Protein 4KD5 (pdb70)

Secondary structure (DSSP, 8-state):
-EEEEEEEEGGGS---HHHHHHHTT-TTEEEEEEEE-HHHHHHHHHHT---SEEE-SSS---HHHHTT-EETT--EEEE--EEEEEETT------GGGTTT-S-EEEE-TTT-HHHHHHHHHHHHTT-TTTTTTTEEEESSHHHHHHHHGGGSSSEEEEEHHHHTT-SSEEEEEEPPGGGS---EEEEEEETT-S-HHHHHHHHHHHTSHHHHHHHGGGT-B---/-EEEEEEEETTSS---HHHHHHHHH-TTEEEEEEEE-HHHHHHHHHTT---SEEE-SSS---HHHHTT-B-TT--EEEE--EEEEEETT-S----GGGSSS---EEEE-TTT-HHHHHHHHHHHHTT-TTGGGGTEEEESSHHHHHHHHHHTSSSEEEEEGGGSTT--SEEEEEEPPGGGS---EEEEEEBTT-TTHHHHHHHHHHHHSHHHHTTTGGGT-B--/-EEEEEEEEGGGTT--HHHHHHHTT-TTEEEEEEEE-HHHHHHHHHHT---SEEE-SSS---HHHHTT-B-TT--EEEE--EEEEEETT------TTSSTT---EEEE-TTT-HHHHHHHHHHHHTT-TTTTTTTEEEESSHHHHHHHHHHTSSSEEEEEGGGTTT-SSEEEEEEPPGGGS---EEEEEEBTT-S-HHHHHHHHHHHTSHHHHHHHHHTT-EE--/-EEEEEEEGGGS---HHHHHHHHH-SS-EEEEEEE-HHHHHHHHHTT---SEEE-SSS---HHHHTT-B-TT--EEEE--EEEEEETTS------TTSTT---EEEE-TTT-HHHHHHHHHHHHTT-TTTSTTTEEEESSHHHHHHHHHTTSSSEEEEEGGGSTT-TTEEEEEE--GGGS---EEEEEEBTT-S-HHHHHHHHHHHHSHHHHHHHHTTT-B--

Structure (mmCIF, N/CA/C/O backbone):
data_4KD5
#
_entry.id   4KD5
#
_cell.length_a   123.644
_cell.length_b   141.068
_cell.length_c   122.590
_cell.angle_alpha   90.00
_cell.angle_beta   90.00
_cell.angle_gamma   90.00
#
_symmetry.space_group_name_H-M   'C 2 2 21'
#
loop_
_entity.id
_entity.type
_entity.pdbx_description
1 polymer 'ABC-type transport system, molybdenum-specific extracellular solute-binding protein'
2 non-polymer 'FORMIC ACID'
3 non-polymer 2-BUTANOL
4 non-polymer 'SULFATE ION'
5 water water
#
loop_
_atom_site.group_PDB
_atom_site.id
_atom_site.type_symbol
_atom_site.label_atom_id
_atom_site.label_alt_id
_atom_site.label_comp_id
_atom_site.label_asym_id
_atom_site.label_entity_id
_atom_site.label_seq_id
_atom_site.pdbx_PDB_ins_code
_atom_site.Cartn_x
_atom_site.Cartn_y
_atom_site.Cartn_z
_atom_site.occupancy
_atom_site.B_iso_or_equiv
_atom_site.auth_seq_id
_atom_site.auth_comp_id
_atom_site.auth_asym_id
_atom_site.auth_atom_id
_atom_site.pdbx_PDB_model_num
ATOM 1 N N . SER A 1 5 ? 84.216 53.520 23.588 1.00 75.82 42 SER C N 1
ATOM 2 C CA . SER A 1 5 ? 83.500 54.429 22.696 1.00 79.33 42 SER C CA 1
ATOM 3 C C . SER A 1 5 ? 82.977 55.653 23.448 1.00 80.60 42 SER C C 1
ATOM 4 O O . SER A 1 5 ? 82.630 55.570 24.627 1.00 87.42 42 SER C O 1
ATOM 7 N N . VAL A 1 6 ? 82.932 56.790 22.760 1.00 70.72 43 VAL C N 1
ATOM 8 C CA . VAL A 1 6 ? 82.498 58.043 23.370 1.00 64.87 43 VAL C CA 1
ATOM 9 C C . VAL A 1 6 ? 81.364 58.678 22.572 1.00 61.49 43 VAL C C 1
ATOM 10 O O . VAL A 1 6 ? 81.410 58.718 21.342 1.00 60.36 43 VAL C O 1
ATOM 14 N N . GLU A 1 7 ? 80.345 59.163 23.276 1.00 63.41 44 GLU C N 1
ATOM 15 C CA . GLU A 1 7 ? 79.244 59.870 22.636 1.00 69.11 44 GLU C CA 1
ATOM 16 C C . GLU A 1 7 ? 79.238 61.332 23.068 1.00 64.82 44 GLU C C 1
ATOM 17 O O . GLU A 1 7 ? 78.954 61.643 24.227 1.00 65.84 44 GLU C O 1
ATOM 23 N N . LEU A 1 8 ? 79.562 62.223 22.134 1.00 66.05 45 LEU C N 1
ATOM 24 C CA . LEU A 1 8 ? 79.581 63.657 22.413 1.00 59.03 45 LEU C CA 1
ATOM 25 C C . LEU A 1 8 ? 78.271 64.317 21.987 1.00 51.42 45 LEU C C 1
ATOM 26 O O . LEU A 1 8 ? 77.773 64.080 20.880 1.00 54.62 45 LEU C O 1
ATOM 31 N N . ASN A 1 9 ? 77.708 65.133 22.871 1.00 49.85 46 ASN C N 1
ATOM 32 C CA . ASN A 1 9 ? 76.543 65.931 22.524 1.00 42.02 46 ASN C CA 1
ATOM 33 C C . ASN A 1 9 ? 76.968 67.324 22.090 1.00 41.86 46 ASN C C 1
ATOM 34 O O . ASN A 1 9 ? 77.538 68.082 22.880 1.00 41.88 46 ASN C O 1
ATOM 39 N N . ILE A 1 10 ? 76.705 67.659 20.832 1.00 42.75 47 ILE C N 1
ATOM 40 C CA . ILE A 1 10 ? 77.012 68.995 20.334 1.00 50.78 47 ILE C CA 1
ATOM 41 C C . ILE A 1 10 ? 75.731 69.779 20.050 1.00 50.41 47 ILE C C 1
ATOM 42 O O . ILE A 1 10 ? 74.843 69.300 19.343 1.00 57.27 47 ILE C O 1
ATOM 47 N N . SER A 1 11 ? 75.634 70.977 20.617 1.00 47.75 48 SER C N 1
ATOM 48 C CA . SER A 1 11 ? 74.544 71.891 20.290 1.00 54.08 48 SER C CA 1
ATOM 49 C C . SER A 1 11 ? 75.102 73.034 19.448 1.00 57.87 48 SER C C 1
ATOM 50 O O . SER A 1 11 ? 76.092 73.660 19.828 1.00 63.94 48 SER C O 1
ATOM 53 N N . ALA A 1 12 ? 74.478 73.294 18.301 1.00 49.35 49 ALA C N 1
ATOM 54 C CA . ALA A 1 12 ? 74.967 74.309 17.372 1.00 46.31 49 ALA C CA 1
ATOM 55 C C . ALA A 1 12 ? 73.823 75.154 16.845 1.00 57.73 49 ALA C C 1
ATOM 56 O O . ALA A 1 12 ? 72.674 74.723 16.854 1.00 63.45 49 ALA C O 1
ATOM 58 N N . ALA A 1 13 ? 74.141 76.354 16.369 1.00 62.15 50 ALA C N 1
ATOM 59 C CA . ALA A 1 13 ? 73.137 77.201 15.738 1.00 63.79 50 ALA C CA 1
ATOM 60 C C . ALA A 1 13 ? 72.601 76.482 14.509 1.00 62.90 50 ALA C C 1
ATOM 61 O O . ALA A 1 13 ? 73.377 75.922 13.733 1.00 60.05 50 ALA C O 1
ATOM 63 N N . ALA A 1 14 ? 71.283 76.519 14.319 1.00 61.09 51 ALA C N 1
ATOM 64 C CA . ALA A 1 14 ? 70.626 75.781 13.237 1.00 61.18 51 ALA C CA 1
ATOM 65 C C . ALA A 1 14 ? 71.102 76.145 11.829 1.00 59.46 51 ALA C C 1
ATOM 66 O O . ALA A 1 14 ? 70.755 75.470 10.859 1.00 68.24 51 ALA C O 1
ATOM 68 N N A SER A 1 15 ? 71.906 77.198 11.726 0.53 58.31 52 SER C N 1
ATOM 69 N N B SER A 1 15 ? 71.872 77.226 11.725 0.47 58.36 52 SER C N 1
ATOM 70 C CA A SER A 1 15 ? 72.450 77.628 10.448 0.53 59.44 52 SER C CA 1
ATOM 71 C CA B SER A 1 15 ? 72.412 77.685 10.450 0.47 59.74 52 SER C CA 1
ATOM 72 C C A SER A 1 15 ? 73.631 76.760 10.022 0.53 57.95 52 SER C C 1
ATOM 73 C C B SER A 1 15 ? 73.588 76.837 9.979 0.47 57.95 52 SER C C 1
ATOM 74 O O A SER A 1 15 ? 73.966 76.698 8.840 0.53 57.42 52 SER C O 1
ATOM 75 O O B SER A 1 15 ? 73.944 76.853 8.801 0.47 57.44 52 SER C O 1
ATOM 80 N N A LEU A 1 16 ? 74.252 76.090 10.989 0.53 54.59 53 LEU C N 1
ATOM 81 N N B LEU A 1 16 ? 74.184 76.095 10.907 0.47 55.13 53 LEU C N 1
ATOM 82 C CA A LEU A 1 16 ? 75.436 75.270 10.729 0.53 55.55 53 LEU C CA 1
ATOM 83 C CA B LEU A 1 16 ? 75.393 75.322 10.633 0.47 55.29 53 LEU C CA 1
ATOM 84 C C A LEU A 1 16 ? 75.112 73.851 10.272 0.53 57.51 53 LEU C C 1
ATOM 85 C C B LEU A 1 16 ? 75.107 73.866 10.273 0.47 57.50 53 LEU C C 1
ATOM 86 O O A LEU A 1 16 ? 76.020 73.082 9.967 0.53 58.23 53 LEU C O 1
ATOM 87 O O B LEU A 1 16 ? 76.030 73.088 10.042 0.47 58.09 53 LEU C O 1
ATOM 96 N N . LYS A 1 17 ? 73.827 73.506 10.231 1.00 58.27 54 LYS C N 1
ATOM 97 C CA . LYS A 1 17 ? 73.402 72.118 9.973 1.00 64.33 54 LYS C CA 1
ATOM 98 C C . LYS A 1 17 ? 74.049 71.431 8.771 1.00 65.46 54 LYS C C 1
ATOM 99 O O . LYS A 1 17 ? 74.456 70.269 8.854 1.00 60.06 54 LYS C O 1
ATOM 105 N N A GLU A 1 18 ? 74.157 72.156 7.664 0.45 65.58 55 GLU C N 1
ATOM 106 N N B GLU A 1 18 ? 74.155 72.154 7.661 0.55 65.49 55 GLU C N 1
ATOM 107 C CA A GLU A 1 18 ? 74.713 71.582 6.446 0.45 67.01 55 GLU C CA 1
ATOM 108 C CA B GLU A 1 18 ? 74.712 71.578 6.442 0.55 66.99 55 GLU C CA 1
ATOM 109 C C A GLU A 1 18 ? 76.209 71.322 6.571 0.45 65.79 55 GLU C C 1
ATOM 110 C C B GLU A 1 18 ? 76.212 71.324 6.565 0.55 65.82 55 GLU C C 1
ATOM 111 O O A GLU A 1 18 ? 76.720 70.350 6.023 0.45 71.21 55 GLU C O 1
ATOM 112 O O B GLU A 1 18 ? 76.728 70.353 6.018 0.55 71.61 55 GLU C O 1
ATOM 123 N N . ALA A 1 19 ? 76.907 72.186 7.298 1.00 53.83 56 ALA C N 1
ATOM 124 C CA . ALA A 1 19 ? 78.347 72.027 7.485 1.00 47.31 56 ALA C CA 1
ATOM 125 C C . ALA A 1 19 ? 78.671 70.900 8.464 1.00 51.14 56 ALA C C 1
ATOM 126 O O . ALA A 1 19 ? 79.630 70.151 8.269 1.00 46.26 56 ALA C O 1
ATOM 136 N N . ALA A 1 21 ? 77.168 68.185 9.045 1.00 62.30 58 ALA C N 1
ATOM 137 C CA . ALA A 1 21 ? 76.985 66.855 8.474 1.00 61.76 58 ALA C CA 1
ATOM 138 C C . ALA A 1 21 ? 78.265 66.351 7.807 1.00 60.38 58 ALA C C 1
ATOM 139 O O . ALA A 1 21 ? 78.606 65.173 7.915 1.00 58.62 58 ALA C O 1
ATOM 141 N N . LYS A 1 22 ? 78.967 67.239 7.111 1.00 52.44 59 LYS C N 1
ATOM 142 C CA . LYS A 1 22 ? 80.249 66.889 6.506 1.00 49.54 59 LYS C CA 1
ATOM 143 C C . LYS A 1 22 ? 81.317 66.771 7.594 1.00 56.19 59 LYS C C 1
ATOM 144 O O . LYS A 1 22 ? 82.264 66.000 7.458 1.00 57.85 59 LYS C O 1
ATOM 150 N N . ILE A 1 23 ? 81.152 67.534 8.672 1.00 51.31 60 ILE C N 1
ATOM 151 C CA . ILE A 1 23 ? 82.035 67.431 9.835 1.00 56.79 60 ILE C CA 1
ATOM 152 C C . ILE A 1 23 ? 81.936 66.044 10.493 1.00 55.69 60 ILE C C 1
ATOM 153 O O . ILE A 1 23 ? 82.945 65.467 10.912 1.00 48.78 60 ILE C O 1
ATOM 158 N N . GLU A 1 24 ? 80.720 65.509 10.571 1.00 58.37 61 GLU C N 1
ATOM 159 C CA . GLU A 1 24 ? 80.490 64.201 11.180 1.00 57.16 61 GLU C CA 1
ATOM 160 C C . GLU A 1 24 ? 81.132 63.059 10.394 1.00 57.19 61 GLU C C 1
ATOM 161 O O . GLU A 1 24 ? 81.858 62.244 10.959 1.00 47.37 61 GLU C O 1
ATOM 167 N N . GLU A 1 25 ? 80.863 63.006 9.092 1.00 58.82 62 GLU C N 1
ATOM 168 C CA . GLU A 1 25 ? 81.405 61.947 8.240 1.00 67.19 62 GLU C CA 1
ATOM 169 C C . GLU A 1 25 ? 82.925 62.023 8.122 1.00 69.50 62 GLU C C 1
ATOM 170 O O . GLU A 1 25 ? 83.590 61.009 7.918 1.00 77.05 62 GLU C O 1
ATOM 176 N N . GLU A 1 26 ? 83.473 63.225 8.268 1.00 58.28 63 GLU C N 1
ATOM 177 C CA . GLU A 1 26 ? 84.908 63.430 8.114 1.00 56.96 63 GLU C CA 1
ATOM 178 C C . GLU A 1 26 ? 85.669 63.148 9.403 1.00 49.39 63 GLU C C 1
ATOM 179 O O . GLU A 1 26 ? 86.817 62.712 9.367 1.00 57.49 63 GLU C O 1
ATOM 185 N N . TYR A 1 27 ? 85.031 63.400 10.542 1.00 43.05 64 TYR C N 1
ATOM 186 C CA . TYR A 1 27 ? 85.650 63.111 11.831 1.00 46.69 64 TYR C CA 1
ATOM 187 C C . TYR A 1 27 ? 85.634 61.616 12.085 1.00 49.87 64 TYR C C 1
ATOM 188 O O . TYR A 1 27 ? 86.523 61.076 12.741 1.00 46.87 64 TYR C O 1
ATOM 197 N N . LYS A 1 28 ? 84.606 60.954 11.568 1.00 51.51 65 LYS C N 1
ATOM 198 C CA . LYS A 1 28 ? 84.469 59.515 11.717 1.00 54.16 65 LYS C CA 1
ATOM 199 C C . LYS A 1 28 ? 85.643 58.803 11.050 1.00 53.99 65 LYS C C 1
ATOM 200 O O . LYS A 1 28 ? 86.066 57.736 11.496 1.00 57.13 65 LYS C O 1
ATOM 206 N N . LYS A 1 29 ? 86.178 59.415 9.997 1.00 53.10 66 LYS C N 1
ATOM 207 C CA . LYS A 1 29 ? 87.292 58.841 9.245 1.00 57.96 66 LYS C CA 1
ATOM 208 C C . LYS A 1 29 ? 88.632 58.969 9.966 1.00 59.37 66 LYS C C 1
ATOM 209 O O . LYS A 1 29 ? 89.560 58.212 9.694 1.00 67.30 66 LYS C O 1
ATOM 215 N N . VAL A 1 30 ? 88.720 59.923 10.888 1.00 58.44 67 VAL C N 1
ATOM 216 C CA . VAL A 1 30 ? 89.950 60.153 11.650 1.00 56.88 67 VAL C CA 1
ATOM 217 C C . VAL A 1 30 ? 89.828 59.748 13.124 1.00 58.01 67 VAL C C 1
ATOM 218 O O . VAL A 1 30 ? 90.789 59.850 13.883 1.00 66.86 67 VAL C O 1
ATOM 222 N N . ASP A 1 31 ? 88.642 59.290 13.517 1.00 56.09 68 ASP C N 1
ATOM 223 C CA . ASP A 1 31 ? 88.395 58.823 14.883 1.00 56.15 68 ASP C CA 1
ATOM 224 C C . ASP A 1 31 ? 87.131 57.964 14.939 1.00 59.07 68 ASP C C 1
ATOM 225 O O . ASP A 1 31 ? 86.031 58.488 15.106 1.00 57.02 68 ASP C O 1
ATOM 230 N N . SER A 1 32 ? 87.295 56.651 14.795 1.00 51.45 69 SER C N 1
ATOM 231 C CA . SER A 1 32 ? 86.169 55.716 14.803 1.00 63.49 69 SER C CA 1
ATOM 232 C C . SER A 1 32 ? 85.462 55.632 16.154 1.00 64.75 69 SER C C 1
ATOM 233 O O . SER A 1 32 ? 84.315 55.198 16.237 1.00 67.50 69 SER C O 1
ATOM 236 N N . ASN A 1 33 ? 86.151 56.048 17.209 1.00 63.36 70 ASN C N 1
ATOM 237 C CA . ASN A 1 33 ? 85.663 55.848 18.572 1.00 67.13 70 ASN C CA 1
ATOM 238 C C . ASN A 1 33 ? 84.656 56.879 19.082 1.00 65.56 70 ASN C C 1
ATOM 239 O O . ASN A 1 33 ? 84.135 56.741 20.188 1.00 69.52 70 ASN C O 1
ATOM 244 N N . VAL A 1 34 ? 84.379 57.906 18.286 1.00 62.39 71 VAL C N 1
ATOM 245 C CA . VAL A 1 34 ? 83.455 58.953 18.711 1.00 55.66 71 VAL C CA 1
ATOM 246 C C . VAL A 1 34 ? 82.166 58.938 17.900 1.00 56.12 71 VAL C C 1
ATOM 247 O O . VAL A 1 34 ? 82.199 58.931 16.667 1.00 51.68 71 VAL C O 1
ATOM 251 N N . LYS A 1 35 ? 81.037 58.914 18.604 1.00 61.17 72 LYS C N 1
ATOM 252 C CA . LYS A 1 35 ? 79.730 59.081 17.983 1.00 60.92 72 LYS C CA 1
ATOM 253 C C . LYS A 1 35 ? 79.233 60.477 18.324 1.00 50.38 72 LYS C C 1
ATOM 254 O O . LYS A 1 35 ? 79.162 60.843 19.499 1.00 49.30 72 LYS C O 1
ATOM 260 N N . LEU A 1 36 ? 78.884 61.257 17.307 1.00 50.36 73 LEU C N 1
ATOM 261 C CA . LEU A 1 36 ? 78.420 62.624 17.527 1.00 49.12 73 LEU C CA 1
ATOM 262 C C . LEU A 1 36 ? 76.897 62.716 17.433 1.00 51.48 73 LEU C C 1
ATOM 263 O O . LEU A 1 36 ? 76.293 62.195 16.492 1.00 51.66 73 LEU C O 1
ATOM 268 N N . THR A 1 37 ? 76.278 63.373 18.410 1.00 55.41 74 THR C N 1
ATOM 269 C CA . THR A 1 37 ? 74.845 63.651 18.351 1.00 58.99 74 THR C CA 1
ATOM 270 C C . THR A 1 37 ? 74.638 65.165 18.325 1.00 63.66 74 THR C C 1
ATOM 271 O O . THR A 1 37 ? 74.846 65.847 19.333 1.00 67.23 74 THR C O 1
ATOM 275 N N . VAL A 1 38 ? 74.236 65.691 17.171 1.00 59.89 75 VAL C N 1
ATOM 276 C CA . VAL A 1 38 ? 74.133 67.138 16.999 1.00 59.95 75 VAL C CA 1
ATOM 277 C C . VAL A 1 38 ? 72.697 67.646 17.118 1.00 60.30 75 VAL C C 1
ATOM 278 O O . VAL A 1 38 ? 71.825 67.277 16.328 1.00 67.38 75 VAL C O 1
ATOM 282 N N . ASN A 1 39 ? 72.467 68.499 18.110 1.00 57.86 76 ASN C N 1
ATOM 283 C CA . ASN A 1 39 ? 71.171 69.132 18.304 1.00 57.83 76 ASN C CA 1
ATOM 284 C C . ASN A 1 39 ? 71.214 70.584 17.831 1.00 59.63 76 ASN C C 1
ATOM 285 O O . ASN A 1 39 ? 72.158 71.315 18.140 1.00 58.70 76 ASN C O 1
ATOM 290 N N . TYR A 1 40 ? 70.201 70.999 17.077 1.00 59.92 77 TYR C N 1
ATOM 291 C CA . TYR A 1 40 ? 70.156 72.356 16.545 1.00 62.10 77 TYR C CA 1
ATOM 292 C C . TYR A 1 40 ? 69.072 73.200 17.214 1.00 67.58 77 TYR C C 1
ATOM 293 O O . TYR A 1 40 ? 68.028 72.680 17.619 1.00 70.47 77 TYR C O 1
ATOM 302 N N . GLY A 1 41 ? 69.327 74.501 17.332 1.00 62.40 78 GLY C N 1
ATOM 303 C CA . GLY A 1 41 ? 68.354 75.422 17.893 1.00 68.54 78 GLY C CA 1
ATOM 304 C C . GLY A 1 41 ? 68.813 76.868 17.862 1.00 64.13 78 GLY C C 1
ATOM 305 O O . GLY A 1 41 ? 69.858 77.189 17.289 1.00 53.48 78 GLY C O 1
ATOM 306 N N . ALA A 1 42 ? 68.020 77.745 18.474 1.00 62.67 79 ALA C N 1
ATOM 307 C CA . ALA A 1 42 ? 68.388 79.153 18.618 1.00 61.89 79 ALA C CA 1
ATOM 308 C C . ALA A 1 42 ? 69.365 79.317 19.780 1.00 64.86 79 ALA C C 1
ATOM 309 O O . ALA A 1 42 ? 69.109 78.827 20.882 1.00 65.98 79 ALA C O 1
ATOM 311 N N . SER A 1 43 ? 70.463 80.028 19.529 1.00 64.29 80 SER C N 1
ATOM 312 C CA . SER A 1 43 ? 71.565 80.151 20.480 1.00 58.19 80 SER C CA 1
ATOM 313 C C . SER A 1 43 ? 71.130 80.524 21.894 1.00 56.68 80 SER C C 1
ATOM 314 O O . SER A 1 43 ? 71.636 79.966 22.868 1.00 62.75 80 SER C O 1
ATOM 317 N N . GLY A 1 44 ? 70.189 81.456 22.001 1.00 62.31 81 GLY C N 1
ATOM 318 C CA . GLY A 1 44 ? 69.695 81.891 23.294 1.00 59.67 81 GLY C CA 1
ATOM 319 C C . GLY A 1 44 ? 69.013 80.797 24.095 1.00 58.44 81 GLY C C 1
ATOM 320 O O . GLY A 1 44 ? 69.202 80.707 25.307 1.00 62.23 81 GLY C O 1
ATOM 321 N N . SER A 1 45 ? 68.217 79.968 23.424 1.00 56.39 82 SER C N 1
ATOM 322 C CA . SER A 1 45 ? 67.519 78.869 24.081 1.00 56.89 82 SER C CA 1
ATOM 323 C C . SER A 1 45 ? 68.476 77.730 24.421 1.00 59.48 82 SER C C 1
ATOM 324 O O . SER A 1 45 ? 68.340 77.074 25.457 1.00 63.56 82 SER C O 1
ATOM 327 N N . LEU A 1 46 ? 69.433 77.495 23.530 1.00 50.99 83 LEU C N 1
ATOM 328 C CA . LEU A 1 46 ? 70.493 76.526 23.770 1.00 54.05 83 LEU C CA 1
ATOM 329 C C . LEU A 1 46 ? 71.282 76.910 25.019 1.00 58.07 83 LEU C C 1
ATOM 330 O O . LEU A 1 46 ? 71.689 76.049 25.798 1.00 60.55 83 LEU C O 1
ATOM 335 N N . GLN A 1 47 ? 71.485 78.211 25.204 1.00 62.88 84 GLN C N 1
ATOM 336 C CA . GLN A 1 47 ? 72.135 78.740 26.401 1.00 64.76 84 GLN C CA 1
ATOM 337 C C . GLN A 1 47 ? 71.348 78.372 27.657 1.00 71.03 84 GLN C C 1
ATOM 338 O O . GLN A 1 47 ? 71.928 77.950 28.660 1.00 73.72 84 GLN C O 1
ATOM 344 N N . GLN A 1 48 ? 70.027 78.522 27.586 1.00 71.40 85 GLN C N 1
ATOM 345 C CA . GLN A 1 48 ? 69.140 78.232 28.712 1.00 76.08 85 GLN C CA 1
ATOM 346 C C . GLN A 1 48 ? 69.209 76.768 29.145 1.00 75.88 85 GLN C C 1
ATOM 347 O O . GLN A 1 48 ? 69.225 76.473 30.338 1.00 78.82 85 GLN C O 1
ATOM 353 N N . GLN A 1 49 ? 69.254 75.858 28.176 1.00 70.44 86 GLN C N 1
ATOM 354 C CA . GLN A 1 49 ? 69.355 74.429 28.471 1.00 68.20 86 GLN C CA 1
ATOM 355 C C . GLN A 1 49 ? 70.649 74.090 29.205 1.00 60.24 86 GLN C C 1
ATOM 356 O O . GLN A 1 49 ? 70.641 73.334 30.176 1.00 60.31 86 GLN C O 1
ATOM 362 N N . ILE A 1 50 ? 71.756 74.648 28.729 1.00 52.61 87 ILE C N 1
ATOM 363 C CA . ILE A 1 50 ? 73.048 74.482 29.383 1.00 48.28 87 ILE C CA 1
ATOM 364 C C . ILE A 1 50 ? 72.988 75.052 30.804 1.00 50.86 87 ILE C C 1
ATOM 365 O O . ILE A 1 50 ? 73.594 74.509 31.728 1.00 58.30 87 ILE C O 1
ATOM 370 N N . GLU A 1 51 ? 72.236 76.138 30.973 1.00 53.55 88 GLU C N 1
ATOM 371 C CA . GLU A 1 51 ? 72.052 76.753 32.284 1.00 56.09 88 GLU C CA 1
ATOM 372 C C . GLU A 1 51 ? 71.179 75.895 33.197 1.00 60.68 88 GLU C C 1
ATOM 373 O O . GLU A 1 51 ? 71.297 75.974 34.416 1.00 59.90 88 GLU C O 1
ATOM 379 N N . GLN A 1 52 ? 70.300 75.089 32.605 1.00 65.62 89 GLN C N 1
ATOM 380 C CA . GLN A 1 52 ? 69.438 74.187 33.367 1.00 70.96 89 GLN C CA 1
ATOM 381 C C . GLN A 1 52 ? 70.189 72.915 33.752 1.00 69.86 89 GLN C C 1
ATOM 382 O O . GLN A 1 52 ? 69.782 72.196 34.664 1.00 75.09 89 GLN C O 1
ATOM 388 N N . GLY A 1 53 ? 71.282 72.639 33.048 1.00 64.14 90 GLY C N 1
ATOM 389 C CA . GLY A 1 53 ? 72.089 71.465 33.327 1.00 61.34 90 GLY C CA 1
ATOM 390 C C . GLY A 1 53 ? 71.896 70.333 32.335 1.00 66.15 90 GLY C C 1
ATOM 391 O O . GLY A 1 53 ? 72.155 69.172 32.650 1.00 70.37 90 GLY C O 1
ATOM 392 N N . ALA A 1 54 ? 71.435 70.674 31.135 1.00 60.67 91 ALA C N 1
ATOM 393 C CA . ALA A 1 54 ? 71.283 69.695 30.065 1.00 56.44 91 ALA C CA 1
ATOM 394 C C . ALA A 1 54 ? 72.653 69.188 29.643 1.00 63.99 91 ALA C C 1
ATOM 395 O O . ALA A 1 54 ? 73.570 69.980 29.410 1.00 65.26 91 ALA C O 1
ATOM 397 N N . PRO A 1 55 ? 72.788 67.860 29.523 1.00 69.05 92 PRO C N 1
ATOM 398 C CA . PRO A 1 55 ? 74.078 67.205 29.269 1.00 63.80 92 PRO C CA 1
ATOM 399 C C . PRO A 1 55 ? 74.641 67.481 27.878 1.00 62.08 92 PRO C C 1
ATOM 400 O O . PRO A 1 55 ? 74.531 66.643 26.977 1.00 73.73 92 PRO C O 1
ATOM 404 N N A CYS A 1 56 ? 75.239 68.653 27.708 0.63 56.59 93 CYS C N 1
ATOM 405 N N B CYS A 1 56 ? 75.239 68.659 27.711 0.37 57.02 93 CYS C N 1
ATOM 406 C CA A CYS A 1 56 ? 75.861 69.014 26.443 0.63 55.52 93 CYS C CA 1
ATOM 407 C CA B CYS A 1 56 ? 75.857 69.049 26.446 0.37 55.25 93 CYS C CA 1
ATOM 408 C C A CYS A 1 56 ? 77.373 69.008 26.604 0.63 53.80 93 CYS C C 1
ATOM 409 C C B CYS A 1 56 ? 77.377 69.061 26.588 0.37 53.86 93 CYS C C 1
ATOM 410 O O A CYS A 1 56 ? 77.889 69.337 27.667 0.63 56.41 93 CYS C O 1
ATOM 411 O O B CYS A 1 56 ? 77.903 69.456 27.625 0.37 55.79 93 CYS C O 1
ATOM 416 N N . ASP A 1 57 ? 78.080 68.622 25.549 1.00 48.94 94 ASP C N 1
ATOM 417 C CA . ASP A 1 57 ? 79.536 68.529 25.601 1.00 57.75 94 ASP C CA 1
ATOM 418 C C . ASP A 1 57 ? 80.243 69.693 24.921 1.00 54.38 94 ASP C C 1
ATOM 419 O O . ASP A 1 57 ? 81.201 70.241 25.459 1.00 54.01 94 ASP C O 1
ATOM 424 N N . LEU A 1 58 ? 79.765 70.060 23.738 1.00 55.82 95 LEU C N 1
ATOM 425 C CA . LEU A 1 58 ? 80.321 71.184 22.995 1.00 56.89 95 LEU C CA 1
ATOM 426 C C . LEU A 1 58 ? 79.182 72.094 22.532 1.00 59.62 95 LEU C C 1
ATOM 427 O O . LEU A 1 58 ? 78.085 71.616 22.227 1.00 67.63 95 LEU C O 1
ATOM 432 N N . PHE A 1 59 ? 79.434 73.399 22.495 1.00 51.70 96 PHE C N 1
ATOM 433 C CA . PHE A 1 59 ? 78.425 74.358 22.057 1.00 49.92 96 PHE C CA 1
ATOM 434 C C . PHE A 1 59 ? 79.012 75.311 21.015 1.00 49.03 96 PHE C C 1
ATOM 435 O O . PHE A 1 59 ? 80.057 75.925 21.242 1.00 50.78 96 PHE C O 1
ATOM 443 N N . ILE A 1 60 ? 78.344 75.410 19.868 1.00 45.41 97 ILE C N 1
ATOM 444 C CA . ILE A 1 60 ? 78.729 76.350 18.821 1.00 48.44 97 ILE C CA 1
ATOM 445 C C . ILE A 1 60 ? 77.631 77.399 18.680 1.00 52.41 97 ILE C C 1
ATOM 446 O O . ILE A 1 60 ? 76.482 77.069 18.371 1.00 53.80 97 ILE C O 1
ATOM 451 N N . SER A 1 61 ? 77.982 78.663 18.896 1.00 53.86 98 SER C N 1
ATOM 452 C CA . SER A 1 61 ? 76.983 79.725 18.942 1.00 58.73 98 SER C CA 1
ATOM 453 C C . SER A 1 61 ? 76.983 80.604 17.696 1.00 62.80 98 SER C C 1
ATOM 454 O O . SER A 1 61 ? 77.926 80.580 16.911 1.00 65.05 98 SER C O 1
ATOM 457 N N . ALA A 1 62 ? 75.921 81.390 17.534 1.00 58.23 99 ALA C N 1
ATOM 458 C CA . ALA A 1 62 ? 75.798 82.318 16.412 1.00 64.63 99 ALA C CA 1
ATOM 459 C C . ALA A 1 62 ? 76.431 83.661 16.753 1.00 75.94 99 ALA C C 1
ATOM 460 O O . ALA A 1 62 ? 76.831 84.420 15.866 1.00 87.68 99 ALA C O 1
ATOM 462 N N . GLY A 1 63 ? 76.495 83.961 18.046 1.00 69.51 100 GLY C N 1
ATOM 463 C CA . GLY A 1 63 ? 77.049 85.223 18.505 1.00 72.08 100 GLY C CA 1
ATOM 464 C C . GLY A 1 63 ? 77.823 85.090 19.802 1.00 71.17 100 GLY C C 1
ATOM 465 O O . GLY A 1 63 ? 77.837 84.024 20.420 1.00 67.53 100 GLY C O 1
ATOM 466 N N . GLN A 1 64 ? 78.460 86.181 20.220 1.00 71.47 101 GLN C N 1
ATOM 467 C CA . GLN A 1 64 ? 79.305 86.170 21.412 1.00 67.71 101 GLN C CA 1
ATOM 468 C C . GLN A 1 64 ? 78.538 86.437 22.703 1.00 69.09 101 GLN C C 1
ATOM 469 O O . GLN A 1 64 ? 79.040 86.165 23.792 1.00 72.45 101 GLN C O 1
ATOM 475 N N . LYS A 1 65 ? 77.327 86.971 22.571 1.00 70.40 102 LYS C N 1
ATOM 476 C CA . LYS A 1 65 ? 76.502 87.356 23.718 1.00 73.31 102 LYS C CA 1
ATOM 477 C C . LYS A 1 65 ? 76.219 86.191 24.669 1.00 68.14 102 LYS C C 1
ATOM 478 O O . LYS A 1 65 ? 76.372 86.315 25.884 1.00 69.09 102 LYS C O 1
ATOM 484 N N . GLN A 1 66 ? 75.820 85.056 24.110 1.00 61.77 103 GLN C N 1
ATOM 485 C CA . GLN A 1 66 ? 75.451 83.893 24.913 1.00 64.62 103 GLN C CA 1
ATOM 486 C C . GLN A 1 66 ? 76.644 83.193 25.570 1.00 61.15 103 GLN C C 1
ATOM 487 O O . GLN A 1 66 ? 76.502 82.581 26.629 1.00 59.95 103 GLN C O 1
ATOM 501 N N . LYS A 1 68 ? 79.307 84.817 26.694 1.00 49.80 105 LYS C N 1
ATOM 502 C CA . LYS A 1 68 ? 79.679 85.684 27.806 1.00 53.49 105 LYS C CA 1
ATOM 503 C C . LYS A 1 68 ? 78.888 85.394 29.078 1.00 63.93 105 LYS C C 1
ATOM 504 O O . LYS A 1 68 ? 79.453 85.364 30.169 1.00 74.95 105 LYS C O 1
ATOM 510 N N . VAL A 1 69 ? 77.583 85.182 28.930 1.00 63.80 106 VAL C N 1
ATOM 511 C CA . VAL A 1 69 ? 76.730 84.840 30.064 1.00 61.92 106 VAL C CA 1
ATOM 512 C C . VAL A 1 69 ? 77.159 83.501 30.647 1.00 63.33 106 VAL C C 1
ATOM 513 O O . VAL A 1 69 ? 77.412 83.390 31.846 1.00 60.23 106 VAL C O 1
ATOM 517 N N . LEU A 1 70 ? 77.241 82.491 29.785 1.00 60.70 107 LEU C N 1
ATOM 518 C CA . LEU A 1 70 ? 77.658 81.151 30.187 1.00 56.64 107 LEU C CA 1
ATOM 519 C C . LEU A 1 70 ? 78.994 81.140 30.925 1.00 57.15 107 LEU C C 1
ATOM 520 O O . LEU A 1 70 ? 79.165 80.399 31.890 1.00 60.79 107 LEU C O 1
ATOM 525 N N . ASP A 1 71 ? 79.933 81.969 30.480 1.00 56.04 108 ASP C N 1
ATOM 526 C CA . ASP A 1 71 ? 81.245 82.038 31.119 1.00 56.92 108 ASP C CA 1
ATOM 527 C C . ASP A 1 71 ? 81.159 82.791 32.447 1.00 61.06 108 ASP C C 1
ATOM 528 O O . ASP A 1 71 ? 81.870 82.472 33.400 1.00 68.06 108 ASP C O 1
ATOM 533 N N . GLU A 1 72 ? 80.273 83.782 32.507 1.00 61.85 109 GLU C N 1
ATOM 534 C CA . GLU A 1 72 ? 80.008 84.519 33.743 1.00 69.36 109 GLU C CA 1
ATOM 535 C C . GLU A 1 72 ? 79.444 83.590 34.815 1.00 71.16 109 GLU C C 1
ATOM 536 O O . GLU A 1 72 ? 79.745 83.736 36.001 1.00 73.95 109 GLU C O 1
ATOM 542 N N . GLU A 1 73 ? 78.628 82.632 34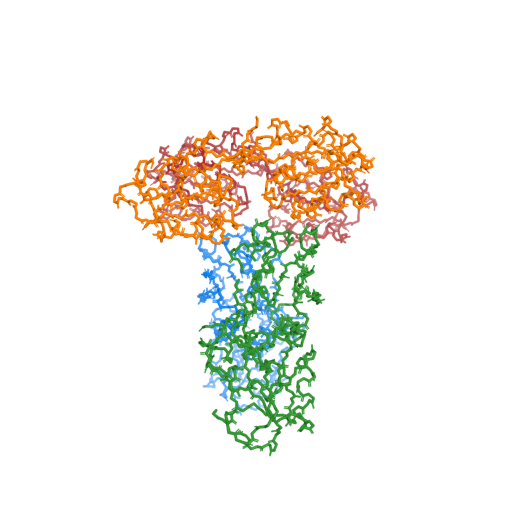.387 1.00 72.02 110 GLU C N 1
ATOM 543 C CA . GLU A 1 73 ? 78.021 81.669 35.297 1.00 71.11 110 GLU C CA 1
ATOM 544 C C . GLU A 1 73 ? 78.897 80.421 35.428 1.00 70.96 110 GLU C C 1
ATOM 545 O O . GLU A 1 73 ? 78.498 79.434 36.049 1.00 72.20 110 GLU C O 1
ATOM 551 N N . LYS A 1 74 ? 80.086 80.478 34.828 1.00 68.73 111 LYS C N 1
ATOM 552 C CA . LYS A 1 74 ? 81.087 79.411 34.931 1.00 67.78 111 LYS C CA 1
ATOM 553 C C . LYS A 1 74 ? 80.610 78.037 34.442 1.00 64.33 111 LYS C C 1
ATOM 554 O O . LYS A 1 74 ? 80.949 77.005 35.021 1.00 72.62 111 LYS C O 1
ATOM 560 N N . LEU A 1 75 ? 79.843 78.037 33.357 1.00 49.94 112 LEU C N 1
ATOM 561 C CA . LEU A 1 75 ? 79.323 76.805 32.781 1.00 44.82 112 LEU C CA 1
ATOM 562 C C . LEU A 1 75 ? 80.183 76.345 31.605 1.00 51.85 112 LEU C C 1
ATOM 563 O O . LEU A 1 75 ? 79.850 75.372 30.923 1.00 55.29 112 LEU C O 1
ATOM 568 N N . LEU A 1 76 ? 81.299 77.037 31.383 1.00 48.66 113 LEU C N 1
ATOM 569 C CA . LEU A 1 76 ? 82.196 76.717 30.276 1.00 41.58 113 LEU C CA 1
ATOM 570 C C . LEU A 1 76 ? 83.587 76.346 30.771 1.00 46.74 113 LEU C C 1
ATOM 571 O O . LEU A 1 76 ? 84.016 76.797 31.838 1.00 48.53 113 LEU C O 1
ATOM 576 N N . VAL A 1 77 ? 84.279 75.512 29.999 1.00 46.27 114 VAL C N 1
ATOM 577 C CA . VAL A 1 77 ? 85.714 75.330 30.167 1.00 46.74 114 VAL C CA 1
ATOM 578 C C . VAL A 1 77 ? 86.356 76.523 29.455 1.00 49.20 114 VAL C C 1
ATOM 579 O O . VAL A 1 77 ? 86.516 76.509 28.232 1.00 45.79 114 VAL C O 1
ATOM 583 N N . SER A 1 78 ? 86.699 77.553 30.229 1.00 48.49 115 SER C N 1
ATOM 584 C CA . SER A 1 78 ? 87.092 78.865 29.703 1.00 49.82 115 SER C CA 1
ATOM 585 C C . SER A 1 78 ? 88.188 78.864 28.634 1.00 51.13 115 SER C C 1
ATOM 586 O O . SER A 1 78 ? 88.080 79.566 27.627 1.00 50.04 115 SER C O 1
ATOM 589 N N . ASP A 1 79 ? 89.242 78.087 28.857 1.00 56.77 116 ASP C N 1
ATOM 590 C CA . ASP A 1 79 ? 90.375 78.064 27.937 1.00 59.27 116 ASP C CA 1
ATOM 591 C C . ASP A 1 79 ? 90.060 77.401 26.593 1.00 50.66 116 ASP C C 1
ATOM 592 O O . ASP A 1 79 ? 90.889 77.413 25.685 1.00 54.20 116 ASP C O 1
ATOM 597 N N . THR A 1 80 ? 88.862 76.835 26.464 1.00 43.13 117 THR C N 1
ATOM 598 C CA . THR A 1 80 ? 88.426 76.253 25.196 1.00 46.52 117 THR C CA 1
ATOM 599 C C . THR A 1 80 ? 87.599 77.237 24.382 1.00 53.51 117 THR C C 1
ATOM 600 O O . THR A 1 80 ? 87.153 76.911 23.285 1.00 60.32 117 THR C O 1
ATOM 612 N N . LYS A 1 82 ? 86.871 79.748 21.812 1.00 47.71 119 LYS C N 1
ATOM 613 C CA . LYS A 1 82 ? 87.527 80.169 20.576 1.00 49.97 119 LYS C CA 1
ATOM 614 C C . LYS A 1 82 ? 86.518 80.602 19.527 1.00 45.56 119 LYS C C 1
ATOM 615 O O . LYS A 1 82 ? 85.341 80.241 19.597 1.00 49.49 119 LYS C O 1
ATOM 621 N N . ASP A 1 83 ? 86.991 81.362 18.547 1.00 45.22 120 ASP C N 1
ATOM 622 C CA . ASP A 1 83 ? 86.180 81.694 17.392 1.00 52.72 120 ASP C CA 1
ATOM 623 C C . ASP A 1 83 ? 86.390 80.631 16.325 1.00 54.26 120 ASP C C 1
ATOM 624 O O . ASP A 1 83 ? 87.486 80.502 15.781 1.00 55.15 120 ASP C O 1
ATOM 629 N N . LEU A 1 84 ? 85.345 79.852 16.059 1.00 49.76 121 LEU C N 1
ATOM 630 C CA . LEU A 1 84 ? 85.425 78.764 15.095 1.00 48.24 121 LEU C CA 1
ATOM 631 C C . LEU A 1 84 ? 85.536 79.302 13.669 1.00 52.29 121 LEU C C 1
ATOM 632 O O . LEU A 1 84 ? 86.604 79.239 13.052 1.00 56.04 121 LEU C O 1
ATOM 637 N N . VAL A 1 85 ? 84.429 79.831 13.155 1.00 43.93 122 VAL C N 1
ATOM 638 C CA . VAL A 1 85 ? 84.426 80.486 11.853 1.00 44.53 122 VAL C CA 1
ATOM 639 C C . VAL A 1 85 ? 83.691 81.814 11.936 1.00 51.00 122 VAL C C 1
ATOM 640 O O . VAL A 1 85 ? 83.076 82.140 12.953 1.00 50.90 122 VAL C O 1
ATOM 644 N N . LYS A 1 86 ? 83.758 82.578 10.856 1.00 50.55 123 LYS C N 1
ATOM 645 C CA . LYS A 1 86 ? 83.015 83.820 10.768 1.00 63.59 123 LYS C CA 1
ATOM 646 C C . LYS A 1 86 ? 82.333 83.878 9.413 1.00 65.32 123 LYS C C 1
ATOM 647 O O . LYS A 1 86 ? 82.736 83.181 8.481 1.00 64.16 123 LYS C O 1
ATOM 653 N N . ASN A 1 87 ? 81.291 84.693 9.302 1.00 65.53 124 ASN C N 1
ATOM 654 C CA . ASN A 1 87 ? 80.607 84.841 8.028 1.00 55.55 124 ASN C CA 1
ATOM 655 C C . ASN A 1 87 ? 80.962 86.167 7.380 1.00 59.39 124 ASN C C 1
ATOM 656 O O . ASN A 1 87 ? 81.561 87.035 8.016 1.00 68.03 124 ASN C O 1
ATOM 661 N N . ASP A 1 88 ? 80.606 86.315 6.111 1.00 70.24 125 ASP C N 1
ATOM 662 C CA . ASP A 1 88 ? 80.787 87.583 5.421 1.00 75.77 125 ASP C CA 1
ATOM 663 C C . ASP A 1 88 ? 79.449 88.123 4.951 1.00 82.25 125 ASP C C 1
ATOM 664 O O . ASP A 1 88 ? 78.584 87.360 4.525 1.00 69.16 125 ASP C O 1
ATOM 669 N N . LEU A 1 89 ? 79.276 89.439 5.049 1.00 57.81 126 LEU C N 1
ATOM 670 C CA . LEU A 1 89 ? 78.074 90.088 4.537 1.00 50.77 126 LEU C CA 1
ATOM 671 C C . LEU A 1 89 ? 78.340 90.431 3.078 1.00 50.46 126 LEU C C 1
ATOM 672 O O . LEU A 1 89 ? 79.276 91.177 2.769 1.00 42.00 126 LEU C O 1
ATOM 677 N N . VAL A 1 90 ? 77.534 89.879 2.177 1.00 50.43 127 VAL C N 1
ATOM 678 C CA . VAL A 1 90 ? 77.779 90.069 0.752 1.00 50.74 127 VAL C CA 1
ATOM 679 C C . VAL A 1 90 ? 76.630 90.748 0.020 1.00 48.33 127 VAL C C 1
ATOM 680 O O . VAL A 1 90 ? 75.486 90.736 0.482 1.00 44.68 127 VAL C O 1
ATOM 684 N N . LEU A 1 91 ? 76.958 91.345 -1.122 1.00 53.27 128 LEU C N 1
ATOM 685 C CA . LEU A 1 91 ? 75.970 91.959 -2.001 1.00 49.40 128 LEU C CA 1
ATOM 686 C C . LEU A 1 91 ? 75.654 91.006 -3.155 1.00 47.10 128 LEU C C 1
ATOM 687 O O . LEU A 1 91 ? 76.547 90.608 -3.908 1.00 48.13 128 LEU C O 1
ATOM 692 N N . ILE A 1 92 ? 74.385 90.636 -3.294 1.00 43.59 129 ILE C N 1
ATOM 693 C CA . ILE A 1 92 ? 73.983 89.710 -4.351 1.00 49.10 129 ILE C CA 1
ATOM 694 C C . ILE A 1 92 ? 73.069 90.349 -5.400 1.00 53.13 129 ILE C C 1
ATOM 695 O O . ILE A 1 92 ? 72.438 91.379 -5.155 1.00 55.65 129 ILE C O 1
ATOM 700 N N . SER A 1 93 ? 72.998 89.711 -6.564 1.00 52.06 130 SER C N 1
ATOM 701 C CA . SER A 1 93 ? 72.071 90.088 -7.624 1.00 54.78 130 SER C CA 1
ATOM 702 C C . SER A 1 93 ? 71.676 88.813 -8.359 1.00 60.95 130 SER C C 1
ATOM 703 O O . SER A 1 93 ? 72.125 87.728 -7.998 1.00 59.68 130 SER C O 1
ATOM 706 N N . SER A 1 94 ? 70.838 88.927 -9.384 1.00 64.60 131 SER C N 1
ATOM 707 C CA . SER A 1 94 ? 70.527 87.764 -10.206 1.00 64.86 131 SER C CA 1
ATOM 708 C C . SER A 1 94 ? 71.769 87.404 -11.016 1.00 70.18 131 SER C C 1
ATOM 709 O O . SER A 1 94 ? 72.672 88.226 -11.162 1.00 71.73 131 SER C O 1
ATOM 712 N N . ALA A 1 95 ? 71.825 86.179 -11.531 1.00 68.42 132 ALA C N 1
ATOM 713 C CA . ALA A 1 95 ? 73.008 85.713 -12.257 1.00 77.25 132 ALA C CA 1
ATOM 714 C C . ALA A 1 95 ? 73.275 86.511 -13.534 1.00 84.18 132 ALA C C 1
ATOM 715 O O . ALA A 1 95 ? 74.429 86.736 -13.902 1.00 86.15 132 ALA C O 1
ATOM 717 N N . ASP A 1 96 ? 72.207 86.932 -14.204 0.78 85.58 133 ASP C N 1
ATOM 718 C CA . ASP A 1 96 ? 72.329 87.670 -15.458 0.78 91.43 133 ASP C CA 1
ATOM 719 C C . ASP A 1 96 ? 72.195 89.182 -15.267 0.78 89.71 133 ASP C C 1
ATOM 720 O O . ASP A 1 96 ? 72.085 89.931 -16.238 0.78 91.84 133 ASP C O 1
ATOM 725 N N . SER A 1 97 ? 72.222 89.618 -14.011 1.00 85.29 134 SER C N 1
ATOM 726 C CA . SER A 1 97 ? 71.937 91.005 -13.637 1.00 84.89 134 SER C CA 1
ATOM 727 C C . SER A 1 97 ? 72.831 92.073 -14.271 1.00 91.99 134 SER C C 1
ATOM 728 O O . SER A 1 97 ? 72.330 93.075 -14.791 1.00 100.50 134 SER C O 1
ATOM 731 N N . SER A 1 98 ? 74.143 91.853 -14.204 1.00 87.03 135 SER C N 1
ATOM 732 C CA . SER A 1 98 ? 75.156 92.824 -14.643 1.00 92.06 135 SER C CA 1
ATOM 733 C C . SER A 1 98 ? 75.316 94.054 -13.728 1.00 83.60 135 SER C C 1
ATOM 734 O O . SER A 1 98 ? 75.835 95.087 -14.157 1.00 84.19 135 SER C O 1
ATOM 737 N N . VAL A 1 99 ? 74.886 93.941 -12.471 1.00 69.91 136 VAL C N 1
ATOM 738 C CA . VAL A 1 99 ? 75.261 94.924 -11.454 1.00 77.65 136 VAL C CA 1
ATOM 739 C C . VAL A 1 99 ? 76.742 94.722 -11.110 1.00 83.06 136 VAL C C 1
ATOM 740 O O . VAL A 1 99 ? 77.176 93.596 -10.862 1.00 83.66 136 VAL C O 1
ATOM 744 N N . SER A 1 100 ? 77.511 95.809 -11.098 1.00 90.77 137 SER C N 1
ATOM 745 C CA . SER A 1 100 ? 78.971 95.732 -10.976 1.00 95.00 137 SER C CA 1
ATOM 746 C C . SER A 1 100 ? 79.503 95.616 -9.545 1.00 84.87 137 SER C C 1
ATOM 747 O O . SER A 1 100 ? 80.377 94.792 -9.268 1.00 82.89 137 SER C O 1
ATOM 750 N N . GLY A 1 101 ? 78.992 96.448 -8.642 1.00 78.32 138 GLY C N 1
ATOM 751 C CA . GLY A 1 101 ? 79.487 96.469 -7.274 1.00 73.20 138 GLY C CA 1
ATOM 752 C C . GLY A 1 101 ? 78.738 97.380 -6.318 1.00 72.83 138 GLY C C 1
ATOM 753 O O . GLY A 1 101 ? 77.611 97.793 -6.594 1.00 78.71 138 GLY C O 1
ATOM 762 N N . LYS A 1 103 ? 79.420 100.432 -5.553 1.00 75.61 140 LYS C N 1
ATOM 763 C CA . LYS A 1 103 ? 79.279 101.767 -6.127 1.00 80.43 140 LYS C CA 1
ATOM 764 C C . LYS A 1 103 ? 77.949 101.908 -6.864 1.00 85.18 140 LYS C C 1
ATOM 765 O O . LYS A 1 103 ? 77.373 102.994 -6.923 1.00 86.50 140 LYS C O 1
ATOM 771 N N . ASP A 1 104 ? 77.460 100.795 -7.404 1.00 85.58 141 ASP C N 1
ATOM 772 C CA . ASP A 1 104 ? 76.222 100.780 -8.179 1.00 88.22 141 ASP C CA 1
ATOM 773 C C . ASP A 1 104 ? 74.958 100.939 -7.327 1.00 79.47 141 ASP C C 1
ATOM 774 O O . ASP A 1 104 ? 73.856 101.055 -7.863 1.00 77.01 141 ASP C O 1
ATOM 779 N N . LEU A 1 105 ? 75.117 100.939 -6.006 1.00 70.48 142 LEU C N 1
ATOM 780 C CA . LEU A 1 105 ? 73.988 101.162 -5.103 1.00 59.72 142 LEU C CA 1
ATOM 781 C C . LEU A 1 105 ? 73.452 102.587 -5.241 1.00 72.81 142 LEU C C 1
ATOM 782 O O . LEU A 1 105 ? 72.255 102.830 -5.109 1.00 76.37 142 LEU C O 1
ATOM 787 N N . THR A 1 106 ? 74.353 103.525 -5.515 1.00 75.46 143 THR C N 1
ATOM 788 C CA . THR A 1 106 ? 74.009 104.944 -5.575 1.00 75.10 143 THR C CA 1
ATOM 789 C C . THR A 1 106 ? 73.452 105.351 -6.942 1.00 78.40 143 THR C C 1
ATOM 790 O O . THR A 1 106 ? 72.776 106.371 -7.070 1.00 80.77 143 THR C O 1
ATOM 794 N N . THR A 1 107 ? 73.745 104.545 -7.959 1.00 80.81 144 THR C N 1
ATOM 795 C CA . THR A 1 107 ? 73.327 104.830 -9.331 1.00 86.74 144 THR C CA 1
ATOM 796 C C . THR A 1 107 ? 71.856 104.497 -9.562 1.00 83.32 144 THR C C 1
ATOM 797 O O . THR A 1 107 ? 71.194 103.938 -8.692 1.00 73.62 144 THR C O 1
ATOM 801 N N . ASP A 1 108 ? 71.360 104.834 -10.749 1.00 90.43 145 ASP C N 1
ATOM 802 C CA . ASP A 1 108 ? 69.981 104.541 -11.127 1.00 98.65 145 ASP C CA 1
ATOM 803 C C . ASP A 1 108 ? 69.821 103.099 -11.598 1.00 102.65 145 ASP C C 1
ATOM 804 O O . ASP A 1 108 ? 68.709 102.653 -11.878 1.00 103.31 145 ASP C O 1
ATOM 809 N N . LYS A 1 109 ? 70.932 102.375 -11.687 1.00 106.07 146 LYS C N 1
ATOM 810 C CA . LYS A 1 109 ? 70.906 100.986 -12.134 1.00 103.62 146 LYS C CA 1
ATOM 811 C C . LYS A 1 109 ? 70.143 100.089 -11.165 1.00 96.90 146 LYS C C 1
ATOM 812 O O . LYS A 1 109 ? 69.463 99.148 -11.582 1.00 94.69 146 LYS C O 1
ATOM 818 N N . VAL A 1 110 ? 70.253 100.385 -9.874 1.00 91.40 147 VAL C N 1
ATOM 819 C CA . VAL A 1 110 ? 69.474 99.666 -8.873 1.00 83.65 147 VAL C CA 1
ATOM 820 C C . VAL A 1 110 ? 68.355 100.547 -8.315 1.00 81.84 147 VAL C C 1
ATOM 821 O O . VAL A 1 110 ? 68.551 101.730 -8.036 1.00 60.05 147 VAL C O 1
ATOM 825 N N . LYS A 1 111 ? 67.168 99.965 -8.193 1.00 78.97 148 LYS C N 1
ATOM 826 C CA . LYS A 1 111 ? 66.006 100.694 -7.714 1.00 76.29 148 LYS C CA 1
ATOM 827 C C . LYS A 1 111 ? 65.538 100.115 -6.388 1.00 70.72 148 LYS C C 1
ATOM 828 O O . LYS A 1 111 ? 65.022 100.828 -5.537 1.00 72.67 148 LYS C O 1
ATOM 834 N N . LYS A 1 112 ? 65.733 98.814 -6.215 1.00 64.23 149 LYS C N 1
ATOM 835 C CA . LYS A 1 112 ? 65.252 98.129 -5.023 1.00 54.33 149 LYS C CA 1
ATOM 836 C C . LYS A 1 112 ? 66.343 97.277 -4.372 1.00 52.47 149 LYS C C 1
ATOM 837 O O . LYS A 1 112 ? 66.822 96.299 -4.958 1.00 53.77 149 LYS C O 1
ATOM 843 N N . ILE A 1 113 ? 66.740 97.681 -3.166 1.00 53.49 150 ILE C N 1
ATOM 844 C CA . ILE A 1 113 ? 67.756 96.978 -2.387 1.00 53.86 150 ILE C CA 1
ATOM 845 C C . ILE A 1 113 ? 67.095 96.140 -1.291 1.00 54.66 150 ILE C C 1
ATOM 846 O O . ILE A 1 113 ? 66.470 96.679 -0.377 1.00 52.62 150 ILE C O 1
ATOM 851 N N . ALA A 1 114 ? 67.236 94.820 -1.381 1.00 55.09 151 ALA C N 1
ATOM 852 C CA . ALA A 1 114 ? 66.627 93.922 -0.398 1.00 50.91 151 ALA C CA 1
ATOM 853 C C . ALA A 1 114 ? 67.543 93.706 0.802 1.00 48.04 151 ALA C C 1
ATOM 854 O O . ALA A 1 114 ? 68.701 93.316 0.643 1.00 50.06 151 ALA C O 1
ATOM 856 N N . VAL A 1 115 ? 67.018 93.949 2.002 1.00 42.93 152 VAL C N 1
ATOM 857 C CA . VAL A 1 115 ? 67.746 93.667 3.242 1.00 46.33 152 VAL C CA 1
ATOM 858 C C . VAL A 1 115 ? 66.813 93.031 4.266 1.00 51.20 152 VAL C C 1
ATOM 859 O O . VAL A 1 115 ? 65.591 93.155 4.161 1.00 55.96 152 VAL C O 1
ATOM 863 N N . GLY A 1 116 ? 67.383 92.360 5.262 1.00 49.04 153 GLY C N 1
ATOM 864 C CA . GLY A 1 116 ? 66.579 91.830 6.348 1.00 53.61 153 GLY C CA 1
ATOM 865 C C . GLY A 1 116 ? 66.138 92.945 7.282 1.00 59.50 153 GLY C C 1
ATOM 866 O O . GLY A 1 116 ? 66.793 93.992 7.349 1.00 64.62 153 GLY C O 1
ATOM 867 N N . GLU A 1 117 ? 65.030 92.737 7.992 1.00 58.68 154 GLU C N 1
ATOM 868 C CA . GLU A 1 117 ? 64.569 93.718 8.969 1.00 58.51 154 GLU C CA 1
ATOM 869 C C . GLU A 1 117 ? 65.664 93.948 10.011 1.00 56.86 154 GLU C C 1
ATOM 870 O O . GLU A 1 117 ? 66.182 93.000 10.598 1.00 62.92 154 GLU C O 1
ATOM 876 N N . ALA A 1 118 ? 66.007 95.215 10.228 1.00 59.70 155 ALA C N 1
ATOM 877 C CA . ALA A 1 118 ? 67.216 95.599 10.964 1.00 63.24 155 ALA C CA 1
ATOM 878 C C . ALA A 1 118 ? 67.319 95.100 12.410 1.00 68.69 155 ALA C C 1
ATOM 879 O O . ALA A 1 118 ? 68.385 95.191 13.018 1.00 74.00 155 ALA C O 1
ATOM 881 N N . GLU A 1 119 ? 66.220 94.594 12.963 1.00 70.67 156 GLU C N 1
ATOM 882 C CA . GLU A 1 119 ? 66.242 94.065 14.324 1.00 81.73 156 GLU C CA 1
ATOM 883 C C . GLU A 1 119 ? 65.893 92.583 14.401 1.00 84.05 156 GLU C C 1
ATOM 884 O O . GLU A 1 119 ? 66.431 91.858 15.235 1.00 93.79 156 GLU C O 1
ATOM 890 N N . SER A 1 120 ? 64.986 92.139 13.538 1.00 74.14 157 SER C N 1
ATOM 891 C CA . SER A 1 120 ? 64.521 90.753 13.561 1.00 76.14 157 SER C CA 1
ATOM 892 C C . SER A 1 120 ? 65.476 89.787 12.847 1.00 67.67 157 SER C C 1
ATOM 893 O O . SER A 1 120 ? 65.523 88.602 13.169 1.00 72.80 157 SER C O 1
ATOM 896 N N . VAL A 1 121 ? 66.241 90.305 11.890 1.00 56.50 158 VAL C N 1
ATOM 897 C CA . VAL A 1 121 ? 67.130 89.482 11.073 1.00 52.46 158 VAL C CA 1
ATOM 898 C C . VAL A 1 121 ? 68.582 89.914 11.233 1.00 51.84 158 VAL C C 1
ATOM 899 O O . VAL A 1 121 ? 68.924 91.053 10.925 1.00 56.66 158 VAL C O 1
ATOM 903 N N . PRO A 1 122 ? 69.444 88.998 11.709 1.00 58.65 159 PRO C N 1
ATOM 904 C CA . PRO A 1 122 ? 70.861 89.317 11.938 1.00 57.81 159 PRO C CA 1
ATOM 905 C C . PRO A 1 122 ? 71.576 89.837 10.691 1.00 58.54 159 PRO C C 1
ATOM 906 O O . PRO A 1 122 ? 72.368 90.771 10.798 1.00 58.70 159 PRO C O 1
ATOM 910 N N . ALA A 1 123 ? 71.291 89.257 9.530 1.00 53.05 160 ALA C N 1
ATOM 911 C CA . ALA A 1 123 ? 71.860 89.758 8.280 1.00 50.49 160 ALA C CA 1
ATOM 912 C C . ALA A 1 123 ? 71.381 91.182 7.975 1.00 46.06 160 ALA C C 1
ATOM 913 O O . ALA A 1 123 ? 72.074 91.953 7.301 1.00 44.51 160 ALA C O 1
ATOM 915 N N . GLY A 1 124 ? 70.188 91.522 8.460 1.00 46.87 161 GLY C N 1
ATOM 916 C CA . GLY A 1 124 ? 69.662 92.871 8.322 1.00 40.41 161 GLY C CA 1
ATOM 917 C C . GLY A 1 124 ? 70.337 93.821 9.292 1.00 42.72 161 GLY C C 1
ATOM 918 O O . GLY A 1 124 ? 70.592 94.980 8.967 1.00 47.99 161 GLY C O 1
ATOM 919 N N . LYS A 1 125 ? 70.630 93.319 10.488 1.00 43.49 162 LYS C N 1
ATOM 920 C CA . LYS A 1 125 ? 71.325 94.100 11.504 1.00 46.52 162 LYS C CA 1
ATOM 921 C C . LYS A 1 125 ? 72.726 94.495 11.039 1.00 50.41 162 LYS C C 1
ATOM 922 O O . LYS A 1 125 ? 73.197 95.591 11.333 1.00 57.42 162 LYS C O 1
ATOM 928 N N . TYR A 1 126 ? 73.385 93.606 10.301 1.00 46.90 163 TYR C N 1
ATOM 929 C CA . TYR A 1 126 ? 74.731 93.887 9.810 1.00 51.85 163 TYR C CA 1
ATOM 930 C C . TYR A 1 126 ? 74.699 94.711 8.528 1.00 53.92 163 TYR C C 1
ATOM 931 O O . TYR A 1 126 ? 75.621 95.474 8.252 1.00 53.94 163 TYR C O 1
ATOM 940 N N . ALA A 1 127 ? 73.638 94.548 7.745 1.00 57.98 164 ALA C N 1
ATOM 941 C CA . ALA A 1 127 ? 73.435 95.384 6.566 1.00 53.16 164 ALA C CA 1
ATOM 942 C C . ALA A 1 127 ? 73.233 96.831 6.998 1.00 55.35 164 ALA C C 1
ATOM 943 O O . ALA A 1 127 ? 73.719 97.757 6.351 1.00 58.03 164 ALA C O 1
ATOM 945 N N . ASP A 1 128 ? 72.506 97.015 8.095 1.00 54.49 165 ASP C N 1
ATOM 946 C CA . ASP A 1 128 ? 72.272 98.341 8.647 1.00 52.39 165 ASP C CA 1
ATOM 947 C C . ASP A 1 128 ? 73.581 98.975 9.104 1.00 50.97 165 ASP C C 1
ATOM 948 O O . ASP A 1 128 ? 73.786 100.175 8.929 1.00 51.95 165 ASP C O 1
ATOM 953 N N . GLU A 1 129 ? 74.466 98.166 9.680 1.00 52.04 166 GLU C N 1
ATOM 954 C CA . GLU A 1 129 ? 75.771 98.655 10.116 1.00 55.24 166 GLU C CA 1
ATOM 955 C C . GLU A 1 129 ? 76.606 99.156 8.943 1.00 57.21 166 GLU C C 1
ATOM 956 O O . GLU A 1 129 ? 77.169 100.251 9.001 1.00 57.39 166 GLU C O 1
ATOM 962 N N . VAL A 1 130 ? 76.684 98.348 7.887 1.00 48.99 167 VAL C N 1
ATOM 963 C CA . VAL A 1 130 ? 77.438 98.709 6.687 1.00 52.78 167 VAL C CA 1
ATOM 964 C C . VAL A 1 130 ? 76.955 100.027 6.081 1.00 55.48 167 VAL C C 1
ATOM 965 O O . VAL A 1 130 ? 77.742 100.948 5.869 1.00 53.53 167 VAL C O 1
ATOM 969 N N . LEU A 1 131 ? 75.655 100.114 5.819 1.00 57.59 168 LEU C N 1
ATOM 970 C CA . LEU A 1 131 ? 75.067 101.302 5.205 1.00 50.90 168 LEU C CA 1
ATOM 971 C C . LEU A 1 131 ? 75.216 102.539 6.096 1.00 50.05 168 LEU C C 1
ATOM 972 O O . LEU A 1 131 ? 75.397 103.649 5.600 1.00 55.77 168 LEU C O 1
ATOM 977 N N . THR A 1 132 ? 75.149 102.335 7.410 1.00 49.05 169 THR C N 1
ATOM 978 C CA . THR A 1 132 ? 75.358 103.410 8.382 1.00 51.87 169 THR C CA 1
ATOM 979 C C . THR A 1 132 ? 76.801 103.917 8.337 1.00 52.69 169 THR C C 1
ATOM 980 O O . THR A 1 132 ? 77.047 105.110 8.160 1.00 60.91 169 THR C O 1
ATOM 984 N N . ASN A 1 133 ? 77.747 102.999 8.500 1.00 52.05 170 ASN C N 1
ATOM 985 C CA . ASN A 1 133 ? 79.164 103.334 8.494 1.00 51.38 170 ASN C CA 1
ATOM 986 C C . ASN A 1 133 ? 79.665 103.909 7.169 1.00 50.50 170 ASN C C 1
ATOM 987 O O . ASN A 1 133 ? 80.568 104.737 7.156 1.00 57.89 170 ASN C O 1
ATOM 992 N N . LEU A 1 134 ? 79.078 103.463 6.064 1.00 49.38 171 LEU C N 1
ATOM 993 C CA . LEU A 1 134 ? 79.437 103.972 4.742 1.00 57.61 171 LEU C CA 1
ATOM 994 C C . LEU A 1 134 ? 78.642 105.235 4.381 1.00 61.33 171 LEU C C 1
ATOM 995 O O . LEU A 1 134 ? 78.764 105.751 3.267 1.00 60.70 171 LEU C O 1
ATOM 1000 N N . ASN A 1 135 ? 77.835 105.717 5.327 1.00 58.45 172 ASN C N 1
ATOM 1001 C CA . ASN A 1 135 ? 77.041 106.932 5.151 1.00 66.09 172 ASN C CA 1
ATOM 1002 C C . ASN A 1 135 ? 76.089 106.851 3.958 1.00 60.62 172 ASN C C 1
ATOM 1003 O O . ASN A 1 135 ? 75.880 107.831 3.251 1.00 66.91 172 ASN C O 1
ATOM 1008 N N . LEU A 1 136 ? 75.512 105.673 3.750 1.00 59.30 173 LEU C N 1
ATOM 1009 C CA . LEU A 1 136 ? 74.628 105.433 2.619 1.00 61.77 173 LEU C CA 1
ATOM 1010 C C . LEU A 1 136 ? 73.191 105.209 3.067 1.00 63.98 173 LEU C C 1
ATOM 1011 O O . LEU A 1 136 ? 72.282 105.149 2.240 1.00 62.95 173 LEU C O 1
ATOM 1016 N N . LYS A 1 137 ? 72.988 105.086 4.376 1.00 67.15 174 LYS C N 1
ATOM 1017 C CA . LYS A 1 137 ? 71.686 104.684 4.905 1.00 72.74 174 LYS C CA 1
ATOM 1018 C C . LYS A 1 137 ? 70.559 105.673 4.608 1.00 77.44 174 LYS C C 1
ATOM 1019 O O . LYS A 1 137 ? 69.429 105.263 4.339 1.00 83.47 174 LYS C O 1
ATOM 1025 N N . ASP A 1 138 ? 70.856 106.968 4.658 1.00 81.98 175 ASP C N 1
ATOM 1026 C CA . ASP A 1 138 ? 69.844 107.978 4.349 1.00 90.37 175 ASP C CA 1
ATOM 1027 C C . ASP A 1 138 ? 69.550 108.062 2.853 1.00 85.19 175 ASP C C 1
ATOM 1028 O O . ASP A 1 138 ? 68.391 108.013 2.447 1.00 89.90 175 ASP C O 1
ATOM 1033 N N . LYS A 1 139 ? 70.602 108.176 2.045 1.00 77.56 176 LYS C N 1
ATOM 1034 C CA . LYS A 1 139 ? 70.465 108.278 0.590 1.00 77.22 176 LYS C CA 1
ATOM 1035 C C . LYS A 1 139 ? 69.656 107.132 -0.018 1.00 70.03 176 LYS C C 1
ATOM 1036 O O . LYS A 1 139 ? 68.971 107.308 -1.020 1.00 75.77 176 LYS C O 1
ATOM 1042 N N . LEU A 1 140 ? 69.735 105.963 0.609 1.00 59.75 177 LEU C N 1
ATOM 1043 C CA . LEU A 1 140 ? 69.183 104.728 0.052 1.00 49.95 177 LEU C CA 1
ATOM 1044 C C . LEU A 1 140 ? 67.799 104.377 0.595 1.00 56.65 177 LEU C C 1
ATOM 1045 O O . LEU A 1 140 ? 67.223 103.360 0.216 1.00 65.27 177 LEU C O 1
ATOM 1050 N N . LYS A 1 141 ? 67.271 105.224 1.474 1.00 54.66 178 LYS C N 1
ATOM 1051 C CA . LYS A 1 141 ? 66.004 104.959 2.156 1.00 58.43 178 LYS C CA 1
ATOM 1052 C C . LYS A 1 141 ? 64.847 104.718 1.184 1.00 66.83 178 LYS C C 1
ATOM 1053 O O . LYS A 1 141 ? 63.938 103.932 1.467 1.00 70.92 178 LYS C O 1
ATOM 1059 N N . ASP A 1 142 ? 64.900 105.376 0.030 1.00 66.47 179 ASP C N 1
ATOM 1060 C CA . ASP A 1 142 ? 63.872 105.219 -0.998 1.00 67.61 179 ASP C CA 1
ATOM 1061 C C . ASP A 1 142 ? 64.005 103.905 -1.770 1.00 64.57 179 ASP C C 1
ATOM 1062 O O . ASP A 1 142 ? 63.093 103.517 -2.500 1.00 72.50 179 ASP C O 1
ATOM 1067 N N . LYS A 1 143 ? 65.133 103.219 -1.596 1.00 57.35 180 LYS C N 1
ATOM 1068 C CA . LYS A 1 143 ? 65.394 101.967 -2.302 1.00 55.09 180 LYS C CA 1
ATOM 1069 C C . LYS A 1 143 ? 65.235 100.749 -1.401 1.00 56.67 180 LYS C C 1
ATOM 1070 O O . LYS A 1 143 ? 65.001 99.641 -1.874 1.00 54.00 180 LYS C O 1
ATOM 1076 N N . LEU A 1 144 ? 65.376 100.965 -0.100 1.00 54.61 181 LEU C N 1
ATOM 1077 C CA . LEU A 1 144 ? 65.395 99.876 0.872 1.00 46.09 181 LEU C CA 1
ATOM 1078 C C . LEU A 1 144 ? 64.041 99.172 1.041 1.00 50.36 181 LEU C C 1
ATOM 1079 O O . LEU A 1 144 ? 63.036 99.804 1.385 1.00 61.23 181 LEU C O 1
ATOM 1084 N N . VAL A 1 145 ? 64.022 97.863 0.789 1.00 47.25 182 VAL C N 1
ATOM 1085 C CA . VAL A 1 145 ? 62.866 97.018 1.107 1.00 51.30 182 VAL C CA 1
ATOM 1086 C C . VAL A 1 145 ? 63.291 95.939 2.107 1.00 54.75 182 VAL C C 1
ATOM 1087 O O . VAL A 1 145 ? 64.421 95.454 2.060 1.00 49.65 182 VAL C O 1
ATOM 1091 N N . PHE A 1 146 ? 62.387 95.562 3.006 1.00 51.76 183 PHE C N 1
ATOM 1092 C CA . PHE A 1 146 ? 62.767 94.737 4.148 1.00 42.81 183 PHE C CA 1
ATOM 1093 C C . PHE A 1 146 ? 62.097 93.357 4.177 1.00 48.46 183 PHE C C 1
ATOM 1094 O O . PHE A 1 146 ? 60.869 93.252 4.172 1.00 59.85 183 PHE C O 1
ATOM 1102 N N . ALA A 1 147 ? 62.919 92.307 4.214 1.00 49.88 184 ALA C N 1
ATOM 1103 C CA . ALA A 1 147 ? 62.430 90.923 4.224 1.00 51.07 184 ALA C CA 1
ATOM 1104 C C . ALA A 1 147 ? 62.422 90.301 5.622 1.00 53.66 184 ALA C C 1
ATOM 1105 O O . ALA A 1 147 ? 63.148 90.749 6.513 1.00 51.08 184 ALA C O 1
ATOM 1107 N N . LYS A 1 148 ? 61.621 89.249 5.792 1.00 58.96 185 LYS C N 1
ATOM 1108 C CA . LYS A 1 148 ? 61.475 88.569 7.079 1.00 60.35 185 LYS C CA 1
ATOM 1109 C C . LYS A 1 148 ? 62.677 87.684 7.396 1.00 53.87 185 LYS C C 1
ATOM 1110 O O . LYS A 1 148 ? 62.944 87.387 8.561 1.00 59.18 185 LYS C O 1
ATOM 1116 N N . ASP A 1 149 ? 63.385 87.257 6.351 1.00 40.76 186 ASP C N 1
ATOM 1117 C CA . ASP A 1 149 ? 64.625 86.496 6.498 1.00 55.92 186 ASP C CA 1
ATOM 1118 C C . ASP A 1 149 ? 65.436 86.458 5.203 1.00 55.83 186 ASP C C 1
ATOM 1119 O O . ASP A 1 149 ? 64.962 86.904 4.154 1.00 55.59 186 ASP C O 1
ATOM 1124 N N . VAL A 1 150 ? 66.655 85.925 5.280 1.00 52.94 187 VAL C N 1
ATOM 1125 C CA . VAL A 1 150 ? 67.549 85.892 4.121 1.00 51.99 187 VAL C CA 1
ATOM 1126 C C . VAL A 1 150 ? 67.014 85.038 2.981 1.00 49.32 187 VAL C C 1
ATOM 1127 O O . VAL A 1 150 ? 67.390 85.225 1.823 1.00 53.15 187 VAL C O 1
ATOM 1131 N N . LYS A 1 151 ? 66.141 84.097 3.318 1.00 50.64 188 LYS C N 1
ATOM 1132 C CA . LYS A 1 151 ? 65.532 83.227 2.323 1.00 57.05 188 LYS C CA 1
ATOM 1133 C C . LYS A 1 151 ? 64.561 84.026 1.458 1.00 58.59 188 LYS C C 1
ATOM 1134 O O . LYS A 1 151 ? 64.400 83.755 0.266 1.00 60.26 188 LYS C O 1
ATOM 1140 N N . GLU A 1 152 ? 63.922 85.024 2.060 1.00 55.05 189 GLU C N 1
ATOM 1141 C CA . GLU A 1 152 ? 63.047 85.919 1.309 1.00 59.02 189 GLU C CA 1
ATOM 1142 C C . GLU A 1 152 ? 63.864 86.931 0.498 1.00 55.59 189 GLU C C 1
ATOM 1143 O O . GLU A 1 152 ? 63.472 87.307 -0.610 1.00 48.12 189 GLU C O 1
ATOM 1149 N N . VAL A 1 153 ? 65.002 87.358 1.046 1.00 52.61 190 VAL C N 1
ATOM 1150 C CA . VAL A 1 153 ? 65.900 88.272 0.340 1.00 45.69 190 VAL C CA 1
ATOM 1151 C C . VAL A 1 153 ? 66.368 87.643 -0.967 1.00 50.04 190 VAL C C 1
ATOM 1152 O O . VAL A 1 153 ? 66.280 88.258 -2.028 1.00 50.93 190 VAL C O 1
ATOM 1156 N N . LEU A 1 154 ? 66.850 86.406 -0.879 1.00 45.76 191 LEU C N 1
ATOM 1157 C CA . LEU A 1 154 ? 67.323 85.665 -2.046 1.00 48.32 191 LEU C CA 1
ATOM 1158 C C . LEU A 1 154 ? 66.221 85.463 -3.084 1.00 52.09 191 LEU C C 1
ATOM 1159 O O . LEU A 1 154 ? 66.466 85.552 -4.285 1.00 61.27 191 LEU C O 1
ATOM 1164 N N . ALA A 1 155 ? 65.005 85.204 -2.614 1.00 47.61 192 ALA C N 1
ATOM 1165 C CA . ALA A 1 155 ? 63.870 84.960 -3.502 1.00 52.29 192 ALA C CA 1
ATOM 1166 C C . ALA A 1 155 ? 63.492 86.200 -4.309 1.00 61.17 192 ALA C C 1
ATOM 1167 O O . ALA A 1 155 ? 63.183 86.103 -5.500 1.00 67.62 192 ALA C O 1
ATOM 1169 N N . TRP A 1 156 ? 63.507 87.356 -3.646 1.00 58.87 193 TRP C N 1
ATOM 1170 C CA . TRP A 1 156 ? 63.207 88.641 -4.274 1.00 60.87 193 TRP C CA 1
ATOM 1171 C C . TRP A 1 156 ? 64.233 88.976 -5.345 1.00 62.86 193 TRP C C 1
ATOM 1172 O O . TRP A 1 156 ? 63.889 89.454 -6.426 1.00 62.52 193 TRP C O 1
ATOM 1183 N N . VAL A 1 157 ? 65.499 88.725 -5.024 1.00 60.62 194 VAL C N 1
ATOM 1184 C CA . VAL A 1 157 ? 66.609 89.038 -5.915 1.00 61.67 194 VAL C CA 1
ATOM 1185 C C . VAL A 1 157 ? 66.619 88.100 -7.122 1.00 61.20 194 VAL C C 1
ATOM 1186 O O . VAL A 1 157 ? 66.896 88.521 -8.244 1.00 67.93 194 VAL C O 1
ATOM 1190 N N . GLN A 1 158 ? 66.300 86.833 -6.880 1.00 58.11 195 GLN C N 1
ATOM 1191 C CA . GLN A 1 158 ? 66.196 85.830 -7.940 1.00 63.69 195 GLN C CA 1
ATOM 1192 C C . GLN A 1 158 ? 65.076 86.158 -8.920 1.00 62.80 195 GLN C C 1
ATOM 1193 O O . GLN A 1 158 ? 65.207 85.942 -10.121 1.00 66.27 195 GLN C O 1
ATOM 1199 N N . SER A 1 159 ? 63.973 86.676 -8.390 1.00 58.90 196 SER C N 1
ATOM 1200 C CA . SER A 1 159 ? 62.782 86.950 -9.186 1.00 61.46 196 SER C CA 1
ATOM 1201 C C . SER A 1 159 ? 62.813 88.345 -9.797 1.00 65.09 196 SER C C 1
ATOM 1202 O O . SER A 1 159 ? 61.936 88.698 -10.587 1.00 68.01 196 SER C O 1
ATOM 1205 N N . GLY A 1 160 ? 63.812 89.141 -9.426 1.00 69.78 197 GLY C N 1
ATOM 1206 C CA . GLY A 1 160 ? 63.971 90.469 -9.994 1.00 67.91 197 GLY C CA 1
ATOM 1207 C C . GLY A 1 160 ? 63.187 91.549 -9.275 1.00 67.94 197 GLY C C 1
ATOM 1208 O O . GLY A 1 160 ? 63.282 92.729 -9.621 1.00 65.51 197 GLY C O 1
ATOM 1209 N N . ASN A 1 161 ? 62.408 91.145 -8.276 1.00 69.63 198 ASN C N 1
ATOM 1210 C CA . ASN A 1 161 ? 61.636 92.087 -7.473 1.00 69.49 198 ASN C CA 1
ATOM 1211 C C . ASN A 1 161 ? 62.542 93.089 -6.771 1.00 68.76 198 ASN C C 1
ATOM 1212 O O . ASN A 1 161 ? 62.162 94.234 -6.546 1.00 76.21 198 ASN C O 1
ATOM 1217 N N . ALA A 1 162 ? 63.741 92.640 -6.420 1.00 64.67 199 ALA C N 1
ATOM 1218 C CA . ALA A 1 162 ? 64.784 93.534 -5.934 1.00 59.91 199 ALA C CA 1
ATOM 1219 C C . ALA A 1 162 ? 65.989 93.396 -6.849 1.00 64.67 199 ALA C C 1
ATOM 1220 O O . ALA A 1 162 ? 66.339 92.284 -7.250 1.00 76.46 199 ALA C O 1
ATOM 1222 N N . ASP A 1 163 ? 66.624 94.518 -7.172 1.00 58.45 200 ASP C N 1
ATOM 1223 C CA . ASP A 1 163 ? 67.789 94.504 -8.046 1.00 58.66 200 ASP C CA 1
ATOM 1224 C C . ASP A 1 163 ? 68.983 93.858 -7.354 1.00 58.01 200 ASP C C 1
ATOM 1225 O O . ASP A 1 163 ? 69.665 93.011 -7.931 1.00 56.57 200 ASP C O 1
ATOM 1230 N N . VAL A 1 164 ? 69.233 94.269 -6.115 1.00 57.47 201 VAL C N 1
ATOM 1231 C CA . VAL A 1 164 ? 70.309 93.687 -5.319 1.00 59.65 201 VAL C CA 1
ATOM 1232 C C . VAL A 1 164 ? 69.830 93.302 -3.923 1.00 59.75 201 VAL C C 1
ATOM 1233 O O . VAL A 1 164 ? 68.702 93.614 -3.535 1.00 63.13 201 VAL C O 1
ATOM 1237 N N . GLY A 1 165 ? 70.698 92.631 -3.170 1.00 48.71 202 GLY C N 1
ATOM 1238 C CA . GLY A 1 165 ? 70.373 92.222 -1.815 1.00 42.48 202 GLY C CA 1
ATOM 1239 C C . GLY A 1 165 ? 71.586 92.098 -0.912 1.00 47.75 202 GLY C C 1
ATOM 1240 O O . GLY A 1 165 ? 72.722 92.012 -1.386 1.00 56.87 202 GLY C O 1
ATOM 1241 N N . PHE A 1 166 ? 71.343 92.101 0.396 1.00 44.75 203 PHE C N 1
ATOM 1242 C CA . PHE A 1 166 ? 72.404 91.882 1.375 1.00 49.38 203 PHE C CA 1
ATOM 1243 C C . PHE A 1 166 ? 72.159 90.579 2.122 1.00 49.89 203 PHE C C 1
ATOM 1244 O O . PHE A 1 166 ? 71.066 90.341 2.640 1.00 51.42 203 PHE C O 1
ATOM 1252 N N . VAL A 1 167 ? 73.184 89.737 2.175 1.00 48.93 204 VAL C N 1
ATOM 1253 C CA . VAL A 1 167 ? 73.012 88.369 2.637 1.00 44.85 204 VAL C CA 1
ATOM 1254 C C . VAL A 1 167 ? 74.358 87.807 3.109 1.00 42.12 204 VAL C C 1
ATOM 1255 O O . VAL A 1 167 ? 75.400 88.360 2.772 1.00 49.49 204 VAL C O 1
ATOM 1259 N N . TYR A 1 168 ? 74.343 86.744 3.912 1.00 42.12 205 TYR C N 1
ATOM 1260 C CA . TYR A 1 168 ? 75.593 86.080 4.293 1.00 45.38 205 TYR C CA 1
ATOM 1261 C C . TYR A 1 168 ? 76.129 85.270 3.115 1.00 45.38 205 TYR C C 1
ATOM 1262 O O . TYR A 1 168 ? 75.352 84.784 2.298 1.00 53.24 205 TYR C O 1
ATOM 1271 N N . PHE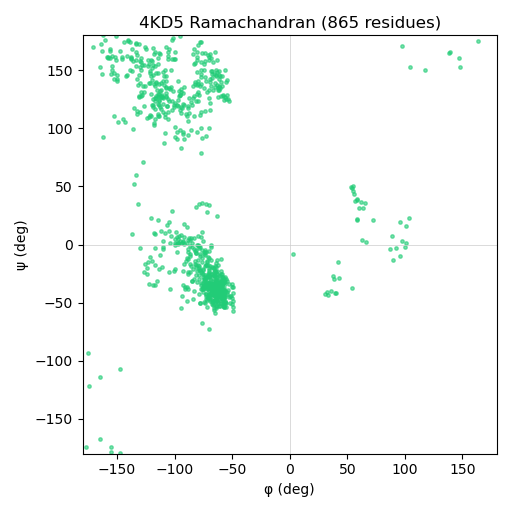 A 1 169 ? 77.445 85.107 3.025 1.00 44.66 206 PHE C N 1
ATOM 1272 C CA . PHE A 1 169 ? 78.008 84.323 1.933 1.00 47.15 206 PHE C CA 1
ATOM 1273 C C . PHE A 1 169 ? 77.534 82.875 1.997 1.00 48.48 206 PHE C C 1
ATOM 1274 O O . PHE A 1 169 ? 77.316 82.240 0.969 1.00 52.24 206 PHE C O 1
ATOM 1282 N N . SER A 1 170 ? 77.367 82.363 3.213 1.00 45.38 207 SER C N 1
ATOM 1283 C CA . SER A 1 170 ? 76.937 80.981 3.411 1.00 44.24 207 SER C CA 1
ATOM 1284 C C . SER A 1 170 ? 75.514 80.733 2.917 1.00 52.83 207 SER C C 1
ATOM 1285 O O . SER A 1 170 ? 75.128 79.587 2.671 1.00 60.53 207 SER C O 1
ATOM 1288 N N . ASP A 1 171 ? 74.738 81.805 2.775 1.00 49.04 208 ASP C N 1
ATOM 1289 C CA . ASP A 1 171 ? 73.382 81.702 2.245 1.00 48.69 208 ASP C CA 1
ATOM 1290 C C . ASP A 1 171 ? 73.383 81.653 0.719 1.00 52.89 208 ASP C C 1
ATOM 1291 O O . ASP A 1 171 ? 72.340 81.459 0.099 1.00 56.39 208 ASP C O 1
ATOM 1296 N N . THR A 1 172 ? 74.559 81.830 0.122 1.00 48.70 209 THR C N 1
ATOM 1297 C CA . THR A 1 172 ? 74.685 81.878 -1.337 1.00 53.59 209 THR C CA 1
ATOM 1298 C C . THR A 1 172 ? 75.162 80.572 -1.959 1.00 56.88 209 THR C C 1
ATOM 1299 O O . THR A 1 172 ? 74.967 80.351 -3.155 1.00 61.50 209 THR C O 1
ATOM 1303 N N . VAL A 1 173 ? 75.809 79.723 -1.162 1.00 56.57 210 VAL C N 1
ATOM 1304 C CA . VAL A 1 173 ? 76.348 78.462 -1.679 1.00 63.71 210 VAL C CA 1
ATOM 1305 C C . VAL A 1 173 ? 75.244 77.561 -2.231 1.00 71.05 210 VAL C C 1
ATOM 1306 O O . VAL A 1 173 ? 74.102 77.609 -1.767 1.00 72.45 210 VAL C O 1
ATOM 1310 N N . ASN A 1 174 ? 75.595 76.766 -3.239 1.00 75.38 211 ASN C N 1
ATOM 1311 C CA . ASN A 1 174 ? 74.659 75.855 -3.905 1.00 89.19 211 ASN C CA 1
ATOM 1312 C C . ASN A 1 174 ? 73.511 76.579 -4.615 1.00 87.42 211 ASN C C 1
ATOM 1313 O O . ASN A 1 174 ? 72.409 76.043 -4.726 1.00 88.14 211 ASN C O 1
ATOM 1318 N N . ASN A 1 175 ? 73.782 77.788 -5.106 1.00 83.60 212 ASN C N 1
ATOM 1319 C CA . ASN A 1 175 ? 72.780 78.578 -5.834 1.00 79.29 212 ASN C CA 1
ATOM 1320 C C . ASN A 1 175 ? 73.377 79.369 -7.005 1.00 77.86 212 ASN C C 1
ATOM 1321 O O . ASN A 1 175 ? 74.050 80.387 -6.806 1.00 77.28 212 ASN C O 1
ATOM 1326 N N . ASP A 1 176 ? 73.123 78.896 -8.223 1.00 76.44 213 ASP C N 1
ATOM 1327 C CA . ASP A 1 176 ? 73.638 79.545 -9.430 1.00 84.59 213 ASP C CA 1
ATOM 1328 C C . ASP A 1 176 ? 72.686 80.613 -9.966 1.00 83.06 213 ASP C C 1
ATOM 1329 O O . ASP A 1 176 ? 73.056 81.405 -10.835 1.00 82.27 213 ASP C O 1
ATOM 1334 N N . LYS A 1 177 ? 71.464 80.633 -9.441 1.00 79.58 214 LYS C N 1
ATOM 1335 C CA . LYS A 1 177 ? 70.448 81.581 -9.893 1.00 79.39 214 LYS C CA 1
ATOM 1336 C C . LYS A 1 177 ? 70.806 83.004 -9.483 1.00 77.62 214 LYS C C 1
ATOM 1337 O O . LYS A 1 177 ? 70.442 83.966 -10.157 1.00 77.92 214 LYS C O 1
ATOM 1343 N N . ILE A 1 178 ? 71.516 83.125 -8.366 1.00 78.80 215 ILE C N 1
ATOM 1344 C CA . ILE A 1 178 ? 72.041 84.408 -7.918 1.00 70.99 215 ILE C CA 1
ATOM 1345 C C . ILE A 1 178 ? 73.548 84.431 -8.118 1.00 74.82 215 ILE C C 1
ATOM 1346 O O . ILE A 1 178 ? 74.158 83.399 -8.402 1.00 77.01 215 ILE C O 1
ATOM 1351 N N . LYS A 1 179 ? 74.143 85.607 -7.951 1.00 74.42 216 LYS C N 1
ATOM 1352 C CA . LYS A 1 179 ? 75.590 85.755 -8.037 1.00 54.20 216 LYS C CA 1
ATOM 1353 C C . LYS A 1 179 ? 76.076 86.744 -6.978 1.00 59.24 216 LYS C C 1
ATOM 1354 O O . LYS A 1 179 ? 75.368 87.696 -6.641 1.00 56.64 216 LYS C O 1
ATOM 1360 N N . VAL A 1 180 ? 77.268 86.505 -6.435 1.00 55.62 217 VAL C N 1
ATOM 1361 C CA . VAL A 1 180 ? 77.833 87.391 -5.417 1.00 49.86 217 VAL C CA 1
ATOM 1362 C C . VAL A 1 180 ? 78.615 88.514 -6.085 1.00 61.45 217 VAL C C 1
ATOM 1363 O O . VAL A 1 180 ? 79.709 88.294 -6.608 1.00 64.31 217 VAL C O 1
ATOM 1367 N N . VAL A 1 181 ? 78.042 89.714 -6.063 1.00 65.56 218 VAL C N 1
ATOM 1368 C CA . VAL A 1 181 ? 78.621 90.874 -6.733 1.00 64.94 218 VAL C CA 1
ATOM 1369 C C . VAL A 1 181 ? 79.903 91.357 -6.059 1.00 57.05 218 VAL C C 1
ATOM 1370 O O . VAL A 1 181 ? 80.919 91.593 -6.713 1.00 54.12 218 VAL C O 1
ATOM 1374 N N . GLU A 1 182 ? 79.841 91.508 -4.742 1.00 59.15 219 GLU C N 1
ATOM 1375 C CA . GLU A 1 182 ? 80.972 92.007 -3.973 1.00 64.84 219 GLU C CA 1
ATOM 1376 C C . GLU A 1 182 ? 80.771 91.693 -2.497 1.00 61.71 219 GLU C C 1
ATOM 1377 O O . GLU A 1 182 ? 79.638 91.674 -2.009 1.00 57.27 219 GLU C O 1
ATOM 1383 N N . LYS A 1 183 ? 81.865 91.439 -1.786 1.00 59.23 220 LYS C N 1
ATOM 1384 C CA . LYS A 1 183 ? 81.789 91.229 -0.348 1.00 57.82 220 LYS C CA 1
ATOM 1385 C C . LYS A 1 183 ? 82.067 92.546 0.361 1.00 59.69 220 LYS C C 1
ATOM 1386 O O . LYS A 1 183 ? 83.038 93.230 0.041 1.00 61.38 220 LYS C O 1
ATOM 1392 N N . THR A 1 184 ? 81.211 92.903 1.315 1.00 54.80 221 THR C N 1
ATOM 1393 C CA . THR A 1 184 ? 81.399 94.135 2.075 1.00 56.46 221 THR C CA 1
ATOM 1394 C C . THR A 1 184 ? 82.713 94.074 2.836 1.00 56.29 221 THR C C 1
ATOM 1395 O O . THR A 1 184 ? 83.119 93.005 3.294 1.00 54.94 221 THR C O 1
ATOM 1399 N N . ASP A 1 185 ? 83.361 95.214 2.980 1.00 62.44 222 ASP C N 1
ATOM 1400 C CA . ASP A 1 185 ? 84.590 95.296 3.732 1.00 69.23 222 ASP C CA 1
ATOM 1401 C C . ASP A 1 185 ? 84.302 94.943 5.179 1.00 72.10 222 ASP C C 1
ATOM 1402 O O . ASP A 1 185 ? 83.323 95.385 5.750 1.00 68.68 222 ASP C O 1
ATOM 1407 N N . GLU A 1 186 ? 85.176 94.153 5.774 1.00 78.93 223 GLU C N 1
ATOM 1408 C CA . GLU A 1 186 ? 85.000 93.720 7.157 1.00 81.52 223 GLU C CA 1
ATOM 1409 C C . GLU A 1 186 ? 85.107 94.873 8.155 1.00 78.92 223 GLU C C 1
ATOM 1410 O O . GLU A 1 186 ? 84.520 94.819 9.235 1.00 83.75 223 GLU C O 1
ATOM 1416 N N . LYS A 1 187 ? 85.855 95.909 7.784 1.00 69.61 224 LYS C N 1
ATOM 1417 C CA . LYS A 1 187 ? 86.039 97.095 8.623 1.00 75.80 224 LYS C CA 1
ATOM 1418 C C . LYS A 1 187 ? 84.732 97.840 8.883 1.00 74.15 224 LYS C C 1
ATOM 1419 O O . LYS A 1 187 ? 84.643 98.654 9.801 1.00 80.53 224 LYS C O 1
ATOM 1425 N N . THR A 1 188 ? 83.724 97.561 8.062 1.00 65.16 225 THR C N 1
ATOM 1426 C CA . THR A 1 188 ? 82.493 98.349 8.039 1.00 61.99 225 THR C CA 1
ATOM 1427 C C . THR A 1 188 ? 81.365 97.818 8.932 1.00 59.43 225 THR C C 1
ATOM 1428 O O . THR A 1 188 ? 80.278 98.397 8.958 1.00 66.20 225 THR C O 1
ATOM 1432 N N . HIS A 1 189 ? 81.617 96.722 9.648 1.00 49.65 226 HIS C N 1
ATOM 1433 C CA . HIS A 1 189 ? 80.608 96.138 10.538 1.00 49.69 226 HIS C CA 1
ATOM 1434 C C . HIS A 1 189 ? 81.206 95.268 11.645 1.00 51.39 226 HIS C C 1
ATOM 1435 O O . HIS A 1 189 ? 82.354 94.830 11.555 1.00 58.35 226 HIS C O 1
ATOM 1442 N N . SER A 1 190 ? 80.416 95.031 12.691 1.00 53.49 227 SER C N 1
ATOM 1443 C CA . SER A 1 190 ? 80.821 94.171 13.800 1.00 53.04 227 SER C CA 1
ATOM 1444 C C . SER A 1 190 ? 81.068 92.753 13.290 1.00 54.34 227 SER C C 1
ATOM 1445 O O . SER A 1 190 ? 80.346 92.277 12.413 1.00 52.84 227 SER C O 1
ATOM 1448 N N . PRO A 1 191 ? 82.093 92.075 13.833 1.00 54.89 228 PRO C N 1
ATOM 1449 C CA . PRO A 1 191 ? 82.447 90.721 13.386 1.00 51.70 228 PRO C CA 1
ATOM 1450 C C . PRO A 1 191 ? 81.265 89.757 13.454 1.00 49.31 228 PRO C C 1
ATOM 1451 O O . PRO A 1 191 ? 80.600 89.666 14.491 1.00 54.89 228 PRO C O 1
ATOM 1455 N N . ILE A 1 192 ? 81.008 89.059 12.350 1.00 49.94 229 ILE C N 1
ATOM 1456 C CA . ILE A 1 192 ? 79.960 88.047 12.291 1.00 50.79 229 ILE C CA 1
ATOM 1457 C C . ILE A 1 192 ? 80.589 86.684 12.584 1.00 57.34 229 ILE C C 1
ATOM 1458 O O . ILE A 1 192 ? 80.916 85.935 11.666 1.00 59.54 229 ILE C O 1
ATOM 1463 N N . THR A 1 193 ? 80.751 86.363 13.867 1.00 58.77 230 THR C N 1
ATOM 1464 C CA . THR A 1 193 ? 81.523 85.187 14.266 1.00 58.35 230 THR C CA 1
ATOM 1465 C C . THR A 1 193 ? 80.699 84.100 14.946 1.00 55.59 230 THR C C 1
ATOM 1466 O O . THR A 1 193 ? 79.664 84.373 15.550 1.00 55.80 230 THR C O 1
ATOM 1470 N N . TYR A 1 194 ? 81.190 82.868 14.857 1.00 53.80 231 TYR C N 1
ATOM 1471 C CA . TYR A 1 194 ? 80.565 81.739 15.527 1.00 46.49 231 TYR C CA 1
ATOM 1472 C C . TYR A 1 194 ? 81.545 81.161 16.543 1.00 49.06 231 TYR C C 1
ATOM 1473 O O . TYR A 1 194 ? 82.499 80.474 16.172 1.00 53.64 231 TYR C O 1
ATOM 1482 N N . PRO A 1 195 ? 81.329 81.460 17.834 1.00 54.38 232 PRO C N 1
ATOM 1483 C CA . PRO A 1 195 ? 82.235 80.952 18.872 1.00 51.62 232 PRO C CA 1
ATOM 1484 C C . PRO A 1 195 ? 81.925 79.509 19.255 1.00 49.47 232 PRO C C 1
ATOM 1485 O O . PRO A 1 195 ? 80.761 79.091 19.192 1.00 47.05 232 PRO C O 1
ATOM 1489 N N . VAL A 1 196 ? 82.960 78.760 19.635 1.00 38.59 233 VAL C N 1
ATOM 1490 C CA . VAL A 1 196 ? 82.792 77.392 20.106 1.00 33.62 233 VAL C CA 1
ATOM 1491 C C . VAL A 1 196 ? 83.357 77.297 21.523 1.00 40.20 233 VAL C C 1
ATOM 1492 O O . VAL A 1 196 ? 84.276 78.035 21.877 1.00 41.22 233 VAL C O 1
ATOM 1496 N N . SER A 1 197 ? 82.798 76.412 22.343 1.00 40.35 234 SER C N 1
ATOM 1497 C CA . SER A 1 197 ? 83.355 76.162 23.672 1.00 45.86 234 SER C CA 1
ATOM 1498 C C . SER A 1 197 ? 82.998 74.771 24.182 1.00 48.23 234 SER C C 1
ATOM 1499 O O . SER A 1 197 ? 81.923 74.254 23.879 1.00 51.62 234 SER C O 1
ATOM 1502 N N . VAL A 1 198 ? 83.896 74.167 24.956 1.00 45.64 235 VAL C N 1
ATOM 1503 C CA . VAL A 1 198 ? 83.579 72.922 25.648 1.00 48.72 235 VAL C CA 1
ATOM 1504 C C . VAL A 1 198 ? 82.764 73.268 26.893 1.00 49.87 235 VAL C C 1
ATOM 1505 O O . VAL A 1 198 ? 83.070 74.241 27.587 1.00 46.76 235 VAL C O 1
ATOM 1509 N N . ILE A 1 199 ? 81.724 72.486 27.168 1.00 44.98 236 ILE C N 1
ATOM 1510 C CA . ILE A 1 199 ? 80.866 72.731 28.323 1.00 45.31 236 ILE C CA 1
ATOM 1511 C C . ILE A 1 199 ? 81.504 72.176 29.602 1.00 44.34 236 ILE C C 1
ATOM 1512 O O . ILE A 1 199 ? 82.055 71.076 29.594 1.00 46.14 236 ILE C O 1
ATOM 1517 N N . LYS A 1 200 ? 81.430 72.939 30.692 1.00 45.75 237 LYS C N 1
ATOM 1518 C CA . LYS A 1 200 ? 82.083 72.582 31.955 1.00 53.82 237 LYS C CA 1
ATOM 1519 C C . LYS A 1 200 ? 81.537 71.292 32.564 1.00 54.25 237 LYS C C 1
ATOM 1520 O O . LYS A 1 200 ? 82.295 70.453 33.050 1.00 49.91 237 LYS C O 1
ATOM 1526 N N . ALA A 1 201 ? 80.219 71.133 32.522 1.00 56.60 238 ALA C N 1
ATOM 1527 C CA . ALA A 1 201 ? 79.566 69.974 33.132 1.00 59.86 238 ALA C CA 1
ATOM 1528 C C . ALA A 1 201 ? 79.748 68.686 32.338 1.00 63.80 238 ALA C C 1
ATOM 1529 O O . ALA A 1 201 ? 79.358 67.612 32.797 1.00 64.92 238 ALA C O 1
ATOM 1531 N N . SER A 1 202 ? 80.316 68.801 31.141 1.00 62.24 239 SER C N 1
ATOM 1532 C CA . SER A 1 202 ? 80.540 67.640 30.281 1.00 53.97 239 SER C CA 1
ATOM 1533 C C . SER A 1 202 ? 81.338 66.552 30.988 1.00 52.60 239 SER C C 1
ATOM 1534 O O . SER A 1 202 ? 82.287 66.837 31.721 1.00 59.28 239 SER C O 1
ATOM 1537 N N . LYS A 1 203 ? 80.944 65.305 30.767 1.00 56.31 240 LYS C N 1
ATOM 1538 C CA . LYS A 1 203 ? 81.639 64.166 31.350 1.00 58.25 240 LYS C CA 1
ATOM 1539 C C . LYS A 1 203 ? 82.704 63.637 30.401 1.00 56.70 240 LYS C C 1
ATOM 1540 O O . LYS A 1 203 ? 83.374 62.649 30.690 1.00 58.91 240 LYS C O 1
ATOM 1546 N N . ASN A 1 204 ? 82.848 64.307 29.263 1.00 62.62 241 ASN C N 1
ATOM 1547 C CA . ASN A 1 204 ? 83.889 63.978 28.300 1.00 57.28 241 ASN C CA 1
ATOM 1548 C C . ASN A 1 204 ? 84.608 65.233 27.812 1.00 53.93 241 ASN C C 1
ATOM 1549 O O . ASN A 1 204 ? 84.611 65.528 26.615 1.00 54.01 241 ASN C O 1
ATOM 1554 N N . VAL A 1 205 ? 85.216 65.960 28.747 1.00 46.42 242 VAL C N 1
ATOM 1555 C CA . VAL A 1 205 ? 85.903 67.208 28.434 1.00 47.84 242 VAL C CA 1
ATOM 1556 C C . VAL A 1 205 ? 87.005 67.016 27.398 1.00 49.34 242 VAL C C 1
ATOM 1557 O O . VAL A 1 205 ? 87.055 67.730 26.399 1.00 55.51 242 VAL C O 1
ATOM 1561 N N . ASP A 1 206 ? 87.870 66.036 27.627 1.00 55.40 243 ASP C N 1
ATOM 1562 C CA . ASP A 1 206 ? 88.974 65.757 26.710 1.00 60.03 243 ASP C CA 1
ATOM 1563 C C . ASP A 1 206 ? 88.525 65.323 25.313 1.00 51.86 243 ASP C C 1
ATOM 1564 O O . ASP A 1 206 ? 89.046 65.811 24.312 1.00 58.52 243 ASP C O 1
ATOM 1569 N N . ALA A 1 207 ? 87.555 64.418 25.242 1.00 42.98 244 ALA C N 1
ATOM 1570 C CA . ALA A 1 207 ? 86.998 64.018 23.952 1.00 49.30 244 ALA C CA 1
ATOM 1571 C C . ALA A 1 207 ? 86.387 65.221 23.227 1.00 57.70 244 ALA C C 1
ATOM 1572 O O . ALA A 1 207 ? 86.421 65.303 21.998 1.00 61.13 244 ALA C O 1
ATOM 1574 N N . ALA A 1 208 ? 85.831 66.152 23.997 1.00 55.20 245 ALA C N 1
ATOM 1575 C CA . ALA A 1 208 ? 85.243 67.364 23.436 1.00 54.23 245 ALA C CA 1
ATOM 1576 C C . ALA A 1 208 ? 86.321 68.331 22.945 1.00 51.53 245 ALA C C 1
ATOM 1577 O O . ALA A 1 208 ? 86.180 68.936 21.879 1.00 49.95 245 ALA C O 1
ATOM 1579 N N . LYS A 1 209 ? 87.382 68.492 23.734 1.00 47.96 246 LYS C N 1
ATOM 1580 C CA . LYS A 1 209 ? 88.506 69.335 23.344 1.00 46.61 246 LYS C CA 1
ATOM 1581 C C . LYS A 1 209 ? 89.148 68.836 22.055 1.00 49.47 246 LYS C C 1
ATOM 1582 O O . LYS A 1 209 ? 89.558 69.622 21.205 1.00 48.61 246 LYS C O 1
ATOM 1588 N N . LYS A 1 210 ? 89.241 67.518 21.924 1.00 53.12 247 LYS C N 1
ATOM 1589 C CA . LYS A 1 210 ? 89.839 66.910 20.740 1.00 57.55 247 LYS C CA 1
ATOM 1590 C C . LYS A 1 210 ? 88.969 67.104 19.502 1.00 52.25 247 LYS C C 1
ATOM 1591 O O . LYS A 1 210 ? 89.480 67.314 18.407 1.00 53.37 247 LYS C O 1
ATOM 1597 N N . PHE A 1 211 ? 87.653 67.030 19.673 1.00 43.74 248 PHE C N 1
ATOM 1598 C CA . PHE A 1 211 ? 86.752 67.284 18.557 1.00 40.35 248 PHE C CA 1
ATOM 1599 C C . PHE A 1 211 ? 86.734 68.760 18.192 1.00 41.56 248 PHE C C 1
ATOM 1600 O O . PHE A 1 211 ? 86.562 69.114 17.029 1.00 53.26 248 PHE C O 1
ATOM 1608 N N . GLU A 1 212 ? 86.903 69.622 19.188 1.00 43.76 249 GLU C N 1
ATOM 1609 C CA . GLU A 1 212 ? 86.963 71.058 18.935 1.00 52.90 249 GLU C CA 1
ATOM 1610 C C . GLU A 1 212 ? 88.201 71.399 18.110 1.00 49.57 249 GLU C C 1
ATOM 1611 O O . GLU A 1 212 ? 88.151 72.256 17.226 1.00 53.92 249 GLU C O 1
ATOM 1617 N N A GLU A 1 213 ? 89.316 70.732 18.389 0.54 47.63 250 GLU C N 1
ATOM 1618 N N B GLU A 1 213 ? 89.300 70.707 18.401 0.46 47.74 250 GLU C N 1
ATOM 1619 C CA A GLU A 1 213 ? 90.536 71.012 17.638 0.54 49.89 250 GLU C CA 1
ATOM 1620 C CA B GLU A 1 213 ? 90.561 70.899 17.690 0.46 49.17 250 GLU C CA 1
ATOM 1621 C C A GLU A 1 213 ? 90.477 70.517 16.196 0.54 49.33 250 GLU C C 1
ATOM 1622 C C B GLU A 1 213 ? 90.456 70.527 16.219 0.46 49.23 250 GLU C C 1
ATOM 1623 O O A GLU A 1 213 ? 91.214 71.003 15.346 0.54 50.66 250 GLU C O 1
ATOM 1624 O O B GLU A 1 213 ? 91.148 71.093 15.380 0.46 50.50 250 GLU C O 1
ATOM 1635 N N . PHE A 1 214 ? 89.591 69.567 15.915 1.00 43.06 251 PHE C N 1
ATOM 1636 C CA . PHE A 1 214 ? 89.374 69.141 14.537 1.00 46.12 251 PHE C CA 1
ATOM 1637 C C . PHE A 1 214 ? 88.680 70.262 13.775 1.00 40.98 251 PHE C C 1
ATOM 1638 O O . PHE A 1 214 ? 88.981 70.522 12.613 1.00 46.26 251 PHE C O 1
ATOM 1646 N N . LEU A 1 215 ? 87.748 70.920 14.454 1.00 43.70 252 LEU C N 1
ATOM 1647 C CA . LEU A 1 215 ? 87.010 72.038 13.884 1.00 47.94 252 LEU C CA 1
ATOM 1648 C C . LEU A 1 215 ? 87.943 73.208 13.589 1.00 49.88 252 LEU C C 1
ATOM 1649 O O . LEU A 1 215 ? 87.789 73.898 12.583 1.00 46.27 252 LEU C O 1
ATOM 1654 N N . LEU A 1 216 ? 88.916 73.415 14.471 1.00 44.55 253 LEU C N 1
ATOM 1655 C CA . LEU A 1 216 ? 89.856 74.524 14.353 1.00 43.71 253 LEU C CA 1
ATOM 1656 C C . LEU A 1 216 ? 91.046 74.155 13.470 1.00 51.63 253 LEU C C 1
ATOM 1657 O O . LEU A 1 216 ? 91.932 74.976 13.230 1.00 53.94 253 LEU C O 1
ATOM 1662 N N . SER A 1 217 ? 91.059 72.917 12.981 1.00 53.97 254 SER C N 1
ATOM 1663 C CA . SER A 1 217 ? 92.160 72.434 12.146 1.00 58.15 254 SER C CA 1
ATOM 1664 C C . SER A 1 217 ? 91.981 72.819 10.679 1.00 55.47 254 SER C C 1
ATOM 1665 O O . SER A 1 217 ? 90.884 73.196 10.257 1.00 57.31 254 SER C O 1
ATOM 1668 N N . GLU A 1 218 ? 93.065 72.719 9.914 1.00 59.14 255 GLU C N 1
ATOM 1669 C CA . GLU A 1 218 ? 93.064 73.099 8.505 1.00 64.16 255 GLU C CA 1
ATOM 1670 C C . GLU A 1 218 ? 92.006 72.347 7.701 1.00 71.82 255 GLU C C 1
ATOM 1671 O O . GLU A 1 218 ? 91.281 72.944 6.910 1.00 78.97 255 GLU C O 1
ATOM 1677 N N . SER A 1 219 ? 91.908 71.040 7.921 1.00 67.17 256 SER C N 1
ATOM 1678 C CA . SER A 1 219 ? 90.914 70.226 7.222 1.00 72.95 256 SER C CA 1
ATOM 1679 C C . SER A 1 219 ? 89.486 70.569 7.653 1.00 69.82 256 SER C C 1
ATOM 1680 O O . SER A 1 219 ? 88.574 70.595 6.826 1.00 71.08 256 SER C O 1
ATOM 1683 N N . GLY A 1 220 ? 89.295 70.831 8.944 1.00 60.71 257 GLY C N 1
ATOM 1684 C CA . GLY A 1 220 ? 87.985 71.189 9.465 1.00 55.60 257 GLY C CA 1
ATOM 1685 C C . GLY A 1 220 ? 87.555 72.571 9.004 1.00 55.62 257 GLY C C 1
ATOM 1686 O O . GLY A 1 220 ? 86.397 72.777 8.633 1.00 49.56 257 GLY C O 1
ATOM 1687 N N . GLN A 1 221 ? 88.491 73.517 9.029 1.00 52.79 258 GLN C N 1
ATOM 1688 C CA . GLN A 1 221 ? 88.244 74.860 8.519 1.00 54.30 258 GLN C CA 1
ATOM 1689 C C . GLN A 1 221 ? 87.861 74.830 7.043 1.00 54.86 258 GLN C C 1
ATOM 1690 O O . GLN A 1 221 ? 86.933 75.525 6.625 1.00 52.90 258 GLN C O 1
ATOM 1696 N N . LYS A 1 222 ? 88.572 74.022 6.260 1.00 49.62 259 LYS C N 1
ATOM 1697 C CA . LYS A 1 222 ? 88.271 73.873 4.836 1.00 59.90 259 LYS C CA 1
ATOM 1698 C C . LYS A 1 222 ? 86.891 73.270 4.582 1.00 65.02 259 LYS C C 1
ATOM 1699 O O . LYS A 1 222 ? 86.304 73.482 3.523 1.00 74.18 259 LYS C O 1
ATOM 1705 N N . ILE A 1 223 ? 86.385 72.511 5.548 1.00 56.75 260 ILE C N 1
ATOM 1706 C CA . ILE A 1 223 ? 85.038 71.953 5.455 1.00 59.59 260 ILE C CA 1
ATOM 1707 C C . ILE A 1 223 ? 83.995 73.060 5.606 1.00 56.71 260 ILE C C 1
ATOM 1708 O O . ILE A 1 223 ? 83.034 73.128 4.839 1.00 51.48 260 ILE C O 1
ATOM 1713 N N . PHE A 1 224 ? 84.199 73.935 6.584 1.00 43.06 261 PHE C N 1
ATOM 1714 C CA . PHE A 1 224 ? 83.299 75.059 6.795 1.00 48.65 261 PHE C CA 1
ATOM 1715 C C . PHE A 1 224 ? 83.334 76.034 5.617 1.00 51.15 261 PHE C C 1
ATOM 1716 O O . PHE A 1 224 ? 82.357 76.734 5.363 1.00 60.78 261 PHE C O 1
ATOM 1724 N N . GLU A 1 225 ? 84.453 76.069 4.897 1.00 49.82 262 GLU C N 1
ATOM 1725 C CA . GLU A 1 225 ? 84.598 76.948 3.735 1.00 53.95 262 GLU C CA 1
ATOM 1726 C C . GLU A 1 225 ? 83.902 76.407 2.480 1.00 57.77 262 GLU C C 1
ATOM 1727 O O . GLU A 1 225 ? 83.638 77.152 1.535 1.00 70.63 262 GLU C O 1
ATOM 1733 N N . GLU A 1 226 ? 83.604 75.111 2.477 1.00 52.39 263 GLU C N 1
ATOM 1734 C CA . GLU A 1 226 ? 82.789 74.518 1.421 1.00 59.20 263 GLU C CA 1
ATOM 1735 C C . GLU A 1 226 ? 81.363 75.039 1.525 1.00 57.13 263 GLU C C 1
ATOM 1736 O O . GLU A 1 226 ? 80.622 75.063 0.548 1.00 59.94 263 GLU C O 1
ATOM 1742 N N . PHE A 1 227 ? 80.985 75.450 2.728 1.00 47.95 264 PHE C N 1
ATOM 1743 C CA . PHE A 1 227 ? 79.610 75.841 2.993 1.00 54.53 264 PHE C CA 1
ATOM 1744 C C . PHE A 1 227 ? 79.454 77.354 3.132 1.00 52.52 264 PHE C C 1
ATOM 1745 O O . PHE A 1 227 ? 78.440 77.841 3.639 1.00 46.50 264 PHE C O 1
ATOM 1753 N N . GLY A 1 228 ? 80.458 78.091 2.663 1.00 50.78 265 GLY C N 1
ATOM 1754 C CA . GLY A 1 228 ? 80.373 79.539 2.585 1.00 54.50 265 GLY C CA 1
ATOM 1755 C C . GLY A 1 228 ? 80.906 80.274 3.799 1.00 49.35 265 GLY C C 1
ATOM 1756 O O . GLY A 1 228 ? 80.938 81.507 3.825 1.00 57.56 265 GLY C O 1
ATOM 1757 N N . TYR A 1 229 ? 81.323 79.525 4.811 1.00 45.25 266 TYR C N 1
ATOM 1758 C CA . TYR A 1 229 ? 81.910 80.143 5.990 1.00 43.63 266 TYR C CA 1
ATOM 1759 C C . TYR A 1 229 ? 83.365 80.505 5.737 1.00 49.05 266 TYR C C 1
ATOM 1760 O O . TYR A 1 229 ? 83.935 80.135 4.707 1.00 46.24 266 TYR C O 1
ATOM 1769 N N . LYS A 1 230 ? 83.960 81.236 6.672 1.00 51.01 267 LYS C N 1
ATOM 1770 C CA . LYS A 1 230 ? 85.297 81.770 6.461 1.00 56.16 267 LYS C CA 1
ATOM 1771 C C . LYS A 1 230 ? 86.160 81.612 7.706 1.00 54.79 267 LYS C C 1
ATOM 1772 O O . LYS A 1 230 ? 85.651 81.623 8.830 1.00 45.41 267 LYS C O 1
ATOM 1778 N N . LYS A 1 231 ? 87.463 81.456 7.484 1.00 62.22 268 LYS C N 1
ATOM 1779 C CA . LYS A 1 231 ? 88.453 81.292 8.547 1.00 68.38 268 LYS C CA 1
ATOM 1780 C C . LYS A 1 231 ? 88.574 82.556 9.403 1.00 72.21 268 LYS C C 1
ATOM 1781 O O . LYS A 1 231 ? 88.423 83.670 8.899 1.00 62.24 268 LYS C O 1
ATOM 1787 N N . VAL A 1 232 ? 88.841 82.385 10.696 1.00 81.13 269 VAL C N 1
ATOM 1788 C CA . VAL A 1 232 ? 88.959 83.523 11.609 1.00 81.45 269 VAL C CA 1
ATOM 1789 C C . VAL A 1 232 ? 90.374 84.104 11.653 1.00 83.38 269 VAL C C 1
ATOM 1790 O O . VAL A 1 232 ? 91.306 83.443 12.114 1.00 89.39 269 VAL C O 1
ATOM 1794 N N . GLU A 1 233 ? 90.512 85.336 11.167 0.74 82.60 270 GLU C N 1
ATOM 1795 C CA . GLU A 1 233 ? 91.750 86.116 11.268 0.74 83.16 270 GLU C CA 1
ATOM 1796 C C . GLU A 1 233 ? 93.026 85.356 10.911 0.74 80.70 270 GLU C C 1
ATOM 1797 O O . GLU A 1 233 ? 93.791 85.791 10.049 0.74 80.74 270 GLU C O 1
ATOM 1803 N N . SER B 1 5 ? 100.478 73.784 22.884 0.81 83.16 42 SER A N 1
ATOM 1804 C CA . SER B 1 5 ? 100.660 72.807 21.816 0.81 85.75 42 SER A CA 1
ATOM 1805 C C . SER B 1 5 ? 101.442 71.588 22.308 0.81 89.48 42 SER A C 1
ATOM 1806 O O . SER B 1 5 ? 102.667 71.637 22.439 0.81 95.85 42 SER A O 1
ATOM 1809 N N . VAL B 1 6 ? 100.724 70.499 22.574 1.00 83.00 43 VAL A N 1
ATOM 1810 C CA . VAL B 1 6 ? 101.322 69.268 23.091 1.00 75.68 43 VAL A CA 1
ATOM 1811 C C . VAL B 1 6 ? 102.385 68.704 22.150 1.00 75.35 43 VAL A C 1
ATOM 1812 O O . VAL B 1 6 ? 102.195 68.674 20.932 1.00 76.01 43 VAL A O 1
ATOM 1816 N N . GLU B 1 7 ? 103.507 68.272 22.720 1.00 76.87 44 GLU A N 1
ATOM 1817 C CA . GLU B 1 7 ? 104.561 67.627 21.949 1.00 77.16 44 GLU A CA 1
ATOM 1818 C C . GLU B 1 7 ? 104.563 66.126 22.247 1.00 69.69 44 GLU A C 1
ATOM 1819 O O . GLU B 1 7 ? 104.747 65.715 23.393 1.00 67.33 44 GLU A O 1
ATOM 1825 N N . LEU B 1 8 ? 104.340 65.311 21.219 1.00 60.41 45 LEU A N 1
ATOM 1826 C CA . LEU B 1 8 ? 104.275 63.860 21.394 1.00 58.52 45 LEU A CA 1
ATOM 1827 C C . LEU B 1 8 ? 105.535 63.164 20.892 1.00 62.02 45 LEU A C 1
ATOM 1828 O O . LEU B 1 8 ? 105.916 63.317 19.727 1.00 61.68 45 LEU A O 1
ATOM 1833 N N . ASN B 1 9 ? 106.179 62.400 21.768 1.00 59.86 46 ASN A N 1
ATOM 1834 C CA . ASN B 1 9 ? 107.299 61.569 21.346 1.00 59.50 46 ASN A CA 1
ATOM 1835 C C . ASN B 1 9 ? 106.812 60.198 20.889 1.00 57.56 46 ASN A C 1
ATOM 1836 O O . ASN B 1 9 ? 106.332 59.392 21.693 1.00 48.96 46 ASN A O 1
ATOM 1841 N N . ILE B 1 10 ? 106.917 59.955 19.586 1.00 56.89 47 ILE A N 1
ATOM 1842 C CA . ILE B 1 10 ? 106.548 58.674 19.002 1.00 52.19 47 ILE A CA 1
ATOM 1843 C C . ILE B 1 10 ? 107.819 57.935 18.604 1.00 53.40 47 ILE A C 1
ATOM 1844 O O . ILE B 1 10 ? 108.690 58.503 17.943 1.00 65.09 47 ILE A O 1
ATOM 1849 N N . SER B 1 11 ? 107.932 56.676 19.015 1.00 56.52 48 SER A N 1
ATOM 1850 C CA . SER B 1 11 ? 109.024 55.821 18.561 1.00 63.09 48 SER A CA 1
ATOM 1851 C C . SER B 1 11 ? 108.451 54.658 17.755 1.00 59.49 48 SER A C 1
ATOM 1852 O O . SER B 1 11 ? 107.541 53.961 18.213 1.00 57.80 48 SER A O 1
ATOM 1855 N N . ALA B 1 12 ? 108.975 54.457 16.550 1.00 53.91 49 ALA A N 1
ATOM 1856 C CA . ALA B 1 12 ? 108.452 53.432 15.654 1.00 54.87 49 ALA A CA 1
ATOM 1857 C C . ALA B 1 12 ? 109.576 52.612 15.039 1.00 56.49 49 ALA A C 1
ATOM 1858 O O . ALA B 1 12 ? 110.694 53.100 14.893 1.00 58.95 49 ALA A O 1
ATOM 1860 N N . ALA B 1 13 ? 109.276 51.368 14.673 1.00 57.35 50 ALA A N 1
ATOM 1861 C CA . ALA B 1 13 ? 110.229 50.532 13.945 1.00 56.72 50 ALA A CA 1
ATOM 1862 C C . ALA B 1 13 ? 110.694 51.272 12.698 1.00 61.77 50 ALA A C 1
ATOM 1863 O O . ALA B 1 13 ? 109.895 51.941 12.043 1.00 66.60 50 ALA A O 1
ATOM 1865 N N . ALA B 1 14 ? 111.974 51.139 12.358 1.00 63.36 51 ALA A N 1
ATOM 1866 C CA . ALA B 1 14 ? 112.560 51.893 11.249 1.00 66.90 51 ALA A CA 1
ATOM 1867 C C . ALA B 1 14 ? 111.888 51.611 9.907 1.00 71.06 51 ALA A C 1
ATOM 1868 O O . ALA B 1 14 ? 111.985 52.412 8.976 1.00 74.41 51 ALA A O 1
ATOM 1870 N N A SER B 1 15 ? 111.220 50.464 9.826 0.74 70.90 52 SER A N 1
ATOM 1871 N N B SER B 1 15 ? 111.198 50.480 9.809 0.26 71.23 52 SER A N 1
ATOM 1872 C CA A SER B 1 15 ? 110.496 50.038 8.631 0.74 72.59 52 SER A CA 1
ATOM 1873 C CA B SER B 1 15 ? 110.540 50.103 8.562 0.26 72.58 52 SER A CA 1
ATOM 1874 C C A SER B 1 15 ? 109.319 50.951 8.296 0.74 70.48 52 SER A C 1
ATOM 1875 C C B SER B 1 15 ? 109.289 50.932 8.288 0.26 70.42 52 SER A C 1
ATOM 1876 O O A SER B 1 15 ? 108.932 51.079 7.139 0.74 73.44 52 SER A O 1
ATOM 1877 O O B SER B 1 15 ? 108.813 50.980 7.158 0.26 72.44 52 SER A O 1
ATOM 1882 N N . LEU B 1 16 ? 108.755 51.582 9.318 1.00 65.80 53 LEU A N 1
ATOM 1883 C CA . LEU B 1 16 ? 107.564 52.414 9.149 1.00 63.83 53 LEU A CA 1
ATOM 1884 C C . LEU B 1 16 ? 107.880 53.820 8.666 1.00 66.56 53 LEU A C 1
ATOM 1885 O O . LEU B 1 16 ? 106.967 54.588 8.381 1.00 68.38 53 LEU A O 1
ATOM 1890 N N . LYS B 1 17 ? 109.166 54.149 8.568 1.00 65.02 54 LYS A N 1
ATOM 1891 C CA . LYS B 1 17 ? 109.600 55.534 8.346 1.00 60.35 54 LYS A CA 1
ATOM 1892 C C . LYS B 1 17 ? 108.905 56.292 7.212 1.00 63.01 54 LYS A C 1
ATOM 1893 O O . LYS B 1 17 ? 108.370 57.382 7.424 1.00 61.35 54 LYS A O 1
ATOM 1899 N N . GLU B 1 18 ? 108.912 55.714 6.017 1.00 70.24 55 GLU A N 1
ATOM 1900 C CA . GLU B 1 18 ? 108.335 56.362 4.840 1.00 73.29 55 GLU A CA 1
ATOM 1901 C C . GLU B 1 18 ? 106.831 56.593 4.999 1.00 78.53 55 GLU A C 1
ATOM 1902 O O . GLU B 1 18 ? 106.300 57.630 4.598 1.00 84.43 55 GLU A O 1
ATOM 1908 N N . ALA B 1 19 ? 106.149 55.617 5.587 1.00 69.56 56 ALA A N 1
ATOM 1909 C CA . ALA B 1 19 ? 104.712 55.716 5.810 1.00 64.39 56 ALA A CA 1
ATOM 1910 C C . ALA B 1 19 ? 104.390 56.636 6.981 1.00 61.87 56 ALA A C 1
ATOM 1911 O O . ALA B 1 19 ? 103.342 57.280 7.004 1.00 58.03 56 ALA A O 1
ATOM 1921 N N . ALA B 1 21 ? 105.971 59.308 7.815 1.00 59.05 58 ALA A N 1
ATOM 1922 C CA . ALA B 1 21 ? 106.090 60.698 7.388 1.00 60.39 58 ALA A CA 1
ATOM 1923 C C . ALA B 1 21 ? 104.777 61.209 6.806 1.00 63.52 58 ALA A C 1
ATOM 1924 O O . ALA B 1 21 ? 104.384 62.351 7.053 1.00 62.47 58 ALA A O 1
ATOM 1926 N N . LYS B 1 22 ? 104.106 60.369 6.021 1.00 56.56 59 LYS A N 1
ATOM 1927 C CA . LYS B 1 22 ? 102.810 60.736 5.457 1.00 60.05 59 LYS A CA 1
ATOM 1928 C C . LYS B 1 22 ? 101.745 60.815 6.549 1.00 64.73 59 LYS A C 1
ATOM 1929 O O . LYS B 1 22 ? 100.882 61.688 6.518 1.00 70.52 59 LYS A O 1
ATOM 1935 N N . ILE B 1 23 ? 101.815 59.898 7.510 1.00 59.49 60 ILE A N 1
ATOM 1936 C CA . ILE B 1 23 ? 100.923 59.915 8.665 1.00 60.64 60 ILE A CA 1
ATOM 1937 C C . ILE B 1 23 ? 101.081 61.226 9.439 1.00 64.47 60 ILE A C 1
ATOM 1938 O O . ILE B 1 23 ? 100.100 61.832 9.879 1.00 61.70 60 ILE A O 1
ATOM 1943 N N . GLU B 1 24 ? 102.328 61.663 9.581 1.00 65.58 61 GLU A N 1
ATOM 1944 C CA . GLU B 1 24 ? 102.664 62.869 10.330 1.00 64.64 61 GLU A CA 1
ATOM 1945 C C . GLU B 1 24 ? 102.065 64.140 9.718 1.00 67.54 61 GLU A C 1
ATOM 1946 O O . GLU B 1 24 ? 101.486 64.967 10.427 1.00 62.01 61 GLU A O 1
ATOM 1952 N N . GLU B 1 25 ? 102.199 64.288 8.402 1.00 64.14 62 GLU A N 1
ATOM 1953 C CA . GLU B 1 25 ? 101.721 65.488 7.720 1.00 63.22 62 GLU A CA 1
ATOM 1954 C C . GLU B 1 25 ? 100.200 65.520 7.643 1.00 71.49 62 GLU A C 1
ATOM 1955 O O . GLU B 1 25 ? 99.593 66.593 7.615 1.00 87.83 62 GLU A O 1
ATOM 1961 N N . GLU B 1 26 ? 99.588 64.341 7.613 1.00 62.64 63 GLU A N 1
ATOM 1962 C CA . GLU B 1 26 ? 98.142 64.240 7.498 1.00 64.32 63 GLU A CA 1
ATOM 1963 C C . GLU B 1 26 ? 97.463 64.494 8.832 1.00 68.15 63 GLU A C 1
ATOM 1964 O O . GLU B 1 26 ? 96.287 64.856 8.876 1.00 75.91 63 GLU A O 1
ATOM 1970 N N . TYR B 1 27 ? 98.211 64.306 9.916 1.00 61.18 64 TYR A N 1
ATOM 1971 C CA . TYR B 1 27 ? 97.692 64.559 11.258 1.00 59.95 64 TYR A CA 1
ATOM 1972 C C . TYR B 1 27 ? 97.862 66.030 11.644 1.00 62.83 64 TYR A C 1
ATOM 1973 O O . TYR B 1 27 ? 97.211 66.511 12.568 1.00 65.47 64 TYR A O 1
ATOM 1982 N N . LYS B 1 28 ? 98.741 66.734 10.934 1.00 66.34 65 LYS A N 1
ATOM 1983 C CA . LYS B 1 28 ? 98.888 68.179 11.097 1.00 64.99 65 LYS A CA 1
ATOM 1984 C C . LYS B 1 28 ? 97.600 68.888 10.697 1.00 64.53 65 LYS A C 1
ATOM 1985 O O . LYS B 1 28 ? 97.216 69.883 11.308 1.00 67.63 65 LYS A O 1
ATOM 1991 N N . LYS B 1 29 ? 96.943 68.358 9.667 1.00 63.60 66 LYS A N 1
ATOM 1992 C CA . LYS B 1 29 ? 95.735 68.950 9.092 1.00 66.75 66 LYS A CA 1
ATOM 1993 C C . LYS B 1 29 ? 94.482 68.680 9.923 1.00 72.64 66 LYS A C 1
ATOM 1994 O O . LYS B 1 29 ? 93.493 69.401 9.819 1.00 79.12 66 LYS A O 1
ATOM 2000 N N . VAL B 1 30 ? 94.543 67.632 10.738 1.00 66.20 67 VAL A N 1
ATOM 2001 C CA . VAL B 1 30 ? 93.409 67.146 11.523 1.00 61.85 67 VAL A CA 1
ATOM 2002 C C . VAL B 1 30 ? 93.524 67.619 12.978 1.00 61.91 67 VAL A C 1
ATOM 2003 O O . VAL B 1 30 ? 92.531 67.728 13.699 1.00 64.70 67 VAL A O 1
ATOM 2007 N N . ASP B 1 31 ? 94.752 67.926 13.385 1.00 71.21 68 ASP A N 1
ATOM 2008 C CA . ASP B 1 31 ? 95.032 68.485 14.709 1.00 71.21 68 ASP A CA 1
ATOM 2009 C C . ASP B 1 31 ? 96.254 69.397 14.625 1.00 74.63 68 ASP A C 1
ATOM 2010 O O . ASP B 1 31 ? 97.383 68.923 14.505 1.00 71.37 68 ASP A O 1
ATOM 2015 N N . SER B 1 32 ? 96.020 70.705 14.674 1.00 81.46 69 SER A N 1
ATOM 2016 C CA . SER B 1 32 ? 97.094 71.693 14.608 1.00 83.96 69 SER A CA 1
ATOM 2017 C C . SER B 1 32 ? 97.794 71.869 15.955 1.00 86.14 69 SER A C 1
ATOM 2018 O O . SER B 1 32 ? 98.875 72.454 16.036 1.00 88.29 69 SER A O 1
ATOM 2021 N N . ASN B 1 33 ? 97.172 71.348 17.006 1.00 83.73 70 ASN A N 1
ATOM 2022 C CA . ASN B 1 33 ? 97.641 71.559 18.372 1.00 82.23 70 ASN A CA 1
ATOM 2023 C C . ASN B 1 33 ? 98.582 70.464 18.874 1.00 73.75 70 ASN A C 1
ATOM 2024 O O . ASN B 1 33 ? 99.004 70.485 20.029 1.00 75.23 70 ASN A O 1
ATOM 2029 N N . VAL B 1 34 ? 98.905 69.505 18.012 1.00 74.63 71 VAL A N 1
ATOM 2030 C CA . VAL B 1 34 ? 99.836 68.438 18.376 1.00 69.84 71 VAL A CA 1
ATOM 2031 C C . VAL B 1 34 ? 101.111 68.511 17.544 1.00 68.50 71 VAL A C 1
ATOM 2032 O O . VAL B 1 34 ? 101.056 68.577 16.314 1.00 65.85 71 VAL A O 1
ATOM 2036 N N . LYS B 1 35 ? 102.257 68.510 18.220 1.00 68.73 72 LYS A N 1
ATOM 2037 C CA . LYS B 1 35 ? 103.547 68.495 17.542 1.00 71.99 72 LYS A CA 1
ATOM 2038 C C . LYS B 1 35 ? 104.160 67.100 17.665 1.00 64.55 72 LYS A C 1
ATOM 2039 O O . LYS B 1 35 ? 104.501 66.658 18.763 1.00 63.47 72 LYS A O 1
ATOM 2045 N N . LEU B 1 36 ? 104.295 66.407 16.538 1.00 62.88 73 LEU A N 1
ATOM 2046 C CA . LEU B 1 36 ? 104.796 65.032 16.540 1.00 54.57 73 LEU A CA 1
ATOM 2047 C C . LEU B 1 36 ? 106.292 64.966 16.271 1.00 59.55 73 LEU A C 1
ATOM 2048 O O . LEU B 1 36 ? 106.782 65.533 15.294 1.00 72.11 73 LEU A O 1
ATOM 2053 N N . THR B 1 37 ? 107.012 64.262 17.137 1.00 65.66 74 THR A N 1
ATOM 2054 C CA . THR B 1 37 ? 108.425 63.985 16.908 1.00 67.63 74 THR A CA 1
ATOM 2055 C C . THR B 1 37 ? 108.649 62.474 16.891 1.00 73.48 74 THR A C 1
ATOM 2056 O O . THR B 1 37 ? 108.508 61.798 17.916 1.00 73.40 74 THR A O 1
ATOM 2060 N N . VAL B 1 38 ? 108.988 61.949 15.716 1.00 77.10 75 VAL A N 1
ATOM 2061 C CA . VAL B 1 38 ? 109.144 60.510 15.533 1.00 79.24 75 VAL A CA 1
ATOM 2062 C C . VAL B 1 38 ? 110.599 60.105 15.324 1.00 78.36 75 VAL A C 1
ATOM 2063 O O . VAL B 1 38 ? 111.214 60.465 14.316 1.00 77.96 75 VAL A O 1
ATOM 2067 N N . ASN B 1 39 ? 111.144 59.365 16.287 1.00 76.95 76 ASN A N 1
ATOM 2068 C CA . ASN B 1 39 ? 112.452 58.741 16.119 1.00 86.70 76 ASN A CA 1
ATOM 2069 C C . ASN B 1 39 ? 112.288 57.244 15.868 1.00 83.90 76 ASN A C 1
ATOM 2070 O O . ASN B 1 39 ? 111.502 56.576 16.543 1.00 81.99 76 ASN A O 1
ATOM 2075 N N . TYR B 1 40 ? 113.019 56.720 14.891 1.00 80.03 77 TYR A N 1
ATOM 2076 C CA . TYR B 1 40 ? 112.901 55.312 14.533 1.00 75.45 77 TYR A CA 1
ATOM 2077 C C . TYR B 1 40 ? 114.050 54.481 15.097 1.00 75.59 77 TYR A C 1
ATOM 2078 O O . TYR B 1 40 ? 114.983 55.019 15.696 1.00 77.76 77 TYR A O 1
ATOM 2087 N N . GLY B 1 41 ? 113.976 53.169 14.897 1.00 74.64 78 GLY A N 1
ATOM 2088 C CA . GLY B 1 41 ? 115.019 52.258 15.335 1.00 81.14 78 GLY A CA 1
ATOM 2089 C C . GLY B 1 41 ? 114.496 50.835 15.344 1.00 83.76 78 GLY A C 1
ATOM 2090 O O . GLY B 1 41 ? 113.315 50.613 15.080 1.00 84.04 78 GLY A O 1
ATOM 2091 N N . ALA B 1 42 ? 115.364 49.869 15.635 1.00 83.70 79 ALA A N 1
ATOM 2092 C CA . ALA B 1 42 ? 114.923 48.484 15.801 1.00 67.31 79 ALA A CA 1
ATOM 2093 C C . ALA B 1 42 ? 114.050 48.376 17.049 1.00 70.70 79 ALA A C 1
ATOM 2094 O O . ALA B 1 42 ? 114.256 49.109 18.017 1.00 66.72 79 ALA A O 1
ATOM 2096 N N . SER B 1 43 ? 113.093 47.452 17.031 1.00 72.05 80 SER A N 1
ATOM 2097 C CA . SER B 1 43 ? 112.108 47.330 18.104 1.00 73.00 80 SER A CA 1
ATOM 2098 C C . SER B 1 43 ? 112.710 47.024 19.477 1.00 73.02 80 SER A C 1
ATOM 2099 O O . SER B 1 43 ? 112.174 47.454 20.500 1.00 67.04 80 SER A O 1
ATOM 2102 N N . GLY B 1 44 ? 113.814 46.282 19.496 1.00 81.43 81 GLY A N 1
ATOM 2103 C CA . GLY B 1 44 ? 114.465 45.908 20.740 1.00 82.76 81 GLY A CA 1
ATOM 2104 C C . GLY B 1 44 ? 115.168 47.063 21.429 1.00 78.91 81 GLY A C 1
ATOM 2105 O O . GLY B 1 44 ? 115.149 47.166 22.654 1.00 74.56 81 GLY A O 1
ATOM 2106 N N . SER B 1 45 ? 115.791 47.933 20.641 1.00 79.61 82 SER A N 1
ATOM 2107 C CA . SER B 1 45 ? 116.497 49.087 21.185 1.00 77.78 82 SER A CA 1
ATOM 2108 C C . SER B 1 45 ? 115.515 50.154 21.657 1.00 74.51 82 SER A C 1
ATOM 2109 O O . SER B 1 45 ? 115.767 50.846 22.643 1.00 80.92 82 SER A O 1
ATOM 2112 N N . LEU B 1 46 ? 114.397 50.284 20.947 1.00 67.52 83 LEU A N 1
ATOM 2113 C CA . LEU B 1 46 ? 113.334 51.210 21.335 1.00 63.89 83 LEU A CA 1
ATOM 2114 C C . LEU B 1 46 ? 112.656 50.749 22.624 1.00 64.95 83 LEU A C 1
ATOM 2115 O O . LEU B 1 46 ? 112.358 51.555 23.506 1.00 70.67 83 LEU A O 1
ATOM 2120 N N . GLN B 1 47 ? 112.412 49.446 22.717 1.00 63.58 84 GLN A N 1
ATOM 2121 C CA . GLN B 1 47 ? 111.879 48.827 23.925 1.00 59.69 84 GLN A CA 1
ATOM 2122 C C . GLN B 1 47 ? 112.819 49.080 25.097 1.00 63.98 84 GLN A C 1
ATOM 2123 O O . GLN B 1 47 ? 112.381 49.336 26.217 1.00 64.25 84 GLN A O 1
ATOM 2129 N N . GLN B 1 48 ? 114.116 49.022 24.818 1.00 70.20 85 GLN A N 1
ATOM 2130 C CA . GLN B 1 48 ? 115.146 49.224 25.828 1.00 74.55 85 GLN A CA 1
ATOM 2131 C C . GLN B 1 48 ? 115.048 50.616 26.445 1.00 75.29 85 GLN A C 1
ATOM 2132 O O . GLN B 1 48 ? 115.128 50.768 27.665 1.00 77.69 85 GLN A O 1
ATOM 2138 N N . GLN B 1 49 ? 114.856 51.627 25.602 1.00 71.48 86 GLN A N 1
ATOM 2139 C CA . GLN B 1 49 ? 114.818 53.011 26.066 1.00 73.97 86 GLN A CA 1
ATOM 2140 C C . GLN B 1 49 ? 113.621 53.304 26.972 1.00 71.41 86 GLN A C 1
ATOM 2141 O O . GLN B 1 49 ? 113.766 53.975 27.991 1.00 72.29 86 GLN A O 1
ATOM 2147 N N . ILE B 1 50 ? 112.448 52.801 26.596 1.00 66.27 87 ILE A N 1
ATOM 2148 C CA . ILE B 1 50 ? 111.235 52.973 27.393 1.00 61.84 87 ILE A CA 1
ATOM 2149 C C . ILE B 1 50 ? 111.433 52.414 28.809 1.00 64.29 87 ILE A C 1
ATOM 2150 O O . ILE B 1 50 ? 110.951 52.989 29.785 1.00 67.79 87 ILE A O 1
ATOM 2155 N N . GLU B 1 51 ? 112.163 51.306 28.913 1.00 67.95 88 GLU A N 1
ATOM 2156 C CA . GLU B 1 51 ? 112.424 50.666 30.200 1.00 70.77 88 GLU A CA 1
ATOM 2157 C C . GLU B 1 51 ? 113.370 51.471 31.090 1.00 68.59 88 GLU A C 1
ATOM 2158 O O . GLU B 1 51 ? 113.367 51.305 32.306 1.00 68.41 88 GLU A O 1
ATOM 2164 N N . GLN B 1 52 ? 114.186 52.326 30.481 1.00 71.23 89 GLN A N 1
ATOM 2165 C CA . GLN B 1 52 ? 115.127 53.157 31.227 1.00 75.85 89 GLN A CA 1
ATOM 2166 C C . GLN B 1 52 ? 114.479 54.461 31.686 1.00 76.90 89 GLN A C 1
ATOM 2167 O O . GLN B 1 52 ? 115.057 55.208 32.475 1.00 77.00 89 GLN A O 1
ATOM 2173 N N . GLY B 1 53 ? 113.277 54.731 31.188 1.00 77.03 90 GLY A N 1
ATOM 2174 C CA . GLY B 1 53 ? 112.566 55.943 31.551 1.00 72.69 90 GLY A CA 1
ATOM 2175 C C . GLY B 1 53 ? 112.642 57.039 30.504 1.00 73.62 90 GLY A C 1
ATOM 2176 O O . GLY B 1 53 ? 112.345 58.200 30.787 1.00 81.39 90 GLY A O 1
ATOM 2177 N N . ALA B 1 54 ? 113.048 56.673 29.292 1.00 64.90 91 ALA A N 1
ATOM 2178 C CA . ALA B 1 54 ? 113.047 57.611 28.180 1.00 63.23 91 ALA A CA 1
ATOM 2179 C C . ALA B 1 54 ? 111.619 58.077 27.952 1.00 65.05 91 ALA A C 1
ATOM 2180 O O . ALA B 1 54 ? 110.693 57.266 27.929 1.00 63.81 91 ALA A O 1
ATOM 2182 N N . PRO B 1 55 ? 111.439 59.392 27.778 1.00 67.87 92 PRO A N 1
ATOM 2183 C CA . PRO B 1 55 ? 110.108 59.997 27.674 1.00 70.05 92 PRO A CA 1
ATOM 2184 C C . PRO B 1 55 ? 109.466 59.774 26.310 1.00 69.89 92 PRO A C 1
ATOM 2185 O O . PRO B 1 55 ? 109.450 60.686 25.477 1.00 77.23 92 PRO A O 1
ATOM 2189 N N . CYS B 1 56 ? 108.930 58.578 26.093 1.00 58.31 93 CYS A N 1
ATOM 2190 C CA . CYS B 1 56 ? 108.197 58.283 24.868 1.00 57.15 93 CYS A CA 1
ATOM 2191 C C . CYS B 1 56 ? 106.716 58.150 25.179 1.00 56.36 93 CYS A C 1
ATOM 2192 O O . CYS B 1 56 ? 106.338 57.538 26.179 1.00 58.33 93 CYS A O 1
ATOM 2195 N N . ASP B 1 57 ? 105.886 58.733 24.320 1.00 48.35 94 ASP A N 1
ATOM 2196 C CA . ASP B 1 57 ? 104.446 58.756 24.533 1.00 43.32 94 ASP A CA 1
ATOM 2197 C C . ASP B 1 57 ? 103.735 57.589 23.860 1.00 46.52 94 ASP A C 1
ATOM 2198 O O . ASP B 1 57 ? 102.755 57.062 24.388 1.00 44.96 94 ASP A O 1
ATOM 2203 N N . LEU B 1 58 ? 104.238 57.188 22.696 1.00 51.22 95 LEU A N 1
ATOM 2204 C CA . LEU B 1 58 ? 103.623 56.115 21.917 1.00 53.77 95 LEU A CA 1
ATOM 2205 C C . LEU B 1 58 ? 104.689 55.243 21.247 1.00 58.38 95 LEU A C 1
ATOM 2206 O O . LEU B 1 58 ? 105.740 55.740 20.828 1.00 61.02 95 LEU A O 1
ATOM 2211 N N . PHE B 1 59 ? 104.410 53.945 21.145 1.00 53.69 96 PHE A N 1
ATOM 2212 C CA . PHE B 1 59 ? 105.371 52.982 20.615 1.00 52.48 96 PHE A CA 1
ATOM 2213 C C . PHE B 1 59 ? 104.730 52.131 19.520 1.00 51.66 96 PHE A C 1
ATOM 2214 O O . PHE B 1 59 ? 103.636 51.593 19.704 1.00 48.81 96 PHE A O 1
ATOM 2222 N N . ILE B 1 60 ? 105.417 52.013 18.386 1.00 56.64 97 ILE A N 1
ATOM 2223 C CA . ILE B 1 60 ? 104.989 51.136 17.303 1.00 60.32 97 ILE A CA 1
ATOM 2224 C C . ILE B 1 60 ? 106.115 50.160 16.966 1.00 65.31 97 ILE A C 1
ATOM 2225 O O . ILE B 1 60 ? 107.133 50.553 16.395 1.00 71.85 97 ILE A O 1
ATOM 2230 N N . SER B 1 61 ? 105.936 48.890 17.317 1.00 60.15 98 SER A N 1
ATOM 2231 C CA . SER B 1 61 ? 106.995 47.908 17.119 1.00 66.47 98 SER A CA 1
ATOM 2232 C C . SER B 1 61 ? 106.703 46.979 15.955 1.00 67.32 98 SER A C 1
ATOM 2233 O O . SER B 1 61 ? 105.557 46.839 15.528 1.00 58.12 98 SER A O 1
ATOM 2236 N N . ALA B 1 62 ? 107.754 46.355 15.438 1.00 53.53 99 ALA A N 1
ATOM 2237 C CA . ALA B 1 62 ? 107.597 45.263 14.488 1.00 67.63 99 ALA A CA 1
ATOM 2238 C C . ALA B 1 62 ? 107.758 43.964 15.269 1.00 76.58 99 ALA A C 1
ATOM 2239 O O . ALA B 1 62 ? 108.879 43.559 15.589 1.00 90.10 99 ALA A O 1
ATOM 2241 N N . GLY B 1 63 ? 106.638 43.322 15.593 1.00 72.76 100 GLY A N 1
ATOM 2242 C CA . GLY B 1 63 ? 106.656 42.123 16.415 1.00 71.13 100 GLY A CA 1
ATOM 2243 C C . GLY B 1 63 ? 105.918 42.296 17.732 1.00 69.42 100 GLY A C 1
ATOM 2244 O O . GLY B 1 63 ? 105.869 43.394 18.290 1.00 56.02 100 GLY A O 1
ATOM 2245 N N . GLN B 1 64 ? 105.357 41.201 18.237 1.00 76.88 101 GLN A N 1
ATOM 2246 C CA . GLN B 1 64 ? 104.594 41.223 19.482 1.00 78.90 101 GLN A CA 1
ATOM 2247 C C . GLN B 1 64 ? 105.492 41.001 20.704 1.00 78.55 101 GLN A C 1
ATOM 2248 O O . GLN B 1 64 ? 105.078 41.222 21.843 1.00 75.94 101 GLN A O 1
ATOM 2254 N N . LYS B 1 65 ? 106.725 40.574 20.450 1.00 82.98 102 LYS A N 1
ATOM 2255 C CA . LYS B 1 65 ? 107.679 40.215 21.501 1.00 84.03 102 LYS A CA 1
ATOM 2256 C C . LYS B 1 65 ? 108.042 41.371 22.430 1.00 74.89 102 LYS A C 1
ATOM 2257 O O . LYS B 1 65 ? 108.010 41.238 23.652 1.00 72.80 102 LYS A O 1
ATOM 2263 N N . GLN B 1 66 ? 108.388 42.507 21.839 1.00 69.14 103 GLN A N 1
ATOM 2264 C CA . GLN B 1 66 ? 108.845 43.663 22.597 1.00 68.49 103 GLN A CA 1
ATOM 2265 C C . GLN B 1 66 ? 107.713 44.301 23.404 1.00 70.55 103 GLN A C 1
ATOM 2266 O O . GLN B 1 66 ? 107.962 45.020 24.372 1.00 66.90 103 GLN A O 1
ATOM 2280 N N . LYS B 1 68 ? 104.924 42.559 24.960 1.00 58.04 105 LYS A N 1
ATOM 2281 C CA . LYS B 1 68 ? 104.552 41.815 26.170 1.00 61.59 105 LYS A CA 1
ATOM 2282 C C . LYS B 1 68 ? 105.655 41.731 27.226 1.00 67.45 105 LYS A C 1
ATOM 2283 O O . LYS B 1 68 ? 105.417 41.266 28.342 1.00 76.84 105 LYS A O 1
ATOM 2289 N N . VAL B 1 69 ? 106.854 42.181 26.873 1.00 64.96 106 VAL A N 1
ATOM 2290 C CA . VAL B 1 69 ? 107.901 42.399 27.862 1.00 64.84 106 VAL A CA 1
ATOM 2291 C C . VAL B 1 69 ? 107.600 43.717 28.571 1.00 63.81 106 VAL A C 1
ATOM 2292 O O . VAL B 1 69 ? 107.587 43.783 29.799 1.00 60.02 106 VAL A O 1
ATOM 2296 N N . LEU B 1 70 ? 107.354 44.758 27.780 1.00 51.42 107 LEU A N 1
ATOM 2297 C CA . LEU B 1 70 ? 106.956 46.062 28.303 1.00 56.47 107 LEU A CA 1
ATOM 2298 C C . LEU B 1 70 ? 105.686 45.967 29.142 1.00 52.77 107 LEU A C 1
ATOM 2299 O O . LEU B 1 70 ? 105.597 46.554 30.217 1.00 53.71 107 LEU A O 1
ATOM 2304 N N . ASP B 1 71 ? 104.709 45.218 28.643 1.00 50.81 108 ASP A N 1
ATOM 2305 C CA . ASP B 1 71 ? 103.440 45.025 29.337 1.00 52.54 108 ASP A CA 1
ATOM 2306 C C . ASP B 1 71 ? 103.645 44.266 30.650 1.00 57.02 108 ASP A C 1
ATOM 2307 O O . ASP B 1 71 ? 102.982 44.543 31.648 1.00 58.18 108 ASP A O 1
ATOM 2312 N N . GLU B 1 72 ? 104.583 43.323 30.647 1.00 64.65 109 GLU A N 1
ATOM 2313 C CA . GLU B 1 72 ? 104.903 42.550 31.846 1.00 68.85 109 GLU A CA 1
ATOM 2314 C C . GLU B 1 72 ? 105.535 43.433 32.919 1.00 66.56 109 GLU A C 1
ATOM 2315 O O . GLU B 1 72 ? 105.349 43.203 34.113 1.00 68.13 109 GLU A O 1
ATOM 2321 N N . GLU B 1 73 ? 106.272 44.451 32.484 1.00 64.24 110 GLU A N 1
ATOM 2322 C CA . GLU B 1 73 ? 106.896 45.397 33.400 1.00 65.66 110 GLU A CA 1
ATOM 2323 C C . GLU B 1 73 ? 105.948 46.545 33.714 1.00 59.66 110 GLU A C 1
ATOM 2324 O O . GLU B 1 73 ? 106.321 47.489 34.409 1.00 56.00 110 GLU A O 1
ATOM 2330 N N . LYS B 1 74 ? 104.729 46.460 33.183 1.00 65.78 111 LYS A N 1
ATOM 2331 C CA . LYS B 1 74 ? 103.688 47.461 33.428 1.00 64.24 111 LYS A CA 1
ATOM 2332 C C . LYS B 1 74 ? 104.048 48.866 32.939 1.00 56.80 111 LYS A C 1
ATOM 2333 O O . LYS B 1 74 ? 103.681 49.858 33.563 1.00 57.85 111 LYS A O 1
ATOM 2339 N N . LEU B 1 75 ? 104.749 48.940 31.812 1.00 56.90 112 LEU A N 1
ATOM 2340 C CA . LEU B 1 75 ? 105.154 50.219 31.239 1.00 50.06 112 LEU A CA 1
ATOM 2341 C C . LEU B 1 75 ? 104.196 50.685 30.139 1.00 47.02 112 LEU A C 1
ATOM 2342 O O . LEU B 1 75 ? 104.431 51.708 29.497 1.00 48.47 112 LEU A O 1
ATOM 2347 N N . LEU B 1 76 ? 103.117 49.935 29.929 1.00 50.75 113 LEU A N 1
ATOM 2348 C CA . LEU B 1 76 ? 102.146 50.261 28.884 1.00 47.40 113 LEU A CA 1
ATOM 2349 C C . LEU B 1 76 ? 100.771 50.593 29.455 1.00 48.93 113 LEU A C 1
ATOM 2350 O O . LEU B 1 76 ? 100.366 50.043 30.483 1.00 47.91 113 LEU A O 1
ATOM 2355 N N . VAL B 1 77 ? 100.054 51.496 28.790 1.00 51.11 114 VAL A N 1
ATOM 2356 C CA . VAL B 1 77 ? 98.630 51.651 29.049 1.00 50.31 114 VAL A CA 1
ATOM 2357 C C . VAL B 1 77 ? 97.946 50.476 28.354 1.00 46.93 114 VAL A C 1
ATOM 2358 O O . VAL B 1 77 ? 97.609 50.562 27.176 1.00 49.43 114 VAL A O 1
ATOM 2362 N N . SER B 1 78 ? 97.754 49.383 29.089 1.00 51.56 115 SER A N 1
ATOM 2363 C CA . SER B 1 78 ? 97.347 48.097 28.512 1.00 57.09 115 SER A CA 1
ATOM 2364 C C . SER B 1 78 ? 96.143 48.108 27.565 1.00 59.60 115 SER A C 1
ATOM 2365 O O . SER B 1 78 ? 96.124 47.358 26.586 1.00 61.82 115 SER A O 1
ATOM 2368 N N . ASP B 1 79 ? 95.146 48.943 27.845 1.00 54.36 116 ASP A N 1
ATOM 2369 C CA . ASP B 1 79 ? 93.947 48.961 27.006 1.00 60.05 116 ASP A CA 1
ATOM 2370 C C . ASP B 1 79 ? 94.185 49.639 25.654 1.00 52.40 116 ASP A C 1
ATOM 2371 O O . ASP B 1 79 ? 93.319 49.619 24.783 1.00 58.11 116 ASP A O 1
ATOM 2376 N N . THR B 1 80 ? 95.369 50.222 25.482 1.00 36.45 117 THR A N 1
ATOM 2377 C CA . THR B 1 80 ? 95.727 50.868 24.222 1.00 46.30 117 THR A CA 1
ATOM 2378 C C . THR B 1 80 ? 96.562 49.945 23.351 1.00 53.63 117 THR A C 1
ATOM 2379 O O . THR B 1 80 ? 97.050 50.360 22.303 1.00 62.48 117 THR A O 1
ATOM 2391 N N . LYS B 1 82 ? 96.938 47.514 20.646 1.00 67.05 119 LYS A N 1
ATOM 2392 C CA . LYS B 1 82 ? 96.151 47.110 19.484 1.00 65.06 119 LYS A CA 1
ATOM 2393 C C . LYS B 1 82 ? 97.075 46.677 18.358 1.00 62.49 119 LYS A C 1
ATOM 2394 O O . LYS B 1 82 ? 98.215 47.139 18.279 1.00 73.64 119 LYS A O 1
ATOM 2400 N N . ASP B 1 83 ? 96.589 45.795 17.490 1.00 67.29 120 ASP A N 1
ATOM 2401 C CA . ASP B 1 83 ? 97.294 45.509 16.253 1.00 61.09 120 ASP A CA 1
ATOM 2402 C C . ASP B 1 83 ? 97.034 46.665 15.295 1.00 64.56 120 ASP A C 1
ATOM 2403 O O . ASP B 1 83 ? 95.896 46.894 14.891 1.00 65.77 120 ASP A O 1
ATOM 2408 N N . LEU B 1 84 ? 98.079 47.418 14.966 1.00 65.89 121 LEU A N 1
ATOM 2409 C CA . LEU B 1 84 ? 97.929 48.578 14.096 1.00 66.86 121 LEU A CA 1
ATOM 2410 C C . LEU B 1 84 ? 97.804 48.156 12.644 1.00 67.17 121 LEU A C 1
ATOM 2411 O O . LEU B 1 84 ? 96.885 48.569 11.935 1.00 67.15 121 LEU A O 1
ATOM 2416 N N . VAL B 1 85 ? 98.734 47.317 12.207 1.00 66.63 122 VAL A N 1
ATOM 2417 C CA . VAL B 1 85 ? 98.834 46.979 10.797 1.00 66.03 122 VAL A CA 1
ATOM 2418 C C . VAL B 1 85 ? 99.518 45.628 10.620 1.00 67.21 122 VAL A C 1
ATOM 2419 O O . VAL B 1 85 ? 100.186 45.148 11.535 1.00 70.54 122 VAL A O 1
ATOM 2423 N N . LYS B 1 86 ? 99.334 45.011 9.455 1.00 63.37 123 LYS A N 1
ATOM 2424 C CA . LYS B 1 86 ? 99.966 43.728 9.164 1.00 57.60 123 LYS A CA 1
ATOM 2425 C C . LYS B 1 86 ? 100.794 43.772 7.888 1.00 56.38 123 LYS A C 1
ATOM 2426 O O . LYS B 1 86 ? 100.713 44.722 7.112 1.00 61.27 123 LYS A O 1
ATOM 2432 N N . ASN B 1 87 ? 101.594 42.733 7.679 1.00 54.74 124 ASN A N 1
ATOM 2433 C CA . ASN B 1 87 ? 102.420 42.637 6.485 1.00 54.38 124 ASN A CA 1
ATOM 2434 C C . ASN B 1 87 ? 102.278 41.259 5.863 1.00 55.04 124 ASN A C 1
ATOM 2435 O O . ASN B 1 87 ? 101.800 40.326 6.511 1.00 57.49 124 ASN A O 1
ATOM 2440 N N . ASP B 1 88 ? 102.684 41.131 4.607 1.00 49.82 125 ASP A N 1
ATOM 2441 C CA . ASP B 1 88 ? 102.697 39.831 3.957 1.00 52.84 125 ASP A CA 1
ATOM 2442 C C . ASP B 1 88 ? 104.119 39.437 3.602 1.00 50.81 125 ASP A C 1
ATOM 2443 O O . ASP B 1 88 ? 104.915 40.276 3.173 1.00 50.03 125 ASP A O 1
ATOM 2448 N N . LEU B 1 89 ? 104.440 38.163 3.810 1.00 50.23 126 LEU A N 1
ATOM 2449 C CA . LEU B 1 89 ? 105.698 37.607 3.335 1.00 51.95 126 LEU A CA 1
ATOM 2450 C C . LEU B 1 89 ? 105.506 37.320 1.852 1.00 56.57 126 LEU A C 1
ATOM 2451 O O . LEU B 1 89 ? 104.576 36.606 1.473 1.00 59.73 126 LEU A O 1
ATOM 2456 N N . VAL B 1 90 ? 106.357 37.885 1.003 1.00 58.99 127 VAL A N 1
ATOM 2457 C CA . VAL B 1 90 ? 106.220 37.650 -0.433 1.00 63.17 127 VAL A CA 1
ATOM 2458 C C . VAL B 1 90 ? 107.460 37.036 -1.062 1.00 62.10 127 VAL A C 1
ATOM 2459 O O . VAL B 1 90 ? 108.585 37.295 -0.631 1.00 62.30 127 VAL A O 1
ATOM 2463 N N . LEU B 1 91 ? 107.235 36.210 -2.080 1.00 62.52 128 LEU A N 1
ATOM 2464 C CA . LEU B 1 91 ? 108.313 35.687 -2.909 1.00 61.84 128 LEU A CA 1
ATOM 2465 C C . LEU B 1 91 ? 108.583 36.712 -4.004 1.00 69.29 128 LEU A C 1
ATOM 2466 O O . LEU B 1 91 ? 107.675 37.078 -4.756 1.00 79.09 128 LEU A O 1
ATOM 2471 N N . ILE B 1 92 ? 109.822 37.190 -4.084 1.00 63.21 129 ILE A N 1
ATOM 2472 C CA . ILE B 1 92 ? 110.203 38.154 -5.113 1.00 62.12 129 ILE A CA 1
ATOM 2473 C C . ILE B 1 92 ? 111.264 37.581 -6.045 1.00 62.02 129 ILE A C 1
ATOM 2474 O O . ILE B 1 92 ? 111.894 36.572 -5.737 1.00 60.29 129 ILE A O 1
ATOM 2479 N N . SER B 1 93 ? 111.468 38.245 -7.178 1.00 63.20 130 SER A N 1
ATOM 2480 C CA . SER B 1 93 ? 112.474 37.830 -8.148 1.00 71.44 130 SER A CA 1
ATOM 2481 C C . SER B 1 93 ? 112.972 39.051 -8.897 1.00 71.56 130 SER A C 1
ATOM 2482 O O . SER B 1 93 ? 112.524 40.165 -8.639 1.00 69.23 130 SER A O 1
ATOM 2485 N N . SER B 1 94 ? 113.905 38.846 -9.818 1.00 72.72 131 SER A N 1
ATOM 2486 C CA . SER B 1 94 ? 114.254 39.898 -10.754 1.00 84.12 131 SER A CA 1
ATOM 2487 C C . SER B 1 94 ? 113.033 40.091 -11.644 1.00 91.81 131 SER A C 1
ATOM 2488 O O . SER B 1 94 ? 112.315 39.133 -11.918 1.00 95.53 131 SER A O 1
ATOM 2491 N N . ALA B 1 95 ? 112.793 41.323 -12.087 1.00 96.42 132 ALA A N 1
ATOM 2492 C CA . ALA B 1 95 ? 111.605 41.651 -12.880 1.00 100.91 132 ALA A CA 1
ATOM 2493 C C . ALA B 1 95 ? 111.518 40.829 -14.161 1.00 107.91 132 ALA A C 1
ATOM 2494 O O . ALA B 1 95 ? 110.431 40.580 -14.685 1.00 109.34 132 ALA A O 1
ATOM 2496 N N . ASP B 1 96 ? 112.681 40.423 -14.654 1.00 113.03 133 ASP A N 1
ATOM 2497 C CA . ASP B 1 96 ? 112.806 39.697 -15.906 1.00 117.53 133 ASP A CA 1
ATOM 2498 C C . ASP B 1 96 ? 112.867 38.184 -15.700 1.00 114.86 133 ASP A C 1
ATOM 2499 O O . ASP B 1 96 ? 112.991 37.423 -16.662 1.00 120.47 133 ASP A O 1
ATOM 2504 N N . SER B 1 97 ? 112.776 37.750 -14.447 1.00 107.72 134 SER A N 1
ATOM 2505 C CA . SER B 1 97 ? 112.881 36.333 -14.118 1.00 99.51 134 SER A CA 1
ATOM 2506 C C . SER B 1 97 ? 111.675 35.540 -14.602 1.00 98.53 134 SER A C 1
ATOM 2507 O O . SER B 1 97 ? 110.539 36.008 -14.537 1.00 97.76 134 SER A O 1
ATOM 2510 N N . SER B 1 98 ? 111.935 34.325 -15.070 1.00 93.58 135 SER A N 1
ATOM 2511 C CA . SER B 1 98 ? 110.890 33.469 -15.611 1.00 96.55 135 SER A CA 1
ATOM 2512 C C . SER B 1 98 ? 110.087 32.745 -14.525 1.00 93.30 135 SER A C 1
ATOM 2513 O O . SER B 1 98 ? 109.153 32.004 -14.835 1.00 93.95 135 SER A O 1
ATOM 2516 N N . VAL B 1 99 ? 110.445 32.970 -13.261 1.00 88.54 136 VAL A N 1
ATOM 2517 C CA . VAL B 1 99 ? 109.746 32.357 -12.129 1.00 80.99 136 VAL A CA 1
ATOM 2518 C C . VAL B 1 99 ? 108.332 32.923 -11.984 1.00 83.42 136 VAL A C 1
ATOM 2519 O O . VAL B 1 99 ? 108.130 34.133 -12.088 1.00 82.29 136 VAL A O 1
ATOM 2523 N N . SER B 1 100 ? 107.362 32.043 -11.738 1.00 91.46 137 SER A N 1
ATOM 2524 C CA . SER B 1 100 ? 105.953 32.431 -11.699 1.00 98.95 137 SER A CA 1
ATOM 2525 C C . SER B 1 100 ? 105.173 31.795 -10.546 1.00 95.47 137 SER A C 1
ATOM 2526 O O . SER B 1 100 ? 103.946 31.898 -10.488 1.00 100.64 137 SER A O 1
ATOM 2529 N N . GLY B 1 101 ? 105.878 31.141 -9.629 1.00 87.96 138 GLY A N 1
ATOM 2530 C CA . GLY B 1 101 ? 105.213 30.539 -8.489 1.00 84.85 138 GLY A CA 1
ATOM 2531 C C . GLY B 1 101 ? 106.108 29.930 -7.429 1.00 87.16 138 GLY A C 1
ATOM 2532 O O . GLY B 1 101 ? 107.324 29.814 -7.604 1.00 90.02 138 GLY A O 1
ATOM 2541 N N . LYS B 1 103 ? 105.714 26.997 -6.838 0.96 80.66 140 LYS A N 1
ATOM 2542 C CA . LYS B 1 103 ? 105.899 25.705 -7.480 1.00 79.91 140 LYS A CA 1
ATOM 2543 C C . LYS B 1 103 ? 107.225 25.647 -8.226 0.65 82.93 140 LYS A C 1
ATOM 2544 O O . LYS B 1 103 ? 107.815 24.578 -8.371 0.70 85.69 140 LYS A O 1
ATOM 2550 N N . ASP B 1 104 ? 107.690 26.800 -8.697 1.00 82.82 141 ASP A N 1
ATOM 2551 C CA . ASP B 1 104 ? 108.936 26.872 -9.457 1.00 89.17 141 ASP A CA 1
ATOM 2552 C C . ASP B 1 104 ? 110.167 26.641 -8.582 1.00 86.08 141 ASP A C 1
ATOM 2553 O O . ASP B 1 104 ? 111.247 26.341 -9.088 1.00 85.26 141 ASP A O 1
ATOM 2558 N N . LEU B 1 105 ? 109.988 26.781 -7.270 1.00 80.39 142 LEU A N 1
ATOM 2559 C CA . LEU B 1 105 ? 111.071 26.618 -6.300 1.00 74.35 142 LEU A CA 1
ATOM 2560 C C . LEU B 1 105 ? 111.731 25.240 -6.342 1.00 83.87 142 LEU A C 1
ATOM 2561 O O . LEU B 1 105 ? 112.955 25.126 -6.335 1.00 82.69 142 LEU A O 1
ATOM 2566 N N . THR B 1 106 ? 110.910 24.196 -6.378 1.00 86.20 143 THR A N 1
ATOM 2567 C CA . THR B 1 106 ? 111.406 22.824 -6.344 1.00 80.64 143 THR A CA 1
ATOM 2568 C C . THR B 1 106 ? 111.775 22.302 -7.730 1.00 82.76 143 THR A C 1
ATOM 2569 O O . THR B 1 106 ? 112.102 21.125 -7.892 1.00 90.15 143 THR A O 1
ATOM 2573 N N . THR B 1 107 ? 111.713 23.183 -8.726 1.00 77.70 144 THR A N 1
ATOM 2574 C CA . THR B 1 107 ? 112.176 22.859 -10.073 1.00 84.23 144 THR A CA 1
ATOM 2575 C C . THR B 1 107 ? 113.555 23.473 -10.273 1.00 84.85 144 THR A C 1
ATOM 2576 O O . THR B 1 107 ? 114.056 24.168 -9.389 1.00 72.39 144 THR A O 1
ATOM 2580 N N . ASP B 1 108 ? 114.158 23.232 -11.434 1.00 96.67 145 ASP A N 1
ATOM 2581 C CA . ASP B 1 108 ? 115.501 23.739 -11.716 1.00 101.43 145 ASP A CA 1
ATOM 2582 C C . ASP B 1 108 ? 115.471 25.095 -12.413 1.00 94.55 145 ASP A C 1
ATOM 2583 O O . ASP B 1 108 ? 116.459 25.524 -13.009 1.00 93.33 145 ASP A O 1
ATOM 2588 N N . LYS B 1 109 ? 114.328 25.766 -12.329 1.00 93.40 146 LYS A N 1
ATOM 2589 C CA . LYS B 1 109 ? 114.229 27.152 -12.754 1.00 94.65 146 LYS A CA 1
ATOM 2590 C C . LYS B 1 109 ? 114.928 27.991 -11.694 1.00 90.74 146 LYS A C 1
ATOM 2591 O O . LYS B 1 109 ? 115.443 29.075 -11.971 1.00 95.70 146 LYS A O 1
ATOM 2597 N N . VAL B 1 110 ? 114.952 27.460 -10.475 1.00 80.06 147 VAL A N 1
ATOM 2598 C CA . VAL B 1 110 ? 115.541 28.149 -9.336 1.00 70.67 147 VAL A CA 1
ATOM 2599 C C . VAL B 1 110 ? 116.830 27.473 -8.871 1.00 71.69 147 VAL A C 1
ATOM 2600 O O . VAL B 1 110 ? 116.831 26.293 -8.514 1.00 70.25 147 VAL A O 1
ATOM 2604 N N . LYS B 1 111 ? 117.922 28.234 -8.885 1.00 70.54 148 LYS A N 1
ATOM 2605 C CA . LYS B 1 111 ? 119.212 27.772 -8.381 1.00 65.85 148 LYS A CA 1
ATOM 2606 C C . LYS B 1 111 ? 119.391 28.204 -6.931 1.00 69.65 148 LYS A C 1
ATOM 2607 O O . LYS B 1 111 ? 119.662 27.386 -6.051 1.00 72.58 148 LYS A O 1
ATOM 2613 N N . LYS B 1 112 ? 119.246 29.503 -6.691 1.00 65.79 149 LYS A N 1
ATOM 2614 C CA . LYS B 1 112 ? 119.452 30.063 -5.361 1.00 60.75 149 LYS A CA 1
ATOM 2615 C C . LYS B 1 112 ? 118.193 30.712 -4.790 1.00 62.56 149 LYS A C 1
ATOM 2616 O O . LYS B 1 112 ? 117.457 31.403 -5.497 1.00 68.58 149 LYS A O 1
ATOM 2622 N N . ILE B 1 113 ? 117.959 30.476 -3.503 1.00 57.32 150 ILE A N 1
ATOM 2623 C CA . ILE B 1 113 ? 116.847 31.079 -2.782 1.00 56.05 150 ILE A CA 1
ATOM 2624 C C . ILE B 1 113 ? 117.398 31.893 -1.614 1.00 58.42 150 ILE A C 1
ATOM 2625 O O . ILE B 1 113 ? 117.916 31.333 -0.652 1.00 58.29 150 ILE A O 1
ATOM 2630 N N . ALA B 1 114 ? 117.295 33.217 -1.703 1.00 60.17 151 ALA A N 1
ATOM 2631 C CA . ALA B 1 114 ? 117.807 34.094 -0.649 1.00 60.88 151 ALA A CA 1
ATOM 2632 C C . ALA B 1 114 ? 116.793 34.265 0.482 1.00 61.02 151 ALA A C 1
ATOM 2633 O O . ALA B 1 114 ? 115.647 34.659 0.247 1.00 55.73 151 ALA A O 1
ATOM 2635 N N . VAL B 1 115 ? 117.226 33.982 1.709 1.00 58.50 152 VAL A N 1
ATOM 2636 C CA . VAL B 1 115 ? 116.404 34.213 2.897 1.00 53.03 152 VAL A CA 1
ATOM 2637 C C . VAL B 1 115 ? 117.259 34.806 4.006 1.00 54.62 152 VAL A C 1
ATOM 2638 O O . VAL B 1 115 ? 118.485 34.703 3.970 1.00 58.63 152 VAL A O 1
ATOM 2642 N N . GLY B 1 116 ? 116.618 35.423 4.991 1.00 57.48 153 GLY A N 1
ATOM 2643 C CA . GLY B 1 116 ? 117.345 35.931 6.138 1.00 57.38 153 GLY A CA 1
ATOM 2644 C C . GLY B 1 116 ? 117.636 34.810 7.119 1.00 58.05 153 GLY A C 1
ATOM 2645 O O . GLY B 1 116 ? 116.970 33.769 7.087 1.00 47.25 153 GLY A O 1
ATOM 2646 N N . GLU B 1 117 ? 118.635 35.009 7.977 1.00 61.02 154 GLU A N 1
ATOM 2647 C CA . GLU B 1 117 ? 118.921 34.058 9.045 1.00 60.30 154 GLU A CA 1
ATOM 2648 C C . GLU B 1 117 ? 117.673 33.880 9.905 1.00 63.06 154 GLU A C 1
ATOM 2649 O O . GLU B 1 117 ? 117.135 34.849 10.434 1.00 57.80 154 GLU A O 1
ATOM 2655 N N . ALA B 1 118 ? 117.218 32.640 10.050 1.00 69.24 155 ALA A N 1
ATOM 2656 C CA . ALA B 1 118 ? 115.974 32.361 10.768 1.00 69.64 155 ALA A CA 1
ATOM 2657 C C . ALA B 1 118 ? 116.040 32.716 12.252 1.00 80.26 155 ALA A C 1
ATOM 2658 O O . ALA B 1 118 ? 115.006 32.859 12.902 1.00 87.12 155 ALA A O 1
ATOM 2660 N N . GLU B 1 119 ? 117.253 32.850 12.783 1.00 86.62 156 GLU A N 1
ATOM 2661 C CA . GLU B 1 119 ? 117.441 33.116 14.209 1.00 93.90 156 GLU A CA 1
ATOM 2662 C C . GLU B 1 119 ? 117.547 34.599 14.565 1.00 93.71 156 GLU A C 1
ATOM 2663 O O . GLU B 1 119 ? 117.284 34.980 15.703 1.00 103.64 156 GLU A O 1
ATOM 2669 N N . SER B 1 120 ? 117.931 35.433 13.602 1.00 84.24 157 SER A N 1
ATOM 2670 C CA . SER B 1 120 ? 118.184 36.848 13.884 1.00 76.54 157 SER A CA 1
ATOM 2671 C C . SER B 1 120 ? 117.472 37.810 12.933 1.00 71.45 157 SER A C 1
ATOM 2672 O O . SER B 1 120 ? 117.567 39.027 13.091 1.00 80.87 157 SER A O 1
ATOM 2675 N N . VAL B 1 121 ? 116.776 37.264 11.939 1.00 62.46 158 VAL A N 1
ATOM 2676 C CA . VAL B 1 121 ? 116.027 38.076 10.980 1.00 59.61 158 VAL A CA 1
ATOM 2677 C C . VAL B 1 121 ? 114.578 37.611 10.916 1.00 62.10 158 VAL A C 1
ATOM 2678 O O . VAL B 1 121 ? 114.310 36.459 10.573 1.00 62.11 158 VAL A O 1
ATOM 2682 N N . PRO B 1 122 ? 113.641 38.512 11.249 1.00 65.47 159 PRO A N 1
ATOM 2683 C CA . PRO B 1 122 ? 112.211 38.186 11.283 1.00 61.15 159 PRO A CA 1
ATOM 2684 C C . PRO B 1 122 ? 111.723 37.617 9.954 1.00 58.16 159 PRO A C 1
ATOM 2685 O O . PRO B 1 122 ? 111.095 36.561 9.949 1.00 57.66 159 PRO A O 1
ATOM 2689 N N . ALA B 1 123 ? 112.024 38.293 8.849 1.00 55.93 160 ALA A N 1
ATOM 2690 C CA . ALA B 1 123 ? 111.662 37.790 7.524 1.00 53.84 160 ALA A CA 1
ATOM 2691 C C . ALA B 1 123 ? 112.216 36.386 7.268 1.00 52.76 160 ALA A C 1
ATOM 2692 O O . ALA B 1 123 ? 111.648 35.620 6.486 1.00 55.34 160 ALA A O 1
ATOM 2694 N N . GLY B 1 124 ? 113.330 36.058 7.920 1.00 53.06 161 GLY A N 1
ATOM 2695 C CA . GLY B 1 124 ? 113.901 34.725 7.837 1.00 51.65 161 GLY A CA 1
ATOM 2696 C C . GLY B 1 124 ? 113.131 33.725 8.679 1.00 50.94 161 GLY A C 1
ATOM 2697 O O . GLY B 1 124 ? 112.954 32.573 8.285 1.00 62.13 161 GLY A O 1
ATOM 2698 N N . LYS B 1 125 ? 112.682 34.171 9.847 1.00 50.06 162 LYS A N 1
ATOM 2699 C CA . LYS B 1 125 ? 111.882 33.341 10.741 1.00 55.06 162 LYS A CA 1
ATOM 2700 C C . LYS B 1 125 ? 110.550 32.970 10.092 1.00 51.42 162 LYS A C 1
ATOM 2701 O O . LYS B 1 125 ? 110.090 31.834 10.208 1.00 53.13 162 LYS A O 1
ATOM 2707 N N . TYR B 1 126 ? 109.938 33.928 9.400 1.00 47.61 163 TYR A N 1
ATOM 2708 C CA . TYR B 1 126 ? 108.662 33.679 8.736 1.00 57.13 163 TYR A CA 1
ATOM 2709 C C . TYR B 1 126 ? 108.864 32.829 7.491 1.00 59.45 163 TYR A C 1
ATOM 2710 O O . TYR B 1 126 ? 108.048 31.966 7.185 1.00 60.18 163 TYR A O 1
ATOM 2719 N N . ALA B 1 127 ? 109.957 33.074 6.776 1.00 53.87 164 ALA A N 1
ATOM 2720 C CA . ALA B 1 127 ? 110.303 32.263 5.615 1.00 52.56 164 ALA A CA 1
ATOM 2721 C C . ALA B 1 127 ? 110.505 30.816 6.037 1.00 60.59 164 ALA A C 1
ATOM 2722 O O . ALA B 1 127 ? 110.032 29.891 5.374 1.00 62.58 164 ALA A O 1
ATOM 2724 N N . ASP B 1 128 ? 111.220 30.636 7.144 1.00 61.85 165 ASP A N 1
ATOM 2725 C CA . ASP B 1 128 ? 111.467 29.318 7.706 1.00 50.72 165 ASP A CA 1
ATOM 2726 C C . ASP B 1 128 ? 110.152 28.612 8.006 1.00 51.72 165 ASP A C 1
ATOM 2727 O O . ASP B 1 128 ? 109.939 27.484 7.563 1.00 59.81 165 ASP A O 1
ATOM 2732 N N . GLU B 1 129 ? 109.274 29.284 8.749 1.00 46.90 166 GLU A N 1
ATOM 2733 C CA . GLU B 1 129 ? 107.960 28.738 9.080 1.00 54.10 166 GLU A CA 1
ATOM 2734 C C . GLU B 1 129 ? 107.184 28.314 7.833 1.00 51.35 166 GLU A C 1
ATOM 2735 O O . GLU B 1 129 ? 106.553 27.260 7.817 1.00 57.49 166 GLU A O 1
ATOM 2741 N N . VAL B 1 130 ? 107.230 29.142 6.795 1.00 50.38 167 VAL A N 1
ATOM 2742 C CA . VAL B 1 130 ? 106.562 28.829 5.535 1.00 52.84 167 VAL A CA 1
ATOM 2743 C C . VAL B 1 130 ? 107.171 27.596 4.869 1.00 58.82 167 VAL A C 1
ATOM 2744 O O . VAL B 1 130 ? 106.459 26.650 4.530 1.00 55.94 167 VAL A O 1
ATOM 2748 N N . LEU B 1 131 ? 108.490 27.606 4.694 1.00 56.31 168 LEU A N 1
ATOM 2749 C CA . LEU B 1 131 ? 109.187 26.466 4.104 1.00 53.64 168 LEU A CA 1
ATOM 2750 C C . LEU B 1 131 ? 108.968 25.196 4.927 1.00 56.23 168 LEU A C 1
ATOM 2751 O O . LEU B 1 131 ? 108.773 24.118 4.373 1.00 53.14 168 LEU A O 1
ATOM 2756 N N . THR B 1 132 ? 108.976 25.338 6.250 1.00 57.29 169 THR A N 1
ATOM 2757 C CA . THR B 1 132 ? 108.702 24.223 7.155 1.00 59.65 169 THR A CA 1
ATOM 2758 C C . THR B 1 132 ? 107.270 23.707 6.997 1.00 61.76 169 THR A C 1
ATOM 2759 O O . THR B 1 132 ? 107.048 22.516 6.763 1.00 61.62 169 THR A O 1
ATOM 2763 N N . ASN B 1 133 ? 106.302 24.609 7.137 1.00 62.29 170 ASN A N 1
ATOM 2764 C CA . ASN B 1 133 ? 104.892 24.246 7.041 1.00 63.51 170 ASN A CA 1
ATOM 2765 C C . ASN B 1 133 ? 104.498 23.714 5.663 1.00 61.99 170 ASN A C 1
ATOM 2766 O O . ASN B 1 133 ? 103.664 22.821 5.557 1.00 60.10 170 ASN A O 1
ATOM 2771 N N . LEU B 1 134 ? 105.108 24.262 4.616 1.00 57.44 171 LEU A N 1
ATOM 2772 C CA . LEU B 1 134 ? 104.857 23.795 3.254 1.00 60.01 171 LEU A CA 1
ATOM 2773 C C . LEU B 1 134 ? 105.632 22.519 2.924 1.00 63.71 171 LEU A C 1
ATOM 2774 O O . LEU B 1 134 ? 105.521 21.995 1.815 1.00 61.88 171 LEU A O 1
ATOM 2779 N N . ASN B 1 135 ? 106.406 22.026 3.890 1.00 67.54 172 ASN A N 1
ATOM 2780 C CA . ASN B 1 135 ? 107.231 20.831 3.708 1.00 67.20 172 ASN A CA 1
ATOM 2781 C C . ASN B 1 135 ? 108.164 20.946 2.505 1.00 66.21 172 ASN A C 1
ATOM 2782 O O . ASN B 1 135 ? 108.278 20.025 1.702 1.00 79.94 172 ASN A O 1
ATOM 2787 N N . LEU B 1 136 ? 108.829 22.091 2.403 1.00 62.04 173 LEU A N 1
ATOM 2788 C CA . LEU B 1 136 ? 109.694 22.414 1.275 1.00 66.95 173 LEU A CA 1
ATOM 2789 C C . LEU B 1 136 ? 111.123 22.644 1.745 1.00 71.11 173 LEU A C 1
ATOM 2790 O O . LEU B 1 136 ? 112.057 22.663 0.945 1.00 73.70 173 LEU A O 1
ATOM 2795 N N . LYS B 1 137 ? 111.284 22.816 3.052 1.00 69.70 174 LYS A N 1
ATOM 2796 C CA . LYS B 1 137 ? 112.551 23.263 3.625 1.00 69.70 174 LYS A CA 1
ATOM 2797 C C . LYS B 1 137 ? 113.720 22.285 3.442 1.00 74.72 174 LYS A C 1
ATOM 2798 O O . LYS B 1 137 ? 114.860 22.710 3.239 1.00 71.61 174 LYS A O 1
ATOM 2804 N N . ASP B 1 138 ? 113.445 20.985 3.514 1.00 81.39 175 ASP A N 1
ATOM 2805 C CA . ASP B 1 138 ? 114.489 19.983 3.314 1.00 84.02 175 ASP A CA 1
ATOM 2806 C C . ASP B 1 138 ? 114.938 19.922 1.856 1.00 82.30 175 ASP A C 1
ATOM 2807 O O . ASP B 1 138 ? 116.132 19.905 1.567 1.00 84.57 175 ASP A O 1
ATOM 2812 N N . LYS B 1 139 ? 113.970 19.901 0.945 1.00 80.61 176 LYS A N 1
ATOM 2813 C CA . LYS B 1 139 ? 114.246 19.797 -0.483 1.00 74.58 176 LYS A CA 1
ATOM 2814 C C . LYS B 1 139 ? 114.998 21.005 -1.035 1.00 70.35 176 LYS A C 1
ATOM 2815 O O . LYS B 1 139 ? 115.662 20.917 -2.065 1.00 73.01 176 LYS A O 1
ATOM 2821 N N . LEU B 1 140 ? 114.887 22.133 -0.343 1.00 61.87 177 LEU A N 1
ATOM 2822 C CA . LEU B 1 140 ? 115.442 23.393 -0.826 1.00 58.82 177 LEU A CA 1
ATOM 2823 C C . LEU B 1 140 ? 116.735 23.803 -0.122 1.00 55.19 177 LEU A C 1
ATOM 2824 O O . LEU B 1 140 ? 117.295 24.854 -0.425 1.00 62.32 177 LEU A O 1
ATOM 2829 N N . LYS B 1 141 ? 117.205 22.978 0.810 1.00 57.51 178 LYS A N 1
ATOM 2830 C CA . LYS B 1 141 ? 118.420 23.286 1.566 1.00 61.84 178 LYS A CA 1
ATOM 2831 C C . LYS B 1 141 ? 119.633 23.477 0.661 1.00 60.53 178 LYS A C 1
ATOM 2832 O O . LYS B 1 141 ? 120.535 24.252 0.978 1.00 56.67 178 LYS A O 1
ATOM 2838 N N . ASP B 1 142 ? 119.635 22.787 -0.474 1.00 63.00 179 ASP A N 1
ATOM 2839 C CA . ASP B 1 142 ? 120.716 22.916 -1.445 1.00 65.98 179 ASP A CA 1
ATOM 2840 C C . ASP B 1 142 ? 120.632 24.219 -2.240 1.00 61.11 179 ASP A C 1
ATOM 2841 O O . ASP B 1 142 ? 121.445 24.450 -3.127 1.00 60.42 179 ASP A O 1
ATOM 2846 N N . LYS B 1 143 ? 119.660 25.068 -1.914 1.00 56.61 180 LYS A N 1
ATOM 2847 C CA . LYS B 1 143 ? 119.437 26.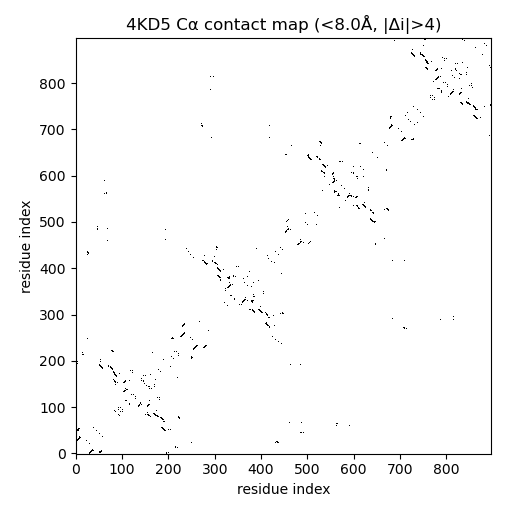307 -2.655 1.00 52.99 180 LYS A CA 1
ATOM 2848 C C . LYS B 1 143 ? 119.423 27.516 -1.731 1.00 55.62 180 LYS A C 1
ATOM 2849 O O . LYS B 1 143 ? 119.664 28.641 -2.164 1.00 58.32 180 LYS A O 1
ATOM 2855 N N . LEU B 1 144 ? 119.128 27.273 -0.459 1.00 52.30 181 LEU A N 1
ATOM 2856 C CA . LEU B 1 144 ? 118.982 28.343 0.524 1.00 47.77 181 LEU A CA 1
ATOM 2857 C C . LEU B 1 144 ? 120.308 29.042 0.847 1.00 57.80 181 LEU A C 1
ATOM 2858 O O . LEU B 1 144 ? 121.240 28.426 1.377 1.00 54.31 181 LEU A O 1
ATOM 2863 N N . VAL B 1 145 ? 120.394 30.327 0.516 1.00 57.24 182 VAL A N 1
ATOM 2864 C CA . VAL B 1 145 ? 121.514 31.149 0.967 1.00 59.62 182 VAL A CA 1
ATOM 2865 C C . VAL B 1 145 ? 120.999 32.146 2.002 1.00 62.42 182 VAL A C 1
ATOM 2866 O O . VAL B 1 145 ? 119.897 32.682 1.866 1.00 58.62 182 VAL A O 1
ATOM 2870 N N . PHE B 1 146 ? 121.789 32.387 3.040 1.00 61.25 183 PHE A N 1
ATOM 2871 C CA . PHE B 1 146 ? 121.296 33.150 4.181 1.00 57.84 183 PHE A CA 1
ATOM 2872 C C . PHE B 1 146 ? 121.872 34.565 4.268 1.00 61.92 183 PHE A C 1
ATOM 2873 O O . PHE B 1 146 ? 123.075 34.766 4.085 1.00 64.64 183 PHE A O 1
ATOM 2881 N N . ALA B 1 147 ? 120.997 35.539 4.524 1.00 61.31 184 ALA A N 1
ATOM 2882 C CA . ALA B 1 147 ? 121.384 36.950 4.589 1.00 60.99 184 ALA A CA 1
ATOM 2883 C C . ALA B 1 147 ? 121.248 37.478 6.013 1.00 60.37 184 ALA A C 1
ATOM 2884 O O . ALA B 1 147 ? 120.569 36.863 6.837 1.00 57.66 184 ALA A O 1
ATOM 2886 N N . LYS B 1 148 ? 121.874 38.623 6.291 1.00 68.31 185 LYS A N 1
ATOM 2887 C CA . LYS B 1 148 ? 121.888 39.193 7.641 1.00 71.64 185 LYS A CA 1
ATOM 2888 C C . LYS B 1 148 ? 120.745 40.183 7.882 1.00 69.16 185 LYS A C 1
ATOM 2889 O O . LYS B 1 148 ? 120.439 40.521 9.027 1.00 73.88 185 LYS A O 1
ATOM 2895 N N . ASP B 1 149 ? 120.133 40.656 6.799 1.00 69.89 186 ASP A N 1
ATOM 2896 C CA . ASP B 1 149 ? 118.941 41.499 6.879 1.00 70.87 186 ASP A CA 1
ATOM 2897 C C . ASP B 1 149 ? 118.115 41.439 5.598 1.00 69.23 186 ASP A C 1
ATOM 2898 O O . ASP B 1 149 ? 118.590 40.951 4.568 1.00 64.76 186 ASP A O 1
ATOM 2903 N N . VAL B 1 150 ? 116.882 41.936 5.671 1.00 69.71 187 VAL A N 1
ATOM 2904 C CA . VAL B 1 150 ? 115.990 41.960 4.515 1.00 65.34 187 VAL A CA 1
ATOM 2905 C C . VAL B 1 150 ? 116.571 42.803 3.386 1.00 64.00 187 VAL A C 1
ATOM 2906 O O . VAL B 1 150 ? 116.266 42.583 2.215 1.00 66.51 187 VAL A O 1
ATOM 2910 N N . LYS B 1 151 ? 117.418 43.762 3.748 1.00 66.62 188 LYS A N 1
ATOM 2911 C CA . LYS B 1 151 ? 118.039 44.653 2.775 1.00 70.63 188 LYS A CA 1
ATOM 2912 C C . LYS B 1 151 ? 119.110 43.915 1.974 1.00 70.88 188 LYS A C 1
ATOM 2913 O O . LYS B 1 151 ? 119.519 44.360 0.903 1.00 80.94 188 LYS A O 1
ATOM 2919 N N . GLU B 1 152 ? 119.556 42.777 2.495 1.00 67.28 189 GLU A N 1
ATOM 2920 C CA . GLU B 1 152 ? 120.554 41.963 1.810 1.00 61.56 189 GLU A CA 1
ATOM 2921 C C . GLU B 1 152 ? 119.879 40.933 0.901 1.00 58.09 189 GLU A C 1
ATOM 2922 O O . GLU B 1 152 ? 120.379 40.630 -0.186 1.00 59.32 189 GLU A O 1
ATOM 2928 N N . VAL B 1 153 ? 118.742 40.403 1.349 1.00 54.07 190 VAL A N 1
ATOM 2929 C CA . VAL B 1 153 ? 117.953 39.469 0.547 1.00 56.78 190 VAL A CA 1
ATOM 2930 C C . VAL B 1 153 ? 117.568 40.115 -0.776 1.00 59.46 190 VAL A C 1
ATOM 2931 O O . VAL B 1 153 ? 117.787 39.543 -1.842 1.00 64.07 190 VAL A O 1
ATOM 2935 N N . LEU B 1 154 ? 116.999 41.316 -0.687 1.00 59.42 191 LEU A N 1
ATOM 2936 C CA . LEU B 1 154 ? 116.634 42.118 -1.853 1.00 60.81 191 LEU A CA 1
ATOM 2937 C C . LEU B 1 154 ? 117.830 42.369 -2.769 1.00 66.92 191 LEU A C 1
ATOM 2938 O O . LEU B 1 154 ? 117.751 42.171 -3.981 1.00 71.65 191 LEU A O 1
ATOM 2943 N N . ALA B 1 155 ? 118.940 42.796 -2.178 1.00 57.98 192 ALA A N 1
ATOM 2944 C CA . ALA B 1 155 ? 120.146 43.132 -2.932 1.00 65.37 192 ALA A CA 1
ATOM 2945 C C . ALA B 1 155 ? 120.752 41.935 -3.668 1.00 67.06 192 ALA A C 1
ATOM 2946 O O . ALA B 1 155 ? 121.483 42.111 -4.642 1.00 78.07 192 ALA A O 1
ATOM 2948 N N . TRP B 1 156 ? 120.455 40.727 -3.192 1.00 61.40 193 TRP A N 1
ATOM 2949 C CA . TRP B 1 156 ? 120.903 39.497 -3.846 1.00 66.27 193 TRP A CA 1
ATOM 2950 C C . TRP B 1 156 ? 119.951 39.080 -4.964 1.00 63.09 193 TRP A C 1
ATOM 2951 O O . TRP B 1 156 ? 120.369 38.484 -5.957 1.00 61.10 193 TRP A O 1
ATOM 2962 N N . VAL B 1 157 ? 118.669 39.391 -4.795 1.00 66.30 194 VAL A N 1
ATOM 2963 C CA . VAL B 1 157 ? 117.658 39.066 -5.799 1.00 70.47 194 VAL A CA 1
ATOM 2964 C C . VAL B 1 157 ? 117.800 39.975 -7.023 1.00 80.13 194 VAL A C 1
ATOM 2965 O O . VAL B 1 157 ? 117.699 39.517 -8.162 1.00 84.40 194 VAL A O 1
ATOM 2969 N N . GLN B 1 158 ? 118.034 41.264 -6.781 1.00 85.40 195 GLN A N 1
ATOM 2970 C CA . GLN B 1 158 ? 118.590 42.142 -7.806 1.00 93.32 195 GLN A CA 1
ATOM 2971 C C . GLN B 1 158 ? 120.054 41.735 -7.893 1.00 101.12 195 GLN A C 1
ATOM 2972 O O . GLN B 1 158 ? 120.549 41.051 -7.000 1.00 109.80 195 GLN A O 1
ATOM 2978 N N . SER B 1 159 ? 120.748 42.137 -8.954 1.00 100.76 196 SER A N 1
ATOM 2979 C CA . SER B 1 159 ? 122.146 41.731 -9.168 1.00 98.76 196 SER A CA 1
ATOM 2980 C C . SER B 1 159 ? 122.324 40.216 -9.337 1.00 87.97 196 SER A C 1
ATOM 2981 O O . SER B 1 159 ? 123.451 39.728 -9.448 1.00 85.88 196 SER A O 1
ATOM 2984 N N . GLY B 1 160 ? 121.211 39.484 -9.351 1.00 86.15 197 GLY A N 1
ATOM 2985 C CA . GLY B 1 160 ? 121.190 38.076 -9.716 1.00 91.39 197 GLY A CA 1
ATOM 2986 C C . GLY B 1 160 ? 122.031 37.073 -8.940 1.00 90.62 197 GLY A C 1
ATOM 2987 O O . GLY B 1 160 ? 122.326 35.993 -9.457 1.00 94.14 197 GLY A O 1
ATOM 2988 N N . ASN B 1 161 ? 122.419 37.402 -7.711 1.00 84.74 198 ASN A N 1
ATOM 2989 C CA . ASN B 1 161 ? 123.130 36.428 -6.887 1.00 77.90 198 ASN A CA 1
ATOM 2990 C C . ASN B 1 161 ? 122.174 35.371 -6.352 1.00 74.26 198 ASN A C 1
ATOM 2991 O O . ASN B 1 161 ? 122.579 34.256 -6.037 1.00 74.78 198 ASN A O 1
ATOM 2996 N N . ALA B 1 162 ? 120.901 35.738 -6.249 1.00 68.55 199 ALA A N 1
ATOM 2997 C CA . ALA B 1 162 ? 119.837 34.785 -5.951 1.00 60.94 199 ALA A CA 1
ATOM 2998 C C . ALA B 1 162 ? 118.687 34.994 -6.927 1.00 60.33 199 ALA A C 1
ATOM 2999 O O . ALA B 1 162 ? 118.306 36.132 -7.211 1.00 62.37 199 ALA A O 1
ATOM 3001 N N . ASP B 1 163 ? 118.132 33.900 -7.435 1.00 64.85 200 ASP A N 1
ATOM 3002 C CA . ASP B 1 163 ? 117.054 33.982 -8.408 1.00 69.25 200 ASP A CA 1
ATOM 3003 C C . ASP B 1 163 ? 115.772 34.495 -7.770 1.00 68.38 200 ASP A C 1
ATOM 3004 O O . ASP B 1 163 ? 114.935 35.114 -8.427 1.00 73.77 200 ASP A O 1
ATOM 3009 N N . VAL B 1 164 ? 115.634 34.231 -6.478 1.00 62.36 201 VAL A N 1
ATOM 3010 C CA . VAL B 1 164 ? 114.371 34.418 -5.786 1.00 62.55 201 VAL A CA 1
ATOM 3011 C C . VAL B 1 164 ? 114.651 34.743 -4.319 1.00 67.37 201 VAL A C 1
ATOM 3012 O O . VAL B 1 164 ? 115.740 34.449 -3.820 1.00 75.25 201 VAL A O 1
ATOM 3016 N N . GLY B 1 165 ? 113.690 35.364 -3.633 1.00 60.14 202 GLY A N 1
ATOM 3017 C CA . GLY B 1 165 ? 113.877 35.724 -2.236 1.00 59.73 202 GLY A CA 1
ATOM 3018 C C . GLY B 1 165 ? 112.597 35.943 -1.447 1.00 64.04 202 GLY A C 1
ATOM 3019 O O . GLY B 1 165 ? 111.527 36.161 -2.019 1.00 69.33 202 GLY A O 1
ATOM 3020 N N . PHE B 1 166 ? 112.704 35.889 -0.125 1.00 55.63 203 PHE A N 1
ATOM 3021 C CA . PHE B 1 166 ? 111.553 36.137 0.736 1.00 53.50 203 PHE A CA 1
ATOM 3022 C C . PHE B 1 166 ? 111.707 37.445 1.517 1.00 52.97 203 PHE A C 1
ATOM 3023 O O . PHE B 1 166 ? 112.624 37.591 2.326 1.00 55.28 203 PHE A O 1
ATOM 3031 N N . VAL B 1 167 ? 110.817 38.398 1.249 1.00 50.66 204 VAL A N 1
ATOM 3032 C CA . VAL B 1 167 ? 110.812 39.692 1.936 1.00 53.64 204 VAL A CA 1
ATOM 3033 C C . VAL B 1 167 ? 109.379 40.106 2.252 1.00 53.07 204 VAL A C 1
ATOM 3034 O O . VAL B 1 167 ? 108.430 39.436 1.842 1.00 53.97 204 VAL A O 1
ATOM 3038 N N . TYR B 1 168 ? 109.218 41.209 2.973 1.00 51.61 205 TYR A N 1
ATOM 3039 C CA . TYR B 1 168 ? 107.885 41.742 3.222 1.00 53.04 205 TYR A CA 1
ATOM 3040 C C . TYR B 1 168 ? 107.401 42.463 1.973 1.00 51.00 205 TYR A C 1
ATOM 3041 O O . TYR B 1 168 ? 108.206 43.045 1.245 1.00 69.60 205 TYR A O 1
ATOM 3050 N N . PHE B 1 169 ? 106.095 42.411 1.716 1.00 54.74 206 PHE A N 1
ATOM 3051 C CA . PHE B 1 169 ? 105.512 43.088 0.560 1.00 60.29 206 PHE A CA 1
ATOM 3052 C C . PHE B 1 169 ? 105.815 44.582 0.587 1.00 60.87 206 PHE A C 1
ATOM 3053 O O . PHE B 1 169 ? 105.926 45.221 -0.454 1.00 59.57 206 PHE A O 1
ATOM 3061 N N . SER B 1 170 ? 105.954 45.125 1.792 1.00 63.89 207 SER A N 1
ATOM 3062 C CA . SER B 1 170 ? 106.228 46.544 1.984 1.00 68.34 207 SER A CA 1
ATOM 3063 C C . SER B 1 170 ? 107.636 46.951 1.535 1.00 67.55 207 SER A C 1
ATOM 3064 O O . SER B 1 170 ? 107.907 48.138 1.313 1.00 67.16 207 SER A O 1
ATOM 3067 N N . ASP B 1 171 ? 108.526 45.969 1.404 1.00 66.50 208 ASP A N 1
ATOM 3068 C CA . ASP B 1 171 ? 109.885 46.215 0.927 1.00 68.79 208 ASP A CA 1
ATOM 3069 C C . ASP B 1 171 ? 109.899 46.287 -0.594 1.00 66.81 208 ASP A C 1
ATOM 3070 O O . ASP B 1 171 ? 110.850 46.781 -1.197 1.00 70.58 208 ASP A O 1
ATOM 3075 N N . THR B 1 172 ? 108.831 45.780 -1.203 1.00 62.96 209 THR A N 1
ATOM 3076 C CA . THR B 1 172 ? 108.746 45.648 -2.656 1.00 66.74 209 THR A CA 1
ATOM 3077 C C . THR B 1 172 ? 108.232 46.912 -3.333 1.00 72.29 209 THR A C 1
ATOM 3078 O O . THR B 1 172 ? 108.483 47.133 -4.518 1.00 75.69 209 THR A O 1
ATOM 3082 N N . VAL B 1 173 ? 107.499 47.728 -2.581 1.00 77.70 210 VAL A N 1
ATOM 3083 C CA . VAL B 1 173 ? 106.924 48.957 -3.126 1.00 84.90 210 VAL A CA 1
ATOM 3084 C C . VAL B 1 173 ? 108.016 49.935 -3.554 1.00 92.44 210 VAL A C 1
ATOM 3085 O O . VAL B 1 173 ? 109.078 50.002 -2.933 1.00 100.78 210 VAL A O 1
ATOM 3089 N N . ASN B 1 174 ? 107.753 50.673 -4.629 1.00 94.68 211 ASN A N 1
ATOM 3090 C CA . ASN B 1 174 ? 108.735 51.594 -5.201 1.00 104.77 211 ASN A CA 1
ATOM 3091 C C . ASN B 1 174 ? 110.069 50.943 -5.572 1.00 110.39 211 ASN A C 1
ATOM 3092 O O . ASN B 1 174 ? 111.142 51.486 -5.308 1.00 114.92 211 ASN A O 1
ATOM 3097 N N . ASN B 1 175 ? 109.977 49.766 -6.182 1.00 107.71 212 ASN A N 1
ATOM 3098 C CA . ASN B 1 175 ? 111.120 49.104 -6.793 1.00 106.31 212 ASN A CA 1
ATOM 3099 C C . ASN B 1 175 ? 110.650 48.379 -8.046 1.00 108.97 212 ASN A C 1
ATOM 3100 O O . ASN B 1 175 ? 109.950 47.368 -7.959 1.00 108.77 212 ASN A O 1
ATOM 3105 N N . ASP B 1 176 ? 111.011 48.909 -9.211 1.00 113.29 213 ASP A N 1
ATOM 3106 C CA . ASP B 1 176 ? 110.647 48.273 -10.473 1.00 112.90 213 ASP A CA 1
ATOM 3107 C C . ASP B 1 176 ? 111.679 47.224 -10.878 1.00 101.64 213 ASP A C 1
ATOM 3108 O O . ASP B 1 176 ? 111.474 46.477 -11.831 1.00 98.77 213 ASP A O 1
ATOM 3113 N N . LYS B 1 177 ? 112.782 47.174 -10.140 1.00 98.51 214 LYS A N 1
ATOM 3114 C CA . LYS B 1 177 ? 113.848 46.216 -10.407 1.00 99.98 214 LYS A CA 1
ATOM 3115 C C . LYS B 1 177 ? 113.468 44.804 -9.981 1.00 92.03 214 LYS A C 1
ATOM 3116 O O . LYS B 1 177 ? 113.874 43.824 -10.610 1.00 92.44 214 LYS A O 1
ATOM 3122 N N . ILE B 1 178 ? 112.693 44.701 -8.907 1.00 85.24 215 ILE A N 1
ATOM 3123 C CA . ILE B 1 178 ? 112.209 43.403 -8.449 1.00 87.58 215 ILE A CA 1
ATOM 3124 C C . ILE B 1 178 ? 110.691 43.313 -8.577 1.00 87.72 215 ILE A C 1
ATOM 3125 O O . ILE B 1 178 ? 109.991 44.321 -8.460 1.00 90.70 215 ILE A O 1
ATOM 3130 N N . LYS B 1 179 ? 110.193 42.110 -8.851 1.00 80.53 216 LYS A N 1
ATOM 3131 C CA . LYS B 1 179 ? 108.754 41.877 -8.919 1.00 77.91 216 LYS A CA 1
ATOM 3132 C C . LYS B 1 179 ? 108.362 40.785 -7.928 1.00 72.80 216 LYS A C 1
ATOM 3133 O O . LYS B 1 179 ? 109.080 39.795 -7.768 1.00 76.93 216 LYS A O 1
ATOM 3139 N N . VAL B 1 180 ? 107.239 40.975 -7.242 1.00 77.92 217 VAL A N 1
ATOM 3140 C CA . VAL B 1 180 ? 106.746 39.946 -6.332 1.00 79.99 217 VAL A CA 1
ATOM 3141 C C . VAL B 1 180 ? 106.044 38.859 -7.143 1.00 79.92 217 VAL A C 1
ATOM 3142 O O . VAL B 1 180 ? 105.196 39.147 -7.988 1.00 82.22 217 VAL A O 1
ATOM 3146 N N . VAL B 1 181 ? 106.442 37.613 -6.906 1.00 81.62 218 VAL A N 1
ATOM 3147 C CA . VAL B 1 181 ? 106.002 36.488 -7.724 1.00 84.88 218 VAL A CA 1
ATOM 3148 C C . VAL B 1 181 ? 104.713 35.890 -7.187 1.00 81.94 218 VAL A C 1
ATOM 3149 O O . VAL B 1 181 ? 103.757 35.668 -7.933 1.00 83.30 218 VAL A O 1
ATOM 3153 N N . GLU B 1 182 ? 104.699 35.629 -5.886 1.00 80.30 219 GLU A N 1
ATOM 3154 C CA . GLU B 1 182 ? 103.532 35.060 -5.231 1.00 83.85 219 GLU A CA 1
ATOM 3155 C C . GLU B 1 182 ? 103.449 35.521 -3.781 1.00 72.51 219 GLU A C 1
ATOM 3156 O O . GLU B 1 182 ? 104.466 35.627 -3.096 1.00 56.18 219 GLU A O 1
ATOM 3162 N N . LYS B 1 183 ? 102.238 35.807 -3.319 1.00 65.32 220 LYS A N 1
ATOM 3163 C CA . LYS B 1 183 ? 102.033 36.138 -1.917 1.00 66.23 220 LYS A CA 1
ATOM 3164 C C . LYS B 1 183 ? 101.908 34.859 -1.102 1.00 66.97 220 LYS A C 1
ATOM 3165 O O . LYS B 1 183 ? 101.111 33.980 -1.433 1.00 73.52 220 LYS A O 1
ATOM 3171 N N . THR B 1 184 ? 102.707 34.750 -0.045 1.00 59.62 221 THR A N 1
ATOM 3172 C CA . THR B 1 184 ? 102.658 33.584 0.829 1.00 56.23 221 THR A CA 1
ATOM 3173 C C . THR B 1 184 ? 101.287 33.464 1.486 1.00 55.25 221 THR A C 1
ATOM 3174 O O . THR B 1 184 ? 100.754 34.450 1.997 1.00 55.67 221 THR A O 1
ATOM 3178 N N . ASP B 1 185 ? 100.722 32.257 1.459 1.00 60.87 222 ASP A N 1
ATOM 3179 C CA . ASP B 1 185 ? 99.470 31.955 2.146 1.00 66.59 222 ASP A CA 1
ATOM 3180 C C . ASP B 1 185 ? 99.556 32.378 3.616 1.00 62.52 222 ASP A C 1
ATOM 3181 O O . ASP B 1 185 ? 100.458 31.952 4.343 1.00 56.67 222 ASP A O 1
ATOM 3186 N N . GLU B 1 186 ? 98.629 33.232 4.043 1.00 59.82 223 GLU A N 1
ATOM 3187 C CA . GLU B 1 186 ? 98.591 33.719 5.424 1.00 63.42 223 GLU A CA 1
ATOM 3188 C C . GLU B 1 186 ? 98.531 32.565 6.430 1.00 65.63 223 GLU A C 1
ATOM 3189 O O . GLU B 1 186 ? 99.034 32.674 7.549 1.00 61.37 223 GLU A O 1
ATOM 3195 N N . LYS B 1 187 ? 97.937 31.451 6.012 1.00 67.20 224 LYS A N 1
ATOM 3196 C CA . LYS B 1 187 ? 97.768 30.285 6.875 1.00 68.87 224 LYS A CA 1
ATOM 3197 C C . LYS B 1 187 ? 99.073 29.579 7.236 1.00 69.34 224 LYS A C 1
ATOM 3198 O O . LYS B 1 187 ? 99.098 28.745 8.140 1.00 70.81 224 LYS A O 1
ATOM 3204 N N . THR B 1 188 ? 100.150 29.905 6.529 1.00 67.59 225 THR A N 1
ATOM 3205 C CA . THR B 1 188 ? 101.382 29.119 6.624 1.00 69.07 225 THR A CA 1
ATOM 3206 C C . THR B 1 188 ? 102.466 29.707 7.536 1.00 63.05 225 THR A C 1
ATOM 3207 O O . THR B 1 188 ? 103.570 29.171 7.608 1.00 63.84 225 THR A O 1
ATOM 3211 N N . HIS B 1 189 ? 102.161 30.806 8.221 1.00 58.76 226 HIS A N 1
ATOM 3212 C CA . HIS B 1 189 ? 103.130 31.403 9.145 1.00 63.36 226 HIS A CA 1
ATOM 3213 C C . HIS B 1 189 ? 102.485 32.249 10.241 1.00 62.56 226 HIS A C 1
ATOM 3214 O O . HIS B 1 189 ? 101.294 32.554 10.182 1.00 56.66 226 HIS A O 1
ATOM 3221 N N . SER B 1 190 ? 103.287 32.609 11.241 1.00 64.01 227 SER A N 1
ATOM 3222 C CA . SER B 1 190 ? 102.839 33.467 12.333 1.00 62.89 227 SER A CA 1
ATOM 3223 C C . SER B 1 190 ? 102.474 34.853 11.816 1.00 59.58 227 SER A C 1
ATOM 3224 O O . SER B 1 190 ? 103.107 35.347 10.884 1.00 56.74 227 SER A O 1
ATOM 3227 N N . PRO B 1 191 ? 101.456 35.482 12.428 1.00 63.72 228 PRO A N 1
ATOM 3228 C CA . PRO B 1 191 ? 100.993 36.815 12.017 1.00 59.84 228 PRO A CA 1
ATOM 3229 C C . PRO B 1 191 ? 102.131 37.829 12.020 1.00 54.85 228 PRO A C 1
ATOM 3230 O O . PRO B 1 191 ? 102.803 37.983 13.044 1.00 52.95 228 PRO A O 1
ATOM 3234 N N . ILE B 1 192 ? 102.346 38.502 10.894 1.00 52.55 229 ILE A N 1
ATOM 3235 C CA . ILE B 1 192 ? 103.325 39.581 10.833 1.00 53.51 229 ILE A CA 1
ATOM 3236 C C . ILE B 1 192 ? 102.634 40.888 11.225 1.00 59.31 229 ILE A C 1
ATOM 3237 O O . ILE B 1 192 ? 102.025 41.562 10.391 1.00 66.03 229 ILE A O 1
ATOM 3242 N N . THR B 1 193 ? 102.732 41.233 12.508 1.00 51.84 230 THR A N 1
ATOM 3243 C CA . THR B 1 193 ? 101.950 42.325 13.081 1.00 49.65 230 THR A CA 1
ATOM 3244 C C . THR B 1 193 ? 102.828 43.469 13.581 1.00 50.65 230 THR A C 1
ATOM 3245 O O . THR B 1 193 ? 103.887 43.248 14.166 1.00 57.03 230 THR A O 1
ATOM 3249 N N . TYR B 1 194 ? 102.371 44.693 13.346 1.00 53.66 231 TYR A N 1
ATOM 3250 C CA . TYR B 1 194 ? 102.975 45.868 13.945 1.00 55.36 231 TYR A CA 1
ATOM 3251 C C . TYR B 1 194 ? 102.009 46.406 15.004 1.00 57.33 231 TYR A C 1
ATOM 3252 O O . TYR B 1 194 ? 101.069 47.132 14.681 1.00 57.51 231 TYR A O 1
ATOM 3261 N N . PRO B 1 195 ? 102.221 46.023 16.275 1.00 59.16 232 PRO A N 1
ATOM 3262 C CA . PRO B 1 195 ? 101.322 46.499 17.333 1.00 53.99 232 PRO A CA 1
ATOM 3263 C C . PRO B 1 195 ? 101.712 47.887 17.819 1.00 51.51 232 PRO A C 1
ATOM 3264 O O . PRO B 1 195 ? 102.875 48.281 17.682 1.00 52.39 232 PRO A O 1
ATOM 3268 N N . VAL B 1 196 ? 100.744 48.613 18.374 1.00 50.13 233 VAL A N 1
ATOM 3269 C CA . VAL B 1 196 ? 100.974 49.950 18.912 1.00 44.42 233 VAL A CA 1
ATOM 3270 C C . VAL B 1 196 ? 100.412 50.011 20.330 1.00 41.52 233 VAL A C 1
ATOM 3271 O O . VAL B 1 196 ? 99.459 49.299 20.655 1.00 42.55 233 VAL A O 1
ATOM 3275 N N . SER B 1 197 ? 101.007 50.845 21.178 1.00 36.64 234 SER A N 1
ATOM 3276 C CA . SER B 1 197 ? 100.511 51.026 22.541 1.00 44.18 234 SER A CA 1
ATOM 3277 C C . SER B 1 197 ? 100.905 52.397 23.067 1.00 44.85 234 SER A C 1
ATOM 3278 O O . SER B 1 197 ? 101.935 52.942 22.669 1.00 42.00 234 SER A O 1
ATOM 3281 N N . VAL B 1 198 ? 100.085 52.957 23.952 1.00 49.03 235 VAL A N 1
ATOM 3282 C CA . VAL B 1 198 ? 100.452 54.187 24.647 1.00 53.30 235 VAL A CA 1
ATOM 3283 C C . VAL B 1 198 ? 101.310 53.807 25.851 1.00 52.99 235 VAL A C 1
ATOM 3284 O O . VAL B 1 198 ? 100.999 52.841 26.556 1.00 50.06 235 VAL A O 1
ATOM 3288 N N . ILE B 1 199 ? 102.394 54.549 26.070 1.00 50.84 236 ILE A N 1
ATOM 3289 C CA . ILE B 1 199 ? 103.276 54.305 27.210 1.00 47.04 236 ILE A CA 1
ATOM 3290 C C . ILE B 1 199 ? 102.620 54.807 28.502 1.00 47.97 236 ILE A C 1
ATOM 3291 O O . ILE B 1 199 ? 102.060 55.904 28.533 1.00 52.20 236 ILE A O 1
ATOM 3296 N N . LYS B 1 200 ? 102.685 53.995 29.557 1.00 42.00 237 LYS A N 1
ATOM 3297 C CA . LYS B 1 200 ? 102.049 54.303 30.843 1.00 48.95 237 LYS A CA 1
ATOM 3298 C C . LYS B 1 200 ? 102.663 55.521 31.530 1.00 55.79 237 LYS A C 1
ATOM 3299 O O . LYS B 1 200 ? 101.969 56.295 32.186 1.00 62.89 237 LYS A O 1
ATOM 3305 N N . ALA B 1 201 ? 103.968 55.691 31.359 1.00 56.33 238 ALA A N 1
ATOM 3306 C CA . ALA B 1 201 ? 104.696 56.782 32.003 1.00 63.09 238 ALA A CA 1
ATOM 3307 C C . ALA B 1 201 ? 104.510 58.125 31.301 1.00 63.19 238 ALA A C 1
ATOM 3308 O O . ALA B 1 201 ? 105.053 59.139 31.741 1.00 64.63 238 ALA A O 1
ATOM 3310 N N . SER B 1 202 ? 103.756 58.127 30.205 1.00 61.94 239 SER A N 1
ATOM 3311 C CA . SER B 1 202 ? 103.549 59.340 29.412 1.00 56.41 239 SER A CA 1
ATOM 3312 C C . SER B 1 202 ? 102.832 60.439 30.192 1.00 61.79 239 SER A C 1
ATOM 3313 O O . SER B 1 202 ? 101.999 60.163 31.058 1.00 62.36 239 SER A O 1
ATOM 3316 N N . LYS B 1 203 ? 103.163 61.686 29.871 1.00 61.01 240 LYS A N 1
ATOM 3317 C CA . LYS B 1 203 ? 102.531 62.845 30.486 1.00 64.91 240 LYS A CA 1
ATOM 3318 C C . LYS B 1 203 ? 101.425 63.379 29.584 1.00 65.96 240 LYS A C 1
ATOM 3319 O O . LYS B 1 203 ? 100.775 64.374 29.898 1.00 66.57 240 LYS A O 1
ATOM 3325 N N . ASN B 1 204 ? 101.229 62.707 28.455 1.00 60.69 241 ASN A N 1
ATOM 3326 C CA . ASN B 1 204 ? 100.234 63.114 27.478 1.00 56.90 241 ASN A CA 1
ATOM 3327 C C . ASN B 1 204 ? 99.430 61.919 26.979 1.00 57.18 241 ASN A C 1
ATOM 3328 O O . ASN B 1 204 ? 99.320 61.704 25.772 1.00 59.40 241 ASN A O 1
ATOM 3333 N N . VAL B 1 205 ? 98.876 61.148 27.913 1.00 56.15 242 VAL A N 1
ATOM 3334 C CA . VAL B 1 205 ? 98.135 59.929 27.584 1.00 58.52 242 VAL A CA 1
ATOM 3335 C C . VAL B 1 205 ? 96.964 60.177 26.634 1.00 58.89 242 VAL A C 1
ATOM 3336 O O . VAL B 1 205 ? 96.869 59.542 25.581 1.00 55.90 242 VAL A O 1
ATOM 3340 N N . ASP B 1 206 ? 96.086 61.104 27.006 1.00 62.01 243 ASP A N 1
ATOM 3341 C CA . ASP B 1 206 ? 94.916 61.427 26.191 1.00 60.95 243 ASP A CA 1
ATOM 3342 C C . ASP B 1 206 ? 95.285 61.883 24.782 1.00 62.22 243 ASP A C 1
ATOM 3343 O O . ASP B 1 206 ? 94.714 61.405 23.805 1.00 59.83 243 ASP A O 1
ATOM 3348 N N . ALA B 1 207 ? 96.250 62.791 24.680 1.00 61.58 244 ALA A N 1
ATOM 3349 C CA . ALA B 1 207 ? 96.739 63.233 23.375 1.00 58.28 244 ALA A CA 1
ATOM 3350 C C . ALA B 1 207 ? 97.324 62.065 22.584 1.00 57.79 244 ALA A C 1
ATOM 3351 O O . ALA B 1 207 ? 97.151 61.980 21.368 1.00 64.52 244 ALA A O 1
ATOM 3353 N N . ALA B 1 208 ? 98.015 61.165 23.279 1.00 49.45 245 ALA A N 1
ATOM 3354 C CA . ALA B 1 208 ? 98.595 59.984 22.643 1.00 48.85 245 ALA A CA 1
ATOM 3355 C C . ALA B 1 208 ? 97.518 58.987 22.209 1.00 47.88 245 ALA A C 1
ATOM 3356 O O . ALA B 1 208 ? 97.596 58.421 21.116 1.00 44.10 245 ALA A O 1
ATOM 3358 N N . LYS B 1 209 ? 96.534 58.762 23.078 1.00 44.56 246 LYS A N 1
ATOM 3359 C CA . LYS B 1 209 ? 95.411 57.878 22.771 1.00 49.94 246 LYS A CA 1
ATOM 3360 C C . LYS B 1 209 ? 94.668 58.378 21.543 1.00 55.50 246 LYS A C 1
ATOM 3361 O O . LYS B 1 209 ? 94.283 57.602 20.669 1.00 57.00 246 LYS A O 1
ATOM 3367 N N . LYS B 1 210 ? 94.467 59.690 21.500 1.00 58.90 247 LYS A N 1
ATOM 3368 C CA . LYS B 1 210 ? 93.835 60.358 20.368 1.00 65.54 247 LYS A CA 1
ATOM 3369 C C . LYS B 1 210 ? 94.607 60.128 19.069 1.00 60.04 247 LYS A C 1
ATOM 3370 O O . LYS B 1 210 ? 94.015 59.830 18.034 1.00 64.75 247 LYS A O 1
ATOM 3376 N N . PHE B 1 211 ? 95.928 60.255 19.126 1.00 55.76 248 PHE A N 1
ATOM 3377 C CA . PHE B 1 211 ? 96.754 60.044 17.942 1.00 53.49 248 PHE A CA 1
ATOM 3378 C C . PHE B 1 211 ? 96.753 58.585 17.492 1.00 54.26 248 PHE A C 1
ATOM 3379 O O . PHE B 1 211 ? 96.754 58.294 16.293 1.00 49.78 248 PHE A O 1
ATOM 3387 N N . GLU B 1 212 ? 96.754 57.669 18.456 1.00 51.05 249 GLU A N 1
ATOM 3388 C CA . GLU B 1 212 ? 96.691 56.241 18.151 1.00 47.46 249 GLU A CA 1
ATOM 3389 C C . GLU B 1 212 ? 95.390 55.928 17.416 1.00 45.35 249 GLU A C 1
ATOM 3390 O O . GLU B 1 212 ? 95.375 55.163 16.449 1.00 42.99 249 GLU A O 1
ATOM 3396 N N . GLU B 1 213 ? 94.302 56.542 17.872 1.00 52.38 250 GLU A N 1
ATOM 3397 C CA . GLU B 1 213 ? 93.007 56.389 17.220 1.00 58.09 250 GLU A CA 1
ATOM 3398 C C . GLU B 1 213 ? 93.026 56.848 15.765 1.00 49.81 250 GLU A C 1
ATOM 3399 O O . GLU B 1 213 ? 92.306 56.303 14.937 1.00 53.10 250 GLU A O 1
ATOM 3405 N N . PHE B 1 214 ? 93.858 57.839 15.459 1.00 46.66 251 PHE A N 1
ATOM 3406 C CA . PHE B 1 214 ? 94.039 58.288 14.081 1.00 52.82 251 PHE A CA 1
ATOM 3407 C C . PHE B 1 214 ? 94.698 57.198 13.239 1.00 46.85 251 PHE A C 1
ATOM 3408 O O . PHE B 1 214 ? 94.290 56.944 12.107 1.00 50.31 251 PHE A O 1
ATOM 3416 N N . LEU B 1 215 ? 95.722 56.566 13.804 1.00 48.33 252 LEU A N 1
ATOM 3417 C CA . LEU B 1 215 ? 96.403 55.453 13.157 1.00 50.64 252 LEU A CA 1
ATOM 3418 C C . LEU B 1 215 ? 95.429 54.299 12.941 1.00 50.40 252 LEU A C 1
ATOM 3419 O O . LEU B 1 215 ? 95.422 53.665 11.888 1.00 51.05 252 LEU A O 1
ATOM 3424 N N . LEU B 1 216 ? 94.599 54.048 13.950 1.00 50.76 253 LEU A N 1
ATOM 3425 C CA . LEU B 1 216 ? 93.621 52.962 13.920 1.00 52.90 253 LEU A CA 1
ATOM 3426 C C . LEU B 1 216 ? 92.377 53.293 13.093 1.00 59.68 253 LEU A C 1
ATOM 3427 O O . LEU B 1 216 ? 91.487 52.457 12.942 1.00 63.02 253 LEU A O 1
ATOM 3432 N N . SER B 1 217 ? 92.316 54.506 12.552 1.00 64.48 254 SER A N 1
ATOM 3433 C CA . SER B 1 217 ? 91.139 54.946 11.805 1.00 66.36 254 SER A CA 1
ATOM 3434 C C . SER B 1 217 ? 91.313 54.837 10.296 1.00 66.94 254 SER A C 1
ATOM 3435 O O . SER B 1 217 ? 92.434 54.689 9.806 1.00 66.75 254 SER A O 1
ATOM 3438 N N . GLU B 1 218 ? 90.198 54.926 9.573 1.00 55.29 255 GLU A N 1
ATOM 3439 C CA . GLU B 1 218 ? 90.176 54.715 8.127 1.00 61.00 255 GLU A CA 1
ATOM 3440 C C . GLU B 1 218 ? 91.189 55.568 7.365 1.00 63.36 255 GLU A C 1
ATOM 3441 O O . GLU B 1 218 ? 91.742 55.132 6.356 1.00 68.45 255 GLU A O 1
ATOM 3447 N N . SER B 1 219 ? 91.440 56.776 7.856 1.00 60.97 256 SER A N 1
ATOM 3448 C CA . SER B 1 219 ? 92.396 57.659 7.206 1.00 61.36 256 SER A CA 1
ATOM 3449 C C . SER B 1 219 ? 93.828 57.191 7.432 1.00 58.01 256 SER A C 1
ATOM 3450 O O . SER B 1 219 ? 94.630 57.175 6.502 1.00 63.24 256 SER A O 1
ATOM 3453 N N . GLY B 1 220 ? 94.147 56.812 8.665 1.00 50.68 257 GLY A N 1
ATOM 3454 C CA . GLY B 1 220 ? 95.461 56.281 8.971 1.00 53.10 257 GLY A CA 1
ATOM 3455 C C . GLY B 1 220 ? 95.693 54.940 8.298 1.00 59.19 257 GLY A C 1
ATOM 3456 O O . GLY B 1 220 ? 96.765 54.695 7.744 1.00 54.83 257 GLY A O 1
ATOM 3457 N N . GLN B 1 221 ? 94.683 54.074 8.353 1.00 60.89 258 GLN A N 1
ATOM 3458 C CA . GLN B 1 221 ? 94.725 52.770 7.698 1.00 53.70 258 GLN A CA 1
ATOM 3459 C C . GLN B 1 221 ? 94.992 52.880 6.205 1.00 62.14 258 GLN A C 1
ATOM 3460 O O . GLN B 1 221 ? 95.816 52.148 5.662 1.00 63.25 258 GLN A O 1
ATOM 3466 N N . LYS B 1 222 ? 94.281 53.787 5.543 1.00 61.86 259 LYS A N 1
ATOM 3467 C CA . LYS B 1 222 ? 94.433 53.974 4.102 1.00 62.05 259 LYS A CA 1
ATOM 3468 C C . LYS B 1 222 ? 95.822 54.513 3.742 1.00 57.93 259 LYS A C 1
ATOM 3469 O O . LYS B 1 222 ? 96.318 54.285 2.638 1.00 59.40 259 LYS A O 1
ATOM 3475 N N . ILE B 1 223 ? 96.444 55.221 4.682 1.00 53.96 260 ILE A N 1
ATOM 3476 C CA . ILE B 1 223 ? 97.799 55.735 4.499 1.00 60.47 260 ILE A CA 1
ATOM 3477 C C . ILE B 1 223 ? 98.839 54.610 4.569 1.00 62.61 260 ILE A C 1
ATOM 3478 O O . ILE B 1 223 ? 99.731 54.529 3.724 1.00 72.12 260 ILE A O 1
ATOM 3483 N N . PHE B 1 224 ? 98.723 53.744 5.574 1.00 53.58 261 PHE A N 1
ATOM 3484 C CA . PHE B 1 224 ? 99.616 52.597 5.700 1.00 58.51 261 PHE A CA 1
ATOM 3485 C C . PHE B 1 224 ? 99.517 51.694 4.468 1.00 60.59 261 PHE A C 1
ATOM 3486 O O . PHE B 1 224 ? 100.519 51.141 4.013 1.00 64.39 261 PHE A O 1
ATOM 3494 N N . GLU B 1 225 ? 98.305 51.561 3.932 1.00 55.74 262 GLU A N 1
ATOM 3495 C CA . GLU B 1 225 ? 98.054 50.719 2.765 1.00 54.77 262 GLU A CA 1
ATOM 3496 C C . GLU B 1 225 ? 98.702 51.261 1.489 1.00 58.46 262 GLU A C 1
ATOM 3497 O O . GLU B 1 225 ? 98.893 50.529 0.522 1.00 66.90 262 GLU A O 1
ATOM 3503 N N . GLU B 1 226 ? 99.040 52.546 1.489 1.00 64.67 263 GLU A N 1
ATOM 3504 C CA . GLU B 1 226 ? 99.703 53.154 0.337 1.00 70.77 263 GLU A CA 1
ATOM 3505 C C . GLU B 1 226 ? 101.176 52.768 0.289 1.00 62.40 263 GLU A C 1
ATOM 3506 O O . GLU B 1 226 ? 101.838 52.937 -0.733 1.00 66.11 263 GLU A O 1
ATOM 3512 N N . PHE B 1 227 ? 101.683 52.239 1.395 1.00 54.44 264 PHE A N 1
ATOM 3513 C CA . PHE B 1 227 ? 103.082 51.846 1.468 1.00 62.15 264 PHE A CA 1
ATOM 3514 C C . PHE B 1 227 ? 103.277 50.336 1.627 1.00 62.51 264 PHE A C 1
ATOM 3515 O O . PHE B 1 227 ? 104.332 49.883 2.077 1.00 59.10 264 PHE A O 1
ATOM 3523 N N . GLY B 1 228 ? 102.259 49.564 1.251 1.00 60.68 265 GLY A N 1
ATOM 3524 C CA . GLY B 1 228 ? 102.374 48.115 1.201 1.00 63.81 265 GLY A CA 1
ATOM 3525 C C . GLY B 1 228 ? 101.880 47.355 2.421 1.00 58.70 265 GLY A C 1
ATOM 3526 O O . GLY B 1 228 ? 101.772 46.127 2.391 1.00 62.93 265 GLY A O 1
ATOM 3527 N N . TYR B 1 229 ? 101.585 48.071 3.500 1.00 50.33 266 TYR A N 1
ATOM 3528 C CA . TYR B 1 229 ? 101.075 47.431 4.709 1.00 51.28 266 TYR A CA 1
ATOM 3529 C C . TYR B 1 229 ? 99.608 47.041 4.550 1.00 60.97 266 TYR A C 1
ATOM 3530 O O . TYR B 1 229 ? 98.932 47.511 3.633 1.00 67.25 266 TYR A O 1
ATOM 3539 N N . LYS B 1 230 ? 99.115 46.185 5.441 1.00 60.45 267 LYS A N 1
ATOM 3540 C CA . LYS B 1 230 ? 97.800 45.578 5.243 1.00 66.30 267 LYS A CA 1
ATOM 3541 C C . LYS B 1 230 ? 96.859 45.690 6.436 1.00 60.49 267 LYS A C 1
ATOM 3542 O O . LYS B 1 230 ? 97.290 45.898 7.568 1.00 55.84 267 LYS A O 1
ATOM 3548 N N . LYS B 1 231 ? 95.567 45.527 6.163 1.00 64.70 268 LYS A N 1
ATOM 3549 C CA . LYS B 1 231 ? 94.531 45.602 7.185 1.00 69.88 268 LYS A CA 1
ATOM 3550 C C . LYS B 1 231 ? 94.690 44.463 8.189 1.00 71.65 268 LYS A C 1
ATOM 3551 O O . LYS B 1 231 ? 94.987 43.331 7.806 1.00 76.96 268 LYS A O 1
ATOM 3557 N N . VAL B 1 232 ? 94.506 44.762 9.472 1.00 67.79 269 VAL A N 1
ATOM 3558 C CA . VAL B 1 232 ? 94.546 43.730 10.509 1.00 64.88 269 VAL A CA 1
ATOM 3559 C C . VAL B 1 232 ? 93.314 42.830 10.400 1.00 76.31 269 VAL A C 1
ATOM 3560 O O . VAL B 1 232 ? 92.195 43.322 10.264 1.00 79.14 269 VAL A O 1
ATOM 3564 N N . GLU B 1 233 ? 93.531 41.517 10.447 1.00 90.08 270 GLU A N 1
ATOM 3565 C CA . GLU B 1 233 ? 92.454 40.542 10.304 1.00 101.46 270 GLU A CA 1
ATOM 3566 C C . GLU B 1 233 ? 91.407 40.712 11.400 1.00 102.40 270 GLU A C 1
ATOM 3567 O O . GLU B 1 233 ? 90.454 41.473 11.247 1.00 105.19 270 GLU A O 1
ATOM 3573 N N . SER C 1 5 ? 69.061 51.873 49.139 0.72 66.87 42 SER B N 1
ATOM 3574 C CA . SER C 1 5 ? 69.612 52.430 47.912 0.72 68.49 42 SER B CA 1
ATOM 3575 C C . SER C 1 5 ? 68.847 53.696 47.548 0.72 60.75 42 SER B C 1
ATOM 3576 O O . SER C 1 5 ? 67.767 53.636 46.958 0.72 64.79 42 SER B O 1
ATOM 3579 N N . VAL C 1 6 ? 69.409 54.844 47.914 1.00 127.02 43 VAL B N 1
ATOM 3580 C CA . VAL C 1 6 ? 68.737 56.119 47.701 1.00 114.22 43 VAL B CA 1
ATOM 3581 C C . VAL C 1 6 ? 69.485 56.980 46.690 1.00 102.12 43 VAL B C 1
ATOM 3582 O O . VAL C 1 6 ? 70.696 57.184 46.808 1.00 98.66 43 VAL B O 1
ATOM 3586 N N . GLU C 1 7 ? 68.761 57.483 45.696 0.81 93.42 44 GLU B N 1
ATOM 3587 C CA . GLU C 1 7 ? 69.336 58.435 44.757 0.81 90.70 44 GLU B CA 1
ATOM 3588 C C . GLU C 1 7 ? 69.066 59.853 45.246 0.81 87.61 44 GLU B C 1
ATOM 3589 O O . GLU C 1 7 ? 67.939 60.194 45.615 0.81 83.72 44 GLU B O 1
ATOM 3595 N N . LEU C 1 8 ? 70.114 60.668 45.277 1.00 85.90 45 LEU B N 1
ATOM 3596 C CA . LEU C 1 8 ? 69.979 62.068 45.659 1.00 82.43 45 LEU B CA 1
ATOM 3597 C C . LEU C 1 8 ? 70.204 62.961 44.446 1.00 77.02 45 LEU B C 1
ATOM 3598 O O . LEU C 1 8 ? 71.216 62.841 43.751 1.00 69.50 45 LEU B O 1
ATOM 3603 N N . ASN C 1 9 ? 69.244 63.840 44.181 1.00 81.72 46 ASN B N 1
ATOM 3604 C CA . ASN C 1 9 ? 69.386 64.814 43.109 1.00 83.42 46 ASN B CA 1
ATOM 3605 C C . ASN C 1 9 ? 69.926 66.120 43.676 1.00 84.99 46 ASN B C 1
ATOM 3606 O O . ASN C 1 9 ? 69.299 66.742 44.538 1.00 84.47 46 ASN B O 1
ATOM 3611 N N . ILE C 1 10 ? 71.101 66.524 43.206 0.95 85.32 47 ILE B N 1
ATOM 3612 C CA . ILE C 1 10 ? 71.743 67.728 43.713 0.95 84.16 47 ILE B CA 1
ATOM 3613 C C . ILE C 1 10 ? 71.949 68.772 42.623 0.95 83.68 47 ILE B C 1
ATOM 3614 O O . ILE C 1 10 ? 72.613 68.520 41.614 0.95 86.89 47 ILE B O 1
ATOM 3619 N N . SER C 1 11 ? 71.352 69.940 42.835 1.00 79.33 48 SER B N 1
ATOM 3620 C CA . SER C 1 11 ? 71.550 71.087 41.964 1.00 72.51 48 SER B CA 1
ATOM 3621 C C . SER C 1 11 ? 72.546 72.032 42.625 1.00 68.45 48 SER B C 1
ATOM 3622 O O . SER C 1 11 ? 72.309 72.519 43.732 1.00 67.86 48 SER B O 1
ATOM 3625 N N . ALA C 1 12 ? 73.667 72.277 41.953 1.00 65.16 49 ALA B N 1
ATOM 3626 C CA . ALA C 1 12 ? 74.732 73.101 42.516 1.00 60.30 49 ALA B CA 1
ATOM 3627 C C . ALA C 1 12 ? 75.315 74.034 41.471 1.00 62.16 49 ALA B C 1
ATOM 3628 O O . ALA C 1 12 ? 75.331 73.711 40.286 1.00 62.54 49 ALA B O 1
ATOM 3630 N N . ALA C 1 13 ? 75.807 75.188 41.916 1.00 63.00 50 ALA B N 1
ATOM 3631 C CA . ALA C 1 13 ? 76.526 76.098 41.032 1.00 59.69 50 ALA B CA 1
ATOM 3632 C C . ALA C 1 13 ? 77.739 75.385 40.449 1.00 64.02 50 ALA B C 1
ATOM 3633 O O . ALA C 1 13 ? 78.373 74.579 41.129 1.00 69.31 50 ALA B O 1
ATOM 3635 N N . ALA C 1 14 ? 78.079 75.699 39.203 1.00 66.02 51 ALA B N 1
ATOM 3636 C CA . ALA C 1 14 ? 79.191 75.032 38.526 1.00 71.33 51 ALA B CA 1
ATOM 3637 C C . ALA C 1 14 ? 80.566 75.373 39.108 1.00 72.65 51 ALA B C 1
ATOM 3638 O O . ALA C 1 14 ? 81.585 74.873 38.633 1.00 74.65 51 ALA B O 1
ATOM 3640 N N . SER C 1 15 ? 80.591 76.228 40.127 1.00 73.94 52 SER B N 1
ATOM 3641 C CA . SER C 1 15 ? 81.825 76.547 40.833 1.00 79.85 52 SER B CA 1
ATOM 3642 C C . SER C 1 15 ? 82.351 75.323 41.572 1.00 88.81 52 SER B C 1
ATOM 3643 O O . SER C 1 15 ? 83.555 75.068 41.598 1.00 96.20 52 SER B O 1
ATOM 3646 N N . LEU C 1 16 ? 81.434 74.569 42.171 1.00 85.73 53 LEU B N 1
ATOM 3647 C CA . LEU C 1 16 ? 81.790 73.510 43.109 1.00 83.47 53 LEU B CA 1
ATOM 3648 C C . LEU C 1 16 ? 82.128 72.165 42.463 1.00 90.81 53 LEU B C 1
ATOM 3649 O O . LEU C 1 16 ? 82.494 71.225 43.167 1.00 96.60 53 LEU B O 1
ATOM 3654 N N . LYS C 1 17 ? 82.018 72.083 41.137 1.00 87.75 54 LYS B N 1
ATOM 3655 C CA . LYS C 1 17 ? 82.137 70.808 40.415 1.00 87.47 54 LYS B CA 1
ATOM 3656 C C . LYS C 1 17 ? 83.359 69.965 40.784 1.00 91.32 54 LYS B C 1
ATOM 3657 O O . LYS C 1 17 ? 83.235 68.769 41.054 1.00 94.36 54 LYS B O 1
ATOM 3663 N N . GLU C 1 18 ? 84.533 70.587 40.799 0.54 86.83 55 GLU B N 1
ATOM 3664 C CA . GLU C 1 18 ? 85.763 69.863 41.096 1.00 82.39 55 GLU B CA 1
ATOM 3665 C C . GLU C 1 18 ? 85.807 69.432 42.561 1.00 81.40 55 GLU B C 1
ATOM 3666 O O . GLU C 1 18 ? 86.330 68.369 42.887 0.85 84.12 55 GLU B O 1
ATOM 3672 N N . ALA C 1 19 ? 85.245 70.257 43.438 1.00 78.86 56 ALA B N 1
ATOM 3673 C CA . ALA C 1 19 ? 85.195 69.943 44.863 1.00 79.75 56 ALA B CA 1
ATOM 3674 C C . ALA C 1 19 ? 84.195 68.827 45.146 1.00 77.87 56 ALA B C 1
ATOM 3675 O O . ALA C 1 19 ? 84.471 67.913 45.925 1.00 74.98 56 ALA B O 1
ATOM 3685 N N . ALA C 1 21 ? 83.294 66.511 43.239 1.00 90.01 58 ALA B N 1
ATOM 3686 C CA . ALA C 1 21 ? 83.790 65.246 42.708 1.00 91.03 58 ALA B CA 1
ATOM 3687 C C . ALA C 1 21 ? 84.582 64.496 43.773 1.00 96.99 58 ALA B C 1
ATOM 3688 O O . ALA C 1 21 ? 84.667 63.267 43.749 1.00 98.75 58 ALA B O 1
ATOM 3690 N N . LYS C 1 22 ? 85.167 65.244 44.703 1.00 96.63 59 LYS B N 1
ATOM 3691 C CA . LYS C 1 22 ? 85.876 64.653 45.834 1.00 99.34 59 LYS B CA 1
ATOM 3692 C C . LYS C 1 22 ? 84.912 64.399 46.998 1.00 101.11 59 LYS B C 1
ATOM 3693 O O . LYS C 1 22 ? 85.159 63.538 47.843 1.00 110.26 59 LYS B O 1
ATOM 3699 N N . ILE C 1 23 ? 83.811 65.146 47.027 1.00 90.38 60 ILE B N 1
ATOM 3700 C CA . ILE C 1 23 ? 82.759 64.929 48.015 1.00 92.14 60 ILE B CA 1
ATOM 3701 C C . ILE C 1 23 ? 82.018 63.623 47.721 1.00 95.26 60 ILE B C 1
ATOM 3702 O O . ILE C 1 23 ? 81.769 62.823 48.625 1.00 98.79 60 ILE B O 1
ATOM 3707 N N . GLU C 1 24 ? 81.678 63.415 46.451 1.00 95.32 61 GLU B N 1
ATOM 3708 C CA . GLU C 1 24 ? 80.962 62.217 46.016 1.00 100.09 61 GLU B CA 1
ATOM 3709 C C . GLU C 1 24 ? 81.678 60.913 46.378 1.00 109.13 61 GLU B C 1
ATOM 3710 O O . GLU C 1 24 ? 81.075 60.008 46.955 1.00 110.85 61 GLU B O 1
ATOM 3716 N N . GLU C 1 25 ? 82.961 60.821 46.039 1.00 115.53 62 GLU B N 1
ATOM 3717 C CA . GLU C 1 25 ? 83.724 59.597 46.278 1.00 120.74 62 GLU B CA 1
ATOM 3718 C C . GLU C 1 25 ? 83.988 59.367 47.766 1.00 125.50 62 GLU B C 1
ATOM 3719 O O . GLU C 1 25 ? 84.234 58.238 48.188 1.00 134.22 62 GLU B O 1
ATOM 3725 N N . GLU C 1 26 ? 83.927 60.438 48.555 1.00 121.04 63 GLU B N 1
ATOM 3726 C CA . GLU C 1 26 ? 84.104 60.343 50.004 1.00 124.74 63 GLU B CA 1
ATOM 3727 C C . GLU C 1 26 ? 82.806 59.956 50.707 1.00 118.05 63 GLU B C 1
ATOM 3728 O O . GLU C 1 26 ? 82.818 59.172 51.655 1.00 121.30 63 GLU B O 1
ATOM 3734 N N . TYR C 1 27 ? 81.689 60.513 50.247 1.00 107.47 64 TYR B N 1
ATOM 3735 C CA . TYR C 1 27 ? 80.384 60.163 50.798 1.00 105.79 64 TYR B CA 1
ATOM 3736 C C . TYR C 1 27 ? 80.059 58.717 50.450 1.00 106.62 64 TYR B C 1
ATOM 3737 O O . TYR C 1 27 ? 79.281 58.061 51.140 1.00 102.81 64 TYR B O 1
ATOM 3746 N N . LYS C 1 28 ? 80.661 58.237 49.366 1.00 109.07 65 LYS B N 1
ATOM 3747 C CA . LYS C 1 28 ? 80.587 56.833 48.981 1.00 110.26 65 LYS B CA 1
ATOM 3748 C C . LYS C 1 28 ? 81.234 55.961 50.056 1.00 106.24 65 LYS B C 1
ATOM 3749 O O . LYS C 1 28 ? 80.780 54.849 50.323 1.00 105.20 65 LYS B O 1
ATOM 3755 N N . LYS C 1 29 ? 82.299 56.473 50.669 1.00 106.80 66 LYS B N 1
ATOM 3756 C CA . LYS C 1 29 ? 82.946 55.793 51.789 1.00 115.56 66 LYS B CA 1
ATOM 3757 C C . LYS C 1 29 ? 82.075 55.862 53.041 1.00 118.92 66 LYS B C 1
ATOM 3758 O O . LYS C 1 29 ? 81.861 54.858 53.718 1.00 121.84 66 LYS B O 1
ATOM 3764 N N . VAL C 1 30 ? 81.585 57.062 53.343 1.00 118.55 67 VAL B N 1
ATOM 3765 C CA . VAL C 1 30 ? 80.744 57.295 54.512 1.00 117.23 67 VAL B CA 1
ATOM 3766 C C . VAL C 1 30 ? 79.405 56.573 54.396 1.00 112.53 67 VAL B C 1
ATOM 3767 O O . VAL C 1 30 ? 78.923 55.981 55.361 1.00 113.77 67 VAL B O 1
ATOM 3771 N N . ASP C 1 31 ? 78.810 56.631 53.208 1.00 112.61 68 ASP B N 1
ATOM 3772 C CA . ASP C 1 31 ? 77.542 55.957 52.943 1.00 118.54 68 ASP B CA 1
ATOM 3773 C C . ASP C 1 31 ? 77.626 55.187 51.629 1.00 119.14 68 ASP B C 1
ATOM 3774 O O . ASP C 1 31 ? 77.725 55.784 50.556 1.00 117.12 68 ASP B O 1
ATOM 3779 N N . SER C 1 32 ? 77.583 53.862 51.719 0.74 121.05 69 SER B N 1
ATOM 3780 C CA . SER C 1 32 ? 77.777 53.006 50.554 0.74 117.65 69 SER B CA 1
ATOM 3781 C C . SER C 1 32 ? 76.583 52.987 49.600 0.74 112.94 69 SER B C 1
ATOM 3782 O O . SER C 1 32 ? 76.755 52.922 48.382 0.74 109.51 69 SER B O 1
ATOM 3785 N N . ASN C 1 33 ? 75.376 53.058 50.152 0.88 112.07 70 ASN B N 1
ATOM 3786 C CA . ASN C 1 33 ? 74.172 52.842 49.351 0.88 107.83 70 ASN B CA 1
ATOM 3787 C C . ASN C 1 33 ? 73.405 54.100 48.949 0.88 100.61 70 ASN B C 1
ATOM 3788 O O . ASN C 1 33 ? 72.191 54.054 48.762 0.88 96.66 70 ASN B O 1
ATOM 3793 N N . VAL C 1 34 ? 74.105 55.219 48.807 0.99 97.93 71 VAL B N 1
ATOM 3794 C CA . VAL C 1 34 ? 73.472 56.431 48.299 0.99 97.69 71 VAL B CA 1
ATOM 3795 C C . VAL C 1 34 ? 74.085 56.868 46.968 0.99 98.55 71 VAL B C 1
ATOM 3796 O O . VAL C 1 34 ? 75.301 57.027 46.856 0.99 102.03 71 VAL B O 1
ATOM 3800 N N . LYS C 1 35 ? 73.236 57.049 45.959 0.86 93.54 72 LYS B N 1
ATOM 3801 C CA . LYS C 1 35 ? 73.700 57.481 44.647 0.86 91.09 72 LYS B CA 1
ATOM 3802 C C . LYS C 1 35 ? 73.595 58.993 44.505 0.86 90.39 72 LYS B C 1
ATOM 3803 O O . LYS C 1 35 ? 72.496 59.552 44.490 0.86 90.00 72 LYS B O 1
ATOM 3809 N N . LEU C 1 36 ? 74.742 59.654 44.402 1.00 88.08 73 LEU B N 1
ATOM 3810 C CA . LEU C 1 36 ? 74.770 61.099 44.219 1.00 84.63 73 LEU B CA 1
ATOM 3811 C C . LEU C 1 36 ? 74.851 61.466 42.737 1.00 85.20 73 LEU B C 1
ATOM 3812 O O . LEU C 1 36 ? 75.818 61.128 42.051 1.00 84.63 73 LEU B O 1
ATOM 3817 N N . THR C 1 37 ? 73.820 62.148 42.249 1.00 88.00 74 THR B N 1
ATOM 3818 C CA . THR C 1 37 ? 73.821 62.689 40.893 1.00 91.57 74 THR B CA 1
ATOM 3819 C C . THR C 1 37 ? 73.810 64.215 40.960 1.00 89.24 74 THR B C 1
ATOM 3820 O O . THR C 1 37 ? 72.813 64.818 41.360 1.00 87.40 74 THR B O 1
ATOM 3824 N N . VAL C 1 38 ? 74.919 64.841 40.581 1.00 85.57 75 VAL B N 1
ATOM 3825 C CA . VAL C 1 38 ? 75.032 66.289 40.716 1.00 79.31 75 VAL B CA 1
ATOM 3826 C C . VAL C 1 38 ? 74.711 67.008 39.412 1.00 78.57 75 VAL B C 1
ATOM 3827 O O . VAL C 1 38 ? 75.375 66.794 38.395 1.00 75.88 75 VAL B O 1
ATOM 3831 N N . ASN C 1 39 ? 73.686 67.854 39.449 1.00 80.76 76 ASN B N 1
ATOM 3832 C CA . ASN C 1 39 ? 73.341 68.689 38.305 1.00 78.11 76 ASN B CA 1
ATOM 3833 C C . ASN C 1 39 ? 73.946 70.083 38.455 1.00 74.33 76 ASN B C 1
ATOM 3834 O O . ASN C 1 39 ? 73.716 70.764 39.457 1.00 70.93 76 ASN B O 1
ATOM 3839 N N . TYR C 1 40 ? 74.720 70.503 37.459 1.00 75.80 77 TYR B N 1
ATOM 3840 C CA . TYR C 1 40 ? 75.348 71.818 37.487 1.00 75.76 77 TYR B CA 1
ATOM 3841 C C . TYR C 1 40 ? 74.687 72.778 36.506 1.00 72.59 77 TYR B C 1
ATOM 3842 O O . TYR C 1 40 ? 74.544 72.473 35.320 1.00 75.22 77 TYR B O 1
ATOM 3851 N N . GLY C 1 41 ? 74.285 73.939 37.010 1.00 62.95 78 GLY B N 1
ATOM 3852 C CA . GLY C 1 41 ? 73.718 74.976 36.170 1.00 63.71 78 GLY B CA 1
ATOM 3853 C C . GLY C 1 41 ? 73.906 76.342 36.795 1.00 62.07 78 GLY B C 1
ATOM 3854 O O . GLY C 1 41 ? 74.518 76.466 37.858 1.00 63.10 78 GLY B O 1
ATOM 3855 N N . ALA C 1 42 ? 73.395 77.374 36.130 1.00 61.28 79 ALA B N 1
ATOM 3856 C CA . ALA C 1 42 ? 73.353 78.709 36.722 1.00 53.85 79 ALA B CA 1
ATOM 3857 C C . ALA C 1 42 ? 72.347 78.691 37.865 1.00 49.64 79 ALA B C 1
ATOM 3858 O O . ALA C 1 42 ? 71.285 78.076 37.747 1.00 50.50 79 ALA B O 1
ATOM 3860 N N . SER C 1 43 ? 72.674 79.367 38.962 1.00 47.48 80 SER B N 1
ATOM 3861 C CA . SER C 1 43 ? 71.817 79.359 40.142 1.00 54.52 80 SER B CA 1
ATOM 3862 C C . SER C 1 43 ? 70.408 79.857 39.836 1.00 57.63 80 SER B C 1
ATOM 3863 O O . SER C 1 43 ? 69.436 79.392 40.434 1.00 57.54 80 SER B O 1
ATOM 3866 N N . GLY C 1 44 ? 70.303 80.792 38.897 1.00 55.70 81 GLY B N 1
ATOM 3867 C CA . GLY C 1 44 ? 69.015 81.325 38.495 1.00 56.47 81 GLY B CA 1
ATOM 3868 C C . GLY C 1 44 ? 68.159 80.312 37.760 1.00 60.40 81 GLY B C 1
ATOM 3869 O O . GLY C 1 44 ? 66.936 80.309 37.900 1.00 67.24 81 GLY B O 1
ATOM 3870 N N . SER C 1 45 ? 68.798 79.450 36.975 1.00 60.34 82 SER B N 1
ATOM 3871 C CA . SER C 1 45 ? 68.069 78.444 36.210 1.00 56.16 82 SER B CA 1
ATOM 3872 C C . SER C 1 45 ? 67.690 77.244 37.069 1.00 54.75 82 SER B C 1
ATOM 3873 O O . SER C 1 45 ? 66.658 76.615 36.842 1.00 57.48 82 SER B O 1
ATOM 3876 N N . LEU C 1 46 ? 68.530 76.923 38.047 1.00 57.70 83 LEU B N 1
ATOM 3877 C CA . LEU C 1 46 ? 68.222 75.853 38.989 1.00 56.27 83 LEU B CA 1
ATOM 3878 C C . LEU C 1 46 ? 67.052 76.271 39.874 1.00 53.90 83 LEU B C 1
ATOM 3879 O O . LEU C 1 46 ? 66.212 75.451 40.244 1.00 55.37 83 LEU B O 1
ATOM 3884 N N . GLN C 1 47 ? 67.006 77.559 40.198 1.00 50.85 84 GLN B N 1
ATOM 3885 C CA . GLN C 1 47 ? 65.906 78.140 40.958 1.00 50.74 84 GLN B CA 1
ATOM 3886 C C . GLN C 1 47 ? 64.583 77.946 40.222 1.00 51.62 84 GLN B C 1
ATOM 3887 O O . GLN C 1 47 ? 63.581 77.558 40.824 1.00 53.57 84 GLN B O 1
ATOM 3893 N N . GLN C 1 48 ? 64.591 78.210 38.917 1.00 50.55 85 GLN B N 1
ATOM 3894 C CA . GLN C 1 48 ? 63.388 78.100 38.096 1.00 55.27 85 GLN B CA 1
ATOM 3895 C C . GLN C 1 48 ? 62.878 76.668 38.040 1.00 58.40 85 GLN B C 1
ATOM 3896 O O . GLN C 1 48 ? 61.676 76.430 38.129 1.00 60.10 85 GLN B O 1
ATOM 3902 N N . GLN C 1 49 ? 63.794 75.720 37.882 1.00 58.50 86 GLN B N 1
ATOM 3903 C CA . GLN C 1 49 ? 63.427 74.310 37.867 1.00 56.87 86 GLN B CA 1
ATOM 3904 C C . GLN C 1 49 ? 62.748 73.921 39.175 1.00 55.05 86 GLN B C 1
ATOM 3905 O O . GLN C 1 49 ? 61.707 73.271 39.169 1.00 59.65 86 GLN B O 1
ATOM 3911 N N . ILE C 1 50 ? 63.331 74.346 40.291 1.00 50.19 87 ILE B N 1
ATOM 3912 C CA . ILE C 1 50 ? 62.749 74.102 41.607 1.00 54.79 87 ILE B CA 1
ATOM 3913 C C . ILE C 1 50 ? 61.356 74.731 41.733 1.00 56.43 87 ILE B C 1
ATOM 3914 O O . ILE C 1 50 ? 60.463 74.153 42.356 1.00 64.78 87 ILE B O 1
ATOM 3919 N N . GLU C 1 51 ? 61.170 75.900 41.121 1.00 49.99 88 GLU B N 1
ATOM 3920 C CA . GLU C 1 51 ? 59.890 76.609 41.164 1.00 51.30 88 GLU B CA 1
ATOM 3921 C C . GLU C 1 51 ? 58.783 75.929 40.360 1.00 50.06 88 GLU B C 1
ATOM 3922 O O . GLU C 1 51 ? 57.605 76.097 40.660 1.00 55.13 88 GLU B O 1
ATOM 3928 N N . GLN C 1 52 ? 59.164 75.179 39.332 1.00 68.82 89 GLN B N 1
ATOM 3929 C CA . GLN C 1 52 ? 58.196 74.482 38.487 1.00 96.75 89 GLN B CA 1
ATOM 3930 C C . GLN C 1 52 ? 57.668 73.215 39.153 1.00 96.44 89 GLN B C 1
ATOM 3931 O O . GLN C 1 52 ? 56.735 72.584 38.659 1.00 106.02 89 GLN B O 1
ATOM 3937 N N . GLY C 1 53 ? 58.270 72.850 40.279 1.00 93.50 90 GLY B N 1
ATOM 3938 C CA . GLY C 1 53 ? 57.874 71.654 41.000 1.00 97.34 90 GLY B CA 1
ATOM 3939 C C . GLY C 1 53 ? 58.767 70.470 40.677 1.00 100.63 90 GLY B C 1
ATOM 3940 O O . GLY C 1 53 ? 58.529 69.363 41.155 1.00 105.54 90 GLY B O 1
ATOM 3941 N N . ALA C 1 54 ? 59.793 70.707 39.860 1.00 97.76 91 ALA B N 1
ATOM 3942 C CA . ALA C 1 54 ? 60.750 69.668 39.495 1.00 98.94 91 ALA B CA 1
ATOM 3943 C C . ALA C 1 54 ? 61.373 69.062 40.743 1.00 97.73 91 ALA B C 1
ATOM 3944 O O . ALA C 1 54 ? 61.512 69.731 41.767 1.00 94.30 91 ALA B O 1
ATOM 3946 N N . PRO C 1 55 ? 61.758 67.782 40.664 1.00 98.60 92 PRO B N 1
ATOM 3947 C CA . PRO C 1 55 ? 62.165 67.100 41.895 1.00 96.58 92 PRO B CA 1
ATOM 3948 C C . PRO C 1 55 ? 63.672 67.157 42.184 1.00 90.79 92 PRO B C 1
ATOM 3949 O O . PRO C 1 55 ? 64.472 66.517 41.504 1.00 96.02 92 PRO B O 1
ATOM 3953 N N A CYS C 1 56 ? 64.029 67.921 43.212 0.55 85.28 93 CYS B N 1
ATOM 3954 N N B CYS C 1 56 ? 64.070 67.959 43.163 0.45 85.26 93 CYS B N 1
ATOM 3955 C CA A CYS C 1 56 ? 65.398 68.032 43.702 0.55 83.12 93 CYS B CA 1
ATOM 3956 C CA B CYS C 1 56 ? 65.427 67.851 43.682 0.45 83.16 93 CYS B CA 1
ATOM 3957 C C A CYS C 1 56 ? 65.365 67.947 45.222 0.55 82.47 93 CYS B C 1
ATOM 3958 C C B CYS C 1 56 ? 65.409 67.979 45.189 0.45 82.34 93 CYS B C 1
ATOM 3959 O O A CYS C 1 56 ? 64.395 68.363 45.850 0.55 83.63 93 CYS B O 1
ATOM 3960 O O B CYS C 1 56 ? 64.508 68.577 45.769 0.45 82.98 93 CYS B O 1
ATOM 3965 N N . ASP C 1 57 ? 66.423 67.389 45.807 1.00 80.40 94 ASP B N 1
ATOM 3966 C CA . ASP C 1 57 ? 66.514 67.266 47.254 1.00 87.23 94 ASP B CA 1
ATOM 3967 C C . ASP C 1 57 ? 67.199 68.475 47.839 1.00 91.15 94 ASP B C 1
ATOM 3968 O O . ASP C 1 57 ? 66.654 69.150 48.710 1.00 94.19 94 ASP B O 1
ATOM 3973 N N . LEU C 1 58 ? 68.396 68.759 47.336 1.00 90.98 95 LEU B N 1
ATOM 3974 C CA . LEU C 1 58 ? 69.255 69.783 47.922 1.00 88.71 95 LEU B CA 1
ATOM 3975 C C . LEU C 1 58 ? 69.726 70.810 46.884 1.00 81.00 95 LEU B C 1
ATOM 3976 O O . LEU C 1 58 ? 70.120 70.447 45.773 1.00 74.66 95 LEU B O 1
ATOM 3981 N N . PHE C 1 59 ? 69.680 72.087 47.256 1.00 78.66 96 PHE B N 1
ATOM 3982 C CA . PHE C 1 59 ? 70.106 73.169 46.372 1.00 73.40 96 PHE B CA 1
ATOM 3983 C C . PHE C 1 59 ? 71.301 73.932 46.949 1.00 66.62 96 PHE B C 1
ATOM 3984 O O . PHE C 1 59 ? 71.265 74.397 48.090 1.00 63.48 96 PHE B O 1
ATOM 3992 N N . ILE C 1 60 ? 72.363 74.036 46.155 1.00 69.47 97 ILE B N 1
ATOM 3993 C CA . ILE C 1 60 ? 73.530 74.827 46.519 1.00 66.16 97 ILE B CA 1
ATOM 3994 C C . ILE C 1 60 ? 73.649 76.004 45.555 1.00 61.19 97 ILE B C 1
ATOM 3995 O O . ILE C 1 60 ? 73.914 75.820 44.363 1.00 52.95 97 ILE B O 1
ATOM 4000 N N . SER C 1 61 ? 73.445 77.212 46.072 1.00 61.62 98 SER B N 1
ATOM 4001 C CA . SER C 1 61 ? 73.414 78.412 45.236 1.00 58.63 98 SER B CA 1
ATOM 4002 C C . SER C 1 61 ? 74.702 79.221 45.326 1.00 58.63 98 SER B C 1
ATOM 4003 O O . SER C 1 61 ? 75.383 79.219 46.351 1.00 61.92 98 SER B O 1
ATOM 4006 N N . ALA C 1 62 ? 75.035 79.909 44.239 1.00 62.72 99 ALA B N 1
ATOM 4007 C CA . ALA C 1 62 ? 76.134 80.867 44.249 1.00 60.94 99 ALA B CA 1
ATOM 4008 C C . ALA C 1 62 ? 75.544 82.233 44.561 1.00 60.52 99 ALA B C 1
ATOM 4009 O O . ALA C 1 62 ? 75.064 82.930 43.663 1.00 71.24 99 ALA B O 1
ATOM 4011 N N . GLY C 1 63 ? 75.572 82.613 45.834 1.00 57.47 100 GLY B N 1
ATOM 4012 C CA . GLY C 1 63 ? 74.918 83.835 46.267 1.00 67.56 100 GLY B CA 1
ATOM 4013 C C . GLY C 1 63 ? 73.546 83.539 46.846 1.00 75.48 100 GLY B C 1
ATOM 4014 O O . GLY C 1 63 ? 73.050 82.415 46.738 1.00 86.12 100 GLY B O 1
ATOM 4015 N N . GLN C 1 64 ? 72.924 84.551 47.446 1.00 70.55 101 GLN B N 1
ATOM 4016 C CA . GLN C 1 64 ? 71.668 84.360 48.162 1.00 70.95 101 GLN B CA 1
ATOM 4017 C C . GLN C 1 64 ? 70.474 85.000 47.463 1.00 68.14 101 GLN B C 1
ATOM 4018 O O . GLN C 1 64 ? 69.359 84.966 47.982 1.00 63.86 101 GLN B O 1
ATOM 4024 N N . LYS C 1 65 ? 70.718 85.586 46.293 1.00 66.15 102 LYS B N 1
ATOM 4025 C CA . LYS C 1 65 ? 69.663 86.203 45.490 1.00 69.71 102 LYS B CA 1
ATOM 4026 C C . LYS C 1 65 ? 68.555 85.208 45.135 1.00 70.72 102 LYS B C 1
ATOM 4027 O O . LYS C 1 65 ? 67.371 85.542 45.171 1.00 73.09 102 LYS B O 1
ATOM 4033 N N . GLN C 1 66 ? 68.950 83.983 44.806 1.00 65.99 103 GLN B N 1
ATOM 4034 C CA . GLN C 1 66 ? 68.009 82.939 44.418 1.00 60.39 103 GLN B CA 1
ATOM 4035 C C . GLN C 1 66 ? 67.355 82.266 45.625 1.00 61.44 103 GLN B C 1
ATOM 4036 O O . GLN C 1 66 ? 66.154 81.997 45.618 1.00 52.72 103 GLN B O 1
ATOM 4050 N N . LYS C 1 68 ? 66.628 83.441 48.319 1.00 74.26 105 LYS B N 1
ATOM 4051 C CA . LYS C 1 68 ? 65.722 84.365 48.992 1.00 72.07 105 LYS B CA 1
ATOM 4052 C C . LYS C 1 68 ? 64.322 84.230 48.402 1.00 69.59 105 LYS B C 1
ATOM 4053 O O . LYS C 1 68 ? 63.329 84.218 49.128 1.00 71.06 105 LYS B O 1
ATOM 4059 N N . VAL C 1 69 ? 64.259 84.119 47.078 1.00 64.70 106 VAL B N 1
ATOM 4060 C CA . VAL C 1 69 ? 62.998 83.951 46.365 1.00 62.09 106 VAL B CA 1
ATOM 4061 C C . VAL C 1 69 ? 62.323 82.631 46.739 1.00 66.07 106 VAL B C 1
ATOM 4062 O O . VAL C 1 69 ? 61.119 82.586 46.981 1.00 68.20 106 VAL B O 1
ATOM 4066 N N . LEU C 1 70 ? 63.112 81.562 46.788 1.00 64.66 107 LEU B N 1
ATOM 4067 C CA . LEU C 1 70 ? 62.608 80.234 47.126 1.00 60.17 107 LEU B CA 1
ATOM 4068 C C . LEU C 1 70 ? 62.166 80.136 48.582 1.00 61.36 107 LEU B C 1
ATOM 4069 O O . LEU C 1 70 ? 61.140 79.529 48.884 1.00 66.74 107 LEU B O 1
ATOM 4074 N N . ASP C 1 71 ? 62.948 80.722 49.482 1.00 66.10 108 ASP B N 1
ATOM 4075 C CA . ASP C 1 71 ? 62.634 80.685 50.909 1.00 75.83 108 ASP B CA 1
ATOM 4076 C C . ASP C 1 71 ? 61.350 81.454 51.200 1.00 81.51 108 ASP B C 1
ATOM 4077 O O . ASP C 1 71 ? 60.572 81.074 52.076 1.00 84.33 108 ASP B O 1
ATOM 4082 N N . GLU C 1 72 ? 61.127 82.528 50.447 1.00 74.56 109 GLU B N 1
ATOM 4083 C CA . GLU C 1 72 ? 59.880 83.283 50.528 1.00 75.07 109 GLU B CA 1
ATOM 4084 C C . GLU C 1 72 ? 58.720 82.466 49.968 1.00 71.01 109 GLU B C 1
ATOM 4085 O O . GLU C 1 72 ? 57.636 82.435 50.549 1.00 76.03 109 GLU B O 1
ATOM 4091 N N . GLU C 1 73 ? 58.955 81.807 48.836 1.00 73.14 110 GLU B N 1
ATOM 4092 C CA . GLU C 1 73 ? 57.916 81.033 48.156 1.00 79.17 110 GLU B CA 1
ATOM 4093 C C . GLU C 1 73 ? 57.622 79.687 48.830 1.00 81.24 110 GLU B C 1
ATOM 4094 O O . GLU C 1 73 ? 56.923 78.843 48.260 1.00 73.91 110 GLU B O 1
ATOM 4100 N N . LYS C 1 74 ? 58.166 79.493 50.033 1.00 80.14 111 LYS B N 1
ATOM 4101 C CA . LYS C 1 74 ? 57.902 78.302 50.846 1.00 81.00 111 LYS B CA 1
ATOM 4102 C C . LYS C 1 74 ? 58.306 76.990 50.170 1.00 79.58 111 LYS B C 1
ATOM 4103 O O . LYS C 1 74 ? 57.701 75.945 50.414 1.00 76.35 111 LYS B O 1
ATOM 4109 N N . LEU C 1 75 ? 59.346 77.047 49.344 1.00 69.93 112 LEU B N 1
ATOM 4110 C CA . LEU C 1 75 ? 59.806 75.876 48.603 1.00 70.28 112 LEU B CA 1
ATOM 4111 C C . LEU C 1 75 ? 61.013 75.206 49.268 1.00 67.71 112 LEU B C 1
ATOM 4112 O O . LEU C 1 75 ? 61.515 74.193 48.783 1.00 90.30 112 LEU B O 1
ATOM 4117 N N . LEU C 1 76 ? 61.463 75.769 50.388 1.00 83.66 113 LEU B N 1
ATOM 4118 C CA . LEU C 1 76 ? 62.634 75.254 51.096 1.00 82.08 113 LEU B CA 1
ATOM 4119 C C . LEU C 1 76 ? 62.281 74.772 52.504 1.00 89.15 113 LEU B C 1
ATOM 4120 O O . LEU C 1 76 ? 61.213 75.091 53.031 1.00 94.68 113 LEU B O 1
ATOM 4125 N N . VAL C 1 77 ? 63.188 73.999 53.100 1.00 88.70 114 VAL B N 1
ATOM 4126 C CA . VAL C 1 77 ? 63.141 73.702 54.528 1.00 90.54 114 VAL B CA 1
ATOM 4127 C C . VAL C 1 77 ? 64.016 74.742 55.242 1.00 94.58 114 VAL B C 1
ATOM 4128 O O . VAL C 1 77 ? 65.238 74.596 55.308 1.00 89.63 114 VAL B O 1
ATOM 4132 N N . SER C 1 78 ? 63.379 75.793 55.757 1.00 97.95 115 SER B N 1
ATOM 4133 C CA . SER C 1 78 ? 64.073 76.964 56.301 1.00 96.63 115 SER B CA 1
ATOM 4134 C C . SER C 1 78 ? 65.185 76.642 57.302 1.00 98.84 115 SER B C 1
ATOM 4135 O O . SER C 1 78 ? 66.201 77.338 57.359 1.00 99.98 115 SER B O 1
ATOM 4138 N N . ASP C 1 79 ? 64.988 75.579 58.076 1.00 100.59 116 ASP B N 1
ATOM 4139 C CA . ASP C 1 79 ? 65.936 75.184 59.113 1.00 98.40 116 ASP B CA 1
ATOM 4140 C C . ASP C 1 79 ? 67.168 74.509 58.518 1.00 91.13 116 ASP B C 1
ATOM 4141 O O . ASP C 1 79 ? 68.113 74.183 59.232 1.00 93.60 116 ASP B O 1
ATOM 4146 N N . THR C 1 80 ? 67.146 74.299 57.206 1.00 87.25 117 THR B N 1
ATOM 4147 C CA . THR C 1 80 ? 68.262 73.674 56.505 1.00 85.66 117 THR B CA 1
ATOM 4148 C C . THR C 1 80 ? 69.017 74.669 55.636 1.00 80.93 117 THR B C 1
ATOM 4149 O O . THR C 1 80 ? 69.968 74.304 54.948 1.00 83.13 117 THR B O 1
ATOM 4161 N N . LYS C 1 82 ? 71.618 77.129 55.428 1.00 86.59 119 LYS B N 1
ATOM 4162 C CA . LYS C 1 82 ? 72.808 77.730 56.021 1.00 92.51 119 LYS B CA 1
ATOM 4163 C C . LYS C 1 82 ? 73.844 78.022 54.941 1.00 90.45 119 LYS B C 1
ATOM 4164 O O . LYS C 1 82 ? 73.732 77.536 53.813 1.00 86.39 119 LYS B O 1
ATOM 4170 N N . ASP C 1 83 ? 74.845 78.824 55.286 1.00 85.36 120 ASP B N 1
ATOM 4171 C CA . ASP C 1 83 ? 75.916 79.131 54.354 1.00 84.13 120 ASP B CA 1
ATOM 4172 C C . ASP C 1 83 ? 76.951 78.013 54.376 1.00 83.89 120 ASP B C 1
ATOM 4173 O O . ASP C 1 83 ? 77.649 77.830 55.370 1.00 90.97 120 ASP B O 1
ATOM 4178 N N . LEU C 1 84 ? 77.021 77.253 53.285 1.00 79.18 121 LEU B N 1
ATOM 4179 C CA . LEU C 1 84 ? 77.922 76.105 53.193 1.00 81.45 121 LEU B CA 1
ATOM 4180 C C . LEU C 1 84 ? 79.386 76.535 53.235 1.00 86.62 121 LEU B C 1
ATOM 4181 O O . LEU C 1 84 ? 80.149 76.115 54.110 1.00 90.56 121 LEU B O 1
ATOM 4186 N N . VAL C 1 85 ? 79.769 77.376 52.280 1.00 81.33 122 VAL B N 1
ATOM 4187 C CA . VAL C 1 85 ? 81.135 77.875 52.198 1.00 80.20 122 VAL B CA 1
ATOM 4188 C C . VAL C 1 85 ? 81.164 79.339 51.793 1.00 76.47 122 VAL B C 1
ATOM 4189 O O . VAL C 1 85 ? 80.183 79.869 51.270 1.00 70.06 122 VAL B O 1
ATOM 4193 N N . LYS C 1 86 ? 82.300 79.985 52.036 1.00 77.89 123 LYS B N 1
ATOM 4194 C CA . LYS C 1 86 ? 82.536 81.334 51.541 1.00 68.10 123 LYS B CA 1
ATOM 4195 C C . LYS C 1 86 ? 83.736 81.311 50.607 1.00 71.58 123 LYS B C 1
ATOM 4196 O O . LYS C 1 86 ? 84.452 80.310 50.535 1.00 78.65 123 LYS B O 1
ATOM 4202 N N . ASN C 1 87 ? 83.959 82.412 49.897 1.00 71.89 124 ASN B N 1
ATOM 4203 C CA . ASN C 1 87 ? 85.166 82.561 49.091 1.00 67.34 124 ASN B CA 1
ATOM 4204 C C . ASN C 1 87 ? 86.004 83.740 49.559 1.00 66.68 124 ASN B C 1
ATOM 4205 O O . ASN C 1 87 ? 85.478 84.688 50.143 1.00 67.65 124 ASN B O 1
ATOM 4210 N N . ASP C 1 88 ? 87.307 83.679 49.304 1.00 71.34 125 ASP B N 1
ATOM 4211 C CA . ASP C 1 88 ? 88.183 84.806 49.597 1.00 78.18 125 ASP B CA 1
ATOM 4212 C C . ASP C 1 88 ? 88.704 85.432 48.315 1.00 79.43 125 ASP B C 1
ATOM 4213 O O . ASP C 1 88 ? 89.039 84.728 47.361 1.00 77.35 125 ASP B O 1
ATOM 4218 N N . LEU C 1 89 ? 88.750 86.759 48.294 1.00 58.26 126 LEU B N 1
ATOM 4219 C CA . LEU C 1 89 ? 89.327 87.484 47.175 1.00 54.05 126 LEU B CA 1
ATOM 4220 C C . LEU C 1 89 ? 90.809 87.636 47.476 1.00 59.66 126 LEU B C 1
ATOM 4221 O O . LEU C 1 89 ? 91.180 88.257 48.474 1.00 55.52 126 LEU B O 1
ATOM 4226 N N . VAL C 1 90 ? 91.660 87.061 46.632 1.00 64.93 127 VAL B N 1
ATOM 4227 C CA . VAL C 1 90 ? 93.099 87.123 46.877 1.00 66.82 127 VAL B CA 1
ATOM 4228 C C . VAL C 1 90 ? 93.858 87.878 45.791 1.00 59.00 127 VAL B C 1
ATOM 4229 O O . VAL C 1 90 ? 93.418 87.954 44.640 1.00 51.31 127 VAL B O 1
ATOM 4233 N N . LEU C 1 91 ? 94.997 88.444 46.179 1.00 61.34 128 LEU B N 1
ATOM 4234 C CA . LEU C 1 91 ? 95.921 89.056 45.235 1.00 58.84 128 LEU B CA 1
ATOM 4235 C C . LEU C 1 91 ? 96.948 88.018 44.796 1.00 66.76 128 LEU B C 1
ATOM 4236 O O . LEU C 1 91 ? 97.484 87.275 45.622 1.00 75.08 128 LEU B O 1
ATOM 4241 N N . ILE C 1 92 ? 97.225 87.959 43.498 1.00 63.36 129 ILE B N 1
ATOM 4242 C CA . ILE C 1 92 ? 98.213 87.014 42.993 1.00 72.90 129 ILE B CA 1
ATOM 4243 C C . ILE C 1 92 ? 99.273 87.673 42.117 1.00 73.46 129 ILE B C 1
ATOM 4244 O O . ILE C 1 92 ? 99.035 88.721 41.516 1.00 77.23 129 ILE B O 1
ATOM 4249 N N . SER C 1 93 ? 100.443 87.043 42.060 1.00 61.53 130 SER B N 1
ATOM 4250 C CA . SER C 1 93 ? 101.479 87.376 41.092 1.00 65.77 130 SER B CA 1
ATOM 4251 C C . SER C 1 93 ? 102.070 86.047 40.648 1.00 80.56 130 SER B C 1
ATOM 4252 O O . SER C 1 93 ? 101.692 85.005 41.176 1.00 89.43 130 SER B O 1
ATOM 4255 N N . SER C 1 94 ? 102.992 86.067 39.692 1.00 83.78 131 SER B N 1
ATOM 4256 C CA . SER C 1 94 ? 103.691 84.842 39.318 1.00 86.69 131 SER B CA 1
ATOM 4257 C C . SER C 1 94 ? 104.533 84.379 40.499 1.00 90.06 131 SER B C 1
ATOM 4258 O O . SER C 1 94 ? 104.745 85.137 41.444 1.00 90.88 131 SER B O 1
ATOM 4261 N N . ALA C 1 95 ? 104.999 83.135 40.457 1.00 95.75 132 ALA B N 1
ATOM 4262 C CA . ALA C 1 95 ? 105.847 82.615 41.524 1.00 102.93 132 ALA B CA 1
ATOM 4263 C C . ALA C 1 95 ? 107.139 83.422 41.607 1.00 110.06 132 ALA B C 1
ATOM 4264 O O . ALA C 1 95 ? 107.837 83.582 40.606 1.00 114.06 132 ALA B O 1
ATOM 4266 N N . ASP C 1 96 ? 107.447 83.926 42.801 0.90 114.55 133 ASP B N 1
ATOM 4267 C CA . ASP C 1 96 ? 108.625 84.771 43.017 0.90 120.28 133 ASP B CA 1
ATOM 4268 C C . ASP C 1 96 ? 108.678 85.986 42.083 0.90 116.03 133 ASP B C 1
ATOM 4269 O O . ASP C 1 96 ? 109.697 86.235 41.442 0.90 122.32 133 ASP B O 1
ATOM 4274 N N . SER C 1 97 ? 107.583 86.738 42.016 1.00 108.22 134 SER B N 1
ATOM 4275 C CA . SER C 1 97 ? 107.529 87.945 41.193 1.00 107.72 134 SER B CA 1
ATOM 4276 C C . SER C 1 97 ? 108.027 89.161 41.967 1.00 112.61 134 SER B C 1
ATOM 4277 O O . SER C 1 97 ? 107.952 90.289 41.478 1.00 118.13 134 SER B O 1
ATOM 4280 N N . SER C 1 98 ? 108.522 88.916 43.179 1.00 108.65 135 SER B N 1
ATOM 4281 C CA . SER C 1 98 ? 109.029 89.961 44.080 1.00 111.33 135 SER B CA 1
ATOM 4282 C C . SER C 1 98 ? 107.957 90.932 44.595 1.00 107.08 135 SER B C 1
ATOM 4283 O O . SER C 1 98 ? 108.266 91.876 45.327 1.00 106.78 135 SER B O 1
ATOM 4286 N N . VAL C 1 99 ? 106.703 90.691 44.217 1.00 100.47 136 VAL B N 1
ATOM 4287 C CA . VAL C 1 99 ? 105.578 91.411 44.800 1.00 93.18 136 VAL B CA 1
ATOM 4288 C C . VAL C 1 99 ? 105.247 90.758 46.143 1.00 98.60 136 VAL B C 1
ATOM 4289 O O . VAL C 1 99 ? 105.103 89.536 46.228 1.00 99.72 136 VAL B O 1
ATOM 4293 N N . SER C 1 100 ? 105.138 91.576 47.188 1.00 101.69 137 SER B N 1
ATOM 4294 C CA . SER C 1 100 ? 105.016 91.069 48.553 1.00 104.75 137 SER B CA 1
ATOM 4295 C C . SER C 1 100 ? 103.692 91.437 49.216 1.00 103.72 137 SER B C 1
ATOM 4296 O O . SER C 1 100 ? 103.156 90.664 50.010 1.00 106.27 137 SER B O 1
ATOM 4299 N N . GLY C 1 101 ? 103.175 92.622 48.904 1.00 98.08 138 GLY B N 1
ATOM 4300 C CA . GLY C 1 101 ? 101.939 93.083 49.511 1.00 91.01 138 GLY B CA 1
ATOM 4301 C C . GLY C 1 101 ? 101.069 93.966 48.636 1.00 83.17 138 GLY B C 1
ATOM 4302 O O . GLY C 1 101 ? 101.375 94.201 47.465 1.00 74.41 138 GLY B O 1
ATOM 4311 N N . LYS C 1 103 ? 100.719 97.010 49.020 1.00 75.80 140 LYS B N 1
ATOM 4312 C CA . LYS C 1 103 ? 101.451 98.264 48.874 1.00 78.92 140 LYS B CA 1
ATOM 4313 C C . LYS C 1 103 ? 102.037 98.436 47.474 1.00 84.29 140 LYS B C 1
ATOM 4314 O O . LYS C 1 103 ? 102.054 99.542 46.932 1.00 89.03 140 LYS B O 1
ATOM 4320 N N . ASP C 1 104 ? 102.514 97.337 46.897 1.00 86.35 141 ASP B N 1
ATOM 4321 C CA . ASP C 1 104 ? 103.219 97.364 45.616 1.00 86.81 141 ASP B CA 1
ATOM 4322 C C . ASP C 1 104 ? 102.346 97.827 44.449 1.00 82.43 141 ASP B C 1
ATOM 4323 O O . ASP C 1 104 ? 102.857 98.181 43.387 1.00 86.80 141 ASP B O 1
ATOM 4328 N N . LEU C 1 105 ? 101.032 97.823 44.656 1.00 76.33 142 LEU B N 1
ATOM 4329 C CA . LEU C 1 105 ? 100.081 98.258 43.633 1.00 75.34 142 LEU B CA 1
ATOM 4330 C C . LEU C 1 105 ? 100.314 99.702 43.198 1.00 79.33 142 LEU B C 1
ATOM 4331 O O . LEU C 1 105 ? 100.125 100.049 42.033 1.00 82.48 142 LEU B O 1
ATOM 4336 N N . THR C 1 106 ? 100.729 100.539 44.143 1.00 76.05 143 THR B N 1
ATOM 4337 C CA . THR C 1 106 ? 100.937 101.961 43.884 1.00 76.93 143 THR B CA 1
ATOM 4338 C C . THR C 1 106 ? 102.389 102.308 43.547 1.00 81.60 143 THR B C 1
ATOM 4339 O O . THR C 1 106 ? 102.721 103.475 43.358 1.00 88.66 143 THR B O 1
ATOM 4343 N N . THR C 1 107 ? 103.246 101.293 43.472 1.00 84.01 144 THR B N 1
ATOM 4344 C CA . THR C 1 107 ? 104.658 101.496 43.135 1.00 95.18 144 THR B CA 1
ATOM 4345 C C . THR C 1 107 ? 104.911 101.281 41.645 1.00 96.51 144 THR B C 1
ATOM 4346 O O . THR C 1 107 ? 103.991 100.958 40.895 1.00 92.91 144 THR B O 1
ATOM 4350 N N . ASP C 1 108 ? 106.163 101.453 41.225 1.00 98.49 145 ASP B N 1
ATOM 4351 C CA . ASP C 1 108 ? 106.546 101.227 39.833 1.00 102.19 145 ASP B CA 1
ATOM 4352 C C . ASP C 1 108 ? 106.795 99.743 39.564 1.00 103.57 145 ASP B C 1
ATOM 4353 O O . ASP C 1 108 ? 106.865 99.315 38.412 1.00 104.38 145 ASP B O 1
ATOM 4358 N N . LYS C 1 109 ? 106.926 98.968 40.636 1.00 103.09 146 LYS B N 1
ATOM 4359 C CA . LYS C 1 109 ? 107.095 97.519 40.546 1.00 99.81 146 LYS B CA 1
ATOM 4360 C C . LYS C 1 109 ? 105.904 96.892 39.824 1.00 95.41 146 LYS B C 1
ATOM 4361 O O . LYS C 1 109 ? 106.050 95.923 39.077 1.00 96.61 146 LYS B O 1
ATOM 4367 N N . VAL C 1 110 ? 104.728 97.467 40.059 1.00 92.84 147 VAL B N 1
ATOM 4368 C CA . VAL C 1 110 ? 103.492 97.038 39.419 1.00 87.22 147 VAL B CA 1
ATOM 4369 C C . VAL C 1 110 ? 102.988 98.137 38.492 1.00 91.16 147 VAL B C 1
ATOM 4370 O O . VAL C 1 110 ? 102.782 99.272 38.921 1.00 97.68 147 VAL B O 1
ATOM 4374 N N . LYS C 1 111 ? 102.803 97.799 37.219 1.00 88.86 148 LYS B N 1
ATOM 4375 C CA . LYS C 1 111 ? 102.317 98.756 36.230 1.00 91.22 148 LYS B CA 1
ATOM 4376 C C . LYS C 1 111 ? 101.046 98.246 35.560 1.00 87.12 148 LYS B C 1
ATOM 4377 O O . LYS C 1 111 ? 100.329 99.006 34.912 1.00 88.32 148 LYS B O 1
ATOM 4383 N N . LYS C 1 112 ? 100.767 96.957 35.721 1.00 81.42 149 LYS B N 1
ATOM 4384 C CA . LYS C 1 112 ? 99.582 96.361 35.113 1.00 72.42 149 LYS B CA 1
ATOM 4385 C C . LYS C 1 112 ? 98.846 95.442 36.098 1.00 70.60 149 LYS B C 1
ATOM 4386 O O . LYS C 1 112 ? 99.400 94.440 36.563 1.00 73.21 149 LYS B O 1
ATOM 4392 N N . ILE C 1 113 ? 97.601 95.800 36.411 1.00 58.91 150 ILE B N 1
ATOM 4393 C CA . ILE C 1 113 ? 96.773 95.051 37.355 1.00 53.49 150 ILE B CA 1
ATOM 4394 C C . ILE C 1 113 ? 95.598 94.386 36.638 1.00 52.99 150 ILE B C 1
ATOM 4395 O O . ILE C 1 113 ? 94.741 95.065 36.066 1.00 53.32 150 ILE B O 1
ATOM 4400 N N . ALA C 1 114 ? 95.551 93.058 36.677 1.00 51.03 151 ALA B N 1
ATOM 4401 C CA . ALA C 1 114 ? 94.478 92.323 36.014 1.00 53.58 151 ALA B CA 1
ATOM 4402 C C . ALA C 1 114 ? 93.308 92.056 36.960 1.00 56.49 151 ALA B C 1
ATOM 4403 O O . ALA C 1 114 ? 93.469 91.405 37.994 1.00 60.27 151 ALA B O 1
ATOM 4405 N N . VAL C 1 115 ? 92.128 92.556 36.600 1.00 50.23 152 VAL B N 1
ATOM 4406 C CA . VAL C 1 115 ? 90.901 92.233 37.328 1.00 47.46 152 VAL B CA 1
ATOM 4407 C C . VAL C 1 115 ? 89.835 91.788 36.339 1.00 53.39 152 VAL B C 1
ATOM 4408 O O . VAL C 1 115 ? 89.912 92.109 35.154 1.00 57.29 152 VAL B O 1
ATOM 4412 N N . GLY C 1 116 ? 88.839 91.049 36.814 1.00 52.81 153 GLY B N 1
ATOM 4413 C CA . GLY C 1 116 ? 87.714 90.718 35.962 1.00 55.66 153 GLY B CA 1
ATOM 4414 C C . GLY C 1 116 ? 86.933 91.978 35.637 1.00 56.67 153 GLY B C 1
ATOM 4415 O O . GLY C 1 116 ? 87.010 92.967 36.371 1.00 58.48 153 GLY B O 1
ATOM 4416 N N . GLU C 1 117 ? 86.190 91.958 34.535 1.00 58.28 154 GLU B N 1
ATOM 4417 C CA . GLU C 1 117 ? 85.357 93.096 34.173 1.00 60.37 154 GLU B CA 1
ATOM 4418 C C . GLU C 1 117 ? 84.349 93.336 35.301 1.00 63.84 154 GLU B C 1
ATOM 4419 O O . GLU C 1 117 ? 83.814 92.389 35.877 1.00 60.27 154 GLU B O 1
ATOM 4425 N N . ALA C 1 118 ? 84.109 94.601 35.626 1.00 66.72 155 ALA B N 1
ATOM 4426 C CA . ALA C 1 118 ? 83.321 94.953 36.805 1.00 60.36 155 ALA B CA 1
ATOM 4427 C C . ALA C 1 118 ? 81.889 94.413 36.801 1.00 64.03 155 ALA B C 1
ATOM 4428 O O . ALA C 1 118 ? 81.396 93.963 37.832 1.00 70.23 155 ALA B O 1
ATOM 4430 N N . GLU C 1 119 ? 81.221 94.473 35.653 1.00 66.96 156 GLU B N 1
ATOM 4431 C CA . GLU C 1 119 ? 79.803 94.112 35.577 1.00 74.67 156 GLU B CA 1
ATOM 4432 C C . GLU C 1 119 ? 79.511 92.799 34.855 1.00 76.52 156 GLU B C 1
ATOM 4433 O O . GLU C 1 119 ? 78.354 92.486 34.580 1.00 78.52 156 GLU B O 1
ATOM 4439 N N . SER C 1 120 ? 80.553 92.033 34.551 1.00 75.39 157 SER B N 1
ATOM 4440 C CA . SER C 1 120 ? 80.386 90.763 33.849 1.00 76.41 157 SER B CA 1
ATOM 4441 C C . SER C 1 120 ? 80.961 89.587 34.641 1.00 74.66 157 SER B C 1
ATOM 4442 O O . SER C 1 120 ? 80.432 88.482 34.596 1.00 84.78 157 SER B O 1
ATOM 4445 N N . VAL C 1 121 ? 82.040 89.836 35.374 1.00 64.47 158 VAL B N 1
ATOM 4446 C CA . VAL C 1 121 ? 82.728 88.787 36.119 1.00 57.72 158 VAL B CA 1
ATOM 4447 C C . VAL C 1 121 ? 82.609 89.015 37.619 1.00 57.97 158 VAL B C 1
ATOM 4448 O O . VAL C 1 121 ? 82.976 90.079 38.113 1.00 69.57 158 VAL B O 1
ATOM 4452 N N . PRO C 1 122 ? 82.086 88.012 38.345 1.00 51.39 159 PRO B N 1
ATOM 4453 C CA . PRO C 1 122 ? 81.900 88.085 39.800 1.00 50.54 159 PRO B CA 1
ATOM 4454 C C . PRO C 1 122 ? 83.164 88.528 40.530 1.00 57.64 159 PRO B C 1
ATOM 4455 O O . PRO C 1 122 ? 83.110 89.459 41.329 1.00 66.63 159 PRO B O 1
ATOM 4459 N N . ALA C 1 123 ? 84.289 87.880 40.248 1.00 57.69 160 ALA B N 1
ATOM 4460 C CA . ALA C 1 123 ? 85.553 88.256 40.878 1.00 53.35 160 ALA B CA 1
ATOM 4461 C C . ALA C 1 123 ? 86.001 89.662 40.472 1.00 50.33 160 ALA B C 1
ATOM 4462 O O . ALA C 1 123 ? 86.789 90.297 41.178 1.00 46.19 160 ALA B O 1
ATOM 4464 N N . GLY C 1 124 ? 85.509 90.141 39.333 1.00 48.58 161 GLY B N 1
ATOM 4465 C CA . GLY C 1 124 ? 85.808 91.492 38.891 1.00 48.31 161 GLY B CA 1
ATOM 4466 C C . GLY C 1 124 ? 84.957 92.513 39.618 1.00 48.11 161 GLY B C 1
ATOM 4467 O O . GLY C 1 124 ? 85.342 93.673 39.764 1.00 47.02 161 GLY B O 1
ATOM 4468 N N . LYS C 1 125 ? 83.794 92.071 40.079 1.00 49.41 162 LYS B N 1
ATOM 4469 C CA . LYS C 1 125 ? 82.884 92.928 40.826 1.00 52.10 162 LYS B CA 1
ATOM 4470 C C . LYS C 1 125 ? 83.384 93.145 42.255 1.00 54.01 162 LYS B C 1
ATOM 4471 O O . LYS C 1 125 ? 83.308 94.253 42.787 1.00 52.00 162 LYS B O 1
ATOM 4477 N N . TYR C 1 126 ? 83.898 92.084 42.872 1.00 55.15 163 TYR B N 1
ATOM 4478 C CA . TYR C 1 126 ? 84.375 92.166 44.248 1.00 52.52 163 TYR B CA 1
ATOM 4479 C C . TYR C 1 126 ? 85.715 92.883 44.337 1.00 53.98 163 TYR B C 1
ATOM 4480 O O . TYR C 1 126 ? 85.950 93.648 45.267 1.00 58.52 163 TYR B O 1
ATOM 4489 N N . ALA C 1 127 ? 86.589 92.640 43.365 1.00 51.80 164 ALA B N 1
ATOM 4490 C CA . ALA C 1 127 ? 87.846 93.374 43.286 1.00 49.13 164 ALA B CA 1
ATOM 4491 C C . ALA C 1 127 ? 87.579 94.861 43.094 1.00 55.67 164 ALA B C 1
ATOM 4492 O O . ALA C 1 127 ? 88.334 95.703 43.576 1.00 61.32 164 ALA B O 1
ATOM 4494 N N . ASP C 1 128 ? 86.502 95.179 42.384 1.00 54.36 165 ASP B N 1
ATOM 4495 C CA . ASP C 1 128 ? 86.090 96.565 42.207 1.00 53.15 165 ASP B CA 1
ATOM 4496 C C . ASP C 1 128 ? 85.675 97.183 43.539 1.00 52.89 165 ASP B C 1
ATOM 4497 O O . ASP C 1 128 ? 86.054 98.312 43.846 1.00 57.84 165 ASP B O 1
ATOM 4502 N N . GLU C 1 129 ? 84.899 96.439 44.327 1.00 50.94 166 GLU B N 1
ATOM 4503 C CA . GLU C 1 129 ? 84.471 96.905 45.644 1.00 49.75 166 GLU B CA 1
ATOM 4504 C C . GLU C 1 129 ? 85.673 97.156 46.546 1.00 45.98 166 GLU B C 1
ATOM 4505 O O . GLU C 1 129 ? 85.693 98.111 47.317 1.00 55.30 166 GLU B O 1
ATOM 4511 N N . VAL C 1 130 ? 86.675 96.289 46.445 1.00 44.79 167 VAL B N 1
ATOM 4512 C CA . VAL C 1 130 ? 87.893 96.413 47.243 1.00 54.54 167 VAL B CA 1
ATOM 4513 C C . VAL C 1 130 ? 88.696 97.666 46.897 1.00 52.37 167 VAL B C 1
ATOM 4514 O O . VAL C 1 130 ? 88.979 98.488 47.767 1.00 51.45 167 VAL B O 1
ATOM 4518 N N . LEU C 1 131 ? 89.054 97.805 45.624 1.00 47.68 168 LEU B N 1
ATOM 4519 C CA . LEU C 1 131 ? 89.831 98.952 45.154 1.00 49.09 168 LEU B CA 1
ATOM 4520 C C . LEU C 1 131 ? 89.089 100.270 45.390 1.00 53.98 168 LEU B C 1
ATOM 4521 O O . LEU C 1 131 ? 89.703 101.292 45.693 1.00 57.92 168 LEU B O 1
ATOM 4526 N N . THR C 1 132 ? 87.765 100.235 45.263 1.00 50.59 169 THR B N 1
ATOM 4527 C CA . THR C 1 132 ? 86.930 101.403 45.536 1.00 53.30 169 THR B CA 1
ATOM 4528 C C . THR C 1 132 ? 86.950 101.753 47.023 1.00 57.49 169 THR B C 1
ATOM 4529 O O . THR C 1 132 ? 87.187 102.902 47.398 1.00 56.84 169 THR B O 1
ATOM 4533 N N . ASN C 1 133 ? 86.696 100.757 47.866 1.00 59.25 170 ASN B N 1
ATOM 4534 C CA . ASN C 1 133 ? 86.717 100.959 49.307 1.00 59.46 170 ASN B CA 1
ATOM 4535 C C . ASN C 1 133 ? 88.102 101.337 49.829 1.00 58.18 170 ASN B C 1
ATOM 4536 O O . ASN C 1 133 ? 88.221 102.068 50.806 1.00 56.72 170 ASN B O 1
ATOM 4541 N N . LEU C 1 134 ? 89.142 100.836 49.170 1.00 54.64 171 LEU B N 1
ATOM 4542 C CA . LEU C 1 134 ? 90.516 101.148 49.556 1.00 66.61 171 LEU B CA 1
ATOM 4543 C C . LEU C 1 134 ? 90.982 102.488 48.970 1.00 69.33 171 LEU B C 1
ATOM 4544 O O . LEU C 1 134 ? 92.148 102.857 49.117 1.00 72.93 171 LEU B O 1
ATOM 4549 N N . ASN C 1 135 ? 90.067 103.209 48.321 1.00 69.26 172 ASN B N 1
ATOM 4550 C CA . ASN C 1 135 ? 90.373 104.487 47.676 1.00 63.13 172 ASN B CA 1
ATOM 4551 C C . ASN C 1 135 ? 91.501 104.378 46.653 1.00 62.25 172 ASN B C 1
ATOM 4552 O O . ASN C 1 135 ? 92.323 105.283 46.530 1.00 62.49 172 ASN B O 1
ATOM 4557 N N . LEU C 1 136 ? 91.530 103.267 45.922 1.00 56.94 173 LEU B N 1
ATOM 4558 C CA . LEU C 1 136 ? 92.614 102.990 44.984 1.00 63.96 173 LEU B CA 1
ATOM 4559 C C . LEU C 1 136 ? 92.158 102.990 43.526 1.00 65.70 173 LEU B C 1
ATOM 4560 O O . LEU C 1 136 ? 92.977 103.149 42.620 1.00 63.02 173 LEU B O 1
ATOM 4565 N N . LYS C 1 137 ? 90.857 102.806 43.308 1.00 69.13 174 LYS B N 1
ATOM 4566 C CA . LYS C 1 137 ? 90.308 102.655 41.958 1.00 75.77 174 LYS B CA 1
ATOM 4567 C C . LYS C 1 137 ? 90.640 103.813 41.017 1.00 79.80 174 LYS B C 1
ATOM 4568 O O . LYS C 1 137 ? 90.933 103.594 39.844 1.00 85.27 174 LYS B O 1
ATOM 4574 N N . ASP C 1 138 ? 90.604 105.040 41.528 1.00 76.23 175 ASP B N 1
ATOM 4575 C CA . ASP C 1 138 ? 90.888 106.210 40.697 1.00 77.67 175 ASP B CA 1
ATOM 4576 C C . ASP C 1 138 ? 92.373 106.395 40.391 1.00 77.86 175 ASP B C 1
ATOM 4577 O O . ASP C 1 138 ? 92.734 106.806 39.290 1.00 79.52 175 ASP B O 1
ATOM 4582 N N . LYS C 1 139 ? 93.230 106.091 41.360 1.00 78.21 176 LYS B N 1
ATOM 4583 C C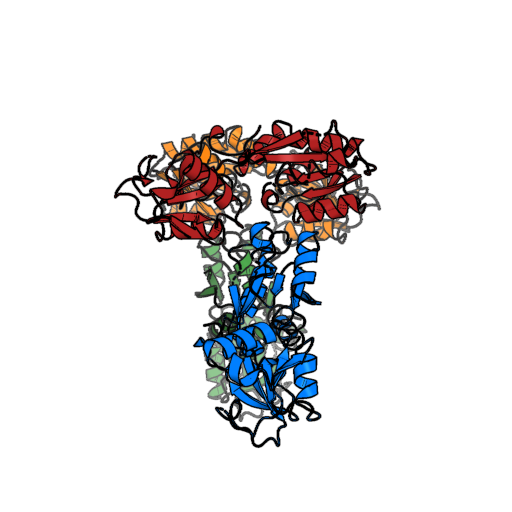A . LYS C 1 139 ? 94.672 106.220 41.167 1.00 77.37 176 LYS B CA 1
ATOM 4584 C C . LYS C 1 139 ? 95.212 105.165 40.200 1.00 76.84 176 LYS B C 1
ATOM 4585 O O . LYS C 1 139 ? 96.119 105.437 39.417 1.00 82.29 176 LYS B O 1
ATOM 4591 N N . LEU C 1 140 ? 94.634 103.969 40.251 1.00 74.82 177 LEU B N 1
ATOM 4592 C CA . LEU C 1 140 ? 95.167 102.812 39.531 1.00 67.15 177 LEU B CA 1
ATOM 4593 C C . LEU C 1 140 ? 94.537 102.580 38.154 1.00 59.78 177 LEU B C 1
ATOM 4594 O O . LEU C 1 140 ? 94.805 101.560 37.517 1.00 60.14 177 LEU B O 1
ATOM 4599 N N . LYS C 1 141 ? 93.715 103.522 37.696 1.00 52.50 178 LYS B N 1
ATOM 4600 C CA . LYS C 1 141 ? 93.038 103.389 36.406 1.00 53.53 178 LYS B CA 1
ATOM 4601 C C . LYS C 1 141 ? 94.005 103.170 35.248 1.00 60.67 178 LYS B C 1
ATOM 4602 O O . LYS C 1 141 ? 93.687 102.457 34.297 1.00 65.90 178 LYS B O 1
ATOM 4608 N N . ASP C 1 142 ? 95.185 103.777 35.334 1.00 62.41 179 ASP B N 1
ATOM 4609 C CA . ASP C 1 142 ? 96.193 103.631 34.285 1.00 64.70 179 ASP B CA 1
ATOM 4610 C C . ASP C 1 142 ? 96.970 102.311 34.387 1.00 65.08 179 ASP B C 1
ATOM 4611 O O . ASP C 1 142 ? 97.930 102.095 33.647 1.00 57.43 179 ASP B O 1
ATOM 4616 N N . LYS C 1 143 ? 96.544 101.434 35.294 1.00 61.75 180 LYS B N 1
ATOM 4617 C CA . LYS C 1 143 ? 97.163 100.122 35.467 1.00 56.67 180 LYS B CA 1
ATOM 4618 C C . LYS C 1 143 ? 96.144 98.997 35.318 1.00 55.92 180 LYS B C 1
ATOM 4619 O O . LYS C 1 143 ? 96.505 97.847 35.082 1.00 57.83 180 LYS B O 1
ATOM 4625 N N . LEU C 1 144 ? 94.869 99.335 35.470 1.00 51.24 181 LEU B N 1
ATOM 4626 C CA . LEU C 1 144 ? 93.809 98.332 35.469 1.00 50.49 181 LEU B CA 1
ATOM 4627 C C . LEU C 1 144 ? 93.442 97.844 34.060 1.00 54.05 181 LEU B C 1
ATOM 4628 O O . LEU C 1 144 ? 92.887 98.598 33.251 1.00 58.62 181 LEU B O 1
ATOM 4633 N N . VAL C 1 145 ? 93.768 96.585 33.771 1.00 47.76 182 VAL B N 1
ATOM 4634 C CA . VAL C 1 145 ? 93.325 95.935 32.537 1.00 52.85 182 VAL B CA 1
ATOM 4635 C C . VAL C 1 145 ? 92.271 94.880 32.870 1.00 58.72 182 VAL B C 1
ATOM 4636 O O . VAL C 1 145 ? 92.341 94.227 33.914 1.00 64.43 182 VAL B O 1
ATOM 4640 N N . PHE C 1 146 ? 91.293 94.712 31.988 1.00 58.84 183 PHE B N 1
ATOM 4641 C CA . PHE C 1 146 ? 90.113 93.928 32.334 1.00 54.34 183 PHE B CA 1
ATOM 4642 C C . PHE C 1 146 ? 89.999 92.625 31.539 1.00 52.22 183 PHE B C 1
ATOM 4643 O O . PHE C 1 146 ? 90.065 92.631 30.307 1.00 57.72 183 PHE B O 1
ATOM 4651 N N . ALA C 1 147 ? 89.843 91.511 32.258 1.00 48.28 184 ALA B N 1
ATOM 4652 C CA . ALA C 1 147 ? 89.753 90.178 31.645 1.00 56.72 184 ALA B CA 1
ATOM 4653 C C . ALA C 1 147 ? 88.312 89.681 31.543 1.00 55.28 184 ALA B C 1
ATOM 4654 O O . ALA C 1 147 ? 87.439 90.140 32.286 1.00 49.90 184 ALA B O 1
ATOM 4656 N N . LYS C 1 148 ? 88.078 88.720 30.647 1.00 55.58 185 LYS B N 1
ATOM 4657 C CA . LYS C 1 148 ? 86.733 88.193 30.397 1.00 52.29 185 LYS B CA 1
ATOM 4658 C C . LYS C 1 148 ? 86.280 87.187 31.459 1.00 49.19 185 LYS B C 1
ATOM 4659 O O . LYS C 1 148 ? 85.081 86.929 31.605 1.00 53.87 185 LYS B O 1
ATOM 4665 N N . ASP C 1 149 ? 87.249 86.625 32.182 1.00 46.49 186 ASP B N 1
ATOM 4666 C CA . ASP C 1 149 ? 86.998 85.752 33.332 1.00 49.34 186 ASP B CA 1
ATOM 4667 C C . ASP C 1 149 ? 88.308 85.462 34.063 1.00 53.35 186 ASP B C 1
ATOM 4668 O O . ASP C 1 149 ? 89.387 85.778 33.554 1.00 55.50 186 ASP B O 1
ATOM 4673 N N . VAL C 1 150 ? 88.214 84.860 35.249 1.00 57.19 187 VAL B N 1
ATOM 4674 C CA . VAL C 1 150 ? 89.393 84.624 36.092 1.00 58.65 187 VAL B CA 1
ATOM 4675 C C . VAL C 1 150 ? 90.468 83.745 35.454 1.00 62.20 187 VAL B C 1
ATOM 4676 O O . VAL C 1 150 ? 91.646 83.862 35.792 1.00 70.73 187 VAL B O 1
ATOM 4680 N N . LYS C 1 151 ? 90.064 82.866 34.543 1.00 58.07 188 LYS B N 1
ATOM 4681 C CA . LYS C 1 151 ? 91.016 82.019 33.833 1.00 64.45 188 LYS B CA 1
ATOM 4682 C C . LYS C 1 151 ? 91.984 82.877 33.024 1.00 67.33 188 LYS B C 1
ATOM 4683 O O . LYS C 1 151 ? 93.174 82.573 32.933 1.00 71.07 188 LYS B O 1
ATOM 4689 N N . GLU C 1 152 ? 91.465 83.959 32.450 1.00 63.14 189 GLU B N 1
ATOM 4690 C CA . GLU C 1 152 ? 92.280 84.885 31.668 1.00 62.90 189 GLU B CA 1
ATOM 4691 C C . GLU C 1 152 ? 93.121 85.792 32.572 1.00 61.30 189 GLU B C 1
ATOM 4692 O O . GLU C 1 152 ? 94.235 86.176 32.207 1.00 63.01 189 GLU B O 1
ATOM 4698 N N . VAL C 1 153 ? 92.585 86.135 33.742 1.00 55.33 190 VAL B N 1
ATOM 4699 C CA . VAL C 1 153 ? 93.356 86.849 34.760 1.00 56.50 190 VAL B CA 1
ATOM 4700 C C . VAL C 1 153 ? 94.590 86.029 35.116 1.00 62.96 190 VAL B C 1
ATOM 4701 O O . VAL C 1 153 ? 95.714 86.527 35.077 1.00 66.98 190 VAL B O 1
ATOM 4705 N N . LEU C 1 154 ? 94.358 84.766 35.457 1.00 63.37 191 LEU B N 1
ATOM 4706 C CA . LEU C 1 154 ? 95.425 83.826 35.780 1.00 71.58 191 LEU B CA 1
ATOM 4707 C C . LEU C 1 154 ? 96.429 83.708 34.632 1.00 78.27 191 LEU B C 1
ATOM 4708 O O . LEU C 1 154 ? 97.638 83.715 34.851 1.00 77.97 191 LEU B O 1
ATOM 4713 N N . ALA C 1 155 ? 95.917 83.619 33.409 1.00 79.81 192 ALA B N 1
ATOM 4714 C CA . ALA C 1 155 ? 96.758 83.497 32.221 1.00 76.08 192 ALA B CA 1
ATOM 4715 C C . ALA C 1 155 ? 97.705 84.683 32.046 1.00 77.31 192 ALA B C 1
ATOM 4716 O O . ALA C 1 155 ? 98.855 84.511 31.644 1.00 85.99 192 ALA B O 1
ATOM 4718 N N . TRP C 1 156 ? 97.209 85.883 32.341 1.00 71.99 193 TRP B N 1
ATOM 4719 C CA . TRP C 1 156 ? 97.993 87.113 32.223 1.00 70.99 193 TRP B CA 1
ATOM 4720 C C . TRP C 1 156 ? 99.080 87.209 33.286 1.00 72.23 193 TRP B C 1
ATOM 4721 O O . TRP C 1 156 ? 100.157 87.754 33.043 1.00 74.94 193 TRP B O 1
ATOM 4732 N N . VAL C 1 157 ? 98.784 86.686 34.470 1.00 67.98 194 VAL B N 1
ATOM 4733 C CA . VAL C 1 157 ? 99.721 86.720 35.585 1.00 67.82 194 VAL B CA 1
ATOM 4734 C C . VAL C 1 157 ? 100.793 85.634 35.445 1.00 76.71 194 VAL B C 1
ATOM 4735 O O . VAL C 1 157 ? 101.975 85.891 35.679 1.00 83.11 194 VAL B O 1
ATOM 4739 N N . GLN C 1 158 ? 100.376 84.431 35.053 1.00 80.16 195 GLN B N 1
ATOM 4740 C CA . GLN C 1 158 ? 101.310 83.342 34.766 1.00 90.02 195 GLN B CA 1
ATOM 4741 C C . GLN C 1 158 ? 102.291 83.745 33.672 1.00 95.16 195 GLN B C 1
ATOM 4742 O O . GLN C 1 158 ? 103.486 83.475 33.766 1.00 100.91 195 GLN B O 1
ATOM 4748 N N . SER C 1 159 ? 101.771 84.393 32.634 1.00 94.03 196 SER B N 1
ATOM 4749 C CA . SER C 1 159 ? 102.566 84.780 31.472 1.00 98.67 196 SER B CA 1
ATOM 4750 C C . SER C 1 159 ? 103.396 86.036 31.718 1.00 94.78 196 SER B C 1
ATOM 4751 O O . SER C 1 159 ? 104.466 86.203 31.134 1.00 96.69 196 SER B O 1
ATOM 4754 N N . GLY C 1 160 ? 102.902 86.919 32.579 1.00 88.03 197 GLY B N 1
ATOM 4755 C CA . GLY C 1 160 ? 103.615 88.144 32.890 1.00 90.49 197 GLY B CA 1
ATOM 4756 C C . GLY C 1 160 ? 103.066 89.360 32.168 1.00 92.64 197 GLY B C 1
ATOM 4757 O O . GLY C 1 160 ? 103.599 90.463 32.312 1.00 93.49 197 GLY B O 1
ATOM 4758 N N . ASN C 1 161 ? 102.008 89.159 31.385 1.00 95.76 198 ASN B N 1
ATOM 4759 C CA . ASN C 1 161 ? 101.322 90.261 30.720 1.00 95.55 198 ASN B CA 1
ATOM 4760 C C . ASN C 1 161 ? 100.818 91.247 31.760 1.00 90.24 198 ASN B C 1
ATOM 4761 O O . ASN C 1 161 ? 100.888 92.462 31.575 1.00 97.70 198 ASN B O 1
ATOM 4766 N N . ALA C 1 162 ? 100.308 90.701 32.858 1.00 80.86 199 ALA B N 1
ATOM 4767 C CA . ALA C 1 162 ? 99.928 91.487 34.023 1.00 76.38 199 ALA B CA 1
ATOM 4768 C C . ALA C 1 162 ? 100.827 91.104 35.192 1.00 85.01 199 ALA B C 1
ATOM 4769 O O . ALA C 1 162 ? 101.033 89.917 35.456 1.00 89.98 199 ALA B O 1
ATOM 4771 N N . ASP C 1 163 ? 101.354 92.105 35.893 1.00 83.04 200 ASP B N 1
ATOM 4772 C CA . ASP C 1 163 ? 102.244 91.863 37.024 1.00 83.27 200 ASP B CA 1
ATOM 4773 C C . ASP C 1 163 ? 101.486 91.275 38.204 1.00 80.68 200 ASP B C 1
ATOM 4774 O O . ASP C 1 163 ? 102.050 90.552 39.027 1.00 82.73 200 ASP B O 1
ATOM 4779 N N . VAL C 1 164 ? 100.199 91.592 38.272 1.00 69.88 201 VAL B N 1
ATOM 4780 C CA . VAL C 1 164 ? 99.406 91.306 39.453 1.00 62.33 201 VAL B CA 1
ATOM 4781 C C . VAL C 1 164 ? 97.935 91.116 39.081 1.00 65.19 201 VAL B C 1
ATOM 4782 O O . VAL C 1 164 ? 97.447 91.732 38.131 1.00 69.29 201 VAL B O 1
ATOM 4786 N N . GLY C 1 165 ? 97.237 90.251 39.814 1.00 63.85 202 GLY B N 1
ATOM 4787 C CA . GLY C 1 165 ? 95.841 89.975 39.519 1.00 60.45 202 GLY B CA 1
ATOM 4788 C C . GLY C 1 165 ? 94.976 89.703 40.735 1.00 62.23 202 GLY B C 1
ATOM 4789 O O . GLY C 1 165 ? 95.482 89.368 41.809 1.00 67.57 202 GLY B O 1
ATOM 4790 N N . PHE C 1 166 ? 93.665 89.855 40.566 1.00 56.18 203 PHE B N 1
ATOM 4791 C CA . PHE C 1 166 ? 92.709 89.512 41.614 1.00 51.59 203 PHE B CA 1
ATOM 4792 C C . PHE C 1 166 ? 91.827 88.341 41.184 1.00 51.30 203 PHE B C 1
ATOM 4793 O O . PHE C 1 166 ? 91.140 88.415 40.162 1.00 49.82 203 PHE B O 1
ATOM 4801 N N . VAL C 1 167 ? 91.859 87.260 41.958 1.00 46.82 204 VAL B N 1
ATOM 4802 C CA . VAL C 1 167 ? 90.967 86.121 41.742 1.00 55.16 204 VAL B CA 1
ATOM 4803 C C . VAL C 1 167 ? 90.505 85.582 43.086 1.00 56.44 204 VAL B C 1
ATOM 4804 O O . VAL C 1 167 ? 90.959 86.043 44.132 1.00 61.07 204 VAL B O 1
ATOM 4808 N N . TYR C 1 168 ? 89.608 84.603 43.055 1.00 57.88 205 TYR B N 1
ATOM 4809 C CA . TYR C 1 168 ? 89.239 83.885 44.267 1.00 63.98 205 TYR B CA 1
ATOM 4810 C C . TYR C 1 168 ? 90.408 83.008 44.688 1.00 71.42 205 TYR B C 1
ATOM 4811 O O . TYR C 1 168 ? 91.306 82.748 43.889 1.00 82.99 205 TYR B O 1
ATOM 4820 N N . PHE C 1 169 ? 90.407 82.553 45.936 1.00 66.24 206 PHE B N 1
ATOM 4821 C CA . PHE C 1 169 ? 91.453 81.649 46.387 1.00 68.63 206 PHE B CA 1
ATOM 4822 C C . PHE C 1 169 ? 91.238 80.256 45.809 1.00 72.55 206 PHE B C 1
ATOM 4823 O O . PHE C 1 169 ? 92.192 79.515 45.584 1.00 75.17 206 PHE B O 1
ATOM 4831 N N . SER C 1 170 ? 89.979 79.905 45.570 1.00 76.19 207 SER B N 1
ATOM 4832 C CA . SER C 1 170 ? 89.640 78.597 45.017 1.00 78.34 207 SER B CA 1
ATOM 4833 C C . SER C 1 170 ? 90.055 78.470 43.552 1.00 75.28 207 SER B C 1
ATOM 4834 O O . SER C 1 170 ? 90.035 77.374 42.983 1.00 79.21 207 SER B O 1
ATOM 4837 N N . ASP C 1 171 ? 90.434 79.596 42.952 1.00 66.40 208 ASP B N 1
ATOM 4838 C CA . ASP C 1 171 ? 90.906 79.620 41.573 1.00 70.95 208 ASP B CA 1
ATOM 4839 C C . ASP C 1 171 ? 92.413 79.382 41.503 1.00 75.32 208 ASP B C 1
ATOM 4840 O O . ASP C 1 171 ? 92.981 79.295 40.419 1.00 74.89 208 ASP B O 1
ATOM 4845 N N . THR C 1 172 ? 93.049 79.268 42.668 1.00 80.26 209 THR B N 1
ATOM 4846 C CA . THR C 1 172 ? 94.511 79.270 42.764 1.00 83.33 209 THR B CA 1
ATOM 4847 C C . THR C 1 172 ? 95.144 77.985 43.304 1.00 87.65 209 THR B C 1
ATOM 4848 O O . THR C 1 172 ? 96.369 77.881 43.378 1.00 88.95 209 THR B O 1
ATOM 4852 N N . VAL C 1 173 ? 94.320 77.015 43.687 1.00 89.66 210 VAL B N 1
ATOM 4853 C CA . VAL C 1 173 ? 94.832 75.757 44.236 1.00 98.93 210 VAL B CA 1
ATOM 4854 C C . VAL C 1 173 ? 95.568 74.937 43.175 1.00 106.00 210 VAL B C 1
ATOM 4855 O O . VAL C 1 173 ? 95.254 75.029 41.986 1.00 103.54 210 VAL B O 1
ATOM 4859 N N . ASN C 1 174 ? 96.561 74.162 43.611 1.00 113.63 211 ASN B N 1
ATOM 4860 C CA . ASN C 1 174 ? 97.298 73.258 42.726 1.00 120.38 211 ASN B CA 1
ATOM 4861 C C . ASN C 1 174 ? 97.966 73.975 41.550 1.00 119.86 211 ASN B C 1
ATOM 4862 O O . ASN C 1 174 ? 98.265 73.361 40.523 1.00 125.20 211 ASN B O 1
ATOM 4867 N N . ASN C 1 175 ? 98.198 75.275 41.702 1.00 112.22 212 ASN B N 1
ATOM 4868 C CA . ASN C 1 175 ? 98.904 76.039 40.678 1.00 106.11 212 ASN B CA 1
ATOM 4869 C C . ASN C 1 175 ? 100.216 76.596 41.210 1.00 105.56 212 ASN B C 1
ATOM 4870 O O . ASN C 1 175 ? 100.227 77.419 42.124 1.00 100.92 212 ASN B O 1
ATOM 4875 N N . ASP C 1 176 ? 101.323 76.149 40.629 0.82 111.31 213 ASP B N 1
ATOM 4876 C CA . ASP C 1 176 ? 102.641 76.533 41.116 0.82 114.32 213 ASP B CA 1
ATOM 4877 C C . ASP C 1 176 ? 103.307 77.551 40.202 0.82 112.42 213 ASP B C 1
ATOM 4878 O O . ASP C 1 176 ? 104.497 77.837 40.334 0.82 116.63 213 ASP B O 1
ATOM 4883 N N . LYS C 1 177 ? 102.524 78.100 39.281 1.00 106.63 214 LYS B N 1
ATOM 4884 C CA . LYS C 1 177 ? 103.020 79.085 38.331 1.00 103.50 214 LYS B CA 1
ATOM 4885 C C . LYS C 1 177 ? 102.685 80.495 38.811 1.00 100.25 214 LYS B C 1
ATOM 4886 O O . LYS C 1 177 ? 103.100 81.485 38.206 1.00 99.97 214 LYS B O 1
ATOM 4892 N N . ILE C 1 178 ? 101.920 80.576 39.897 1.00 85.81 215 ILE B N 1
ATOM 4893 C CA . ILE C 1 178 ? 101.629 81.851 40.548 1.00 79.50 215 ILE B CA 1
ATOM 4894 C C . ILE C 1 178 ? 101.813 81.752 42.055 1.00 82.48 215 ILE B C 1
ATOM 4895 O O . ILE C 1 178 ? 102.030 80.665 42.593 1.00 89.44 215 ILE B O 1
ATOM 4900 N N . LYS C 1 179 ? 101.706 82.893 42.729 1.00 82.77 216 LYS B N 1
ATOM 4901 C CA . LYS C 1 179 ? 101.775 82.946 44.185 1.00 85.76 216 LYS B CA 1
ATOM 4902 C C . LYS C 1 179 ? 100.614 83.758 44.750 1.00 81.43 216 LYS B C 1
ATOM 4903 O O . LYS C 1 179 ? 100.377 84.890 44.324 1.00 78.14 216 LYS B O 1
ATOM 4909 N N . VAL C 1 180 ? 99.882 83.176 45.697 1.00 80.62 217 VAL B N 1
ATOM 4910 C CA . VAL C 1 180 ? 98.891 83.936 46.447 1.00 79.60 217 VAL B CA 1
ATOM 4911 C C . VAL C 1 180 ? 99.649 84.893 47.355 1.00 82.62 217 VAL B C 1
ATOM 4912 O O . VAL C 1 180 ? 100.160 84.490 48.400 1.00 88.17 217 VAL B O 1
ATOM 4916 N N . VAL C 1 181 ? 99.738 86.153 46.937 1.00 80.32 218 VAL B N 1
ATOM 4917 C CA . VAL C 1 181 ? 100.475 87.168 47.685 1.00 77.70 218 VAL B CA 1
ATOM 4918 C C . VAL C 1 181 ? 99.748 87.569 48.966 1.00 76.83 218 VAL B C 1
ATOM 4919 O O . VAL C 1 181 ? 100.320 87.518 50.057 1.00 77.89 218 VAL B O 1
ATOM 4923 N N . GLU C 1 182 ? 98.485 87.963 48.829 1.00 75.46 219 GLU B N 1
ATOM 4924 C CA . GLU C 1 182 ? 97.721 88.446 49.973 1.00 73.57 219 GLU B CA 1
ATOM 4925 C C . GLU C 1 182 ? 96.210 88.227 49.842 1.00 70.23 219 GLU B C 1
ATOM 4926 O O . GLU C 1 182 ? 95.642 88.356 48.752 1.00 64.37 219 GLU B O 1
ATOM 4932 N N . LYS C 1 183 ? 95.568 87.890 50.958 1.00 71.80 220 LYS B N 1
ATOM 4933 C CA . LYS C 1 183 ? 94.112 87.844 51.017 1.00 69.26 220 LYS B CA 1
ATOM 4934 C C . LYS C 1 183 ? 93.563 89.243 51.248 1.00 60.57 220 LYS B C 1
ATOM 4935 O O . LYS C 1 183 ? 94.104 90.004 52.055 1.00 58.58 220 LYS B O 1
ATOM 4941 N N . THR C 1 184 ? 92.491 89.576 50.537 1.00 55.60 221 THR B N 1
ATOM 4942 C CA . THR C 1 184 ? 91.795 90.847 50.724 1.00 63.66 221 THR B CA 1
ATOM 4943 C C . THR C 1 184 ? 91.014 90.843 52.045 1.00 66.29 221 THR B C 1
ATOM 4944 O O . THR C 1 184 ? 90.433 89.821 52.421 1.00 67.66 221 THR B O 1
ATOM 4948 N N . ASP C 1 185 ? 91.016 91.974 52.752 1.00 70.83 222 ASP B N 1
ATOM 4949 C CA . ASP C 1 185 ? 90.166 92.153 53.930 1.00 79.63 222 ASP B CA 1
ATOM 4950 C C . ASP C 1 185 ? 88.701 91.868 53.606 1.00 78.80 222 ASP B C 1
ATOM 4951 O O . ASP C 1 185 ? 88.135 92.460 52.685 1.00 79.30 222 ASP B O 1
ATOM 4956 N N . GLU C 1 186 ? 88.088 90.968 54.371 1.00 78.69 223 GLU B N 1
ATOM 4957 C CA . GLU C 1 186 ? 86.700 90.571 54.135 1.00 74.06 223 GLU B CA 1
ATOM 4958 C C . GLU C 1 186 ? 85.745 91.750 54.337 1.00 69.26 223 GLU B C 1
ATOM 4959 O O . GLU C 1 186 ? 84.619 91.744 53.837 1.00 64.17 223 GLU B O 1
ATOM 4965 N N . LYS C 1 187 ? 86.221 92.770 55.048 1.00 68.35 224 LYS B N 1
ATOM 4966 C CA . LYS C 1 187 ? 85.426 93.956 55.360 1.00 67.51 224 LYS B CA 1
ATOM 4967 C C . LYS C 1 187 ? 85.382 94.962 54.210 1.00 65.98 224 LYS B C 1
ATOM 4968 O O . LYS C 1 187 ? 84.655 95.951 54.274 1.00 66.87 224 LYS B O 1
ATOM 4974 N N . THR C 1 188 ? 86.164 94.713 53.165 1.00 57.03 225 THR B N 1
ATOM 4975 C CA . THR C 1 188 ? 86.272 95.660 52.056 1.00 51.52 225 THR B CA 1
ATOM 4976 C C . THR C 1 188 ? 85.486 95.254 50.810 1.00 51.01 225 THR B C 1
ATOM 4977 O O . THR C 1 188 ? 85.624 95.884 49.761 1.00 50.84 225 THR B O 1
ATOM 4981 N N . HIS C 1 189 ? 84.681 94.198 50.920 1.00 52.74 226 HIS B N 1
ATOM 4982 C CA . HIS C 1 189 ? 83.810 93.765 49.820 1.00 56.24 226 HIS B CA 1
ATOM 4983 C C . HIS C 1 189 ? 82.589 93.003 50.335 1.00 55.02 226 HIS B C 1
ATOM 4984 O O . HIS C 1 189 ? 82.581 92.545 51.476 1.00 54.90 226 HIS B O 1
ATOM 4991 N N . SER C 1 190 ? 81.559 92.885 49.498 1.00 58.13 227 SER B N 1
ATOM 4992 C CA . SER C 1 190 ? 80.348 92.158 49.869 1.00 62.22 227 SER B CA 1
ATOM 4993 C C . SER C 1 190 ? 80.691 90.706 50.171 1.00 56.02 227 SER B C 1
ATOM 4994 O O . SER C 1 190 ? 81.578 90.139 49.535 1.00 60.80 227 SER B O 1
ATOM 4997 N N . PRO C 1 191 ? 79.989 90.096 51.140 1.00 52.49 228 PRO B N 1
ATOM 4998 C CA . PRO C 1 191 ? 80.264 88.684 51.444 1.00 55.71 228 PRO B CA 1
ATOM 4999 C C . PRO C 1 191 ? 80.030 87.779 50.231 1.00 55.99 228 PRO B C 1
ATOM 5000 O O . PRO C 1 191 ? 78.964 87.848 49.612 1.00 59.39 228 PRO B O 1
ATOM 5004 N N . ILE C 1 192 ? 81.024 86.961 49.895 1.00 52.90 229 ILE B N 1
ATOM 5005 C CA . ILE C 1 192 ? 80.917 86.018 48.789 1.00 56.16 229 ILE B CA 1
ATOM 5006 C C . ILE C 1 192 ? 80.547 84.645 49.346 1.00 58.84 229 ILE B C 1
ATOM 5007 O O . ILE C 1 192 ? 81.428 83.851 49.681 1.00 58.67 229 ILE B O 1
ATOM 5012 N N . THR C 1 193 ? 79.249 84.360 49.435 1.00 57.24 230 THR B N 1
ATOM 5013 C CA . THR C 1 193 ? 78.789 83.145 50.106 1.00 61.14 230 THR B CA 1
ATOM 5014 C C . THR C 1 193 ? 77.975 82.190 49.234 1.00 55.94 230 THR B C 1
ATOM 5015 O O . THR C 1 193 ? 77.212 82.616 48.364 1.00 50.10 230 THR B O 1
ATOM 5019 N N . TYR C 1 194 ? 78.149 80.896 49.489 1.00 59.74 231 TYR B N 1
ATOM 5020 C CA . TYR C 1 194 ? 77.328 79.864 48.875 1.00 60.64 231 TYR B CA 1
ATOM 5021 C C . TYR C 1 194 ? 76.386 79.276 49.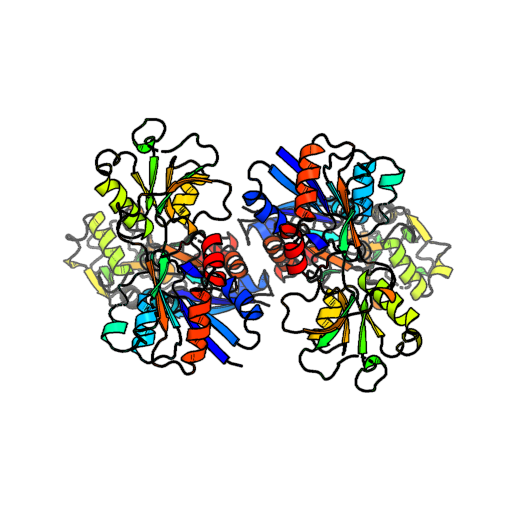923 1.00 66.18 231 TYR B C 1
ATOM 5022 O O . TYR C 1 194 ? 76.833 78.587 50.842 1.00 66.62 231 TYR B O 1
ATOM 5031 N N . PRO C 1 195 ? 75.081 79.570 49.808 1.00 66.29 232 PRO B N 1
ATOM 5032 C CA . PRO C 1 195 ? 74.098 78.938 50.697 1.00 73.32 232 PRO B CA 1
ATOM 5033 C C . PRO C 1 195 ? 73.794 77.502 50.270 1.00 80.93 232 PRO B C 1
ATOM 5034 O O . PRO C 1 195 ? 74.000 77.149 49.104 1.00 80.95 232 PRO B O 1
ATOM 5038 N N . VAL C 1 196 ? 73.318 76.689 51.209 1.00 77.27 233 VAL B N 1
ATOM 5039 C CA . VAL C 1 196 ? 72.869 75.334 50.911 1.00 75.48 233 VAL B CA 1
ATOM 5040 C C . VAL C 1 196 ? 71.483 75.172 51.527 1.00 74.41 233 VAL B C 1
ATOM 5041 O O . VAL C 1 196 ? 71.156 75.859 52.495 1.00 73.27 233 VAL B O 1
ATOM 5045 N N . SER C 1 197 ? 70.663 74.288 50.962 1.00 72.39 234 SER B N 1
ATOM 5046 C CA . SER C 1 197 ? 69.317 74.054 51.488 1.00 78.06 234 SER B CA 1
ATOM 5047 C C . SER C 1 197 ? 68.694 72.767 50.948 1.00 79.23 234 SER B C 1
ATOM 5048 O O . SER C 1 197 ? 69.017 72.324 49.846 1.00 77.09 234 SER B O 1
ATOM 5051 N N . VAL C 1 198 ? 67.797 72.173 51.727 1.00 82.49 235 VAL B N 1
ATOM 5052 C CA . VAL C 1 198 ? 67.032 71.020 51.264 1.00 86.53 235 VAL B CA 1
ATOM 5053 C C . VAL C 1 198 ? 65.679 71.492 50.732 1.00 78.63 235 VAL B C 1
ATOM 5054 O O . VAL C 1 198 ? 64.968 72.233 51.410 1.00 76.37 235 VAL B O 1
ATOM 5058 N N . ILE C 1 199 ? 65.334 71.083 49.514 1.00 76.72 236 ILE B N 1
ATOM 5059 C CA . ILE C 1 199 ? 64.058 71.469 48.922 1.00 78.00 236 ILE B CA 1
ATOM 5060 C C . ILE C 1 199 ? 62.936 70.694 49.598 1.00 79.75 236 ILE B C 1
ATOM 5061 O O . ILE C 1 199 ? 63.112 69.530 49.953 1.00 86.54 236 ILE B O 1
ATOM 5066 N N . LYS C 1 200 ? 61.790 71.343 49.776 1.00 76.35 237 LYS B N 1
ATOM 5067 C CA . LYS C 1 200 ? 60.656 70.757 50.482 1.00 83.99 237 LYS B CA 1
ATOM 5068 C C . LYS C 1 200 ? 60.139 69.480 49.809 1.00 87.73 237 LYS B C 1
ATOM 5069 O O . LYS C 1 200 ? 59.708 68.544 50.476 1.00 94.19 237 LYS B O 1
ATOM 5075 N N . ALA C 1 201 ? 60.213 69.442 48.483 1.00 86.62 238 ALA B N 1
ATOM 5076 C CA . ALA C 1 201 ? 59.567 68.387 47.703 1.00 91.77 238 ALA B CA 1
ATOM 5077 C C . ALA C 1 201 ? 60.421 67.138 47.456 1.00 96.91 238 ALA B C 1
ATOM 5078 O O . ALA C 1 201 ? 60.085 66.316 46.602 1.00 97.50 238 ALA B O 1
ATOM 5080 N N . SER C 1 202 ? 61.513 66.988 48.198 1.00 94.26 239 SER B N 1
ATOM 5081 C CA . SER C 1 202 ? 62.366 65.812 48.045 1.00 94.33 239 SER B CA 1
ATOM 5082 C C . SER C 1 202 ? 61.667 64.537 48.513 1.00 101.00 239 SER B C 1
ATOM 5083 O O . SER C 1 202 ? 60.917 64.552 49.491 1.00 103.52 239 SER B O 1
ATOM 5086 N N . LYS C 1 203 ? 61.916 63.437 47.807 1.00 105.48 240 LYS B N 1
ATOM 5087 C CA . LYS C 1 203 ? 61.388 62.134 48.199 1.00 107.95 240 LYS B CA 1
ATOM 5088 C C . LYS C 1 203 ? 62.108 61.661 49.454 1.00 106.40 240 LYS B C 1
ATOM 5089 O O . LYS C 1 203 ? 61.576 60.873 50.236 1.00 104.72 240 LYS B O 1
ATOM 5095 N N . ASN C 1 204 ? 63.324 62.161 49.637 1.00 105.62 241 ASN B N 1
ATOM 5096 C CA . ASN C 1 204 ? 64.159 61.766 50.759 1.00 112.36 241 ASN B CA 1
ATOM 5097 C C . ASN C 1 204 ? 64.680 62.971 51.544 1.00 113.28 241 ASN B C 1
ATOM 5098 O O . ASN C 1 204 ? 65.868 63.292 51.482 1.00 111.89 241 ASN B O 1
ATOM 5103 N N . VAL C 1 205 ? 63.781 63.633 52.272 1.00 111.57 242 VAL B N 1
ATOM 5104 C CA . VAL C 1 205 ? 64.129 64.787 53.103 1.00 107.65 242 VAL B CA 1
ATOM 5105 C C . VAL C 1 205 ? 65.290 64.479 54.045 1.00 108.97 242 VAL B C 1
ATOM 5106 O O . VAL C 1 205 ? 66.280 65.215 54.098 1.00 104.72 242 VAL B O 1
ATOM 5110 N N . ASP C 1 206 ? 65.166 63.372 54.769 1.00 110.20 243 ASP B N 1
ATOM 5111 C CA . ASP C 1 206 ? 66.154 62.980 55.764 1.00 111.49 243 ASP B CA 1
ATOM 5112 C C . ASP C 1 206 ? 67.502 62.601 55.158 1.00 111.23 243 ASP B C 1
ATOM 5113 O O . ASP C 1 206 ? 68.545 62.987 55.677 1.00 117.20 243 ASP B O 1
ATOM 5118 N N . ALA C 1 207 ? 67.477 61.847 54.064 1.00 108.01 244 ALA B N 1
ATOM 5119 C CA . ALA C 1 207 ? 68.709 61.440 53.390 1.00 107.88 244 ALA B CA 1
ATOM 5120 C C . ALA C 1 207 ? 69.545 62.640 52.949 1.00 103.59 244 ALA B C 1
ATOM 5121 O O . ALA C 1 207 ? 70.772 62.618 53.026 1.00 103.30 244 ALA B O 1
ATOM 5123 N N . ALA C 1 208 ? 68.870 63.684 52.483 1.00 96.65 245 ALA B N 1
ATOM 5124 C CA . ALA C 1 208 ? 69.538 64.907 52.056 1.00 92.54 245 ALA B CA 1
ATOM 5125 C C . ALA C 1 208 ? 70.170 65.644 53.236 1.00 94.23 245 ALA B C 1
ATOM 5126 O O . ALA C 1 208 ? 71.234 66.250 53.099 1.00 88.56 245 ALA B O 1
ATOM 5128 N N . LYS C 1 209 ? 69.508 65.598 54.389 1.00 100.09 246 LYS B N 1
ATOM 5129 C CA . LYS C 1 209 ? 70.013 66.268 55.584 1.00 103.75 246 LYS B CA 1
ATOM 5130 C C . LYS C 1 209 ? 71.229 65.556 56.165 1.00 103.79 246 LYS B C 1
ATOM 5131 O O . LYS C 1 209 ? 72.122 66.192 56.722 1.00 96.49 246 LYS B O 1
ATOM 5137 N N . LYS C 1 210 ? 71.256 64.233 56.037 1.00 108.72 247 LYS B N 1
ATOM 5138 C CA . LYS C 1 210 ? 72.418 63.453 56.447 1.00 112.31 247 LYS B CA 1
ATOM 5139 C C . LYS C 1 210 ? 73.554 63.677 55.449 1.00 117.05 247 LYS B C 1
ATOM 5140 O O . LYS C 1 210 ? 74.713 63.393 55.742 1.00 122.24 247 LYS B O 1
ATOM 5146 N N . PHE C 1 211 ? 73.211 64.192 54.271 1.00 115.13 248 PHE B N 1
ATOM 5147 C CA . PHE C 1 211 ? 74.211 64.621 53.300 1.00 112.66 248 PHE B CA 1
ATOM 5148 C C . PHE C 1 211 ? 74.578 66.080 53.528 1.00 109.92 248 PHE B C 1
ATOM 5149 O O . PHE C 1 211 ? 75.729 66.474 53.352 1.00 113.86 248 PHE B O 1
ATOM 5157 N N . GLU C 1 212 ? 73.588 66.878 53.913 1.00 105.10 249 GLU B N 1
ATOM 5158 C CA . GLU C 1 212 ? 73.804 68.288 54.214 1.00 101.90 249 GLU B CA 1
ATOM 5159 C C . GLU C 1 212 ? 74.791 68.460 55.359 1.00 103.28 249 GLU B C 1
ATOM 5160 O O . GLU C 1 212 ? 75.778 69.192 55.242 1.00 98.53 249 GLU B O 1
ATOM 5166 N N . GLU C 1 213 ? 74.514 67.778 56.466 1.00 106.95 250 GLU B N 1
ATOM 5167 C CA . GLU C 1 213 ? 75.370 67.840 57.638 1.00 108.14 250 GLU B CA 1
ATOM 5168 C C . GLU C 1 213 ? 76.774 67.340 57.324 1.00 105.59 250 GLU B C 1
ATOM 5169 O O . GLU C 1 213 ? 77.740 67.830 57.891 1.00 106.64 250 GLU B O 1
ATOM 5175 N N . PHE C 1 214 ? 76.883 66.372 56.416 1.00 99.74 251 PHE B N 1
ATOM 5176 C CA . PHE C 1 214 ? 78.189 65.882 55.983 1.00 101.12 251 PHE B CA 1
ATOM 5177 C C . PHE C 1 214 ? 78.990 66.975 55.288 1.00 104.06 251 PHE B C 1
ATOM 5178 O O . PHE C 1 214 ? 80.197 67.090 55.490 1.00 107.71 251 PHE B O 1
ATOM 5186 N N . LEU C 1 215 ? 78.315 67.759 54.452 1.00 101.53 252 LEU B N 1
ATOM 5187 C CA . LEU C 1 215 ? 78.941 68.897 53.783 1.00 97.81 252 LEU B CA 1
ATOM 5188 C C . LEU C 1 215 ? 79.289 69.986 54.793 1.00 94.89 252 LEU B C 1
ATOM 5189 O O . LEU C 1 215 ? 80.322 70.646 54.687 1.00 85.55 252 LEU B O 1
ATOM 5194 N N . LEU C 1 216 ? 78.402 70.169 55.766 1.00 98.31 253 LEU B N 1
ATOM 5195 C CA . LEU C 1 216 ? 78.604 71.123 56.849 1.00 96.88 253 LEU B CA 1
ATOM 5196 C C . LEU C 1 216 ? 79.607 70.598 57.872 1.00 104.48 253 LEU B C 1
ATOM 5197 O O . LEU C 1 216 ? 80.192 71.370 58.632 1.00 103.02 253 LEU B O 1
ATOM 5202 N N . SER C 1 217 ? 79.796 69.282 57.902 1.00 110.32 254 SER B N 1
ATOM 5203 C CA . SER C 1 217 ? 80.712 68.675 58.865 1.00 107.42 254 SER B CA 1
ATOM 5204 C C . SER C 1 217 ? 82.157 68.932 58.488 1.00 99.09 254 SER B C 1
ATOM 5205 O O . SER C 1 217 ? 82.472 69.200 57.326 1.00 93.74 254 SER B O 1
ATOM 5208 N N . GLU C 1 218 ? 83.024 68.836 59.490 1.00 99.05 255 GLU B N 1
ATOM 5209 C CA . GLU C 1 218 ? 84.464 68.972 59.324 1.00 107.88 255 GLU B CA 1
ATOM 5210 C C . GLU C 1 218 ? 84.990 68.112 58.176 1.00 108.15 255 GLU B C 1
ATOM 5211 O O . GLU C 1 218 ? 85.894 68.519 57.445 1.00 107.08 255 GLU B O 1
ATOM 5217 N N . SER C 1 219 ? 84.399 66.933 58.012 1.00 107.88 256 SER B N 1
ATOM 5218 C CA . SER C 1 219 ? 84.803 65.998 56.968 1.00 108.27 256 SER B CA 1
ATOM 5219 C C . SER C 1 219 ? 84.581 66.568 55.570 1.00 105.54 256 SER B C 1
ATOM 5220 O O . SER C 1 219 ? 85.373 66.323 54.662 1.00 108.97 256 SER B O 1
ATOM 5223 N N . GLY C 1 220 ? 83.498 67.318 55.394 1.00 97.47 257 GLY B N 1
ATOM 5224 C CA . GLY C 1 220 ? 83.242 67.975 54.126 1.00 96.87 257 GLY B CA 1
ATOM 5225 C C . GLY C 1 220 ? 83.891 69.345 54.068 1.00 97.31 257 GLY B C 1
ATOM 5226 O O . GLY C 1 220 ? 84.416 69.754 53.029 1.00 95.58 257 GLY B O 1
ATOM 5227 N N . GLN C 1 221 ? 83.866 70.048 55.197 1.00 99.12 258 GLN B N 1
ATOM 5228 C CA . GLN C 1 221 ? 84.416 71.397 55.288 1.00 98.63 258 GLN B CA 1
ATOM 5229 C C . GLN C 1 221 ? 85.934 71.437 55.159 1.00 107.78 258 GLN B C 1
ATOM 5230 O O . GLN C 1 221 ? 86.530 72.510 55.194 1.00 110.92 258 GLN B O 1
ATOM 5236 N N . LYS C 1 222 ? 86.556 70.269 55.020 1.00 115.46 259 LYS B N 1
ATOM 5237 C CA . LYS C 1 222 ? 87.997 70.190 54.789 1.00 121.30 259 LYS B CA 1
ATOM 5238 C C . LYS C 1 222 ? 88.321 69.695 53.379 1.00 120.00 259 LYS B C 1
ATOM 5239 O O . LYS C 1 222 ? 89.435 69.882 52.886 1.00 122.13 259 LYS B O 1
ATOM 5245 N N . ILE C 1 223 ? 87.345 69.058 52.739 1.00 114.76 260 ILE B N 1
ATOM 5246 C CA . ILE C 1 223 ? 87.441 68.749 51.319 1.00 104.97 260 ILE B CA 1
ATOM 5247 C C . ILE C 1 223 ? 87.322 70.058 50.545 1.00 91.71 260 ILE B C 1
ATOM 5248 O O . ILE C 1 223 ? 88.034 70.287 49.568 1.00 93.43 260 ILE B O 1
ATOM 5253 N N . PHE C 1 224 ? 86.424 70.923 51.007 1.00 78.74 261 PHE B N 1
ATOM 5254 C CA . PHE C 1 224 ? 86.243 72.245 50.418 1.00 81.98 261 PHE B CA 1
ATOM 5255 C C . PHE C 1 224 ? 87.466 73.139 50.631 1.00 83.89 261 PHE B C 1
ATOM 5256 O O . PHE C 1 224 ? 87.864 73.882 49.732 1.00 81.10 261 PHE B O 1
ATOM 5264 N N . GLU C 1 225 ? 88.056 73.060 51.822 1.00 78.36 262 GLU B N 1
ATOM 5265 C CA . GLU C 1 225 ? 89.225 73.867 52.165 1.00 77.65 262 GLU B CA 1
ATOM 5266 C C . GLU C 1 225 ? 90.427 73.585 51.270 0.59 79.85 262 GLU B C 1
ATOM 5267 O O . GLU C 1 225 ? 91.214 74.487 50.979 0.70 78.70 262 GLU B O 1
ATOM 5273 N N . GLU C 1 226 ? 90.567 72.333 50.840 1.00 83.99 263 GLU B N 1
ATOM 5274 C CA . GLU C 1 226 ? 91.657 71.954 49.943 1.00 91.09 263 GLU B CA 1
ATOM 5275 C C . GLU C 1 226 ? 91.294 72.303 48.505 1.00 91.76 263 GLU B C 1
ATOM 5276 O O . GLU C 1 226 ? 92.120 72.195 47.599 1.00 97.35 263 GLU B O 1
ATOM 5282 N N . PHE C 1 227 ? 90.051 72.727 48.302 1.00 87.32 264 PHE B N 1
ATOM 5283 C CA . PHE C 1 227 ? 89.637 73.247 47.009 1.00 78.99 264 PHE B CA 1
ATOM 5284 C C . PHE C 1 227 ? 89.509 74.770 47.050 1.00 75.57 264 PHE B C 1
ATOM 5285 O O . PHE C 1 227 ? 88.845 75.368 46.204 1.00 61.93 264 PHE B O 1
ATOM 5293 N N . GLY C 1 228 ? 90.151 75.386 48.041 1.00 74.29 265 GLY B N 1
ATOM 5294 C CA . GLY C 1 228 ? 90.269 76.834 48.099 1.00 76.22 265 GLY B CA 1
ATOM 5295 C C . GLY C 1 228 ? 89.158 77.578 48.820 1.00 76.55 265 GLY B C 1
ATOM 5296 O O . GLY C 1 228 ? 89.290 78.766 49.119 1.00 71.80 265 GLY B O 1
ATOM 5297 N N . TYR C 1 229 ? 88.057 76.894 49.101 1.00 79.40 266 TYR B N 1
ATOM 5298 C CA . TYR C 1 229 ? 86.942 77.545 49.778 1.00 77.66 266 TYR B CA 1
ATOM 5299 C C . TYR C 1 229 ? 87.231 77.709 51.266 1.00 83.84 266 TYR B C 1
ATOM 5300 O O . TYR C 1 229 ? 88.248 77.227 51.764 1.00 89.68 266 TYR B O 1
ATOM 5309 N N . LYS C 1 230 ? 86.344 78.402 51.970 1.00 80.52 267 LYS B N 1
ATOM 5310 C CA . LYS C 1 230 ? 86.581 78.727 53.371 1.00 75.41 267 LYS B CA 1
ATOM 5311 C C . LYS C 1 230 ? 85.321 78.542 54.201 1.00 79.72 267 LYS B C 1
ATOM 5312 O O . LYS C 1 230 ? 84.213 78.536 53.663 1.00 83.58 267 LYS B O 1
ATOM 5318 N N . LYS C 1 231 ? 85.495 78.400 55.512 0.92 85.89 268 LYS B N 1
ATOM 5319 C CA . LYS C 1 231 ? 84.370 78.240 56.424 0.95 88.31 268 LYS B CA 1
ATOM 5320 C C . LYS C 1 231 ? 83.566 79.527 56.527 1.00 86.35 268 LYS B C 1
ATOM 5321 O O . LYS C 1 231 ? 84.034 80.592 56.127 0.70 80.63 268 LYS B O 1
ATOM 5327 N N . VAL C 1 232 ? 82.352 79.420 57.057 1.00 93.65 269 VAL B N 1
ATOM 5328 C CA . VAL C 1 232 ? 81.496 80.582 57.266 1.00 96.43 269 VAL B CA 1
ATOM 5329 C C . VAL C 1 232 ? 81.258 80.790 58.755 1.00 104.28 269 VAL B C 1
ATOM 5330 O O . VAL C 1 232 ? 80.973 81.899 59.206 1.00 104.98 269 VAL B O 1
ATOM 5334 N N . VAL D 1 6 ? 115.098 72.620 46.136 1.00 111.86 43 VAL D N 1
ATOM 5335 C CA . VAL D 1 6 ? 115.989 71.507 45.831 1.00 110.51 43 VAL D CA 1
ATOM 5336 C C . VAL D 1 6 ? 115.327 70.545 44.847 1.00 106.10 43 VAL D C 1
ATOM 5337 O O . VAL D 1 6 ? 114.109 70.370 44.866 1.00 107.09 43 VAL D O 1
ATOM 5341 N N . GLU D 1 7 ? 116.126 69.933 43.979 0.84 100.98 44 GLU D N 1
ATOM 5342 C CA . GLU D 1 7 ? 115.598 68.970 43.025 0.84 97.28 44 GLU D CA 1
ATOM 5343 C C . GLU D 1 7 ? 115.972 67.551 43.421 0.84 85.41 44 GLU D C 1
ATOM 5344 O O . GLU D 1 7 ? 117.151 67.210 43.504 0.84 80.50 44 GLU D O 1
ATOM 5350 N N . LEU D 1 8 ? 114.961 66.729 43.672 1.00 87.44 45 LEU D N 1
ATOM 5351 C CA . LEU D 1 8 ? 115.180 65.309 43.903 1.00 84.84 45 LEU D CA 1
ATOM 5352 C C . LEU D 1 8 ? 114.803 64.521 42.656 1.00 83.69 45 LEU D C 1
ATOM 5353 O O . LEU D 1 8 ? 113.767 64.780 42.037 1.00 85.24 45 LEU D O 1
ATOM 5358 N N . ASN D 1 9 ? 115.653 63.570 42.282 1.00 80.71 46 ASN D N 1
ATOM 5359 C CA . ASN D 1 9 ? 115.349 62.662 41.185 1.00 76.72 46 ASN D CA 1
ATOM 5360 C C . ASN D 1 9 ? 114.905 61.303 41.716 1.00 77.27 46 ASN D C 1
ATOM 5361 O O . ASN D 1 9 ? 115.622 60.660 42.484 1.00 79.03 46 ASN D O 1
ATOM 5366 N N . ILE D 1 10 ? 113.713 60.873 41.316 1.00 75.89 47 ILE D N 1
ATOM 5367 C CA . ILE D 1 10 ? 113.168 59.603 41.780 1.00 70.64 47 ILE D CA 1
ATOM 5368 C C . ILE D 1 10 ? 112.922 58.641 40.621 1.00 68.60 47 ILE D C 1
ATOM 5369 O O . ILE D 1 10 ? 112.231 58.979 39.659 1.00 64.62 47 ILE D O 1
ATOM 5374 N N . SER D 1 11 ? 113.500 57.447 40.714 1.00 71.02 48 SER D N 1
ATOM 5375 C CA . SER D 1 11 ? 113.162 56.363 39.803 1.00 71.12 48 SER D CA 1
ATOM 5376 C C . SER D 1 11 ? 112.137 55.463 40.493 1.00 62.92 48 SER D C 1
ATOM 5377 O O . SER D 1 11 ? 112.235 55.223 41.696 1.00 63.76 48 SER D O 1
ATOM 5380 N N . ALA D 1 12 ? 111.154 54.975 39.738 1.00 54.39 49 ALA D N 1
ATOM 5381 C CA . ALA D 1 12 ? 110.089 54.148 40.307 1.00 55.67 49 ALA D CA 1
ATOM 5382 C C . ALA D 1 12 ? 109.468 53.209 39.283 1.00 62.44 49 ALA D C 1
ATOM 5383 O O . ALA D 1 12 ? 109.472 53.496 38.087 1.00 63.76 49 ALA D O 1
ATOM 5385 N N . ALA D 1 13 ? 108.921 52.095 39.763 1.00 65.01 50 ALA D N 1
ATOM 5386 C CA . ALA D 1 13 ? 108.129 51.204 38.918 1.00 61.84 50 ALA D CA 1
ATOM 5387 C C . ALA D 1 13 ? 106.869 51.929 38.458 1.00 61.80 50 ALA D C 1
ATOM 5388 O O . ALA D 1 13 ? 106.199 52.582 39.259 1.00 68.17 50 ALA D O 1
ATOM 5390 N N . ALA D 1 14 ? 106.533 51.797 37.178 1.00 58.27 51 ALA D N 1
ATOM 5391 C CA . ALA D 1 14 ? 105.450 52.577 36.579 1.00 59.96 51 ALA D CA 1
ATOM 5392 C C . ALA D 1 14 ? 104.061 52.304 37.164 1.00 62.52 51 ALA D C 1
ATOM 5393 O O . ALA D 1 14 ? 103.120 53.052 36.907 1.00 61.89 51 ALA D O 1
ATOM 5395 N N . SER D 1 15 ? 103.937 51.228 37.935 1.00 64.61 52 SER D N 1
ATOM 5396 C CA . SER D 1 15 ? 102.669 50.877 38.565 1.00 70.47 52 SER D CA 1
ATOM 5397 C C . SER D 1 15 ? 102.334 51.793 39.744 1.00 75.78 52 SER D C 1
ATOM 5398 O O . SER D 1 15 ? 101.226 51.747 40.280 1.00 81.20 52 SER D O 1
ATOM 5401 N N . LEU D 1 16 ? 103.294 52.621 40.145 1.00 71.45 53 LEU D N 1
ATOM 5402 C CA . LEU D 1 16 ? 103.107 53.535 41.267 1.00 69.52 53 LEU D CA 1
ATOM 5403 C C . LEU D 1 16 ? 102.780 54.947 40.803 1.00 72.90 53 LEU D C 1
ATOM 5404 O O . LEU D 1 16 ? 102.612 55.846 41.622 1.00 79.73 53 LEU D O 1
ATOM 5409 N N . LYS D 1 17 ? 102.693 55.135 39.489 1.00 67.66 54 LYS D N 1
ATOM 5410 C CA . LYS D 1 17 ? 102.483 56.462 38.908 1.00 75.42 54 LYS D CA 1
ATOM 5411 C C . LYS D 1 17 ? 101.211 57.161 39.398 1.00 81.38 54 LYS D C 1
ATOM 5412 O O . LYS D 1 17 ? 101.218 58.369 39.640 1.00 84.01 54 LYS D O 1
ATOM 5418 N N . GLU D 1 18 ? 100.127 56.405 39.546 1.00 79.79 55 GLU D N 1
ATOM 5419 C CA . GLU D 1 18 ? 98.850 56.980 39.967 1.00 83.69 55 GLU D CA 1
ATOM 5420 C C . GLU D 1 18 ? 98.886 57.400 41.435 1.00 82.19 55 GLU D C 1
ATOM 5421 O O . GLU D 1 18 ? 98.289 58.404 41.819 1.00 90.66 55 GLU D O 1
ATOM 5427 N N . ALA D 1 19 ? 99.597 56.629 42.251 1.00 74.39 56 ALA D N 1
ATOM 5428 C CA . ALA D 1 19 ? 99.741 56.946 43.667 1.00 70.82 56 ALA D CA 1
ATOM 5429 C C . ALA D 1 19 ? 100.778 58.039 43.890 1.00 69.92 56 ALA D C 1
ATOM 5430 O O . ALA D 1 19 ? 100.691 58.803 44.851 1.00 76.56 56 ALA D O 1
ATOM 5440 N N . ALA D 1 21 ? 101.375 60.576 41.956 1.00 77.17 58 ALA D N 1
ATOM 5441 C CA . ALA D 1 21 ? 100.858 61.885 41.579 1.00 76.24 58 ALA D CA 1
ATOM 5442 C C . ALA D 1 21 ? 100.322 62.602 42.812 1.00 85.02 58 ALA D C 1
ATOM 5443 O O . ALA D 1 21 ? 100.534 63.802 42.990 1.00 90.62 58 ALA D O 1
ATOM 5445 N N . LYS D 1 22 ? 99.622 61.854 43.660 1.00 86.95 59 LYS D N 1
ATOM 5446 C CA . LYS D 1 22 ? 99.085 62.389 44.907 1.00 90.59 59 LYS D CA 1
ATOM 5447 C C . LYS D 1 22 ? 100.182 62.735 45.908 1.00 84.89 59 LYS D C 1
ATOM 5448 O O . LYS D 1 22 ? 100.045 63.677 46.681 1.00 87.34 59 LYS D O 1
ATOM 5454 N N . ILE D 1 23 ? 101.260 61.957 45.898 1.00 79.53 60 ILE D N 1
ATOM 5455 C CA . ILE D 1 23 ? 102.377 62.172 46.814 1.00 79.79 60 ILE D CA 1
ATOM 5456 C C . ILE D 1 23 ? 103.111 63.483 46.514 1.00 85.89 60 ILE D C 1
ATOM 5457 O O . ILE D 1 23 ? 103.360 64.283 47.421 1.00 93.07 60 ILE D O 1
ATOM 5462 N N . GLU D 1 24 ? 103.460 63.690 45.245 1.00 87.91 61 GLU D N 1
ATOM 5463 C CA . GLU D 1 24 ? 104.095 64.932 44.806 1.00 97.99 61 GLU D CA 1
ATOM 5464 C C . GLU D 1 24 ? 103.227 66.120 45.186 1.00 105.59 61 GLU D C 1
ATOM 5465 O O . GLU D 1 24 ? 103.687 67.067 45.826 1.00 108.56 61 GLU D O 1
ATOM 5471 N N . GLU D 1 25 ? 101.969 66.051 44.757 1.00 110.03 62 GLU D N 1
ATOM 5472 C CA . GLU D 1 25 ? 100.972 67.087 45.003 1.00 114.50 62 GLU D CA 1
ATOM 5473 C C . GLU D 1 25 ? 100.858 67.444 46.477 1.00 116.16 62 GLU D C 1
ATOM 5474 O O . GLU D 1 25 ? 100.806 68.618 46.838 1.00 120.75 62 GLU D O 1
ATOM 5480 N N . GLU D 1 26 ? 100.819 66.428 47.330 1.00 114.43 63 GLU D N 1
ATOM 5481 C CA . GLU D 1 26 ? 100.767 66.663 48.762 1.00 116.87 63 GLU D CA 1
ATOM 5482 C C . GLU D 1 26 ? 102.077 67.277 49.235 1.00 113.86 63 GLU D C 1
ATOM 5483 O O . GLU D 1 26 ? 102.081 68.277 49.953 1.00 116.31 63 GLU D O 1
ATOM 5489 N N . TYR D 1 27 ? 103.187 66.684 48.802 1.00 106.31 64 TYR D N 1
ATOM 5490 C CA . TYR D 1 27 ? 104.511 67.099 49.256 1.00 102.38 64 TYR D CA 1
ATOM 5491 C C . TYR D 1 27 ? 104.812 68.565 48.961 1.00 102.06 64 TYR D C 1
ATOM 5492 O O . TYR D 1 27 ? 105.634 69.171 49.644 1.00 101.41 64 TYR D O 1
ATOM 5501 N N . LYS D 1 28 ? 104.157 69.126 47.947 1.00 104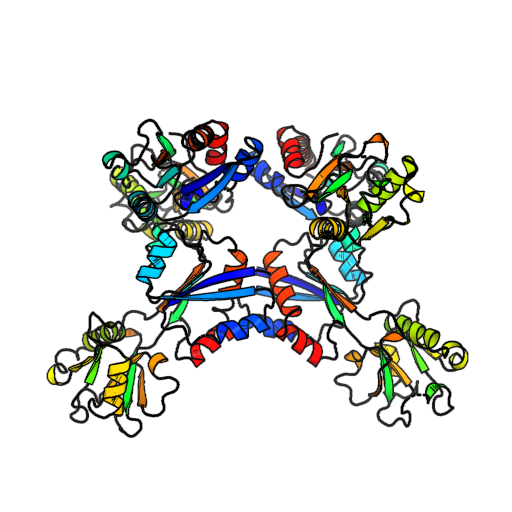.92 65 LYS D N 1
ATOM 5502 C CA . LYS D 1 28 ? 104.247 70.562 47.686 1.00 107.41 65 LYS D CA 1
ATOM 5503 C C . LYS D 1 28 ? 103.734 71.351 48.888 1.00 107.05 65 LYS D C 1
ATOM 5504 O O . LYS D 1 28 ? 104.351 72.330 49.302 1.00 105.23 65 LYS D O 1
ATOM 5510 N N . LYS D 1 29 ? 102.605 70.918 49.444 1.00 109.45 66 LYS D N 1
ATOM 5511 C CA . LYS D 1 29 ? 102.060 71.532 50.649 1.00 112.04 66 LYS D CA 1
ATOM 5512 C C . LYS D 1 29 ? 102.945 71.213 51.849 1.00 114.57 66 LYS D C 1
ATOM 5513 O O . LYS D 1 29 ? 103.249 72.090 52.656 1.00 115.93 66 LYS D O 1
ATOM 5519 N N . VAL D 1 30 ? 103.347 69.948 51.957 1.00 115.47 67 VAL D N 1
ATOM 5520 C CA . VAL D 1 30 ? 104.198 69.480 53.050 1.00 111.72 67 VAL D CA 1
ATOM 5521 C C . VAL D 1 30 ? 105.550 70.194 53.056 1.00 109.02 67 VAL D C 1
ATOM 5522 O O . VAL D 1 30 ? 106.094 70.516 54.115 1.00 111.26 67 VAL D O 1
ATOM 5526 N N . ASP D 1 31 ? 106.084 70.434 51.861 1.00 136.27 68 ASP D N 1
ATOM 5527 C CA . ASP D 1 31 ? 107.321 71.190 51.682 1.00 132.30 68 ASP D CA 1
ATOM 5528 C C . ASP D 1 31 ? 107.312 71.864 50.308 1.00 131.22 68 ASP D C 1
ATOM 5529 O O . ASP D 1 31 ? 107.424 71.199 49.280 1.00 125.84 68 ASP D O 1
ATOM 5534 N N . SER D 1 32 ? 107.192 73.188 50.301 1.00 140.34 69 SER D N 1
ATOM 5535 C CA . SER D 1 32 ? 107.146 73.953 49.062 1.00 141.55 69 SER D CA 1
ATOM 5536 C C . SER D 1 32 ? 108.511 73.982 48.370 1.00 138.50 69 SER D C 1
ATOM 5537 O O . SER D 1 32 ? 108.596 73.991 47.140 1.00 136.29 69 SER D O 1
ATOM 5540 N N . ASN D 1 33 ? 109.572 73.985 49.173 1.00 137.75 70 ASN D N 1
ATOM 5541 C CA . ASN D 1 33 ? 110.941 74.125 48.679 1.00 136.63 70 ASN D CA 1
ATOM 5542 C C . ASN D 1 33 ? 111.386 73.083 47.650 1.00 132.44 70 ASN D C 1
ATOM 5543 O O . ASN D 1 33 ? 112.090 73.414 46.697 1.00 134.83 70 ASN D O 1
ATOM 5548 N N . VAL D 1 34 ? 110.985 71.829 47.845 1.00 123.60 71 VAL D N 1
ATOM 5549 C CA . VAL D 1 34 ? 111.466 70.741 46.995 1.00 118.42 71 VAL D CA 1
ATOM 5550 C C . VAL D 1 34 ? 110.519 70.409 45.841 1.00 118.02 71 VAL D C 1
ATOM 5551 O O . VAL D 1 34 ? 109.325 70.195 46.052 1.00 120.55 71 VAL D O 1
ATOM 5555 N N . LYS D 1 35 ? 111.054 70.368 44.622 1.00 113.22 72 LYS D N 1
ATOM 5556 C CA . LYS D 1 35 ? 110.302 69.834 43.491 1.00 109.95 72 LYS D CA 1
ATOM 5557 C C . LYS D 1 35 ? 110.895 68.479 43.130 1.00 107.14 72 LYS D C 1
ATOM 5558 O O . LYS D 1 35 ? 112.112 68.288 43.180 1.00 107.68 72 LYS D O 1
ATOM 5564 N N . LEU D 1 36 ? 110.030 67.531 42.794 1.00 102.55 73 LEU D N 1
ATOM 5565 C CA . LEU D 1 36 ? 110.471 66.170 42.529 1.00 96.92 73 LEU D CA 1
ATOM 5566 C C . LEU D 1 36 ? 110.279 65.811 41.061 1.00 94.66 73 LEU D C 1
ATOM 5567 O O . LEU D 1 36 ? 109.217 66.051 40.487 1.00 95.24 73 LEU D O 1
ATOM 5572 N N . THR D 1 37 ? 111.317 65.247 40.453 1.00 91.28 74 THR D N 1
ATOM 5573 C CA . THR D 1 37 ? 111.207 64.724 39.099 1.00 92.80 74 THR D CA 1
ATOM 5574 C C . THR D 1 37 ? 111.166 63.198 39.175 1.00 87.06 74 THR D C 1
ATOM 5575 O O . THR D 1 37 ? 112.170 62.556 39.481 1.00 80.18 74 THR D O 1
ATOM 5579 N N . VAL D 1 38 ? 109.998 62.619 38.918 1.00 84.42 75 VAL D N 1
ATOM 5580 C CA . VAL D 1 38 ? 109.831 61.174 39.034 1.00 75.48 75 VAL D CA 1
ATOM 5581 C C . VAL D 1 38 ? 110.043 60.501 37.680 1.00 78.87 75 VAL D C 1
ATOM 5582 O O . VAL D 1 38 ? 109.522 60.959 36.661 1.00 76.19 75 VAL D O 1
ATOM 5586 N N . ASN D 1 39 ? 110.821 59.422 37.677 1.00 83.09 76 ASN D N 1
ATOM 5587 C CA . ASN D 1 39 ? 111.130 58.695 36.450 1.00 77.39 76 ASN D CA 1
ATOM 5588 C C . ASN D 1 39 ? 110.583 57.273 36.523 1.00 66.64 76 ASN D C 1
ATOM 5589 O O . ASN D 1 39 ? 110.709 56.605 37.550 1.00 68.51 76 ASN D O 1
ATOM 5594 N N . TYR D 1 40 ? 109.975 56.809 35.437 1.00 65.29 77 TYR D N 1
ATOM 5595 C CA . TYR D 1 40 ? 109.330 55.502 35.433 1.00 62.52 77 TYR D CA 1
ATOM 5596 C C . TYR D 1 40 ? 109.921 54.561 34.387 1.00 61.64 77 TYR D C 1
ATOM 5597 O O . TYR D 1 40 ? 110.051 54.919 33.214 1.00 63.16 77 TYR D O 1
ATOM 5606 N N . GLY D 1 41 ? 110.274 53.355 34.823 1.00 60.30 78 GLY D N 1
ATOM 5607 C CA . GLY D 1 41 ? 110.793 52.333 33.932 1.00 66.06 78 GLY D CA 1
ATOM 5608 C C . GLY D 1 41 ? 110.773 50.965 34.593 1.00 66.49 78 GLY D C 1
ATOM 5609 O O . GLY D 1 41 ? 110.139 50.783 35.635 1.00 63.39 78 GLY D O 1
ATOM 5610 N N . ALA D 1 42 ? 111.461 50.000 33.987 1.00 72.65 79 ALA D N 1
ATOM 5611 C CA . ALA D 1 42 ? 111.599 48.669 34.578 1.00 72.52 79 ALA D CA 1
ATOM 5612 C C . ALA D 1 42 ? 112.649 48.688 35.687 1.00 62.34 79 ALA D C 1
ATOM 5613 O O . ALA D 1 42 ? 113.718 49.276 35.521 1.00 62.75 79 ALA D O 1
ATOM 5615 N N . SER D 1 43 ? 112.347 48.035 36.807 1.00 60.67 80 SER D N 1
ATOM 5616 C CA . SER D 1 43 ? 113.256 48.000 37.948 1.00 62.70 80 SER D CA 1
ATOM 5617 C C . SER D 1 43 ? 114.627 47.436 37.592 1.00 61.16 80 SER D C 1
ATOM 5618 O O . SER D 1 43 ? 115.633 47.826 38.183 1.00 62.36 80 SER D O 1
ATOM 5621 N N . GLY D 1 44 ? 114.665 46.520 36.629 1.00 59.49 81 GLY D N 1
ATOM 5622 C CA . GLY D 1 44 ? 115.926 45.972 36.164 1.00 63.09 81 GLY D CA 1
ATOM 5623 C C . GLY D 1 44 ? 116.794 47.016 35.485 1.00 64.45 81 GLY D C 1
ATOM 5624 O O . GLY D 1 44 ? 117.986 47.125 35.776 1.00 64.36 81 GLY D O 1
ATOM 5625 N N . SER D 1 45 ? 116.191 47.785 34.581 1.00 62.26 82 SER D N 1
ATOM 5626 C CA . SER D 1 45 ? 116.910 48.807 33.826 1.00 63.38 82 SER D CA 1
ATOM 5627 C C . SER D 1 45 ? 117.276 50.017 34.686 1.00 65.89 82 SER D C 1
ATOM 5628 O O . SER D 1 45 ? 118.330 50.628 34.494 1.00 68.69 82 SER D O 1
ATOM 5631 N N . LEU D 1 46 ? 116.400 50.365 35.625 1.00 57.93 83 LEU D N 1
ATOM 5632 C CA . LEU D 1 46 ? 116.677 51.449 36.562 1.00 61.73 83 LEU D CA 1
ATOM 5633 C C . LEU D 1 46 ? 117.826 51.058 37.486 1.00 62.72 83 LEU D C 1
ATOM 5634 O O . LEU D 1 46 ? 118.628 51.898 37.890 1.00 61.45 83 LEU D O 1
ATOM 5639 N N . GLN D 1 47 ? 117.892 49.771 37.808 1.00 67.07 84 GLN D N 1
ATOM 5640 C CA . GLN D 1 47 ? 119.001 49.199 38.564 1.00 67.92 84 GLN D CA 1
ATOM 5641 C C . GLN D 1 47 ? 120.308 49.394 37.798 1.00 65.51 84 GLN D C 1
ATOM 5642 O O . GLN D 1 47 ? 121.340 49.711 38.390 1.00 61.08 84 GLN D O 1
ATOM 5648 N N . GLN D 1 48 ? 120.249 49.219 36.479 1.00 60.68 85 GLN D N 1
ATOM 5649 C CA . GLN D 1 48 ? 121.413 49.402 35.614 1.00 67.88 85 GLN D CA 1
ATOM 5650 C C . GLN D 1 48 ? 121.894 50.846 35.602 1.00 71.45 85 GLN D C 1
ATOM 5651 O O . GLN D 1 48 ? 123.084 51.110 35.764 1.00 75.60 85 GLN D O 1
ATOM 5657 N N . GLN D 1 49 ? 120.965 51.774 35.393 1.00 70.74 86 GLN D N 1
ATOM 5658 C CA . GLN D 1 49 ? 121.296 53.196 35.342 1.00 74.58 86 GLN D CA 1
ATOM 5659 C C . GLN D 1 49 ? 121.984 53.667 36.623 1.00 74.19 86 GLN D C 1
ATOM 5660 O O . GLN D 1 49 ? 122.949 54.425 36.567 1.00 78.02 86 GLN D O 1
ATOM 5666 N N . ILE D 1 50 ? 121.494 53.202 37.770 1.00 68.97 87 ILE D N 1
ATOM 5667 C CA . ILE D 1 50 ? 122.107 53.514 39.062 1.00 67.41 87 ILE D CA 1
ATOM 5668 C C . ILE D 1 50 ? 123.510 52.901 39.174 1.00 71.09 87 ILE D C 1
ATOM 5669 O O . ILE D 1 50 ? 124.429 53.522 39.714 1.00 77.67 87 ILE D O 1
ATOM 5674 N N . GLU D 1 51 ? 123.670 51.686 38.654 1.00 70.60 88 GLU D N 1
ATOM 5675 C CA . GLU D 1 51 ? 124.975 51.028 38.605 1.00 80.17 88 GLU D CA 1
ATOM 5676 C C . GLU D 1 51 ? 125.932 51.770 37.677 1.00 82.81 88 GLU D C 1
ATOM 5677 O O . GLU D 1 51 ? 127.140 51.798 37.907 1.00 80.87 88 GLU D O 1
ATOM 5683 N N . GLN D 1 52 ? 125.385 52.359 36.620 1.00 88.73 89 GLN D N 1
ATOM 5684 C CA . GLN D 1 52 ? 126.191 53.074 35.637 1.00 97.68 89 GLN D CA 1
ATOM 5685 C C . GLN D 1 52 ? 126.365 54.538 36.027 1.00 98.32 89 GLN D C 1
ATOM 5686 O O . GLN D 1 52 ? 126.991 55.313 35.304 1.00 102.71 89 GLN D O 1
ATOM 5692 N N . GLY D 1 53 ? 125.808 54.912 37.174 1.00 93.75 90 GLY D N 1
ATOM 5693 C CA . GLY D 1 53 ? 126.056 56.228 37.733 1.00 99.22 90 GLY D CA 1
ATOM 5694 C C . GLY D 1 53 ? 125.032 57.303 37.420 1.00 100.41 90 GLY D C 1
ATOM 5695 O O . GLY D 1 53 ? 125.323 58.492 37.551 1.00 105.66 90 GLY D O 1
ATOM 5696 N N . ALA D 1 54 ? 123.834 56.897 37.014 1.00 99.96 91 ALA D N 1
ATOM 5697 C CA . ALA D 1 54 ? 122.761 57.857 36.776 1.00 101.18 91 ALA D CA 1
ATOM 5698 C C . ALA D 1 54 ? 122.425 58.600 38.061 1.00 102.10 91 ALA D C 1
ATOM 5699 O O . ALA D 1 54 ? 122.256 57.987 39.116 1.00 99.32 91 ALA D O 1
ATOM 5701 N N . PRO D 1 55 ? 122.322 59.931 37.971 1.00 104.88 92 PRO D N 1
ATOM 5702 C CA . PRO D 1 55 ? 122.046 60.781 39.134 1.00 104.60 92 PRO D CA 1
ATOM 5703 C C . PRO D 1 55 ? 120.615 60.648 39.662 1.00 98.62 92 PRO D C 1
ATOM 5704 O O . PRO D 1 55 ? 119.748 61.470 39.352 1.00 105.65 92 PRO D O 1
ATOM 5708 N N A CYS D 1 56 ? 120.369 59.605 40.445 0.54 91.38 93 CYS D N 1
ATOM 5709 N N B CYS D 1 56 ? 120.387 59.613 40.465 0.46 91.40 93 CYS D N 1
ATOM 5710 C CA A CYS D 1 56 ? 119.078 59.429 41.092 0.54 86.41 93 CYS D CA 1
ATOM 5711 C CA B CYS D 1 56 ? 119.092 59.386 41.097 0.46 86.01 93 CYS D CA 1
ATOM 5712 C C A CYS D 1 56 ? 119.254 59.691 42.577 0.54 86.69 93 CYS D C 1
ATOM 5713 C C B CYS D 1 56 ? 119.221 59.607 42.601 0.46 86.44 93 CYS D C 1
ATOM 5714 O O A CYS D 1 56 ? 120.302 59.391 43.145 0.54 88.75 93 CYS D O 1
ATOM 5715 O O B CYS D 1 56 ? 120.204 59.189 43.213 0.46 88.08 93 CYS D O 1
ATOM 5720 N N . ASP D 1 57 ? 118.236 60.275 43.196 1.00 84.16 94 ASP D N 1
ATOM 5721 C CA . ASP D 1 57 ? 118.271 60.559 44.624 1.00 82.34 94 ASP D CA 1
ATOM 5722 C C . ASP D 1 57 ? 117.558 59.489 45.443 1.00 82.51 94 ASP D C 1
ATOM 5723 O O . ASP D 1 57 ? 117.910 59.244 46.593 1.00 84.22 94 ASP D O 1
ATOM 5728 N N . LEU D 1 58 ? 116.565 58.847 44.839 1.00 79.90 95 LEU D N 1
ATOM 5729 C CA . LEU D 1 58 ? 115.761 57.854 45.539 1.00 81.38 95 LEU D CA 1
ATOM 5730 C C . LEU D 1 58 ? 115.254 56.788 44.566 1.00 79.87 95 LEU D C 1
ATOM 5731 O O . LEU D 1 58 ? 114.911 57.099 43.422 1.00 82.21 95 LEU D O 1
ATOM 5736 N N . PHE D 1 59 ? 115.212 55.535 45.016 1.00 71.29 96 PHE D N 1
ATOM 5737 C CA . PHE D 1 59 ? 114.795 54.430 44.160 1.00 63.94 96 PHE D CA 1
ATOM 5738 C C . PHE D 1 59 ? 113.721 53.579 44.831 1.00 63.98 96 PHE D C 1
ATOM 5739 O O . PHE D 1 59 ? 113.887 53.141 45.969 1.00 64.72 96 PHE D O 1
ATOM 5747 N N . ILE D 1 60 ? 112.618 53.365 44.118 1.00 62.90 97 ILE D N 1
ATOM 5748 C CA . ILE D 1 60 ? 111.555 52.474 44.563 1.00 60.96 97 ILE D CA 1
ATOM 5749 C C . ILE D 1 60 ? 111.356 51.407 43.496 1.00 62.50 97 ILE D C 1
ATOM 5750 O O . ILE D 1 60 ? 110.867 51.702 42.404 1.00 62.88 97 ILE D O 1
ATOM 5755 N N . SER D 1 61 ? 111.738 50.171 43.802 1.00 66.55 98 SER D N 1
ATOM 5756 C CA . SER D 1 61 ? 111.614 49.085 42.832 1.00 67.46 98 SER D CA 1
ATOM 5757 C C . SER D 1 61 ? 110.420 48.187 43.116 1.00 70.55 98 SER D C 1
ATOM 5758 O O . SER D 1 61 ? 109.898 48.154 44.231 1.00 76.31 98 SER D O 1
ATOM 5761 N N . ALA D 1 62 ? 109.990 47.458 42.095 1.00 64.79 99 ALA D N 1
ATOM 5762 C CA . ALA D 1 62 ? 109.020 46.398 42.296 1.00 64.80 99 ALA D CA 1
ATOM 5763 C C . ALA D 1 62 ? 109.795 45.152 42.692 1.00 71.75 99 ALA D C 1
ATOM 5764 O O . ALA D 1 62 ? 110.352 44.465 41.836 1.00 77.75 99 ALA D O 1
ATOM 5766 N N . GLY D 1 63 ? 109.853 44.875 43.991 1.00 73.43 100 GLY D N 1
ATOM 5767 C CA . GLY D 1 63 ? 110.530 43.685 44.478 1.00 73.76 100 GLY D CA 1
ATOM 5768 C C . GLY D 1 63 ? 111.891 43.912 45.118 1.00 73.51 100 GLY D C 1
ATOM 5769 O O . GLY D 1 63 ? 112.605 44.859 44.783 1.00 71.84 100 GLY D O 1
ATOM 5770 N N . GLN D 1 64 ? 112.251 43.015 46.032 1.00 79.00 101 GLN D N 1
ATOM 5771 C CA . GLN D 1 64 ? 113.522 43.072 46.750 1.00 80.19 101 GLN D CA 1
ATOM 5772 C C . GLN D 1 64 ? 114.733 42.810 45.862 1.00 83.62 101 GLN D C 1
ATOM 5773 O O . GLN D 1 64 ? 115.815 43.335 46.116 1.00 87.16 101 GLN D O 1
ATOM 5779 N N . LYS D 1 65 ? 114.538 41.993 44.833 1.00 81.57 102 LYS D N 1
ATOM 5780 C CA . LYS D 1 65 ? 115.620 41.505 43.974 1.00 85.69 102 LYS D CA 1
ATOM 5781 C C . LYS D 1 65 ? 116.575 42.577 43.434 1.00 81.81 102 LYS D C 1
ATOM 5782 O O . LYS D 1 65 ? 117.785 42.503 43.651 1.00 83.14 102 LYS D O 1
ATOM 5788 N N . GLN D 1 66 ? 116.033 43.563 42.727 1.00 75.19 103 GLN D N 1
ATOM 5789 C CA . GLN D 1 66 ? 116.850 44.631 42.159 1.00 71.92 103 GLN D CA 1
ATOM 5790 C C . GLN D 1 66 ? 117.541 45.453 43.248 1.00 70.91 103 GLN D C 1
ATOM 5791 O O . GLN D 1 66 ? 118.703 45.835 43.107 1.00 70.75 103 GLN D O 1
ATOM 5805 N N . LYS D 1 68 ? 118.276 44.428 46.286 0.76 62.33 105 LYS D N 1
ATOM 5806 C CA . LYS D 1 68 ? 119.244 43.575 46.969 0.76 66.21 105 LYS D CA 1
ATOM 5807 C C . LYS D 1 68 ? 120.609 43.615 46.280 0.76 71.51 105 LYS D C 1
ATOM 5808 O O . LYS D 1 68 ? 121.648 43.703 46.940 0.76 72.52 105 LYS D O 1
ATOM 5814 N N . VAL D 1 69 ? 120.595 43.553 44.951 1.00 68.98 106 VAL D N 1
ATOM 5815 C CA . VAL D 1 69 ? 121.817 43.629 44.158 1.00 72.37 106 VAL D CA 1
ATOM 5816 C C . VAL D 1 69 ? 122.535 44.958 44.402 1.00 73.60 106 VAL D C 1
ATOM 5817 O O . VAL D 1 69 ? 123.760 45.002 44.513 1.00 70.35 106 VAL D O 1
ATOM 5821 N N . LEU D 1 70 ? 121.756 46.031 44.505 1.00 71.10 107 LEU D N 1
ATOM 5822 C CA . LEU D 1 70 ? 122.295 47.371 44.730 1.00 73.60 107 LEU D CA 1
ATOM 5823 C C . LEU D 1 70 ? 122.925 47.545 46.114 1.00 77.71 107 LEU D C 1
ATOM 5824 O O . LEU D 1 70 ? 123.958 48.204 46.258 1.00 76.84 107 LEU D O 1
ATOM 5829 N N . ASP D 1 71 ? 122.296 46.962 47.129 1.00 76.80 108 ASP D N 1
ATOM 5830 C CA . ASP D 1 71 ? 122.797 47.060 48.496 1.00 76.85 108 ASP D CA 1
ATOM 5831 C C . ASP D 1 71 ? 124.149 46.364 48.608 1.00 77.65 108 ASP D C 1
ATOM 5832 O O . ASP D 1 71 ? 125.098 46.919 49.162 1.00 81.39 108 ASP D O 1
ATOM 5837 N N . GLU D 1 72 ? 124.230 45.153 48.063 1.00 76.86 109 GLU D N 1
ATOM 5838 C CA . GLU D 1 72 ? 125.479 44.395 48.010 1.00 77.49 109 GLU D CA 1
ATOM 5839 C C . GLU D 1 72 ? 126.536 45.134 47.188 1.00 78.58 109 GLU D C 1
ATOM 5840 O O . GLU D 1 72 ? 127.715 45.153 47.544 1.00 79.85 109 GLU D O 1
ATOM 5846 N N . GLU D 1 73 ? 126.099 45.765 46.102 1.00 79.76 110 GLU D N 1
ATOM 5847 C CA . GLU D 1 73 ? 127.000 46.522 45.242 1.00 86.09 110 GLU D CA 1
ATOM 5848 C C . GLU D 1 73 ? 127.351 47.879 45.845 1.00 90.66 110 GLU D C 1
ATOM 5849 O O . GLU D 1 73 ? 127.990 48.703 45.194 1.00 94.36 110 GLU D O 1
ATOM 5855 N N . LYS D 1 74 ? 126.906 48.109 47.079 1.00 90.81 111 LYS D N 1
ATOM 5856 C CA . LYS D 1 74 ? 127.340 49.259 47.873 1.00 89.51 111 LYS D CA 1
ATOM 5857 C C . LYS D 1 74 ? 126.914 50.610 47.290 1.00 89.27 111 LYS D C 1
ATOM 5858 O O . LYS D 1 74 ? 127.636 51.598 47.407 1.00 91.73 111 LYS D O 1
ATOM 5864 N N . LEU D 1 75 ? 125.731 50.660 46.687 1.00 85.26 112 LEU D N 1
ATOM 5865 C CA . LEU D 1 75 ? 125.265 51.882 46.037 1.00 85.15 112 LEU D CA 1
ATOM 5866 C C . LEU D 1 75 ? 124.108 52.554 46.781 1.00 86.48 112 LEU D C 1
ATOM 5867 O O . LEU D 1 75 ? 123.654 53.633 46.394 1.00 87.51 112 LEU D O 1
ATOM 5872 N N . LEU D 1 76 ? 123.641 51.918 47.852 1.00 84.15 113 LEU D N 1
ATOM 5873 C CA . LEU D 1 76 ? 122.541 52.459 48.644 1.00 78.24 113 LEU D CA 1
ATOM 5874 C C . LEU D 1 76 ? 123.037 52.963 49.997 1.00 82.15 113 LEU D C 1
ATOM 5875 O O . LEU D 1 76 ? 124.017 52.448 50.537 1.00 86.36 113 LEU D O 1
ATOM 5880 N N . VAL D 1 77 ? 122.363 53.975 50.535 1.00 80.65 114 VAL D N 1
ATOM 5881 C CA . VAL D 1 77 ? 122.518 54.331 51.939 1.00 80.29 114 VAL D CA 1
ATOM 5882 C C . VAL D 1 77 ? 121.707 53.290 52.709 1.00 80.54 114 VAL D C 1
ATOM 5883 O O . VAL D 1 77 ? 120.483 53.388 52.788 1.00 79.78 114 VAL D O 1
ATOM 5887 N N . SER D 1 78 ? 122.392 52.288 53.256 1.00 87.84 115 SER D N 1
ATOM 5888 C CA . SER D 1 78 ? 121.739 51.078 53.765 1.00 94.19 115 SER D CA 1
ATOM 5889 C C . SER D 1 78 ? 120.684 51.295 54.853 1.00 96.38 115 SER D C 1
ATOM 5890 O O . SER D 1 78 ? 119.699 50.556 54.921 1.00 99.90 115 SER D O 1
ATOM 5893 N N . ASP D 1 79 ? 120.889 52.303 55.696 1.00 94.70 116 ASP D N 1
ATOM 5894 C CA . ASP D 1 79 ? 119.928 52.623 56.752 1.00 96.17 116 ASP D CA 1
ATOM 5895 C C . ASP D 1 79 ? 118.629 53.209 56.201 1.00 90.61 116 ASP D C 1
ATOM 5896 O O . ASP D 1 79 ? 117.640 53.329 56.923 1.00 92.29 116 ASP D O 1
ATOM 5901 N N . THR D 1 80 ? 118.641 53.567 54.919 1.00 83.64 117 THR D N 1
ATOM 5902 C CA . THR D 1 80 ? 117.462 54.095 54.240 1.00 81.83 117 THR D CA 1
ATOM 5903 C C . THR D 1 80 ? 116.763 53.024 53.409 1.00 78.41 117 THR D C 1
ATOM 5904 O O . THR D 1 80 ? 115.852 53.324 52.639 1.00 76.17 117 THR D O 1
ATOM 5916 N N . LYS D 1 82 ? 114.225 50.428 53.185 1.00 87.02 119 LYS D N 1
ATOM 5917 C CA . LYS D 1 82 ? 113.025 49.942 53.865 1.00 80.49 119 LYS D CA 1
ATOM 5918 C C . LYS D 1 82 ? 111.934 49.540 52.876 1.00 74.66 119 LYS D C 1
ATOM 5919 O O . LYS D 1 82 ? 111.991 49.893 51.696 1.00 71.91 119 LYS D O 1
ATOM 5925 N N . ASP D 1 83 ? 110.941 48.805 53.365 1.00 75.43 120 ASP D N 1
ATOM 5926 C CA . ASP D 1 83 ? 109.798 48.432 52.543 1.00 74.45 120 ASP D CA 1
ATOM 5927 C C . ASP D 1 83 ? 108.751 49.538 52.555 1.00 65.87 120 ASP D C 1
ATOM 5928 O O . ASP D 1 83 ? 108.249 49.908 53.614 1.00 67.19 120 ASP D O 1
ATOM 5933 N N . LEU D 1 84 ? 108.439 50.072 51.378 1.00 67.60 121 LEU D N 1
ATOM 5934 C CA . LEU D 1 84 ? 107.495 51.179 51.261 1.00 72.95 121 LEU D CA 1
ATOM 5935 C C . LEU D 1 84 ? 106.056 50.698 51.429 1.00 76.99 121 LEU D C 1
ATOM 5936 O O . LEU D 1 84 ? 105.390 51.029 52.413 1.00 77.50 121 LEU D O 1
ATOM 5941 N N . VAL D 1 85 ? 105.583 49.917 50.461 1.00 77.24 122 VAL D N 1
ATOM 5942 C CA . VAL D 1 85 ? 104.253 49.315 50.533 1.00 73.20 122 VAL D CA 1
ATOM 5943 C C . VAL D 1 85 ? 104.300 47.866 50.076 1.00 74.95 122 VAL D C 1
ATOM 5944 O O . VAL D 1 85 ? 105.298 47.419 49.512 1.00 74.43 122 VAL D O 1
ATOM 5948 N N . LYS D 1 86 ? 103.218 47.138 50.329 1.00 80.16 123 LYS D N 1
ATOM 5949 C CA . LYS D 1 86 ? 103.060 45.791 49.799 1.00 79.47 123 LYS D CA 1
ATOM 5950 C C . LYS D 1 86 ? 101.741 45.704 49.043 1.00 77.92 123 LYS D C 1
ATOM 5951 O O . LYS D 1 86 ? 100.917 46.618 49.115 1.00 80.81 123 LYS D O 1
ATOM 5957 N N . ASN D 1 87 ? 101.540 44.609 48.317 1.00 72.66 124 ASN D N 1
ATOM 5958 C CA . ASN D 1 87 ? 100.310 44.430 47.555 1.00 74.27 124 ASN D CA 1
ATOM 5959 C C . ASN D 1 87 ? 99.568 43.159 47.951 1.00 76.12 124 ASN D C 1
ATOM 5960 O O . ASN D 1 87 ? 100.173 42.206 48.446 1.00 80.78 124 ASN D O 1
ATOM 5965 N N . ASP D 1 88 ? 98.259 43.148 47.728 1.00 72.99 125 ASP D N 1
ATOM 5966 C CA . ASP D 1 88 ? 97.443 41.984 48.043 1.00 76.07 125 ASP D CA 1
ATOM 5967 C C . ASP D 1 88 ? 96.940 41.302 46.784 1.00 75.76 125 ASP D C 1
ATOM 5968 O O . ASP D 1 88 ? 96.383 41.949 45.897 1.00 78.53 125 ASP D O 1
ATOM 5973 N N . LEU D 1 89 ? 97.151 39.995 46.702 1.00 70.13 126 LEU D N 1
ATOM 5974 C CA . LEU D 1 89 ? 96.548 39.214 45.638 1.00 66.09 126 LEU D CA 1
ATOM 5975 C C . LEU D 1 89 ? 95.125 38.934 46.097 1.00 62.80 126 LEU D C 1
ATOM 5976 O O . LEU D 1 89 ? 94.917 38.407 47.188 1.00 58.15 126 LEU D O 1
ATOM 5981 N N . VAL D 1 90 ? 94.142 39.326 45.293 1.00 52.64 127 VAL D N 1
ATOM 5982 C CA . VAL D 1 90 ? 92.749 39.095 45.665 1.00 63.01 127 VAL D CA 1
ATOM 5983 C C . VAL D 1 90 ? 91.983 38.285 44.626 1.00 63.17 127 VAL D C 1
ATOM 5984 O O . VAL D 1 90 ? 92.375 38.212 43.460 1.00 64.77 127 VAL D O 1
ATOM 5988 N N . LEU D 1 91 ? 90.891 37.671 45.070 1.00 64.20 128 LEU D N 1
ATOM 5989 C CA . LEU D 1 91 ? 89.978 36.971 44.177 1.00 67.23 128 LEU D CA 1
ATOM 5990 C C . LEU D 1 91 ? 88.802 37.886 43.858 1.00 69.35 128 LEU D C 1
ATOM 5991 O O . LEU D 1 91 ? 88.078 38.316 44.757 1.00 73.31 128 LEU D O 1
ATOM 5996 N N . ILE D 1 92 ? 88.614 38.191 42.579 1.00 62.05 129 ILE D N 1
ATOM 5997 C CA . ILE D 1 92 ? 87.517 39.058 42.164 1.00 67.37 129 ILE D CA 1
ATOM 5998 C C . ILE D 1 92 ? 86.499 38.289 41.330 1.00 75.14 129 ILE D C 1
ATOM 5999 O O . ILE D 1 92 ? 86.780 37.190 40.853 1.00 74.54 129 ILE D O 1
ATOM 6004 N N . SER D 1 93 ? 85.319 38.878 41.155 1.00 79.68 130 SER D N 1
ATOM 6005 C CA . SER D 1 93 ? 84.280 38.297 40.311 1.00 77.92 130 SER D CA 1
ATOM 6006 C C . SER D 1 93 ? 83.348 39.384 39.803 1.00 75.76 130 SER D C 1
ATOM 6007 O O . SER D 1 93 ? 83.586 40.572 40.024 1.00 76.31 130 SER D O 1
ATOM 6010 N N . SER D 1 94 ? 82.292 38.970 39.114 1.00 79.17 131 SER D N 1
ATOM 6011 C CA . SER D 1 94 ? 81.240 39.889 38.717 1.00 87.68 131 SER D CA 1
ATOM 6012 C C . SER D 1 94 ? 80.580 40.419 39.985 1.00 91.56 131 SER D C 1
ATOM 6013 O O . SER D 1 94 ? 80.551 39.731 41.007 1.00 86.90 131 SER D O 1
ATOM 6016 N N . ALA D 1 95 ? 80.060 41.640 39.926 1.00 100.08 132 ALA D N 1
ATOM 6017 C CA . ALA D 1 95 ? 79.449 42.265 41.094 1.00 102.05 132 ALA D CA 1
ATOM 6018 C C . ALA D 1 95 ? 78.182 41.536 41.532 1.00 107.41 132 ALA D C 1
ATOM 6019 O O . ALA D 1 95 ? 77.782 41.619 42.695 1.00 113.47 132 ALA D O 1
ATOM 6021 N N . ASP D 1 96 ? 77.559 40.820 40.601 1.00 108.17 133 ASP D N 1
ATOM 6022 C CA . ASP D 1 96 ? 76.278 40.180 40.870 1.00 114.66 133 ASP D CA 1
ATOM 6023 C C . ASP D 1 96 ? 76.308 38.654 40.768 1.00 112.37 133 ASP D C 1
ATOM 6024 O O . ASP D 1 96 ? 75.496 38.064 40.057 1.00 117.95 133 ASP D O 1
ATOM 6029 N N A SER D 1 97 ? 77.221 38.008 41.481 0.06 105.32 134 SER D N 1
ATOM 6030 N N B SER D 1 97 ? 77.234 38.029 41.498 0.94 105.99 134 SER D N 1
ATOM 6031 C CA A SER D 1 97 ? 77.216 36.550 41.505 0.06 101.93 134 SER D CA 1
ATOM 6032 C CA B SER D 1 97 ? 77.367 36.570 41.509 0.94 101.07 134 SER D CA 1
ATOM 6033 C C A SER D 1 97 ? 77.471 36.015 42.904 0.06 100.09 134 SER D C 1
ATOM 6034 C C B SER D 1 97 ? 77.487 36.017 42.928 0.94 99.64 134 SER D C 1
ATOM 6035 O O A SER D 1 97 ? 77.870 36.759 43.798 0.06 99.67 134 SER D O 1
ATOM 6036 O O B SER D 1 97 ? 77.800 36.751 43.866 0.94 99.64 134 SER D O 1
ATOM 6041 N N . SER D 1 98 ? 77.249 34.718 43.080 1.00 99.77 135 SER D N 1
ATOM 6042 C CA . SER D 1 98 ? 77.260 34.105 44.401 1.00 106.06 135 SER D CA 1
ATOM 6043 C C . SER D 1 98 ? 78.617 33.572 44.887 1.00 99.23 135 SER D C 1
ATOM 6044 O O . SER D 1 98 ? 78.672 32.803 45.850 1.00 98.43 135 SER D O 1
ATOM 6047 N N . VAL D 1 99 ? 79.706 33.984 44.245 1.00 91.22 136 VAL D N 1
ATOM 6048 C CA . VAL D 1 99 ? 81.027 33.600 44.731 1.00 90.97 136 VAL D CA 1
ATOM 6049 C C . VAL D 1 99 ? 81.333 34.328 46.042 1.00 98.59 136 VAL D C 1
ATOM 6050 O O . VAL D 1 99 ? 81.234 35.556 46.117 1.00 100.99 136 VAL D O 1
ATOM 6054 N N . SER D 1 100 ? 81.678 33.561 47.076 1.00 102.81 137 SER D N 1
ATOM 6055 C CA . SER D 1 100 ? 81.986 34.122 48.392 1.00 105.44 137 SER D CA 1
ATOM 6056 C C . SER D 1 100 ? 83.351 33.665 48.896 1.00 108.38 137 SER D C 1
ATOM 6057 O O . SER D 1 100 ? 83.903 34.254 49.827 1.00 109.88 137 SER D O 1
ATOM 6060 N N . GLY D 1 101 ? 83.887 32.610 48.285 1.00 108.12 138 GLY D N 1
ATOM 6061 C CA . GLY D 1 101 ? 85.160 32.055 48.713 1.00 103.23 138 GLY D CA 1
ATOM 6062 C C . GLY D 1 101 ? 85.843 31.109 47.739 1.00 95.49 138 GLY D C 1
ATOM 6063 O O . GLY D 1 101 ? 85.273 30.716 46.719 1.00 89.86 138 GLY D O 1
ATOM 6072 N N . LYS D 1 103 ? 86.451 28.075 47.939 0.73 91.24 140 LYS D N 1
ATOM 6073 C CA . LYS D 1 103 ? 85.861 26.742 47.856 0.73 94.49 140 LYS D CA 1
ATOM 6074 C C . LYS D 1 103 ? 84.879 26.640 46.694 0.73 93.96 140 LYS D C 1
ATOM 6075 O O . LYS D 1 103 ? 84.492 25.541 46.294 0.73 94.80 140 LYS D O 1
ATOM 6081 N N . ASP D 1 104 ? 84.489 27.792 46.156 1.00 92.77 141 ASP D N 1
ATOM 6082 C CA . ASP D 1 104 ? 83.572 27.846 45.031 1.00 95.45 141 ASP D CA 1
ATOM 6083 C C . ASP D 1 104 ? 84.258 27.472 43.717 1.00 91.05 141 ASP D C 1
ATOM 6084 O O . ASP D 1 104 ? 83.615 26.974 42.796 1.00 88.47 141 ASP D O 1
ATOM 6089 N N . LEU D 1 105 ? 85.564 27.719 43.646 1.00 80.86 142 LEU D N 1
ATOM 6090 C CA . LEU D 1 105 ? 86.359 27.414 42.456 1.00 80.00 142 LEU D CA 1
ATOM 6091 C C . LEU D 1 105 ? 86.276 25.929 42.108 1.00 82.04 142 LEU D C 1
ATOM 6092 O O . LEU D 1 105 ? 86.340 25.537 40.941 1.00 78.99 142 LEU D O 1
ATOM 6097 N N . THR D 1 106 ? 86.127 25.114 43.145 1.00 88.48 143 THR D N 1
ATOM 6098 C CA . THR D 1 106 ? 85.971 23.670 43.009 1.00 96.41 143 THR D CA 1
ATOM 6099 C C . THR D 1 106 ? 84.575 23.326 42.479 1.00 100.68 143 THR D C 1
ATOM 6100 O O . THR D 1 106 ? 84.387 22.322 41.791 1.00 104.55 143 THR D O 1
ATOM 6104 N N . THR D 1 107 ? 83.608 24.192 42.772 1.00 99.83 144 THR D N 1
ATOM 6105 C CA . THR D 1 107 ? 82.193 23.921 42.498 1.00 101.64 144 THR D CA 1
ATOM 6106 C C . THR D 1 107 ? 81.734 24.163 41.052 1.00 99.76 144 THR D C 1
ATOM 6107 O O . THR D 1 107 ? 82.431 24.804 40.263 1.00 92.29 144 THR D O 1
ATOM 6111 N N . ASP D 1 108 ? 80.546 23.644 40.731 1.00 105.17 145 ASP D N 1
ATOM 6112 C CA . ASP D 1 108 ? 79.890 23.849 39.436 1.00 103.92 145 ASP D CA 1
ATOM 6113 C C . ASP D 1 108 ? 79.628 25.325 39.168 1.00 94.85 145 ASP D C 1
ATOM 6114 O O . ASP D 1 108 ? 79.510 25.755 38.020 1.00 92.20 145 ASP D O 1
ATOM 6119 N N . LYS D 1 109 ? 79.524 26.084 40.251 0.88 91.51 146 LYS D N 1
ATOM 6120 C CA . LYS D 1 109 ? 79.286 27.517 40.213 0.88 87.70 146 LYS D CA 1
ATOM 6121 C C . LYS D 1 109 ? 80.378 28.228 39.418 0.88 83.09 146 LYS D C 1
ATOM 6122 O O . LYS D 1 109 ? 80.128 29.234 38.751 0.88 76.16 146 LYS D O 1
ATOM 6128 N N . VAL D 1 110 ? 81.589 27.685 39.492 1.00 84.03 147 VAL D N 1
ATOM 6129 C CA . VAL D 1 110 ? 82.746 28.268 38.828 1.00 81.34 147 VAL D CA 1
ATOM 6130 C C . VAL D 1 110 ? 83.186 27.421 37.635 1.00 79.19 147 VAL D C 1
ATOM 6131 O O . VAL D 1 110 ? 83.661 26.296 37.798 1.00 81.69 147 VAL D O 1
ATOM 6135 N N . LYS D 1 111 ? 83.017 27.972 36.435 1.00 75.99 148 LYS D N 1
ATOM 6136 C CA . LYS D 1 111 ? 83.372 27.276 35.202 1.00 74.98 148 LYS D CA 1
ATOM 6137 C C . LYS D 1 111 ? 84.673 27.807 34.614 1.00 71.03 148 LYS D C 1
ATOM 6138 O O . LYS D 1 111 ? 85.474 27.044 34.077 1.00 70.42 148 LYS D O 1
ATOM 6144 N N . LYS D 1 112 ? 84.873 29.119 34.709 1.00 68.13 149 LYS D N 1
ATOM 6145 C CA . LYS D 1 112 ? 86.072 29.754 34.166 1.00 59.95 149 LYS D CA 1
ATOM 6146 C C . LYS D 1 112 ? 86.792 30.653 35.170 1.00 63.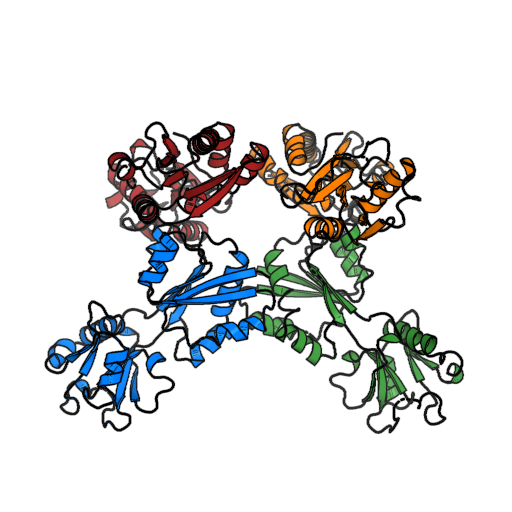26 149 LYS D C 1
ATOM 6147 O O . LYS D 1 112 ? 86.185 31.532 35.783 1.00 73.05 149 LYS D O 1
ATOM 6153 N N . ILE D 1 113 ? 88.093 30.423 35.319 1.00 60.74 150 ILE D N 1
ATOM 6154 C CA . ILE D 1 113 ? 88.923 31.207 36.224 1.00 58.57 150 ILE D CA 1
ATOM 6155 C C . ILE D 1 113 ? 90.024 31.910 35.436 1.00 60.29 150 ILE D C 1
ATOM 6156 O O . ILE D 1 113 ? 90.859 31.258 34.805 1.00 58.47 150 ILE D O 1
ATOM 6161 N N . ALA D 1 114 ? 90.020 33.240 35.470 1.00 64.89 151 ALA D N 1
ATOM 6162 C CA . ALA D 1 114 ? 90.996 34.029 34.719 1.00 60.30 151 ALA D CA 1
ATOM 6163 C C . ALA D 1 114 ? 92.228 34.358 35.560 1.00 58.08 151 ALA D C 1
ATOM 6164 O O . ALA D 1 114 ? 92.121 34.994 36.607 1.00 59.57 151 ALA D O 1
ATOM 6166 N N . VAL D 1 115 ? 93.399 33.937 35.090 1.00 55.22 152 VAL D N 1
ATOM 6167 C CA . VAL D 1 115 ? 94.656 34.282 35.750 1.00 54.02 152 VAL D CA 1
ATOM 6168 C C . VAL D 1 115 ? 95.637 34.841 34.733 1.00 57.25 152 VAL D C 1
ATOM 6169 O O . VAL D 1 115 ? 95.519 34.572 33.536 1.00 56.23 152 VAL D O 1
ATOM 6173 N N . GLY D 1 116 ? 96.605 35.620 35.202 1.00 56.40 153 GLY D N 1
ATOM 6174 C CA . GLY D 1 116 ? 97.655 36.088 34.321 1.00 55.49 153 GLY D CA 1
ATOM 6175 C C . GLY D 1 116 ? 98.542 34.920 33.939 1.00 58.23 153 GLY D C 1
ATOM 6176 O O . GLY D 1 116 ? 98.560 33.897 34.632 1.00 61.01 153 GLY D O 1
ATOM 6177 N N . GLU D 1 117 ? 99.266 35.055 32.833 1.00 59.67 154 GLU D N 1
ATOM 6178 C CA . GLU D 1 117 ? 100.222 34.032 32.435 1.00 63.25 154 GLU D CA 1
ATOM 6179 C C . GLU D 1 117 ? 101.233 33.847 33.564 1.00 63.70 154 GLU D C 1
ATOM 6180 O O . GLU D 1 117 ? 101.815 34.817 34.048 1.00 62.89 154 GLU D O 1
ATOM 6186 N N . ALA D 1 118 ? 101.438 32.603 33.981 1.00 63.98 155 ALA D N 1
ATOM 6187 C CA . ALA D 1 118 ? 102.266 32.306 35.149 1.00 62.12 155 ALA D CA 1
ATOM 6188 C C . ALA D 1 118 ? 103.710 32.799 35.042 1.00 71.30 155 ALA D C 1
ATOM 6189 O O . ALA D 1 118 ? 104.344 33.086 36.056 1.00 80.31 155 ALA D O 1
ATOM 6191 N N . GLU D 1 119 ? 104.223 32.895 33.818 1.00 70.98 156 GLU D N 1
ATOM 6192 C CA . GLU D 1 119 ? 105.638 33.186 33.592 1.00 85.42 156 GLU D CA 1
ATOM 6193 C C . GLU D 1 119 ? 105.961 34.667 33.394 1.00 90.66 156 GLU D C 1
ATOM 6194 O O . GLU D 1 119 ? 106.928 35.177 33.961 1.00 98.92 156 GLU D O 1
ATOM 6200 N N . SER D 1 120 ? 105.157 35.351 32.587 1.00 85.57 157 SER D N 1
ATOM 6201 C CA . SER D 1 120 ? 105.443 36.739 32.231 1.00 84.41 157 SER D CA 1
ATOM 6202 C C . SER D 1 120 ? 104.346 37.737 32.628 1.00 75.78 157 SER D C 1
ATOM 6203 O O . SER D 1 120 ? 104.234 38.812 32.041 1.00 79.11 157 SER D O 1
ATOM 6206 N N . VAL D 1 121 ? 103.536 37.372 33.617 1.00 66.86 158 VAL D N 1
ATOM 6207 C CA . VAL D 1 121 ? 102.602 38.306 34.241 1.00 59.16 158 VAL D CA 1
ATOM 6208 C C . VAL D 1 121 ? 102.740 38.171 35.753 1.00 55.45 158 VAL D C 1
ATOM 6209 O O . VAL D 1 121 ? 102.447 37.111 36.304 1.00 55.60 158 VAL D O 1
ATOM 6213 N N . PRO D 1 122 ? 103.213 39.238 36.423 1.00 56.75 159 PRO D N 1
ATOM 6214 C CA . PRO D 1 122 ? 103.460 39.205 37.871 1.00 56.47 159 PRO D CA 1
ATOM 6215 C C . PRO D 1 122 ? 102.278 38.679 38.685 1.00 54.59 159 PRO D C 1
ATOM 6216 O O . PRO D 1 122 ? 102.479 37.838 39.553 1.00 56.00 159 PRO D O 1
ATOM 6220 N N . ALA D 1 123 ? 101.069 39.151 38.400 1.00 60.63 160 ALA D N 1
ATOM 6221 C CA . ALA D 1 123 ? 99.889 38.673 39.118 1.00 56.10 160 ALA D CA 1
ATOM 6222 C C . ALA D 1 123 ? 99.615 37.192 38.853 1.00 55.28 160 ALA D C 1
ATOM 6223 O O . ALA D 1 123 ? 99.068 36.495 39.709 1.00 54.01 160 ALA D O 1
ATOM 6225 N N . GLY D 1 124 ? 99.981 36.717 37.665 1.00 58.81 161 GLY D N 1
ATOM 6226 C CA . GLY D 1 124 ? 99.802 35.317 37.321 1.00 57.21 161 GLY D CA 1
ATOM 6227 C C . GLY D 1 124 ? 100.794 34.414 38.026 1.00 57.80 161 GLY D C 1
ATOM 6228 O O . GLY D 1 124 ? 100.494 33.255 38.313 1.00 58.94 161 GLY D O 1
ATOM 6229 N N . LYS D 1 125 ? 101.982 34.948 38.298 1.00 54.63 162 LYS D N 1
ATOM 6230 C CA . LYS D 1 125 ? 103.015 34.212 39.017 1.00 54.85 162 LYS D CA 1
ATOM 6231 C C . LYS D 1 125 ? 102.560 33.907 40.442 1.00 57.91 162 LYS D C 1
ATOM 6232 O O . LYS D 1 125 ? 102.670 32.771 40.909 1.00 57.42 162 LYS D O 1
ATOM 6238 N N . TYR D 1 126 ? 102.047 34.925 41.126 1.00 56.79 163 TYR D N 1
ATOM 6239 C CA . TYR D 1 126 ? 101.566 34.760 42.492 1.00 52.57 163 TYR D CA 1
ATOM 6240 C C . TYR D 1 126 ? 100.285 33.933 42.533 1.00 52.61 163 TYR D C 1
ATOM 6241 O O . TYR D 1 126 ? 100.087 33.131 43.442 1.00 50.47 163 TYR D O 1
ATOM 6250 N N . ALA D 1 127 ? 99.422 34.127 41.541 1.00 48.06 164 ALA D N 1
ATOM 6251 C CA . ALA D 1 127 ? 98.196 33.344 41.437 1.00 47.57 164 ALA D CA 1
ATOM 6252 C C . ALA D 1 127 ? 98.519 31.861 41.273 1.00 53.24 164 ALA D C 1
ATOM 6253 O O . ALA D 1 127 ? 97.923 31.010 41.932 1.00 57.64 164 ALA D O 1
ATOM 6255 N N . ASP D 1 128 ? 99.455 31.560 40.380 1.00 54.10 165 ASP D N 1
ATOM 6256 C CA . ASP D 1 128 ? 99.942 30.198 40.205 1.00 61.65 165 ASP D CA 1
ATOM 6257 C C . ASP D 1 128 ? 100.553 29.676 41.503 1.00 63.76 165 ASP D C 1
ATOM 6258 O O . ASP D 1 128 ? 100.322 28.536 41.897 1.00 60.52 165 ASP D O 1
ATOM 6263 N N . GLU D 1 129 ? 101.323 30.533 42.165 1.00 63.67 166 GLU D N 1
ATOM 6264 C CA . GLU D 1 129 ? 102.012 30.190 43.407 1.00 62.78 166 GLU D CA 1
ATOM 6265 C C . GLU D 1 129 ? 101.027 29.870 44.536 1.00 59.54 166 GLU D C 1
ATOM 6266 O O . GLU D 1 129 ? 101.282 29.003 45.372 1.00 58.91 166 GLU D O 1
ATOM 6272 N N . VAL D 1 130 ? 99.897 30.570 44.544 1.00 57.61 167 VAL D N 1
ATOM 6273 C CA . VAL D 1 130 ? 98.870 30.378 45.564 1.00 60.16 167 VAL D CA 1
ATOM 6274 C C . VAL D 1 130 ? 98.085 29.084 45.340 1.00 67.04 167 VAL D C 1
ATOM 6275 O O . VAL D 1 130 ? 97.917 28.286 46.261 1.00 71.08 167 VAL D O 1
ATOM 6279 N N . LEU D 1 131 ? 97.620 28.880 44.110 1.00 65.46 168 LEU D N 1
ATOM 6280 C CA . LEU D 1 131 ? 96.882 27.671 43.751 1.00 63.15 168 LEU D CA 1
ATOM 6281 C C . LEU D 1 131 ? 97.750 26.420 43.897 1.00 65.99 168 LEU D C 1
ATOM 6282 O O . LEU D 1 131 ? 97.250 25.341 44.226 1.00 66.67 168 LEU D O 1
ATOM 6287 N N . THR D 1 132 ? 99.050 26.575 43.654 1.00 63.79 169 THR D N 1
ATOM 6288 C CA . THR D 1 132 ? 100.012 25.490 43.839 1.00 61.85 169 THR D CA 1
ATOM 6289 C C . THR D 1 132 ? 100.080 25.062 45.303 1.00 60.41 169 THR D C 1
ATOM 6290 O O . THR D 1 132 ? 100.012 23.873 45.616 1.00 57.14 169 THR D O 1
ATOM 6294 N N . ASN D 1 133 ? 100.198 26.037 46.198 1.00 62.23 170 ASN D N 1
ATOM 6295 C CA . ASN D 1 133 ? 100.342 25.760 47.624 1.00 68.09 170 ASN D CA 1
ATOM 6296 C C . ASN D 1 133 ? 99.049 25.294 48.296 1.00 69.72 170 ASN D C 1
ATOM 6297 O O . ASN D 1 133 ? 99.079 24.718 49.380 1.00 64.75 170 ASN D O 1
ATOM 6302 N N . LEU D 1 134 ? 97.916 25.553 47.649 1.00 69.93 171 LEU D N 1
ATOM 6303 C CA . LEU D 1 134 ? 96.619 25.123 48.164 1.00 69.13 171 LEU D CA 1
ATOM 6304 C C . LEU D 1 134 ? 96.180 23.816 47.511 1.00 69.79 171 LEU D C 1
ATOM 6305 O O . LEU D 1 134 ? 95.098 23.305 47.800 1.00 72.27 171 LEU D O 1
ATOM 6310 N N . ASN D 1 135 ? 97.031 23.289 46.633 1.00 70.12 172 ASN D N 1
ATOM 6311 C CA . ASN D 1 135 ? 96.746 22.061 45.889 1.00 73.92 172 ASN D CA 1
ATOM 6312 C C . ASN D 1 135 ? 95.418 22.146 45.138 1.00 71.67 172 ASN D C 1
ATOM 6313 O O . ASN D 1 135 ? 94.588 21.242 45.213 1.00 79.95 172 ASN D O 1
ATOM 6318 N N . LEU D 1 136 ? 95.235 23.250 44.420 1.00 66.52 173 LEU D N 1
ATOM 6319 C CA . LEU D 1 136 ? 94.047 23.488 43.609 1.00 63.82 173 LEU D CA 1
ATOM 6320 C C . LEU D 1 136 ? 94.445 23.585 42.145 1.00 62.56 173 LEU D C 1
ATOM 6321 O O . LEU D 1 136 ? 93.609 23.454 41.254 1.00 56.41 173 LEU D O 1
ATOM 6326 N N . LYS D 1 137 ? 95.735 23.810 41.914 1.00 72.65 174 LYS D N 1
ATOM 6327 C CA . LYS D 1 137 ? 96.270 24.044 40.575 1.00 76.70 174 LYS D CA 1
ATOM 6328 C C . LYS D 1 137 ? 95.937 22.913 39.603 1.00 78.51 174 LYS D C 1
ATOM 6329 O O . LYS D 1 137 ? 95.505 23.161 38.478 1.00 81.04 174 LYS D O 1
ATOM 6335 N N . ASP D 1 138 ? 96.118 21.674 40.047 1.00 80.23 175 ASP D N 1
ATOM 6336 C CA . ASP D 1 138 ? 95.832 20.516 39.208 1.00 84.75 175 ASP D CA 1
ATOM 6337 C C . ASP D 1 138 ? 94.336 20.202 39.167 1.00 84.85 175 ASP D C 1
ATOM 6338 O O . ASP D 1 138 ? 93.865 19.495 38.278 1.00 89.12 175 ASP D O 1
ATOM 6343 N N . LYS D 1 139 ? 93.594 20.741 40.130 1.00 85.00 176 LYS D N 1
ATOM 6344 C CA . LYS D 1 139 ? 92.150 20.524 40.207 1.00 86.17 176 LYS D CA 1
ATOM 6345 C C . LYS D 1 139 ? 91.356 21.443 39.279 1.00 78.62 176 LYS D C 1
ATOM 6346 O O . LYS D 1 139 ? 90.192 21.180 38.987 1.00 81.08 176 LYS D O 1
ATOM 6352 N N . LEU D 1 140 ? 91.988 22.518 38.819 1.00 73.49 177 LEU D N 1
ATOM 6353 C CA . LEU D 1 140 ? 91.277 23.567 38.093 1.00 65.23 177 LEU D CA 1
ATOM 6354 C C . LEU D 1 140 ? 91.767 23.761 36.657 1.00 62.57 177 LEU D C 1
ATOM 6355 O O . LEU D 1 140 ? 91.378 24.723 35.995 1.00 69.41 177 LEU D O 1
ATOM 6360 N N . LYS D 1 141 ? 92.609 22.847 36.178 1.00 61.76 178 LYS D N 1
ATOM 6361 C CA . LYS D 1 141 ? 93.189 22.957 34.836 1.00 62.62 178 LYS D CA 1
ATOM 6362 C C . LYS D 1 141 ? 92.128 22.981 33.729 1.00 67.79 178 LYS D C 1
ATOM 6363 O O . LYS D 1 141 ? 92.370 23.492 32.632 1.00 65.82 178 LYS D O 1
ATOM 6369 N N . ASP D 1 142 ? 90.951 22.440 34.030 1.00 70.70 179 ASP D N 1
ATOM 6370 C CA . ASP D 1 142 ? 89.828 22.467 33.096 1.00 62.83 179 ASP D CA 1
ATOM 6371 C C . ASP D 1 142 ? 89.034 23.775 33.202 1.00 60.94 179 ASP D C 1
ATOM 6372 O O . ASP D 1 142 ? 88.046 23.967 32.494 1.00 63.72 179 ASP D O 1
ATOM 6377 N N . LYS D 1 143 ? 89.482 24.680 34.071 1.00 56.34 180 LYS D N 1
ATOM 6378 C CA . LYS D 1 143 ? 88.779 25.943 34.300 1.00 61.23 180 LYS D CA 1
ATOM 6379 C C . LYS D 1 143 ? 89.674 27.159 34.082 1.00 60.09 180 LYS D C 1
ATOM 6380 O O . LYS D 1 143 ? 89.188 28.249 33.784 1.00 58.43 180 LYS D O 1
ATOM 6386 N N . LEU D 1 144 ? 90.979 26.968 34.246 1.00 53.45 181 LEU D N 1
ATOM 6387 C CA . LEU D 1 144 ? 91.935 28.073 34.175 1.00 45.07 181 LEU D CA 1
ATOM 6388 C C . LEU D 1 144 ? 92.161 28.563 32.746 1.00 49.46 181 LEU D C 1
ATOM 6389 O O . LEU D 1 144 ? 92.679 27.826 31.900 1.00 59.83 181 LEU D O 1
ATOM 6394 N N . VAL D 1 145 ? 91.759 29.804 32.480 1.00 47.45 182 VAL D N 1
ATOM 6395 C CA . VAL D 1 145 ? 92.068 30.462 31.212 1.00 48.22 182 VAL D CA 1
ATOM 6396 C C . VAL D 1 145 ? 93.132 31.526 31.460 1.00 55.50 182 VAL D C 1
ATOM 6397 O O . VAL D 1 145 ? 93.135 32.168 32.513 1.00 53.56 182 VAL D O 1
ATOM 6401 N N . PHE D 1 146 ? 94.029 31.718 30.496 1.00 57.66 183 PHE D N 1
ATOM 6402 C CA . PHE D 1 146 ? 95.195 32.572 30.719 1.00 54.13 183 PHE D CA 1
ATOM 6403 C C . PHE D 1 146 ? 95.175 33.886 29.924 1.00 58.35 183 PHE D C 1
ATOM 6404 O O . PHE D 1 146 ? 95.000 33.886 28.701 1.00 57.52 183 PHE D O 1
ATOM 6412 N N . ALA D 1 147 ? 95.348 35.002 30.635 1.00 53.90 184 ALA D N 1
ATOM 6413 C CA . ALA D 1 147 ? 95.319 36.337 30.027 1.00 54.89 184 ALA D CA 1
ATOM 6414 C C . ALA D 1 147 ? 96.710 36.963 29.913 1.00 58.79 184 ALA D C 1
ATOM 6415 O O . ALA D 1 147 ? 97.643 36.547 30.603 1.00 60.28 184 ALA D O 1
ATOM 6417 N N . LYS D 1 148 ? 96.829 37.987 29.067 1.00 52.81 185 LYS D N 1
ATOM 6418 C CA . LYS D 1 148 ? 98.117 38.633 28.803 1.00 57.71 185 LYS D CA 1
ATOM 6419 C C . LYS D 1 148 ? 98.506 39.642 29.883 1.00 60.65 185 LYS D C 1
ATOM 6420 O O . LYS D 1 148 ? 99.686 39.962 30.042 1.00 55.01 185 LYS D O 1
ATOM 6426 N N . ASP D 1 149 ? 97.510 40.140 30.614 1.00 62.31 186 ASP D N 1
ATOM 6427 C CA . ASP D 1 149 ? 97.741 41.080 31.708 1.00 60.44 186 ASP D CA 1
ATOM 6428 C C . ASP D 1 149 ? 96.531 41.160 32.633 1.00 67.17 186 ASP D C 1
ATOM 6429 O O . ASP D 1 149 ? 95.527 40.483 32.402 1.00 68.61 186 ASP D O 1
ATOM 6434 N N . VAL D 1 150 ? 96.627 41.987 33.672 1.00 60.05 187 VAL D N 1
ATOM 6435 C CA . VAL D 1 150 ? 95.547 42.099 34.652 1.00 58.83 187 VAL D CA 1
ATOM 6436 C C . VAL D 1 150 ? 94.331 42.842 34.106 1.00 58.97 187 VAL D C 1
ATOM 6437 O O . VAL D 1 150 ? 93.208 42.606 34.552 1.00 62.71 187 VAL D O 1
ATOM 6441 N N . LYS D 1 151 ? 94.557 43.739 33.150 1.00 52.92 188 LYS D N 1
ATOM 6442 C CA . LYS D 1 151 ? 93.460 44.428 32.479 1.00 60.03 188 LYS D CA 1
ATOM 6443 C C . LYS D 1 151 ? 92.547 43.428 31.782 1.00 65.15 188 LYS D C 1
ATOM 6444 O O . LYS D 1 151 ? 91.324 43.531 31.863 1.00 69.70 188 LYS D O 1
ATOM 6450 N N . GLU D 1 152 ? 93.149 42.454 31.105 1.00 61.18 189 GLU D N 1
ATOM 6451 C CA . GLU D 1 152 ? 92.381 41.410 30.433 1.00 57.95 189 GLU D CA 1
ATOM 6452 C C . GLU D 1 152 ? 91.693 40.479 31.435 1.00 60.45 189 GLU D C 1
ATOM 6453 O O . GLU D 1 152 ? 90.592 39.987 31.174 1.00 66.19 189 GLU D O 1
ATOM 6459 N N . VAL D 1 153 ? 92.336 40.243 32.578 1.00 55.20 190 VAL D N 1
ATOM 6460 C CA . VAL D 1 153 ? 91.727 39.454 33.645 1.00 58.62 190 VAL D CA 1
ATOM 6461 C C . VAL D 1 153 ? 90.505 40.190 34.182 1.00 63.65 190 VAL D C 1
ATOM 6462 O O . VAL D 1 153 ? 89.464 39.584 34.424 1.00 68.76 190 VAL D O 1
ATOM 6466 N N . LEU D 1 154 ? 90.641 41.502 34.354 1.00 66.76 191 LEU D N 1
ATOM 6467 C CA . LEU D 1 154 ? 89.521 42.356 34.746 1.00 72.51 191 LEU D CA 1
ATOM 6468 C C . LEU D 1 154 ? 88.408 42.326 33.698 1.00 74.79 191 LEU D C 1
ATOM 6469 O O . LEU D 1 154 ? 87.248 42.064 34.019 1.00 78.61 191 LEU D O 1
ATOM 6474 N N . ALA D 1 155 ? 88.775 42.587 32.446 1.00 71.84 192 ALA D N 1
ATOM 6475 C CA . ALA D 1 155 ? 87.819 42.663 31.342 1.00 71.27 192 ALA D CA 1
ATOM 6476 C C . ALA D 1 155 ? 87.015 41.377 31.132 1.00 73.56 192 ALA D C 1
ATOM 6477 O O . ALA D 1 155 ? 85.826 41.433 30.820 1.00 77.74 192 ALA D O 1
ATOM 6479 N N . TRP D 1 156 ? 87.670 40.229 31.292 1.00 71.37 193 TRP D N 1
ATOM 6480 C CA . TRP D 1 156 ? 87.013 38.925 31.161 1.00 75.81 193 TRP D CA 1
ATOM 6481 C C . TRP D 1 156 ? 86.012 38.681 32.285 1.00 75.04 193 TRP D C 1
ATOM 6482 O O . TRP D 1 156 ? 84.981 38.033 32.091 1.00 75.19 193 TRP D O 1
ATOM 6493 N N . VAL D 1 157 ? 86.340 39.196 33.464 1.00 74.09 194 VAL D N 1
ATOM 6494 C CA . VAL D 1 157 ? 85.488 39.064 34.638 1.00 73.15 194 VAL D CA 1
ATOM 6495 C C . VAL D 1 157 ? 84.308 40.033 34.558 1.00 73.37 194 VAL D C 1
ATOM 6496 O O . VAL D 1 157 ? 83.188 39.686 34.930 1.00 74.79 194 VAL D O 1
ATOM 6500 N N . GLN D 1 158 ? 84.565 41.237 34.052 1.00 71.33 195 GLN D N 1
ATOM 6501 C CA . GLN D 1 158 ? 83.517 42.236 33.829 1.00 76.94 195 GLN D CA 1
ATOM 6502 C C . GLN D 1 158 ? 82.533 41.805 32.743 1.00 81.69 195 GLN D C 1
ATOM 6503 O O . GLN D 1 158 ? 81.320 41.867 32.933 1.00 90.41 195 GLN D O 1
ATOM 6509 N N . SER D 1 159 ? 83.063 41.368 31.604 1.00 78.44 196 SER D N 1
ATOM 6510 C CA . SER D 1 159 ? 82.236 41.000 30.457 1.00 83.06 196 SER D CA 1
ATOM 6511 C C . SER D 1 159 ? 81.588 39.626 30.614 1.00 89.07 196 SER D C 1
ATOM 6512 O O . SER D 1 159 ? 80.730 39.247 29.816 1.00 95.01 196 SER D O 1
ATOM 6515 N N . GLY D 1 160 ? 81.999 38.880 31.635 1.00 89.35 197 GLY D N 1
ATOM 6516 C CA . GLY D 1 160 ? 81.391 37.592 31.920 1.00 89.73 197 GLY D CA 1
ATOM 6517 C C . GLY D 1 160 ? 82.031 36.415 31.208 1.00 87.37 197 GLY D C 1
ATOM 6518 O O . GLY D 1 160 ? 81.513 35.299 31.263 1.00 88.50 197 GLY D O 1
ATOM 6519 N N . ASN D 1 161 ? 83.155 36.657 30.537 1.00 87.00 198 ASN D N 1
ATOM 6520 C CA . ASN D 1 161 ? 83.885 35.587 29.863 1.00 89.35 198 ASN D CA 1
ATOM 6521 C C . ASN D 1 161 ? 84.551 34.649 30.863 1.00 83.44 198 ASN D C 1
ATOM 6522 O O . ASN D 1 161 ? 84.807 33.483 30.566 1.00 83.52 198 ASN D O 1
ATOM 6527 N N . ALA D 1 162 ? 84.836 35.175 32.050 1.00 76.65 199 ALA D N 1
ATOM 6528 C CA . ALA D 1 162 ? 85.377 34.376 33.145 1.00 72.53 199 ALA D CA 1
ATOM 6529 C C . ALA D 1 162 ? 84.555 34.626 34.399 1.00 77.66 199 ALA D C 1
ATOM 6530 O O . ALA D 1 162 ? 84.180 35.768 34.678 1.00 76.24 199 ALA D O 1
ATOM 6532 N N . ASP D 1 163 ? 84.281 33.563 35.152 1.00 84.68 200 ASP D N 1
ATOM 6533 C CA . ASP D 1 163 ? 83.497 33.677 36.376 1.00 85.66 200 ASP D CA 1
ATOM 6534 C C . ASP D 1 163 ? 84.247 34.466 37.440 1.00 82.54 200 ASP D C 1
ATOM 6535 O O . ASP D 1 163 ? 83.717 35.418 38.014 1.00 86.46 200 ASP D O 1
ATOM 6540 N N . VAL D 1 164 ? 85.483 34.058 37.704 1.00 75.26 201 VAL D N 1
ATOM 6541 C CA . VAL D 1 164 ? 86.330 34.761 38.660 1.00 75.79 201 VAL D CA 1
ATOM 6542 C C . VAL D 1 164 ? 87.730 34.974 38.103 1.00 75.04 201 VAL D C 1
ATOM 6543 O O . VAL D 1 164 ? 88.118 34.356 37.109 1.00 79.98 201 VAL D O 1
ATOM 6547 N N . GLY D 1 165 ? 88.491 35.845 38.757 1.00 68.45 202 GLY D N 1
ATOM 6548 C CA . GLY D 1 165 ? 89.843 36.135 38.325 1.00 65.60 202 GLY D CA 1
ATOM 6549 C C . GLY D 1 165 ? 90.783 36.425 39.474 1.00 64.62 202 GLY D C 1
ATOM 6550 O O . GLY D 1 165 ? 90.347 36.723 40.588 1.00 73.55 202 GLY D O 1
ATOM 6551 N N . PHE D 1 166 ? 92.080 36.329 39.210 1.00 53.30 203 PHE D N 1
ATOM 6552 C CA . PHE D 1 166 ? 93.072 36.689 40.213 1.00 49.32 203 PHE D CA 1
ATOM 6553 C C . PHE D 1 166 ? 93.823 37.937 39.778 1.00 49.77 203 PHE D C 1
ATOM 6554 O O . PHE D 1 166 ? 94.256 38.048 38.628 1.00 46.44 203 PHE D O 1
ATOM 6562 N N . VAL D 1 167 ? 93.960 38.878 40.707 1.00 51.19 204 VAL D N 1
ATOM 6563 C CA . VAL D 1 167 ? 94.475 40.203 40.394 1.00 54.79 204 VAL D CA 1
ATOM 6564 C C . VAL D 1 167 ? 94.900 40.901 41.684 1.00 55.23 204 VAL D C 1
ATOM 6565 O O . VAL D 1 167 ? 94.558 40.443 42.773 1.00 58.61 204 VAL D O 1
ATOM 6569 N N . TYR D 1 168 ? 95.646 41.997 41.566 1.00 52.26 205 TYR D N 1
ATOM 6570 C CA . TYR D 1 168 ? 96.041 42.768 42.740 1.00 62.25 205 TYR D CA 1
ATOM 6571 C C . TYR D 1 168 ? 94.863 43.600 43.228 1.00 68.44 205 TYR D C 1
ATOM 6572 O O . TYR D 1 168 ? 94.013 43.998 42.435 1.00 71.94 205 TYR D O 1
ATOM 6581 N N . PHE D 1 169 ? 94.815 43.861 44.531 1.00 71.43 206 PHE D N 1
ATOM 6582 C CA . PHE D 1 169 ? 93.774 44.705 45.101 1.00 73.86 206 PHE D CA 1
ATOM 6583 C C . PHE D 1 169 ? 93.888 46.127 44.563 1.00 73.23 206 PHE D C 1
ATOM 6584 O O . PHE D 1 169 ? 92.893 46.840 44.447 1.00 74.92 206 PHE D O 1
ATOM 6592 N N . SER D 1 170 ? 95.110 46.535 44.233 1.00 71.02 207 SER D N 1
ATOM 6593 C CA . SER D 1 170 ? 95.346 47.872 43.698 1.00 72.25 207 SER D CA 1
ATOM 6594 C C . SER D 1 170 ? 94.873 47.999 42.249 1.00 69.53 207 SER D C 1
ATOM 6595 O O . SER D 1 170 ? 94.878 49.095 41.685 1.00 74.73 207 SER D O 1
ATOM 6598 N N . ASP D 1 171 ? 94.461 46.878 41.658 1.00 63.00 208 ASP D N 1
ATOM 6599 C CA . ASP D 1 171 ? 93.917 46.864 40.302 1.00 61.44 208 ASP D CA 1
ATOM 6600 C C . ASP D 1 171 ? 92.392 46.920 40.321 1.00 69.69 208 ASP D C 1
ATOM 6601 O O . ASP D 1 171 ? 91.746 46.788 39.284 1.00 71.39 208 ASP D O 1
ATOM 6606 N N . THR D 1 172 ? 91.826 47.120 41.507 1.00 74.82 209 THR D N 1
ATOM 6607 C CA . THR D 1 172 ? 90.382 47.012 41.706 1.00 78.46 209 THR D CA 1
ATOM 6608 C C . THR D 1 172 ? 89.748 48.296 42.236 1.00 82.04 209 THR D C 1
ATOM 6609 O O . THR D 1 172 ? 88.523 48.419 42.283 1.00 91.88 209 THR D O 1
ATOM 6613 N N . VAL D 1 173 ? 90.586 49.245 42.643 1.00 82.15 210 VAL D N 1
ATOM 6614 C CA . VAL D 1 173 ? 90.113 50.476 43.282 1.00 93.54 210 VAL D CA 1
ATOM 6615 C C . VAL D 1 173 ? 89.226 51.338 42.379 1.00 97.79 210 VAL D C 1
ATOM 6616 O O . VAL D 1 173 ? 89.534 51.553 41.206 1.00 97.55 210 VAL D O 1
ATOM 6620 N N . ASN D 1 174 ? 88.121 51.819 42.946 1.00 101.96 211 ASN D N 1
ATOM 6621 C CA . ASN D 1 174 ? 87.149 52.641 42.225 1.00 111.59 211 ASN D CA 1
ATOM 6622 C C . ASN D 1 174 ? 86.640 52.010 40.930 1.00 108.94 211 ASN D C 1
ATOM 6623 O O . ASN D 1 174 ? 86.634 52.648 39.876 1.00 110.18 211 ASN D O 1
ATOM 6628 N N . ASN D 1 175 ? 86.213 50.753 41.027 1.00 104.72 212 ASN D N 1
ATOM 6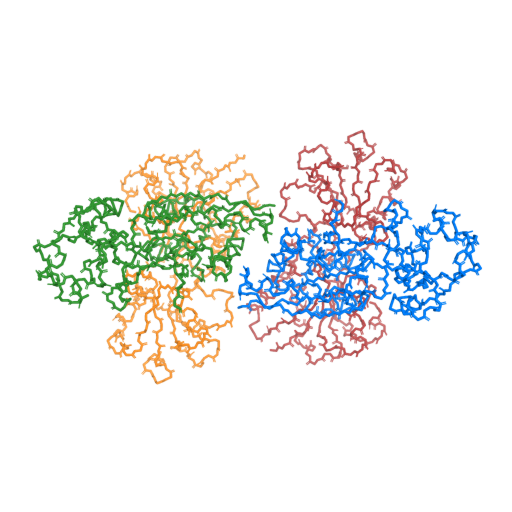629 C CA . ASN D 1 175 ? 85.613 50.042 39.902 1.00 98.32 212 ASN D CA 1
ATOM 6630 C C . ASN D 1 175 ? 84.382 49.263 40.354 1.00 100.03 212 ASN D C 1
ATOM 6631 O O . ASN D 1 175 ? 84.493 48.170 40.908 1.00 95.10 212 ASN D O 1
ATOM 6636 N N . ASP D 1 176 ? 83.208 49.837 40.108 1.00 108.61 213 ASP D N 1
ATOM 6637 C CA . ASP D 1 176 ? 81.948 49.270 40.582 1.00 115.52 213 ASP D CA 1
ATOM 6638 C C . ASP D 1 176 ? 81.523 47.997 39.846 1.00 110.99 213 ASP D C 1
ATOM 6639 O O . ASP D 1 176 ? 80.650 47.267 40.317 1.00 109.24 213 ASP D O 1
ATOM 6644 N N . LYS D 1 177 ? 82.142 47.732 38.699 0.98 107.48 214 LYS D N 1
ATOM 6645 C CA . LYS D 1 177 ? 81.729 46.625 37.840 0.98 100.91 214 LYS D CA 1
ATOM 6646 C C . LYS D 1 177 ? 82.181 45.258 38.344 0.98 91.87 214 LYS D C 1
ATOM 6647 O O . LYS D 1 177 ? 81.594 44.235 37.994 0.98 93.64 214 LYS D O 1
ATOM 6653 N N . ILE D 1 178 ? 83.233 45.243 39.153 1.00 87.97 215 ILE D N 1
ATOM 6654 C CA . ILE D 1 178 ? 83.741 43.999 39.726 1.00 89.97 215 ILE D CA 1
ATOM 6655 C C . ILE D 1 178 ? 83.702 44.054 41.250 1.00 93.01 215 ILE D C 1
ATOM 6656 O O . ILE D 1 178 ? 83.654 45.138 41.830 1.00 99.04 215 ILE D O 1
ATOM 6661 N N . LYS D 1 179 ? 83.713 42.893 41.901 1.00 89.83 216 LYS D N 1
ATOM 6662 C CA . LYS D 1 179 ? 83.732 42.860 43.364 1.00 87.90 216 LYS D CA 1
ATOM 6663 C C . LYS D 1 179 ? 84.874 42.004 43.914 1.00 85.55 216 LYS D C 1
ATOM 6664 O O . LYS D 1 179 ? 85.105 40.879 43.461 1.00 84.27 216 LYS D O 1
ATOM 6670 N N . VAL D 1 180 ? 85.607 42.561 44.872 1.00 81.56 217 VAL D N 1
ATOM 6671 C CA . VAL D 1 180 ? 86.697 41.839 45.510 1.00 78.57 217 VAL D CA 1
ATOM 6672 C C . VAL D 1 180 ? 86.094 40.784 46.429 1.00 86.63 217 VAL D C 1
ATOM 6673 O O . VAL D 1 180 ? 85.764 41.069 47.581 1.00 96.09 217 VAL D O 1
ATOM 6677 N N . VAL D 1 181 ? 85.932 39.572 45.902 1.00 81.79 218 VAL D N 1
ATOM 6678 C CA . VAL D 1 181 ? 85.285 38.484 46.631 1.00 83.08 218 VAL D CA 1
ATOM 6679 C C . VAL D 1 181 ? 86.053 38.111 47.887 1.00 89.38 218 VAL D C 1
ATOM 6680 O O . VAL D 1 181 ? 85.481 38.012 48.971 1.00 98.19 218 VAL D O 1
ATOM 6684 N N . GLU D 1 182 ? 87.353 37.896 47.729 1.00 89.86 219 GLU D N 1
ATOM 6685 C CA . GLU D 1 182 ? 88.194 37.488 48.845 1.00 91.77 219 GLU D CA 1
ATOM 6686 C C . GLU D 1 182 ? 89.608 38.041 48.714 1.00 88.47 219 GLU D C 1
ATOM 6687 O O . GLU D 1 182 ? 90.006 38.522 47.654 1.00 84.77 219 GLU D O 1
ATOM 6693 N N . LYS D 1 183 ? 90.358 37.965 49.807 1.00 86.40 220 LYS D N 1
ATOM 6694 C CA . LYS D 1 183 ? 91.751 38.376 49.832 1.00 81.20 220 LYS D CA 1
ATOM 6695 C C . LYS D 1 183 ? 92.606 37.134 50.070 1.00 78.72 220 LYS D C 1
ATOM 6696 O O . LYS D 1 183 ? 92.256 36.289 50.895 1.00 82.22 220 LYS D O 1
ATOM 6702 N N . THR D 1 184 ? 93.720 37.011 49.355 1.00 71.02 221 THR D N 1
ATOM 6703 C CA . THR D 1 184 ? 94.590 35.845 49.521 1.00 68.11 221 THR D CA 1
ATOM 6704 C C . THR D 1 184 ? 95.469 35.999 50.762 1.00 67.40 221 THR D C 1
ATOM 6705 O O . THR D 1 184 ? 95.953 37.097 51.056 1.00 69.97 221 THR D O 1
ATOM 6709 N N . ASP D 1 185 ? 95.670 34.901 51.488 1.00 70.39 222 ASP D N 1
ATOM 6710 C CA . ASP D 1 185 ? 96.546 34.895 52.654 1.00 71.05 222 ASP D CA 1
ATOM 6711 C C . ASP D 1 185 ? 97.970 35.257 52.254 1.00 68.56 222 ASP D C 1
ATOM 6712 O O . ASP D 1 185 ? 98.483 34.764 51.248 1.00 54.46 222 ASP D O 1
ATOM 6717 N N . GLU D 1 186 ? 98.600 36.121 53.042 1.00 68.94 223 GLU D N 1
ATOM 6718 C CA . GLU D 1 186 ? 99.985 36.513 52.807 1.00 72.89 223 GLU D CA 1
ATOM 6719 C C . GLU D 1 186 ? 100.918 35.304 52.860 1.00 74.27 223 GLU D C 1
ATOM 6720 O O . GLU D 1 186 ? 101.930 35.257 52.157 1.00 74.18 223 GLU D O 1
ATOM 6726 N N . LYS D 1 187 ? 100.557 34.321 53.682 1.00 72.99 224 LYS D N 1
ATOM 6727 C CA . LYS D 1 187 ? 101.381 33.129 53.884 1.00 74.48 224 LYS D CA 1
ATOM 6728 C C . LYS D 1 187 ? 101.272 32.095 52.759 1.00 70.24 224 LYS D C 1
ATOM 6729 O O . LYS D 1 187 ? 101.962 31.077 52.783 1.00 70.02 224 LYS D O 1
ATOM 6735 N N . THR D 1 188 ? 100.412 32.358 51.780 1.00 61.13 225 THR D N 1
ATOM 6736 C CA . THR D 1 188 ? 100.219 31.437 50.660 1.00 59.14 225 THR D CA 1
ATOM 6737 C C . THR D 1 188 ? 101.121 31.754 49.467 1.00 64.69 225 THR D C 1
ATOM 6738 O O . THR D 1 188 ? 101.062 31.073 48.444 1.00 68.64 225 THR D O 1
ATOM 6742 N N . HIS D 1 189 ? 101.945 32.791 49.599 1.00 68.51 226 HIS D N 1
ATOM 6743 C CA . HIS D 1 189 ? 102.874 33.183 48.538 1.00 70.35 226 HIS D CA 1
ATOM 6744 C C . HIS D 1 189 ? 104.016 34.044 49.066 1.00 74.01 226 HIS D C 1
ATOM 6745 O O . HIS D 1 189 ? 104.044 34.394 50.243 1.00 79.33 226 HIS D O 1
ATOM 6752 N N . SER D 1 190 ? 104.951 34.383 48.182 1.00 76.01 227 SER D N 1
ATOM 6753 C CA . SER D 1 190 ? 106.073 35.251 48.531 1.00 73.80 227 SER D CA 1
ATOM 6754 C C . SER D 1 190 ? 105.616 36.703 48.584 1.00 73.50 227 SER D C 1
ATOM 6755 O O . SER D 1 190 ? 104.775 37.115 47.783 1.00 74.74 227 SER D O 1
ATOM 6758 N N . PRO D 1 191 ? 106.184 37.488 49.515 1.00 68.04 228 PRO D N 1
ATOM 6759 C CA . PRO D 1 191 ? 105.745 38.873 49.737 1.00 66.38 228 PRO D CA 1
ATOM 6760 C C . PRO D 1 191 ? 105.817 39.726 48.470 1.00 64.89 228 PRO D C 1
ATOM 6761 O O . PRO D 1 191 ? 106.871 39.789 47.837 1.00 71.72 228 PRO D O 1
ATOM 6765 N N . ILE D 1 192 ? 104.713 40.376 48.115 1.00 63.33 229 ILE D N 1
ATOM 6766 C CA . ILE D 1 192 ? 104.692 41.297 46.987 1.00 61.76 229 ILE D CA 1
ATOM 6767 C C . ILE D 1 192 ? 104.995 42.696 47.517 1.00 66.70 229 ILE D C 1
ATOM 6768 O O . ILE D 1 192 ? 104.084 43.426 47.905 1.00 70.68 229 ILE D O 1
ATOM 6773 N N . THR D 1 193 ? 106.272 43.070 47.536 1.00 68.63 230 THR D N 1
ATOM 6774 C CA . THR D 1 193 ? 106.681 44.307 48.202 1.00 71.52 230 THR D CA 1
ATOM 6775 C C . THR D 1 193 ? 107.416 45.302 47.309 1.00 66.00 230 THR D C 1
ATOM 6776 O O . THR D 1 193 ? 108.063 44.923 46.332 1.00 64.51 230 THR D O 1
ATOM 6780 N N . TYR D 1 194 ? 107.313 46.578 47.670 1.00 63.29 231 TYR D N 1
ATOM 6781 C CA . TYR D 1 194 ? 108.018 47.647 46.979 1.00 59.99 231 TYR D CA 1
ATOM 6782 C C . TYR D 1 194 ? 108.975 48.311 47.958 1.00 62.47 231 TYR D C 1
ATOM 6783 O O . TYR D 1 194 ? 108.543 49.052 48.842 1.00 66.78 231 TYR D O 1
ATOM 6792 N N . PRO D 1 195 ? 110.280 48.017 47.831 1.00 61.61 232 PRO D N 1
ATOM 6793 C CA . PRO D 1 195 ? 111.265 48.648 48.717 1.00 63.17 232 PRO D CA 1
ATOM 6794 C C . PRO D 1 195 ? 111.642 50.038 48.218 1.00 61.93 232 PRO D C 1
ATOM 6795 O O . PRO D 1 195 ? 111.497 50.311 47.020 1.00 56.41 232 PRO D O 1
ATOM 6799 N N . VAL D 1 196 ? 112.111 50.897 49.122 1.00 67.24 233 VAL D N 1
ATOM 6800 C CA . VAL D 1 196 ? 112.603 52.224 48.757 1.00 69.86 233 VAL D CA 1
ATOM 6801 C C . VAL D 1 196 ? 113.945 52.475 49.445 1.00 70.85 233 VAL D C 1
ATOM 6802 O O . VAL D 1 196 ? 114.149 52.057 50.584 1.00 75.11 233 VAL D O 1
ATOM 6806 N N . SER D 1 197 ? 114.863 53.141 48.750 1.00 65.44 234 SER D N 1
ATOM 6807 C CA . SER D 1 197 ? 116.160 53.470 49.333 1.00 63.62 234 SER D CA 1
ATOM 6808 C C . SER D 1 197 ? 116.729 54.753 48.749 1.00 66.23 234 SER D C 1
ATOM 6809 O O . SER D 1 197 ? 116.519 55.056 47.575 1.00 61.66 234 SER D O 1
ATOM 6812 N N . VAL D 1 198 ? 117.447 55.506 49.577 1.00 70.93 235 VAL D N 1
ATOM 6813 C CA . VAL D 1 198 ? 118.214 56.648 49.098 1.00 72.87 235 VAL D CA 1
ATOM 6814 C C . VAL D 1 198 ? 119.490 56.122 48.437 1.00 71.77 235 VAL D C 1
ATOM 6815 O O . VAL D 1 198 ? 120.116 55.192 48.947 1.00 74.61 235 VAL D O 1
ATOM 6819 N N . ILE D 1 199 ? 119.864 56.703 47.299 1.00 69.06 236 ILE D N 1
ATOM 6820 C CA . ILE D 1 199 ? 121.086 56.308 46.605 1.00 73.84 236 ILE D CA 1
ATOM 6821 C C . ILE D 1 199 ? 122.290 57.010 47.239 1.00 81.67 236 ILE D C 1
ATOM 6822 O O . ILE D 1 199 ? 122.206 58.187 47.587 1.00 82.22 236 ILE D O 1
ATOM 6827 N N . LYS D 1 200 ? 123.403 56.291 47.389 1.00 84.11 237 LYS D N 1
ATOM 6828 C CA . LYS D 1 200 ? 124.583 56.824 48.072 1.00 82.84 237 LYS D CA 1
ATOM 6829 C C . LYS D 1 200 ? 125.272 57.931 47.274 1.00 85.36 237 LYS D C 1
ATOM 6830 O O . LYS D 1 200 ? 125.804 58.884 47.844 1.00 92.40 237 LYS D O 1
ATOM 6836 N N . ALA D 1 201 ? 125.245 57.805 45.951 1.00 80.48 238 ALA D N 1
ATOM 6837 C CA . ALA D 1 201 ? 125.906 58.765 45.070 1.00 79.71 238 ALA D CA 1
ATOM 6838 C C . ALA D 1 201 ? 125.175 60.105 44.972 1.00 76.06 238 ALA D C 1
ATOM 6839 O O . ALA D 1 201 ? 125.660 61.038 44.332 1.00 79.28 238 ALA D O 1
ATOM 6841 N N . SER D 1 202 ? 124.009 60.193 45.603 1.00 70.71 239 SER D N 1
ATOM 6842 C CA . SER D 1 202 ? 123.239 61.434 45.633 1.00 75.69 239 SER D CA 1
ATOM 6843 C C . SER D 1 202 ? 123.995 62.551 46.350 1.00 80.53 239 SER D C 1
ATOM 6844 O O . SER D 1 202 ? 124.909 62.292 47.133 1.00 83.83 239 SER D O 1
ATOM 6847 N N . LYS D 1 203 ? 123.614 63.793 46.066 0.95 81.94 240 LYS D N 1
ATOM 6848 C CA . LYS D 1 203 ? 124.167 64.953 46.758 0.95 92.36 240 LYS D CA 1
ATOM 6849 C C . LYS D 1 203 ? 123.087 65.587 47.622 0.95 93.31 240 LYS D C 1
ATOM 6850 O O . LYS D 1 203 ? 123.245 66.698 48.130 0.95 95.45 240 LYS D O 1
ATOM 6856 N N . ASN D 1 204 ? 121.985 64.861 47.778 1.00 94.07 241 ASN D N 1
ATOM 6857 C CA . ASN D 1 204 ? 120.839 65.334 48.543 1.00 97.27 241 ASN D CA 1
ATOM 6858 C C . ASN D 1 204 ? 120.323 64.289 49.535 1.00 91.38 241 ASN D C 1
ATOM 6859 O O . ASN D 1 204 ? 119.118 64.198 49.771 1.00 83.63 241 ASN D O 1
ATOM 6864 N N . VAL D 1 205 ? 121.240 63.510 50.109 1.00 91.40 242 VAL D N 1
ATOM 6865 C CA . VAL D 1 205 ? 120.895 62.473 51.083 1.00 92.42 242 VAL D CA 1
ATOM 6866 C C . VAL D 1 205 ? 120.015 63.047 52.189 1.00 94.98 242 VAL D C 1
ATOM 6867 O O . VAL D 1 205 ? 119.015 62.444 52.581 1.00 96.26 242 VAL D O 1
ATOM 6871 N N . ASP D 1 206 ? 120.390 64.227 52.669 1.00 96.49 243 ASP D N 1
ATOM 6872 C CA . ASP D 1 206 ? 119.628 64.939 53.685 1.00 101.33 243 ASP D CA 1
ATOM 6873 C C . ASP D 1 206 ? 118.180 65.183 53.261 1.00 98.66 243 ASP D C 1
ATOM 6874 O O . ASP D 1 206 ? 117.248 64.892 54.009 1.00 99.52 243 ASP D O 1
ATOM 6879 N N . ALA D 1 207 ? 118.001 65.708 52.053 1.00 95.27 244 ALA D N 1
ATOM 6880 C CA . ALA D 1 207 ? 116.668 65.978 51.517 1.00 90.13 244 ALA D CA 1
ATOM 6881 C C . ALA D 1 207 ? 115.950 64.698 51.097 1.00 89.85 244 ALA D C 1
ATOM 6882 O O . ALA D 1 207 ? 114.738 64.579 51.263 1.00 86.20 244 ALA D O 1
ATOM 6884 N N . ALA D 1 208 ? 116.702 63.752 50.541 1.00 94.01 245 ALA D N 1
ATOM 6885 C CA . ALA D 1 208 ? 116.138 62.475 50.110 1.00 91.57 245 ALA D CA 1
ATOM 6886 C C . ALA D 1 208 ? 115.592 61.667 51.285 1.00 90.65 245 ALA D C 1
ATOM 6887 O O . ALA D 1 208 ? 114.546 61.028 51.170 1.00 89.51 245 ALA D O 1
ATOM 6889 N N . LYS D 1 209 ? 116.315 61.683 52.404 1.00 92.29 246 LYS D N 1
ATOM 6890 C CA . LYS D 1 209 ? 115.861 61.024 53.625 1.00 91.60 246 LYS D CA 1
ATOM 6891 C C . LYS D 1 209 ? 114.527 61.590 54.087 1.00 92.28 246 LYS D C 1
ATOM 6892 O O . LYS D 1 209 ? 113.635 60.848 54.495 1.00 88.34 246 LYS D O 1
ATOM 6898 N N . LYS D 1 210 ? 114.403 62.911 54.025 1.00 98.39 247 LYS D N 1
ATOM 6899 C CA . LYS D 1 210 ? 113.195 63.598 54.469 1.00 99.30 247 LYS D CA 1
ATOM 6900 C C . LYS D 1 210 ? 111.968 63.214 53.646 1.00 94.05 247 LYS D C 1
ATOM 6901 O O . LYS D 1 210 ? 110.873 63.073 54.185 1.00 96.42 247 LYS D O 1
ATOM 6907 N N . PHE D 1 211 ? 112.159 63.040 52.342 1.00 86.69 248 PHE D N 1
ATOM 6908 C CA . PHE D 1 211 ? 111.065 62.667 51.454 1.00 83.14 248 PHE D CA 1
ATOM 6909 C C . PHE D 1 211 ? 110.625 61.220 51.675 1.00 84.95 248 PHE D C 1
ATOM 6910 O O . PHE D 1 211 ? 109.437 60.907 51.609 1.00 82.92 248 PHE D O 1
ATOM 6918 N N . GLU D 1 212 ? 111.590 60.345 51.940 1.00 89.50 249 GLU D N 1
ATOM 6919 C CA . GLU D 1 212 ? 111.304 58.937 52.204 1.00 89.02 249 GLU D CA 1
ATOM 6920 C C . GLU D 1 212 ? 110.535 58.781 53.512 1.00 89.74 249 GLU D C 1
ATOM 6921 O O . GLU D 1 212 ? 109.629 57.952 53.618 1.00 87.92 249 GLU D O 1
ATOM 6927 N N . GLU D 1 213 ? 110.906 59.587 54.502 1.00 91.73 250 GLU D N 1
ATOM 6928 C CA . GLU D 1 213 ? 110.219 59.602 55.787 1.00 93.38 250 GLU D CA 1
ATOM 6929 C C . GLU D 1 213 ? 108.763 60.021 55.617 1.00 90.12 250 GLU D C 1
ATOM 6930 O O . GLU D 1 213 ? 107.882 59.523 56.313 1.00 92.25 250 GLU D O 1
ATOM 6936 N N . PHE D 1 214 ? 108.515 60.940 54.689 1.00 83.24 251 PHE D N 1
ATOM 6937 C CA . PHE D 1 214 ? 107.151 61.348 54.376 1.00 82.51 251 PHE D CA 1
ATOM 6938 C C . PHE D 1 214 ? 106.383 60.188 53.754 1.00 77.83 251 PHE D C 1
ATOM 6939 O O . PHE D 1 214 ? 105.214 59.968 54.067 1.00 75.28 251 PHE D O 1
ATOM 6947 N N . LEU D 1 215 ? 107.055 59.449 52.875 1.00 76.58 252 LEU D N 1
ATOM 6948 C CA . LEU D 1 215 ? 106.467 58.286 52.222 1.00 72.62 252 LEU D CA 1
ATOM 6949 C C . LEU D 1 215 ? 106.098 57.207 53.232 1.00 71.58 252 LEU D C 1
ATOM 6950 O O . LEU D 1 215 ? 105.105 56.501 53.065 1.00 65.01 252 LEU D O 1
ATOM 6955 N N . LEU D 1 216 ? 106.908 57.089 54.278 1.00 73.46 253 LEU D N 1
ATOM 6956 C CA . LEU D 1 216 ? 106.704 56.072 55.301 1.00 73.94 253 LEU D CA 1
ATOM 6957 C C . LEU D 1 216 ? 105.817 56.581 56.432 1.00 82.05 253 LEU D C 1
ATOM 6958 O O . LEU D 1 216 ? 105.322 55.798 57.242 1.00 88.12 253 LEU D O 1
ATOM 6963 N N . SER D 1 217 ? 105.615 57.895 56.479 1.00 85.59 254 SER D N 1
ATOM 6964 C CA . SER D 1 217 ? 104.748 58.505 57.485 1.00 88.77 254 SER D CA 1
ATOM 6965 C C . SER D 1 217 ? 103.287 58.141 57.252 1.00 89.81 254 SER D C 1
ATOM 6966 O O . SER D 1 217 ? 102.907 57.736 56.153 1.00 95.93 254 SER D O 1
ATOM 6969 N N . GLU D 1 218 ? 102.477 58.286 58.296 0.85 91.61 255 GLU D N 1
ATOM 6970 C CA . GLU D 1 218 ? 101.042 58.028 58.226 0.85 92.53 255 GLU D CA 1
ATOM 6971 C C . GLU D 1 218 ? 100.381 58.827 57.107 0.85 95.53 255 GLU D C 1
ATOM 6972 O O . GLU D 1 218 ? 99.523 58.316 56.382 0.85 94.12 255 GLU D O 1
ATOM 6978 N N . SER D 1 219 ? 100.800 60.081 56.973 1.00 98.97 256 SER D N 1
ATOM 6979 C CA . SER D 1 219 ? 100.264 60.979 55.960 1.00 103.77 256 SER D CA 1
ATOM 6980 C C . SER D 1 219 ? 100.552 60.484 54.545 1.00 106.40 256 SER D C 1
ATOM 6981 O O . SER D 1 219 ? 99.795 60.767 53.617 1.00 111.31 256 SER D O 1
ATOM 6984 N N . GLY D 1 220 ? 101.646 59.746 54.381 1.00 103.25 257 GLY D N 1
ATOM 6985 C CA . GLY D 1 220 ? 102.008 59.206 53.084 1.00 101.81 257 GLY D CA 1
ATOM 6986 C C . GLY D 1 220 ? 101.428 57.825 52.838 1.00 104.35 257 GLY D C 1
ATOM 6987 O O . GLY D 1 220 ? 101.015 57.508 51.723 1.00 104.79 257 GLY D O 1
ATOM 6988 N N . GLN D 1 221 ? 101.396 57.005 53.885 1.00 103.55 258 GLN D N 1
ATOM 6989 C CA . GLN D 1 221 ? 100.920 55.627 53.785 1.00 93.86 258 GLN D CA 1
ATOM 6990 C C . GLN D 1 221 ? 99.435 55.532 53.434 1.00 92.95 258 GLN D C 1
ATOM 6991 O O . GLN D 1 221 ? 99.026 54.633 52.700 1.00 93.38 258 GLN D O 1
ATOM 6997 N N . LYS D 1 222 ? 98.633 56.452 53.963 1.00 89.39 259 LYS D N 1
ATOM 6998 C CA . LYS D 1 222 ? 97.204 56.476 53.656 1.00 86.22 259 LYS D CA 1
ATOM 6999 C C . LYS D 1 222 ? 96.937 56.896 52.214 0.87 86.30 259 LYS D C 1
ATOM 7000 O O . LYS D 1 222 ? 95.919 56.527 51.631 0.81 86.44 259 LYS D O 1
ATOM 7006 N N . ILE D 1 223 ? 97.855 57.674 51.650 1.00 86.78 260 ILE D N 1
ATOM 7007 C CA . ILE D 1 223 ? 97.793 58.014 50.236 1.00 89.87 260 ILE D CA 1
ATOM 7008 C C . ILE D 1 223 ? 97.968 56.743 49.406 1.00 89.65 260 ILE D C 1
ATOM 7009 O O . ILE D 1 223 ? 97.276 56.534 48.413 1.00 92.74 260 ILE D O 1
ATOM 7014 N N . PHE D 1 224 ? 98.888 55.885 49.832 1.00 86.19 261 PHE D N 1
ATOM 7015 C CA . PHE D 1 224 ? 99.124 54.620 49.149 1.00 80.06 261 PHE D CA 1
ATOM 7016 C C . PHE D 1 224 ? 97.949 53.664 49.337 1.00 80.44 261 PHE D C 1
ATOM 7017 O O . PHE D 1 224 ? 97.635 52.869 48.451 1.00 82.29 261 PHE D O 1
ATOM 7025 N N . GLU D 1 225 ? 97.301 53.748 50.495 1.00 81.01 262 GLU D N 1
ATOM 7026 C CA . GLU D 1 225 ? 96.100 52.965 50.764 1.00 88.23 262 GLU D CA 1
ATOM 7027 C C . GLU D 1 225 ? 94.916 53.457 49.935 1.00 91.29 262 GLU D C 1
ATOM 7028 O O . GLU D 1 225 ? 93.947 52.730 49.730 1.00 94.30 262 GLU D O 1
ATOM 7034 N N . GLU D 1 226 ? 95.003 54.695 49.458 1.00 92.89 263 GLU D N 1
ATOM 7035 C CA . GLU D 1 226 ? 93.957 55.277 48.622 1.00 97.26 263 GLU D CA 1
ATOM 7036 C C . GLU D 1 226 ? 93.961 54.640 47.238 1.00 93.17 263 GLU D C 1
ATOM 7037 O O . GLU D 1 226 ? 93.014 54.795 46.468 1.00 98.68 263 GLU D O 1
ATOM 7043 N N . PHE D 1 227 ? 95.032 53.919 46.925 1.00 84.68 264 PHE D N 1
ATOM 7044 C CA . PHE D 1 227 ? 95.168 53.299 45.614 1.00 84.21 264 PHE D CA 1
ATOM 7045 C C . PHE D 1 227 ? 95.231 51.772 45.688 1.00 79.36 264 PHE D C 1
ATOM 7046 O O . PHE D 1 227 ? 95.501 51.108 44.688 1.00 80.61 264 PHE D O 1
ATOM 7054 N N . GLY D 1 228 ? 94.967 51.221 46.871 1.00 74.14 265 GLY D N 1
ATOM 7055 C CA . GLY D 1 228 ? 94.851 49.782 47.027 1.00 73.40 265 GLY D CA 1
ATOM 7056 C C . GLY D 1 228 ? 96.083 49.108 47.595 1.00 78.82 265 GLY D C 1
ATOM 7057 O O . GLY D 1 228 ? 96.091 47.893 47.811 1.00 84.99 265 GLY D O 1
ATOM 7058 N N . TYR D 1 229 ? 97.130 49.888 47.835 1.00 72.95 266 TYR D N 1
ATOM 7059 C CA . TYR D 1 229 ? 98.347 49.340 48.417 1.00 68.20 266 TYR D CA 1
ATOM 7060 C C . TYR D 1 229 ? 98.196 49.188 49.927 1.00 74.49 266 TYR D C 1
ATOM 7061 O O . TYR D 1 229 ? 97.313 49.795 50.538 1.00 83.16 266 TYR D O 1
ATOM 7070 N N . LYS D 1 230 ? 99.052 48.366 50.522 0.84 69.80 267 LYS D N 1
ATOM 7071 C CA . LYS D 1 230 ? 98.971 48.079 51.949 0.84 73.16 267 LYS D CA 1
ATOM 7072 C C . LYS D 1 230 ? 100.315 48.343 52.610 0.84 67.39 267 LYS D C 1
ATOM 7073 O O . LYS D 1 230 ? 101.350 48.291 51.947 0.84 63.37 267 LYS D O 1
ATOM 7079 N N . LYS D 1 231 ? 100.303 48.633 53.909 0.97 72.27 268 LYS D N 1
ATOM 7080 C CA . LYS D 1 231 ? 101.548 48.872 54.631 0.97 78.41 268 LYS D CA 1
ATOM 7081 C C . LYS D 1 231 ? 102.168 47.547 55.055 0.97 81.22 268 LYS D C 1
ATOM 7082 O O . LYS D 1 231 ? 101.523 46.503 54.970 0.97 84.00 268 LYS D O 1
ATOM 7088 N N . VAL D 1 232 ? 103.421 47.594 55.500 0.80 83.29 269 VAL D N 1
ATOM 7089 C CA . VAL D 1 232 ? 104.130 46.395 55.938 0.80 85.57 269 VAL D CA 1
ATOM 7090 C C . VAL D 1 232 ? 104.576 46.532 57.390 0.80 89.59 269 VAL D C 1
ATOM 7091 O O . VAL D 1 232 ? 104.356 45.638 58.206 0.80 92.58 269 VAL D O 1
#

Sequence (897 aa):
SVELNISAAASSLLKEEAAKIEEEYKKVDSNVKLTVNYGASGSLQQQIEQGAPCCDLFISAGQKQKVLDEEKLLVSDTKDLVKNDLVLISSADSSVSGKDLTTDKVKKIAVGEAESVPAGKYADEVLTNLNLKDKLKDKLVFAKDVKEVLAWVQSGNADVGFVYFSDTVNNDKIKVVEKTDEKTHSPITYPVSVIKASKNVDAAKKFEEEFLLSESGQKIFEEFGYKKVESVELNISAAASSLKEAAKIEEEYKKVDSNVKLTVNYGASGSLQQQIEQGAPCDLFISAGQKQKVLDEEKLLVSDTKDLVKNDLVLISSADSSVSGKDLTTDKVKKIAVGEAESVPAGKYADEVLTNLNLKDKLKDKLVFAKDVKEVLAWVQSGNADVGFVYFSDTVNNDKIKVVEKTDEKTHSPITYPVSVIKASKNVDAAKKFEEFLLSESGQKIFEEFGYKKVESVELNISAAASLKEAAKIEEEYKKVDSNVKLTVNYGASGSLQQQIEQGAPCCDLFISAGQKQKVLDEEKLLVSDTKDLVKNDLVLISSADSSVSGKDLTTDKVKKIAVGEAESVPAGKYADEVLTNLNLKDKLKDKLVFAKDVKEVLAWVQSGNADVGFVYFSDTVNNDKIKVVEKTDEKTHSPITYPVSVIKASKNVDAAKKFEEFLLSESGQKIFEEFGYKKVVELNISAAASLKEAAKIEEEYKKVDSNVKLTVNYGASGSLQQQIEQGAPCCDLFISAGQKQKVLDEEKLLVSDTKDLVKNDLVLISSADSSSVSGKDLTTDKVKKIAVGEAESVPAGKYADEVLTNLNLKDKLKDKLVFAKDVKEVLAWVQSGNADVGFVYFSDTVNNDKIKVVEKTDEKTHSPITYPVSVIKASKNVDAAKKFEEFLLSESGQKIFEEFGYKKV

Foldseek 3Di:
DEEAEEEEEPLCVVLVVLQVVVCVVPVPYDYDYDYDAQVVVLVCLVVPPQHFKYKHQDDVSVVCVVVPFFPVVFWFLFFWFKFKKAFLVLPDAAVCLLPPSWQAEEAADCPQEPLNVFVCQLCVQVVNCVSNVRRYDHDPYVVVQVVCRLVVVGGMYIDIQLVCPPPNRMDTNGIRDPVRGDIRTMDMTTTPSHPCNPVSSVSSVCSLDPVNQVSVVNRRIGHDD/DAEAEEEEAPLCVVLVVLQVVVCVVDVPYHYDYDYHALLVVLVCLVVVNAHFKYKHFDPVSVVCVVVVFFPVVFWFLFFWFKFKKAFLPQPDADVCQLPPSWQAEEAEDCVQEVLNVFVCLLCVQVVNCVSNVNHYDYDHYLVVQVVCRQVVVGGMYIDIQLVVPPDSRMDTRDIRDPVRGDTRTTDMTTTPSHPPNVVSSVSSVSSNDPNVQVSSVVRRIHDDD/DEEAEEEEEPLCVVLVVLQVVVCVVPVPYHYDYDYDAQCVVLVCLVVVHAHWKYKHFDDPSVVCVVVVFFDVVQWFLFFWWKFKKAFAPLVDAEVCLLPPSFQAEEAACCPQEPQNVFVVLQCVLVVNCVVNVRHYDHDPYVVVQVVCRLVVVGRMYIDIQLVCAPDNRMDRRGIGDCVSGDTRTMDMTTTPSYPCNPVVVVSSVCSNDPVNQVSVVNSRIHHD/DEAEEEEAVLCVVLVVLQVVVCVVPVPYHYDYHYDALCVVLVCLVVPPAHFKYKHFDPVNCVCVVVVFFPVVFWFLFFWWKFKKAFLPADQQDCCLLPPSFQAEEAEDCPPEPQNVFVCLLCVLVVCNVSNPRHYDYDNYVVVQVVCRLVVVGGMYIDIQLVCAPDNRMDRNGIGDPVSGPIRTMGMTTTPSHPPNVVSSVSSVCSNDPVNQVSVVNRRIHHD

Solvent-accessible surface area: 42317 Å² total

Organism: Clostridioides difficile (strain 630) (NCBI:txid272563)

Radius of gyration: 33.84 Å; Cα contacts (8 Å, |Δi|>4): 1883; chains: 4; bounding box: 70×88×75 Å

Nearest PDB structures (foldseek):
  4kd5-assembly1_C  TM=9.924E-01  e=1.351E-46  Clostridioides difficile 630
  7tav-assembly6_F  TM=7.269E-01  e=4.424E-27  Listeria monocytogenes
  7tav-assembly5_E  TM=7.243E-01  e=3.870E-27  Listeria monocytogenes
  7tav-assembly2_B  TM=7.296E-01  e=7.553E-27  Listeria monocytogenes
  7tav-assembly1_A  TM=7.289E-01  e=1.802E-26  Listeria monocytogenes

CATH classification: 3.40.190.10 (+1 more: 3.40.190.10)

B-factor: mean 73.58, std 19.85, range [33.36, 152.19]

InterPro domains:
  IPR005950 Molybdate ABC transporter, substrate-binding protein [PIRSF004846] (6-267)
  IPR005950 Molybdate ABC transporter, substrate-binding protein [TIGR01256] (50-265)
  IPR041879 YvgL-like, substrate binding domain [cd13537] (44-267)
  IPR050682 Molybdate-binding protein ModA/tungstate-binding [PTHR30632] (5-269)